Protein 4NUR (pdb70)

Structure (mmCIF, N/CA/C/O backbone):
data_4NUR
#
_entry.id   4NUR
#
_cell.length_a   89.780
_cell.length_b   76.656
_cell.length_c   103.178
_cell.angle_alpha   90.000
_cell.angle_beta   95.030
_cell.angle_gamma   90.000
#
_symmetry.space_group_name_H-M   'P 1 21 1'
#
loop_
_entity.id
_entity.type
_entity.pdbx_description
1 polymer PSdsA
2 non-polymer 'ZINC ION'
3 non-polymer 'MAGNESIUM ION'
4 water water
#
loop_
_atom_site.group_PDB
_atom_site.id
_atom_site.type_symbol
_atom_site.label_atom_id
_atom_site.label_alt_id
_atom_site.label_comp_id
_atom_site.label_asym_id
_atom_site.label_entity_id
_atom_site.label_seq_id
_atom_site.pdbx_PDB_ins_code
_atom_site.Cartn_x
_atom_site.Cartn_y
_atom_site.Cartn_z
_atom_site.occupancy
_atom_site.B_iso_or_equiv
_atom_site.auth_seq_id
_atom_site.auth_comp_id
_atom_site.auth_asym_id
_atom_site.auth_atom_id
_atom_site.pdbx_PDB_model_num
ATOM 1 N N . ALA A 1 1 ? 74.158 -2.249 78.574 1.00 25.53 42 ALA A N 1
ATOM 2 C CA . ALA A 1 1 ? 73.919 -0.867 78.141 1.00 19.97 42 ALA A CA 1
ATOM 3 C C . ALA A 1 1 ? 74.712 -0.570 76.873 1.00 22.53 42 ALA A C 1
ATOM 4 O O . ALA A 1 1 ? 75.891 -0.925 76.768 1.00 22.91 42 ALA A O 1
ATOM 6 N N . GLU A 1 2 ? 74.082 0.081 75.903 1.00 22.04 43 GLU A N 1
ATOM 7 C CA . GLU A 1 2 ? 74.829 0.498 74.717 1.00 20.44 43 GLU A CA 1
ATOM 8 C C . GLU A 1 2 ? 75.839 1.593 75.050 1.00 22.77 43 GLU A C 1
ATOM 9 O O . GLU A 1 2 ? 75.726 2.282 76.075 1.00 19.82 43 GLU A O 1
ATOM 15 N N . THR A 1 3 ? 76.838 1.746 74.186 1.00 18.41 44 THR A N 1
ATOM 16 C CA . THR A 1 3 ? 77.899 2.725 74.412 1.00 18.30 44 THR A CA 1
ATOM 17 C C . THR A 1 3 ? 78.103 3.600 73.184 1.00 22.23 44 THR A C 1
ATOM 18 O O . THR A 1 3 ? 77.431 3.416 72.160 1.00 22.33 44 THR A O 1
ATOM 22 N N . ALA A 1 4 ? 79.050 4.530 73.276 1.00 18.23 45 ALA A N 1
ATOM 23 C CA . ALA A 1 4 ? 79.247 5.526 72.219 1.00 15.50 45 ALA A CA 1
ATOM 24 C C . ALA A 1 4 ? 79.611 4.897 70.869 1.00 17.64 45 ALA A C 1
ATOM 25 O O . ALA A 1 4 ? 80.315 3.881 70.804 1.00 21.38 45 ALA A O 1
ATOM 27 N N . LYS A 1 5 ? 79.111 5.497 69.795 1.00 18.29 46 LYS A N 1
ATOM 28 C CA . LYS A 1 5 ? 79.318 4.976 68.446 1.00 17.44 46 LYS A CA 1
ATOM 29 C C . LYS A 1 5 ? 80.389 5.782 67.711 1.00 15.74 46 LYS A C 1
ATOM 30 O O . LYS A 1 5 ? 80.724 6.893 68.110 1.00 16.88 46 LYS A O 1
ATOM 36 N N . PRO A 1 6 ? 80.935 5.221 66.626 1.00 17.36 47 PRO A N 1
ATOM 37 C CA . PRO A 1 6 ? 81.824 6.013 65.773 1.00 16.09 47 PRO A CA 1
ATOM 38 C C . PRO A 1 6 ? 81.060 7.173 65.127 1.00 18.99 47 PRO A C 1
ATOM 39 O O . PRO A 1 6 ? 79.830 7.166 65.079 1.00 16.98 47 PRO A O 1
ATOM 43 N N . ALA A 1 7 ? 81.786 8.155 64.620 1.00 14.66 48 ALA A N 1
ATOM 44 C CA . ALA A 1 7 ? 81.166 9.227 63.852 1.00 16.99 48 ALA A CA 1
ATOM 45 C C . ALA A 1 7 ? 80.632 8.660 62.538 1.00 20.25 48 ALA A C 1
ATOM 46 O O . ALA A 1 7 ? 81.321 7.884 61.860 1.00 19.02 48 ALA A O 1
ATOM 48 N N . THR A 1 8 ? 79.408 9.035 62.169 1.00 16.49 49 THR A N 1
ATOM 49 C CA . THR A 1 8 ? 78.852 8.610 60.879 1.00 17.29 49 THR A CA 1
ATOM 50 C C . THR A 1 8 ? 79.498 9.406 59.754 1.00 19.48 49 THR A C 1
ATOM 51 O O . THR A 1 8 ? 80.149 10.425 60.005 1.00 16.93 49 THR A O 1
ATOM 55 N N . ASP A 1 9 ? 79.284 8.969 58.515 1.00 17.22 50 ASP A N 1
ATOM 56 C CA . ASP A 1 9 ? 79.765 9.726 57.362 1.00 20.82 50 ASP A CA 1
ATOM 57 C C . ASP A 1 9 ? 79.161 11.132 57.332 1.00 19.66 50 ASP A C 1
ATOM 58 O O . ASP A 1 9 ? 79.848 12.092 57.002 1.00 16.14 50 ASP A O 1
ATOM 63 N N . ALA A 1 10 ? 77.887 11.260 57.687 1.00 16.93 51 ALA A N 1
ATOM 64 C CA . ALA A 1 10 ? 77.254 12.585 57.703 1.00 17.45 51 ALA A CA 1
ATOM 65 C C . ALA A 1 10 ? 77.916 13.518 58.707 1.00 18.23 51 ALA A C 1
ATOM 66 O O . ALA A 1 10 ? 78.118 14.703 58.440 1.00 16.69 51 ALA A O 1
ATOM 68 N N . THR A 1 11 ? 78.246 12.986 59.875 1.00 13.86 52 THR A N 1
ATOM 69 C CA . THR A 1 11 ? 78.930 13.779 60.899 1.00 13.17 52 THR A CA 1
ATOM 70 C C . THR A 1 11 ? 80.324 14.217 60.440 1.00 19.17 52 THR A C 1
ATOM 71 O O . THR A 1 11 ? 80.714 15.384 60.625 1.00 16.99 52 THR A O 1
ATOM 75 N N . LYS A 1 12 ? 81.076 13.304 59.831 1.00 18.18 53 LYS A N 1
ATOM 76 C CA . LYS A 1 12 ? 82.400 13.663 59.329 1.00 16.29 53 LYS A CA 1
ATOM 77 C C . LYS A 1 12 ? 82.294 14.721 58.242 1.00 19.57 53 LYS A C 1
ATOM 78 O O . LYS A 1 12 ? 83.103 15.637 58.186 1.00 19.91 53 LYS A O 1
ATOM 84 N N . ALA A 1 13 ? 81.278 14.616 57.396 1.00 21.32 54 ALA A N 1
ATOM 85 C CA . ALA A 1 13 ? 81.118 15.597 56.328 1.00 20.52 54 ALA A CA 1
ATOM 86 C C . ALA A 1 13 ? 80.777 16.977 56.885 1.00 19.41 54 ALA A C 1
ATOM 87 O O . ALA A 1 13 ? 81.331 17.985 56.446 1.00 20.71 54 ALA A O 1
ATOM 89 N N . ALA A 1 14 ? 79.862 17.020 57.849 1.00 17.13 55 ALA A N 1
ATOM 90 C CA . ALA A 1 14 ? 79.487 18.288 58.474 1.00 15.35 55 ALA A CA 1
ATOM 91 C C . ALA A 1 14 ? 80.690 18.956 59.138 1.00 23.05 55 ALA A C 1
ATOM 92 O O . ALA A 1 14 ? 80.921 20.155 58.969 1.00 22.85 55 ALA A O 1
ATOM 94 N N . ASN A 1 15 ? 81.451 18.183 59.904 1.00 14.57 56 ASN A N 1
ATOM 95 C CA . ASN A 1 15 ? 82.626 18.737 60.577 1.00 18.73 56 ASN A CA 1
ATOM 96 C C . ASN A 1 15 ? 83.723 19.135 59.594 1.00 26.83 56 ASN A C 1
ATOM 97 O O . ASN A 1 15 ? 84.378 20.164 59.770 1.00 20.67 56 ASN A O 1
ATOM 102 N N . ASP A 1 16 ? 83.919 18.324 58.560 1.00 20.25 57 ASP A N 1
ATOM 103 C CA . ASP A 1 16 ? 84.958 18.614 57.568 1.00 20.30 57 ASP A CA 1
ATOM 104 C C . ASP A 1 16 ? 84.640 19.881 56.778 1.00 27.88 57 ASP A C 1
ATOM 105 O O . ASP A 1 16 ? 85.541 20.597 56.350 1.00 20.70 57 ASP A O 1
ATOM 110 N N . ALA A 1 17 ? 83.357 20.164 56.602 1.00 23.29 58 ALA A N 1
ATOM 111 C CA . ALA A 1 17 ? 82.949 21.349 55.857 1.00 23.98 58 ALA A CA 1
ATOM 112 C C . ALA A 1 17 ? 83.370 22.620 56.586 1.00 22.63 58 ALA A C 1
ATOM 113 O O . ALA A 1 17 ? 83.607 23.661 55.967 1.00 25.44 58 ALA A O 1
ATOM 115 N N . LEU A 1 18 ? 83.478 22.537 57.907 1.00 15.96 59 LEU A N 1
ATOM 116 C CA . LEU A 1 18 ? 83.907 23.679 58.699 1.00 21.46 59 LEU A CA 1
ATOM 117 C C . LEU A 1 18 ? 85.361 24.067 58.424 1.00 17.77 59 LEU A C 1
ATOM 118 O O . LEU A 1 18 ? 85.732 25.234 58.562 1.00 19.78 59 LEU A O 1
ATOM 123 N N . LEU A 1 19 ? 86.183 23.100 58.019 1.00 15.38 60 LEU A N 1
ATOM 124 C CA . LEU A 1 19 ? 87.593 23.379 57.731 1.00 16.45 60 LEU A CA 1
ATOM 125 C C . LEU A 1 19 ? 87.750 24.299 56.525 1.00 17.07 60 LEU A C 1
ATOM 126 O O . LEU A 1 19 ? 88.778 24.963 56.370 1.00 19.19 60 LEU A O 1
ATOM 131 N N . LYS A 1 20 ? 86.740 24.326 55.661 1.00 16.50 61 LYS A N 1
ATOM 132 C CA . LYS A 1 20 ? 86.791 25.161 54.460 1.00 15.34 61 LYS A CA 1
ATOM 133 C C . LYS A 1 20 ? 86.346 26.579 54.762 1.00 20.98 61 LYS A C 1
ATOM 134 O O . LYS A 1 20 ? 86.601 27.495 53.980 1.00 23.77 61 LYS A O 1
ATOM 140 N N . GLU A 1 21 ? 85.686 26.758 55.903 1.00 16.22 62 GLU A N 1
ATOM 141 C CA . GLU A 1 21 ? 85.095 28.051 56.255 1.00 17.09 62 GLU A CA 1
ATOM 142 C C . GLU A 1 21 ? 85.905 28.885 57.249 1.00 20.35 62 GLU A C 1
ATOM 143 O O . GLU A 1 21 ? 85.810 30.109 57.250 1.00 25.62 62 GLU A O 1
ATOM 149 N N . LEU A 1 22 ? 86.678 28.223 58.106 1.00 17.67 63 LEU A N 1
ATOM 150 C CA . LEU A 1 22 ? 87.464 28.908 59.136 1.00 16.71 63 LEU A CA 1
ATOM 151 C C . LEU A 1 22 ? 88.958 28.778 58.830 1.00 19.02 63 LEU A C 1
ATOM 152 O O . LEU A 1 22 ? 89.396 27.748 58.327 1.00 19.09 63 LEU A O 1
ATOM 157 N N . PRO A 1 23 ? 89.745 29.822 59.135 1.00 18.08 64 PRO A N 1
ATOM 158 C CA . PRO A 1 23 ? 91.182 29.834 58.824 1.00 19.90 64 PRO A CA 1
ATOM 159 C C . PRO A 1 23 ? 92.007 29.057 59.849 1.00 18.64 64 PRO A C 1
ATOM 160 O O . PRO A 1 23 ? 92.617 29.653 60.741 1.00 19.07 64 PRO A O 1
ATOM 164 N N . PHE A 1 24 ? 92.046 27.736 59.724 1.00 19.15 65 PHE A N 1
ATOM 165 C CA . PHE A 1 24 ? 92.762 26.938 60.716 1.00 18.02 65 PHE A CA 1
ATOM 166 C C . PHE A 1 24 ? 94.281 27.154 60.668 1.00 22.40 65 PHE A C 1
ATOM 167 O O . PHE A 1 24 ? 94.989 26.763 61.601 1.00 23.51 65 PHE A O 1
ATOM 175 N N . ASP A 1 25 ? 94.770 27.801 59.606 1.00 18.85 66 ASP A N 1
ATOM 176 C CA . ASP A 1 25 ? 96.184 28.178 59.536 1.00 21.01 66 ASP A CA 1
ATOM 177 C C . ASP A 1 25 ? 96.546 29.356 60.447 1.00 20.79 66 ASP A C 1
ATOM 178 O O . ASP A 1 25 ? 97.729 29.587 60.727 1.00 24.39 66 ASP A O 1
ATOM 183 N N . ASP A 1 26 ? 95.537 30.097 60.904 1.00 20.21 67 ASP A N 1
ATOM 184 C CA . ASP A 1 26 ? 95.766 31.238 61.797 1.00 24.20 67 ASP A CA 1
ATOM 185 C C . ASP A 1 26 ? 95.988 30.732 63.215 1.00 23.05 67 ASP A C 1
ATOM 186 O O . ASP A 1 26 ? 95.109 30.091 63.787 1.00 25.64 67 ASP A O 1
ATOM 191 N N . LYS A 1 27 ? 97.164 31.009 63.774 1.00 17.57 68 LYS A N 1
ATOM 192 C CA . LYS A 1 27 ? 97.500 30.539 65.122 1.00 19.72 68 LYS A CA 1
ATOM 193 C C . LYS A 1 27 ? 97.554 31.669 66.152 1.00 19.75 68 LYS A C 1
ATOM 194 O O . LYS A 1 27 ? 98.091 31.487 67.252 1.00 19.55 68 LYS A O 1
ATOM 200 N N . THR A 1 28 ? 96.991 32.821 65.802 1.00 17.68 69 THR A N 1
ATOM 201 C CA . THR A 1 28 ? 96.973 33.985 66.701 1.00 19.20 69 THR A CA 1
ATOM 202 C C . THR A 1 28 ? 96.484 33.653 68.112 1.00 15.91 69 THR A C 1
ATOM 203 O O . THR A 1 28 ? 97.103 34.056 69.092 1.00 18.23 69 THR A O 1
ATOM 207 N N . SER A 1 29 ? 95.383 32.913 68.204 1.00 14.81 70 SER A N 1
ATOM 208 C CA . SER A 1 29 ? 94.825 32.504 69.488 1.00 12.27 70 SER A CA 1
ATOM 209 C C . SER A 1 29 ? 95.878 31.892 70.396 1.00 15.76 70 SER A C 1
ATOM 210 O O . SER A 1 29 ? 95.934 32.181 71.599 1.00 14.84 70 SER A O 1
ATOM 213 N N . PHE A 1 30 ? 96.707 31.025 69.828 1.00 13.18 71 PHE A N 1
ATOM 214 C CA . PHE A 1 30 ? 97.705 30.315 70.626 1.00 16.85 71 PHE A CA 1
ATOM 215 C C . PHE A 1 30 ? 98.813 31.239 71.104 1.00 20.79 71 PHE A C 1
ATOM 216 O O . PHE A 1 30 ? 99.245 31.151 72.255 1.00 20.36 71 PHE A O 1
ATOM 224 N N . ASP A 1 31 ? 99.248 32.137 70.229 1.00 17.51 72 ASP A N 1
ATOM 225 C CA . ASP A 1 31 ? 100.259 33.123 70.594 1.00 19.28 72 ASP A CA 1
ATOM 226 C C . ASP A 1 31 ? 99.773 33.969 71.759 1.00 19.29 72 ASP A C 1
ATOM 227 O O . ASP A 1 31 ? 100.524 34.248 72.698 1.00 19.93 72 ASP A O 1
ATOM 232 N N . LEU A 1 32 ? 98.508 34.373 71.696 1.00 15.65 73 LEU A N 1
ATOM 233 C CA . LEU A 1 32 ? 97.928 35.220 72.728 1.00 12.42 73 LEU A CA 1
ATOM 234 C C . LEU A 1 32 ? 97.742 34.452 74.024 1.00 14.04 73 LEU A C 1
ATOM 235 O O . LEU A 1 32 ? 97.942 35.000 75.103 1.00 17.18 73 LEU A O 1
ATOM 240 N N . ALA A 1 33 ? 97.364 33.180 73.923 1.00 14.23 74 ALA A N 1
ATOM 241 C CA . ALA A 1 33 ? 97.099 32.398 75.126 1.00 13.87 74 ALA A CA 1
ATOM 242 C C . ALA A 1 33 ? 98.384 32.037 75.871 1.00 15.39 74 ALA A C 1
ATOM 243 O O . ALA A 1 33 ? 98.370 31.841 77.081 1.00 14.41 74 ALA A O 1
ATOM 245 N N . HIS A 1 34 ? 99.495 31.947 75.150 1.00 16.97 75 HIS A N 1
ATOM 246 C CA . HIS A 1 34 ? 100.781 31.622 75.776 1.00 17.64 75 HIS A CA 1
ATOM 247 C C . HIS A 1 34 ? 101.539 32.859 76.254 1.00 19.64 75 HIS A C 1
ATOM 248 O O . HIS A 1 34 ? 102.502 32.749 77.018 1.00 21.00 75 HIS A O 1
ATOM 255 N N . LYS A 1 35 ? 101.122 34.036 75.805 1.00 14.67 76 LYS A N 1
ATOM 256 C CA . LYS A 1 35 ? 101.879 35.258 76.096 1.00 14.90 76 LYS A CA 1
ATOM 257 C C . LYS A 1 35 ? 101.899 35.603 77.588 1.00 18.06 76 LYS A C 1
ATOM 258 O O . LYS A 1 35 ? 100.874 35.539 78.262 1.00 17.48 76 LYS A O 1
ATOM 264 N N . GLY A 1 36 ? 103.077 35.958 78.097 1.00 16.57 77 GLY A N 1
ATOM 265 C CA . GLY A 1 36 ? 103.196 36.430 79.465 1.00 20.10 77 GLY A CA 1
ATOM 266 C C . GLY A 1 36 ? 103.197 35.332 80.508 1.00 19.71 77 GLY A C 1
ATOM 267 O O . GLY A 1 36 ? 103.070 35.609 81.697 1.00 20.44 77 GLY A O 1
ATOM 268 N N . PHE A 1 37 ? 103.363 34.088 80.073 1.00 17.96 78 PHE A N 1
ATOM 269 C CA . PHE A 1 37 ? 103.410 32.962 80.999 1.00 21.07 78 PHE A CA 1
ATOM 270 C C . PHE A 1 37 ? 104.533 33.093 82.035 1.00 20.41 78 PHE A C 1
ATOM 271 O O . PHE A 1 37 ? 105.692 33.367 81.701 1.00 20.04 78 PHE A O 1
ATOM 279 N N . ILE A 1 38 ? 104.182 32.872 83.296 1.00 19.21 79 ILE A N 1
ATOM 280 C CA . ILE A 1 38 ? 105.134 32.981 84.395 1.00 22.79 79 ILE A CA 1
ATOM 281 C C . ILE A 1 38 ? 105.402 31.610 84.996 1.00 25.39 79 ILE A C 1
ATOM 282 O O . ILE A 1 38 ? 106.559 31.215 85.160 1.00 25.81 79 ILE A O 1
ATOM 287 N N . ALA A 1 39 ? 104.333 30.882 85.310 1.00 20.18 80 ALA A N 1
ATOM 288 C CA . ALA A 1 39 ? 104.455 29.622 86.042 1.00 21.65 80 ALA A CA 1
ATOM 289 C C . ALA A 1 39 ? 103.243 28.725 85.852 1.00 23.94 80 ALA A C 1
ATOM 290 O O . ALA A 1 39 ? 102.123 29.213 85.691 1.00 20.07 80 ALA A O 1
ATOM 292 N N . PRO A 1 40 ? 103.460 27.399 85.874 1.00 21.75 81 PRO A N 1
ATOM 293 C CA . PRO A 1 40 ? 102.341 26.461 85.724 1.00 21.22 81 PRO A CA 1
ATOM 294 C C . PRO A 1 40 ? 101.559 26.284 87.018 1.00 23.28 81 PRO A C 1
ATOM 295 O O . PRO A 1 40 ? 102.059 26.632 88.093 1.00 25.75 81 PRO A O 1
ATOM 299 N N . LEU A 1 41 ? 100.349 25.739 86.912 1.00 19.91 82 LEU A N 1
ATOM 300 C CA . LEU A 1 41 ? 99.574 25.369 88.089 1.00 21.57 82 LEU A CA 1
ATOM 301 C C . LEU A 1 41 ? 100.212 24.154 88.753 1.00 23.28 82 LEU A C 1
ATOM 302 O O . LEU A 1 41 ? 100.849 23.336 88.076 1.00 22.47 82 LEU A O 1
ATOM 307 N N . PRO A 1 42 ? 100.049 24.024 90.081 1.00 20.92 83 PRO A N 1
ATOM 308 C CA . PRO A 1 42 ? 100.522 22.789 90.723 1.00 24.23 83 PRO A CA 1
ATOM 309 C C . PRO A 1 42 ? 99.859 21.562 90.090 1.00 29.22 83 PRO A C 1
ATOM 310 O O . PRO A 1 42 ? 98.678 21.608 89.745 1.00 27.92 83 PRO A O 1
ATOM 314 N N . ALA A 1 43 ? 100.608 20.476 89.933 1.00 26.71 84 ALA A N 1
ATOM 315 C CA . ALA A 1 43 ? 100.083 19.310 89.230 1.00 30.10 84 ALA A CA 1
ATOM 316 C C . ALA A 1 43 ? 99.151 18.479 90.109 1.00 27.11 84 ALA A C 1
ATOM 317 O O . ALA A 1 43 ? 98.286 17.753 89.609 1.00 30.02 84 ALA A O 1
ATOM 319 N N . GLU A 1 44 ? 99.330 18.580 91.422 1.00 22.32 85 GLU A N 1
ATOM 320 C CA . GLU A 1 44 ? 98.563 17.745 92.344 1.00 26.65 85 GLU A CA 1
ATOM 321 C C . GLU A 1 44 ? 97.125 18.232 92.421 1.00 27.02 85 GLU A C 1
ATOM 322 O O . GLU A 1 44 ? 96.884 19.419 92.650 1.00 23.55 85 GLU A O 1
ATOM 328 N N . PRO A 1 45 ? 96.159 17.321 92.221 1.00 27.75 86 PRO A N 1
ATOM 329 C CA . PRO A 1 45 ? 94.748 17.727 92.261 1.00 23.62 86 PRO A CA 1
ATOM 330 C C . PRO A 1 45 ? 94.346 18.248 93.635 1.00 29.30 86 PRO A C 1
ATOM 331 O O . PRO A 1 45 ? 94.899 17.818 94.653 1.00 29.35 86 PRO A O 1
ATOM 335 N N . ILE A 1 46 ? 93.408 19.187 93.659 1.00 27.09 87 ILE A N 1
ATOM 336 C CA . ILE A 1 46 ? 92.905 19.710 94.917 1.00 19.42 87 ILE A CA 1
ATOM 337 C C . ILE A 1 46 ? 91.776 18.821 95.389 1.00 24.46 87 ILE A C 1
ATOM 338 O O . ILE A 1 46 ? 90.789 18.624 94.678 1.00 21.91 87 ILE A O 1
ATOM 343 N N . LYS A 1 47 ? 91.927 18.271 96.590 1.00 26.60 88 LYS A N 1
ATOM 344 C CA . LYS A 1 47 ? 90.907 17.401 97.157 1.00 26.80 88 LYS A CA 1
ATOM 345 C C . LYS A 1 47 ? 90.340 17.962 98.459 1.00 28.71 88 LYS A C 1
ATOM 346 O O . LYS A 1 47 ? 91.042 18.647 99.205 1.00 30.50 88 LYS A O 1
ATOM 352 N N . GLY A 1 48 ? 89.063 17.687 98.718 1.00 27.53 89 GLY A N 1
ATOM 353 C CA . GLY A 1 48 ? 88.431 18.139 99.944 1.00 26.43 89 GLY A CA 1
ATOM 354 C C . GLY A 1 48 ? 88.799 17.210 101.084 1.00 33.35 89 GLY A C 1
ATOM 355 O O . GLY A 1 48 ? 89.512 16.224 100.876 1.00 32.29 89 GLY A O 1
ATOM 356 N N . GLU A 1 49 ? 88.312 17.512 102.284 1.00 38.12 90 GLU A N 1
ATOM 357 C CA . GLU A 1 49 ? 88.660 16.713 103.461 1.00 50.10 90 GLU A CA 1
ATOM 358 C C . GLU A 1 49 ? 88.317 15.227 103.303 1.00 51.17 90 GLU A C 1
ATOM 359 O O . GLU A 1 49 ? 89.094 14.363 103.712 1.00 51.11 90 GLU A O 1
ATOM 365 N N . LYS A 1 50 ? 87.174 14.931 102.688 1.00 49.92 91 LYS A N 1
ATOM 366 C CA . LYS A 1 50 ? 86.760 13.545 102.483 1.00 49.99 91 LYS A CA 1
ATOM 367 C C . LYS A 1 50 ? 87.375 12.977 101.211 1.00 48.40 91 LYS A C 1
ATOM 368 O O . LYS A 1 50 ? 86.904 11.969 100.681 1.00 54.52 91 LYS A O 1
ATOM 374 N N . GLY A 1 51 ? 88.415 13.636 100.710 1.00 42.64 92 GLY A N 1
ATOM 375 C CA . GLY A 1 51 ? 89.068 13.205 99.489 1.00 43.83 92 GLY A CA 1
ATOM 376 C C . GLY A 1 51 ? 88.185 13.322 98.261 1.00 40.85 92 GLY A C 1
ATOM 377 O O . GLY A 1 51 ? 88.413 12.641 97.259 1.00 38.03 92 GLY A O 1
ATOM 378 N N . ASN A 1 52 ? 87.166 14.174 98.343 1.00 37.97 93 ASN A N 1
ATOM 379 C CA . ASN A 1 52 ? 86.366 14.512 97.170 1.00 35.98 93 ASN A CA 1
ATOM 380 C C . ASN A 1 52 ? 87.187 15.371 96.219 1.00 35.79 93 ASN A C 1
ATOM 381 O O . ASN A 1 52 ? 87.991 16.202 96.658 1.00 29.57 93 ASN A O 1
ATOM 386 N N . MET A 1 53 ? 86.993 15.177 94.920 1.00 31.56 94 MET A N 1
ATOM 387 C CA . MET A 1 53 ? 87.739 15.960 93.945 1.00 27.10 94 MET A CA 1
ATOM 388 C C . MET A 1 53 ? 87.184 17.372 93.863 1.00 20.81 94 MET A C 1
ATOM 389 O O . MET A 1 53 ? 86.003 17.574 93.572 1.00 22.29 94 MET A O 1
ATOM 394 N N . ILE A 1 54 ? 88.039 18.351 94.127 1.00 17.82 95 ILE A N 1
ATOM 395 C CA . ILE A 1 54 ? 87.660 19.749 93.949 1.00 16.91 95 ILE A CA 1
ATOM 396 C C . ILE A 1 54 ? 88.153 20.269 92.591 1.00 15.23 95 ILE A C 1
ATOM 397 O O . ILE A 1 54 ? 87.417 20.928 91.864 1.00 16.43 95 ILE A O 1
ATOM 402 N N . TRP A 1 55 ? 89.402 19.978 92.256 1.00 17.13 96 TRP A N 1
ATOM 403 C CA . TRP A 1 55 ? 89.950 20.388 90.967 1.00 19.40 96 TRP A CA 1
ATOM 404 C C . TRP A 1 55 ? 91.055 19.463 90.498 1.00 20.04 96 TRP A C 1
ATOM 405 O O . TRP A 1 55 ? 92.085 19.340 91.156 1.00 24.93 96 TRP A O 1
ATOM 416 N N . ASP A 1 56 ? 90.847 18.822 89.349 1.00 17.69 97 ASP A N 1
ATOM 417 C CA . ASP A 1 56 ? 91.877 17.964 88.766 1.00 18.16 97 ASP A CA 1
ATOM 418 C C . ASP A 1 56 ? 92.466 18.665 87.553 1.00 22.58 97 ASP A C 1
ATOM 419 O O . ASP A 1 56 ? 91.818 18.745 86.504 1.00 23.03 97 ASP A O 1
ATOM 424 N N . PRO A 1 57 ? 93.698 19.182 87.692 1.00 17.28 98 PRO A N 1
ATOM 425 C CA . PRO A 1 57 ? 94.348 19.912 86.595 1.00 21.95 98 PRO A CA 1
ATOM 426 C C . PRO A 1 57 ? 94.716 19.028 85.402 1.00 27.65 98 PRO A C 1
ATOM 427 O O . PRO A 1 57 ? 95.133 19.556 84.373 1.00 29.26 98 PRO A O 1
ATOM 431 N N . SER A 1 58 ? 94.567 17.713 85.537 1.00 24.64 99 SER A N 1
ATOM 432 C CA . SER A 1 58 ? 94.879 16.792 84.451 1.00 24.53 99 SER A CA 1
ATOM 433 C C . SER A 1 58 ? 93.618 16.217 83.804 1.00 23.26 99 SER A C 1
ATOM 434 O O . SER A 1 58 ? 93.714 15.305 82.978 1.00 24.32 99 SER A O 1
ATOM 437 N N . LYS A 1 59 ? 92.455 16.746 84.185 1.00 20.77 100 LYS A N 1
ATOM 438 C CA . LYS A 1 59 ? 91.151 16.200 83.767 1.00 23.72 100 LYS A CA 1
ATOM 439 C C . LYS A 1 59 ? 91.029 16.038 82.256 1.00 25.44 100 LYS A C 1
ATOM 440 O O . LYS A 1 59 ? 90.584 14.998 81.769 1.00 19.22 100 LYS A O 1
ATOM 446 N N . TYR A 1 60 ? 91.446 17.063 81.519 1.00 18.19 101 TYR A N 1
ATOM 447 C CA . TYR A 1 60 ? 91.361 17.036 80.056 1.00 19.26 101 TYR A CA 1
ATOM 448 C C . TYR A 1 60 ? 92.743 16.883 79.414 1.00 18.72 101 TYR A C 1
ATOM 449 O O . TYR A 1 60 ? 93.005 17.404 78.328 1.00 18.69 101 TYR A O 1
ATOM 458 N N . GLY A 1 61 ? 93.621 16.136 80.079 1.00 23.01 102 GLY A N 1
ATOM 459 C CA . GLY A 1 61 ? 94.977 15.951 79.597 1.00 21.35 102 GLY A CA 1
ATOM 460 C C . GLY A 1 61 ? 95.050 15.322 78.217 1.00 23.63 102 GLY A C 1
ATOM 461 O O . GLY A 1 61 ? 96.055 15.467 77.521 1.00 23.94 102 GLY A O 1
ATOM 462 N N . PHE A 1 62 ? 93.980 14.640 77.812 1.00 19.69 103 PHE A N 1
ATOM 463 C CA . PHE A 1 62 ? 93.946 13.975 76.508 1.00 21.40 103 PHE A CA 1
ATOM 464 C C . PHE A 1 62 ? 93.887 14.973 75.356 1.00 22.86 103 PHE A C 1
ATOM 465 O O . PHE A 1 62 ? 94.154 14.616 74.208 1.00 23.25 103 PHE A O 1
ATOM 473 N N . ILE A 1 63 ? 93.547 16.222 75.666 1.00 15.79 104 ILE A N 1
ATOM 474 C CA . ILE A 1 63 ? 93.464 17.253 74.644 1.00 19.57 104 ILE A CA 1
ATOM 475 C C . ILE A 1 63 ? 94.796 17.985 74.588 1.00 29.07 104 ILE A C 1
ATOM 476 O O . ILE A 1 63 ? 95.073 18.856 75.411 1.00 31.80 104 ILE A O 1
ATOM 481 N N . LYS A 1 64 ? 95.621 17.626 73.613 1.00 26.03 105 LYS A N 1
ATOM 482 C CA . LYS A 1 64 ? 96.961 18.187 73.528 1.00 24.79 105 LYS A CA 1
ATOM 483 C C . LYS A 1 64 ? 97.117 19.155 72.366 1.00 23.77 105 LYS A C 1
ATOM 484 O O . LYS A 1 64 ? 96.574 18.941 71.284 1.00 22.41 105 LYS A O 1
ATOM 490 N N . GLU A 1 65 ? 97.858 20.229 72.605 1.00 23.98 106 GLU A N 1
ATOM 491 C CA . GLU A 1 65 ? 98.165 21.201 71.568 1.00 25.52 106 GLU A CA 1
ATOM 492 C C . GLU A 1 65 ? 98.907 20.516 70.421 1.00 27.21 106 GLU A C 1
ATOM 493 O O . GLU A 1 65 ? 99.783 19.684 70.655 1.00 29.03 106 GLU A O 1
ATOM 499 N N . GLY A 1 66 ? 98.547 20.848 69.184 1.00 32.55 107 GLY A N 1
ATOM 500 C CA . GLY A 1 66 ? 99.221 20.279 68.030 1.00 36.75 107 GLY A CA 1
ATOM 501 C C . GLY A 1 66 ? 98.664 18.934 67.588 1.00 38.38 107 GLY A C 1
ATOM 502 O O . GLY A 1 66 ? 99.021 18.431 66.520 1.00 43.15 107 GLY A O 1
ATOM 503 N N . GLU A 1 67 ? 97.795 18.354 68.412 1.00 27.14 108 GLU A N 1
ATOM 504 C CA . GLU A 1 67 ? 97.175 17.059 68.124 1.00 27.61 108 GLU A CA 1
ATOM 505 C C . GLU A 1 67 ? 95.918 17.231 67.273 1.00 25.82 108 GLU A C 1
ATOM 506 O O . GLU A 1 67 ? 95.096 18.105 67.540 1.00 23.25 108 GLU A O 1
ATOM 512 N N . ALA A 1 68 ? 95.769 16.394 66.252 1.00 24.16 109 ALA A N 1
ATOM 513 C CA . ALA A 1 68 ? 94.623 16.484 65.349 1.00 25.99 109 ALA A CA 1
ATOM 514 C C . ALA A 1 68 ? 93.295 16.229 66.062 1.00 20.93 109 ALA A C 1
ATOM 515 O O . ALA A 1 68 ? 93.219 15.421 66.988 1.00 18.36 109 ALA A O 1
ATOM 517 N N . ALA A 1 69 ? 92.247 16.922 65.626 1.00 18.96 110 ALA A N 1
ATOM 518 C CA . ALA A 1 69 ? 90.916 16.693 66.177 1.00 16.15 110 ALA A CA 1
ATOM 519 C C . ALA A 1 69 ? 90.442 15.288 65.854 1.00 15.53 110 ALA A C 1
ATOM 520 O O . ALA A 1 69 ? 90.511 14.852 64.697 1.00 17.42 110 ALA A O 1
ATOM 522 N N . PRO A 1 70 ? 89.968 14.558 66.878 1.00 18.07 111 PRO A N 1
ATOM 523 C CA . PRO A 1 70 ? 89.362 13.245 66.634 1.00 17.13 111 PRO A CA 1
ATOM 524 C C . PRO A 1 70 ? 88.113 13.414 65.775 1.00 18.32 111 PRO A C 1
ATOM 525 O O . PRO A 1 70 ? 87.488 14.475 65.832 1.00 18.08 111 PRO A O 1
ATOM 529 N N . ASP A 1 71 ? 87.735 12.398 65.001 1.00 15.34 112 ASP A N 1
ATOM 530 C CA . ASP A 1 71 ? 86.590 12.574 64.092 1.00 18.02 112 ASP A CA 1
ATOM 531 C C . ASP A 1 71 ? 85.228 12.591 64.795 1.00 20.70 112 ASP A C 1
ATOM 532 O O . ASP A 1 71 ? 84.183 12.773 64.159 1.00 18.26 112 ASP A O 1
ATOM 537 N N . THR A 1 72 ? 85.249 12.443 66.116 1.00 16.79 113 THR A N 1
ATOM 538 C CA . THR A 1 72 ? 84.038 12.546 66.920 1.00 12.08 113 THR A CA 1
ATOM 539 C C . THR A 1 72 ? 83.964 13.908 67.606 1.00 12.11 113 THR A C 1
ATOM 540 O O . THR A 1 72 ? 83.187 14.092 68.547 1.00 12.35 113 THR A O 1
ATOM 544 N N . THR A 1 73 ? 84.797 14.847 67.157 1.00 14.17 114 THR A N 1
ATOM 545 C CA . THR A 1 73 ? 84.771 16.212 67.697 1.00 12.24 114 THR A CA 1
ATOM 546 C C . THR A 1 73 ? 84.693 17.231 66.569 1.00 16.42 114 THR A C 1
ATOM 547 O O . THR A 1 73 ? 85.292 17.045 65.509 1.00 16.49 114 THR A O 1
ATOM 551 N N . ASN A 1 74 ? 83.943 18.302 66.799 1.00 12.73 115 ASN A N 1
ATOM 552 C CA . ASN A 1 74 ? 83.930 19.444 65.894 1.00 12.16 115 ASN A CA 1
ATOM 553 C C . ASN A 1 74 ? 85.327 20.079 65.948 1.00 11.31 115 ASN A C 1
ATOM 554 O O . ASN A 1 74 ? 85.839 20.356 67.031 1.00 14.11 115 ASN A O 1
ATOM 559 N N . PRO A 1 75 ? 85.955 20.291 64.778 1.00 12.37 116 PRO A N 1
ATOM 560 C CA . PRO A 1 75 ? 87.359 20.707 64.747 1.00 12.36 116 PRO A CA 1
ATOM 561 C C . PRO A 1 75 ? 87.566 22.094 65.331 1.00 12.66 116 PRO A C 1
ATOM 562 O O . PRO A 1 75 ? 88.642 22.396 65.871 1.00 12.44 116 PRO A O 1
ATOM 566 N N . SER A 1 76 ? 86.543 22.934 65.228 1.00 13.54 117 SER A N 1
ATOM 567 C CA . SER A 1 76 ? 86.608 24.260 65.827 1.00 12.05 117 SER A CA 1
ATOM 568 C C . SER A 1 76 ? 86.542 24.181 67.354 1.00 9.79 117 SER A C 1
ATOM 569 O O . SER A 1 76 ? 87.326 24.816 68.048 1.00 11.89 117 SER A O 1
ATOM 572 N N . LEU A 1 77 ? 85.642 23.362 67.881 1.00 11.84 118 LEU A N 1
ATOM 573 C CA . LEU A 1 77 ? 85.571 23.160 69.333 1.00 11.76 118 LEU A CA 1
ATOM 574 C C . LEU A 1 77 ? 86.832 22.471 69.854 1.00 10.95 118 LEU A C 1
ATOM 575 O O . LEU A 1 77 ? 87.272 22.741 70.967 1.00 12.00 118 LEU A O 1
ATOM 580 N N . TRP A 1 78 ? 87.413 21.586 69.052 1.00 9.41 119 TRP A N 1
ATOM 581 C CA . TRP A 1 78 ? 88.652 20.926 69.463 1.00 11.82 119 TRP A CA 1
ATOM 582 C C . TRP A 1 78 ? 89.741 21.973 69.636 1.00 14.51 119 TRP A C 1
ATOM 583 O O . TRP A 1 78 ? 90.474 21.961 70.622 1.00 14.15 119 TRP A O 1
ATOM 594 N N . ARG A 1 79 ? 89.842 22.879 68.668 1.00 13.69 120 ARG A N 1
ATOM 595 C CA . ARG A 1 79 ? 90.818 23.972 68.737 1.00 13.40 120 ARG A CA 1
ATOM 596 C C . ARG A 1 79 ? 90.627 24.799 70.008 1.00 14.65 120 ARG A C 1
ATOM 597 O O . ARG A 1 79 ? 91.577 25.078 70.752 1.00 12.66 120 ARG A O 1
ATOM 605 N N . GLN A 1 80 ? 89.388 25.193 70.256 1.00 9.91 121 GLN A N 1
ATOM 606 C CA . GLN A 1 80 ? 89.074 25.980 71.452 1.00 11.53 121 GLN A CA 1
ATOM 607 C C . GLN A 1 80 ? 89.400 25.227 72.733 1.00 10.45 121 GLN A C 1
ATOM 608 O O . GLN A 1 80 ? 89.837 25.819 73.730 1.00 11.23 121 GLN A O 1
ATOM 614 N N . SER A 1 81 ? 89.173 23.919 72.710 1.00 10.91 122 SER A N 1
ATOM 615 C CA . SER A 1 81 ? 89.445 23.095 73.875 1.00 12.21 122 SER A CA 1
ATOM 616 C C . SER A 1 81 ? 90.944 23.012 74.161 1.00 13.02 122 SER A C 1
ATOM 617 O O . SER A 1 81 ? 91.347 22.920 75.328 1.00 14.56 122 SER A O 1
ATOM 620 N N . GLN A 1 82 ? 91.771 23.032 73.114 1.00 10.70 123 GLN A N 1
ATOM 621 C CA . GLN A 1 82 ? 93.216 23.101 73.319 1.00 13.63 123 GLN A CA 1
ATOM 622 C C . GLN A 1 82 ? 93.560 24.423 74.007 1.00 16.65 123 GLN A C 1
ATOM 623 O O . GLN A 1 82 ? 94.337 24.460 74.955 1.00 15.24 123 GLN A O 1
ATOM 629 N N . LEU A 1 83 ? 92.949 25.501 73.530 1.00 12.95 124 LEU A N 1
ATOM 630 C CA . LEU A 1 83 ? 93.234 26.848 74.032 1.00 12.16 124 LEU A CA 1
ATOM 631 C C . LEU A 1 83 ? 92.861 27.056 75.501 1.00 14.32 124 LEU A C 1
ATOM 632 O O . LEU A 1 83 ? 93.638 27.624 76.272 1.00 12.59 124 LEU A O 1
ATOM 637 N N . ILE A 1 84 ? 91.686 26.591 75.899 1.00 10.27 125 ILE A N 1
ATOM 638 C CA . ILE A 1 84 ? 91.228 26.826 77.266 1.00 12.62 125 ILE A CA 1
ATOM 639 C C . ILE A 1 84 ? 91.972 25.976 78.288 1.00 14.87 125 ILE A C 1
ATOM 640 O O . ILE A 1 84 ? 91.882 26.220 79.491 1.00 12.00 125 ILE A O 1
ATOM 645 N N . ASN A 1 85 ? 92.697 24.972 77.813 1.00 12.91 126 ASN A N 1
ATOM 646 C CA . ASN A 1 85 ? 93.509 24.162 78.712 1.00 14.92 126 ASN A CA 1
ATOM 647 C C . ASN A 1 85 ? 94.912 24.726 78.926 1.00 18.17 126 ASN A C 1
ATOM 648 O O . ASN A 1 85 ? 95.697 24.175 79.696 1.00 20.79 126 ASN A O 1
ATOM 653 N N . ILE A 1 86 ? 95.217 25.833 78.249 1.00 14.63 127 ILE A N 1
ATOM 654 C CA . ILE A 1 86 ? 96.468 26.547 78.494 1.00 17.21 127 ILE A CA 1
ATOM 655 C C . ILE A 1 86 ? 96.342 27.229 79.856 1.00 15.84 127 ILE A C 1
ATOM 656 O O . ILE A 1 86 ? 95.509 28.122 80.041 1.00 16.10 127 ILE A O 1
ATOM 661 N N . SER A 1 87 ? 97.155 26.780 80.812 1.00 15.94 128 SER A N 1
ATOM 662 C CA . SER A 1 87 ? 96.925 27.082 82.225 1.00 16.25 128 SER A CA 1
ATOM 663 C C . SER A 1 87 ? 98.117 27.726 82.909 1.00 14.55 128 SER A C 1
ATOM 664 O O . SER A 1 87 ? 99.246 27.597 82.447 1.00 18.68 128 SER A O 1
ATOM 667 N N . GLY A 1 88 ? 97.863 28.399 84.028 1.00 15.95 129 GLY A N 1
ATOM 668 C CA . GLY A 1 88 ? 98.945 28.916 84.850 1.00 16.33 129 GLY A CA 1
ATOM 669 C C . GLY A 1 88 ? 98.814 30.360 85.285 1.00 17.57 129 GLY A C 1
ATOM 670 O O . GLY A 1 88 ? 97.746 30.955 85.205 1.00 14.91 129 GLY A O 1
ATOM 671 N N . LEU A 1 89 ? 99.926 30.915 85.762 1.00 15.39 130 LEU A N 1
ATOM 672 C CA . LEU A 1 89 ? 100.003 32.315 86.142 1.00 16.34 130 LEU A CA 1
ATOM 673 C C . LEU A 1 89 ? 100.599 33.073 84.967 1.00 16.67 130 LEU A C 1
ATOM 674 O O . LEU A 1 89 ? 101.621 32.663 84.423 1.00 17.09 130 LEU A O 1
ATOM 679 N N . PHE A 1 90 ? 99.949 34.169 84.577 1.00 12.12 131 PHE A N 1
ATOM 680 C CA . PHE A 1 90 ? 100.350 34.959 83.414 1.00 15.69 131 PHE A CA 1
ATOM 681 C C . PHE A 1 90 ? 100.427 36.431 83.763 1.00 17.74 131 PHE A C 1
ATOM 682 O O . PHE A 1 90 ? 99.621 36.922 84.548 1.00 17.31 131 PHE A O 1
ATOM 690 N N . GLU A 1 91 ? 101.368 37.149 83.151 1.00 14.59 132 GLU A N 1
ATOM 691 C CA . GLU A 1 91 ? 101.339 38.609 83.197 1.00 14.97 132 GLU A CA 1
ATOM 692 C C . GLU A 1 91 ? 100.496 39.128 82.028 1.00 14.12 132 GLU A C 1
ATOM 693 O O . GLU A 1 91 ? 100.674 38.699 80.883 1.00 18.53 132 GLU A O 1
ATOM 699 N N . VAL A 1 92 ? 99.574 40.039 82.324 1.00 14.48 133 VAL A N 1
ATOM 700 C CA . VAL A 1 92 ? 98.793 40.735 81.298 1.00 15.00 133 VAL A CA 1
ATOM 701 C C . VAL A 1 92 ? 99.545 41.985 80.845 1.00 18.37 133 VAL A C 1
ATOM 702 O O . VAL A 1 92 ? 99.753 42.207 79.652 1.00 20.44 133 VAL A O 1
ATOM 706 N N . THR A 1 93 ? 99.936 42.802 81.816 1.00 14.22 134 THR A N 1
ATOM 707 C CA . THR A 1 93 ? 100.728 44.010 81.569 1.00 14.77 134 THR A CA 1
ATOM 708 C C . THR A 1 93 ? 101.385 44.374 82.894 1.00 20.53 134 THR A C 1
ATOM 709 O O . THR A 1 93 ? 101.157 43.689 83.892 1.00 18.58 134 THR A O 1
ATOM 713 N N . ASP A 1 94 ? 102.205 45.421 82.920 1.00 20.09 135 ASP A N 1
ATOM 714 C CA . ASP A 1 94 ? 102.850 45.817 84.174 1.00 23.33 135 ASP A CA 1
ATOM 715 C C . ASP A 1 94 ? 101.853 45.893 85.329 1.00 18.98 135 ASP A C 1
ATOM 716 O O . ASP A 1 94 ? 100.890 46.666 85.292 1.00 21.77 135 ASP A O 1
ATOM 721 N N . GLY A 1 95 ? 102.066 45.057 86.341 1.00 19.66 136 GLY A N 1
ATOM 722 C CA . GLY A 1 95 ? 101.249 45.098 87.542 1.00 20.48 136 GLY A CA 1
ATOM 723 C C . GLY A 1 95 ? 99.894 44.416 87.449 1.00 18.15 136 GLY A C 1
ATOM 724 O O . GLY A 1 95 ? 99.096 44.510 88.386 1.00 19.04 136 GLY A O 1
ATOM 725 N N . ILE A 1 96 ? 99.619 43.738 86.334 1.00 13.77 137 ILE A N 1
ATOM 726 C CA . ILE A 1 96 ? 98.369 42.975 86.211 1.00 10.28 137 ILE A CA 1
ATOM 727 C C . ILE A 1 96 ? 98.657 41.527 85.823 1.00 13.40 137 ILE A C 1
ATOM 728 O O . ILE A 1 96 ? 99.286 41.256 84.788 1.00 16.50 137 ILE A O 1
ATOM 733 N N . TYR A 1 97 ? 98.185 40.607 86.660 1.00 13.08 138 TYR A N 1
ATOM 734 C CA . TYR A 1 97 ? 98.424 39.182 86.483 1.00 11.18 138 TYR A CA 1
ATOM 735 C C . TYR A 1 97 ? 97.117 38.411 86.518 1.00 13.06 138 TYR A C 1
ATOM 736 O O . TYR A 1 97 ? 96.156 38.825 87.166 1.00 13.01 138 TYR A O 1
ATOM 745 N N . GLN A 1 98 ? 97.086 37.277 85.824 1.00 10.49 139 GLN A N 1
ATOM 746 C CA . GLN A 1 98 ? 95.933 36.389 85.913 1.00 9.78 139 GLN A CA 1
ATOM 747 C C . GLN A 1 98 ? 96.370 34.958 86.151 1.00 13.50 139 GLN A C 1
ATOM 748 O O . GLN A 1 98 ? 97.437 34.540 85.698 1.00 13.88 139 GLN A O 1
ATOM 754 N N . VAL A 1 99 ? 95.549 34.219 86.884 1.00 13.37 140 VAL A N 1
ATOM 755 C CA . VAL A 1 99 ? 95.717 32.779 86.987 1.00 12.54 140 VAL A CA 1
ATOM 756 C C . VAL A 1 99 ? 94.584 32.192 86.156 1.00 13.72 140 VAL A C 1
ATOM 757 O O . VAL A 1 99 ? 93.408 32.503 86.382 1.00 12.74 140 VAL A O 1
ATOM 761 N N . ARG A 1 100 ? 94.941 31.390 85.161 1.00 13.18 141 ARG A N 1
ATOM 762 C CA . ARG A 1 100 ? 93.968 30.903 84.199 1.00 12.06 141 ARG A CA 1
ATOM 763 C C . ARG A 1 100 ? 93.815 29.397 84.307 1.00 12.99 141 ARG A C 1
ATOM 764 O O . ARG A 1 100 ? 94.796 28.674 84.508 1.00 15.20 141 ARG A O 1
ATOM 772 N N . ASN A 1 101 ? 92.571 28.943 84.172 1.00 10.76 142 ASN A N 1
ATOM 773 C CA . ASN A 1 101 ? 92.227 27.523 84.240 1.00 12.05 142 ASN A CA 1
ATOM 774 C C . ASN A 1 101 ? 92.557 26.824 85.567 1.00 13.43 142 ASN A C 1
ATOM 775 O O . ASN A 1 101 ? 92.899 25.634 85.590 1.00 13.03 142 ASN A O 1
ATOM 780 N N . TYR A 1 102 ? 92.442 27.554 86.676 1.00 13.64 143 TYR A N 1
ATOM 781 C CA . TYR A 1 102 ? 92.349 26.902 87.981 1.00 14.85 143 TYR A CA 1
ATOM 782 C C . T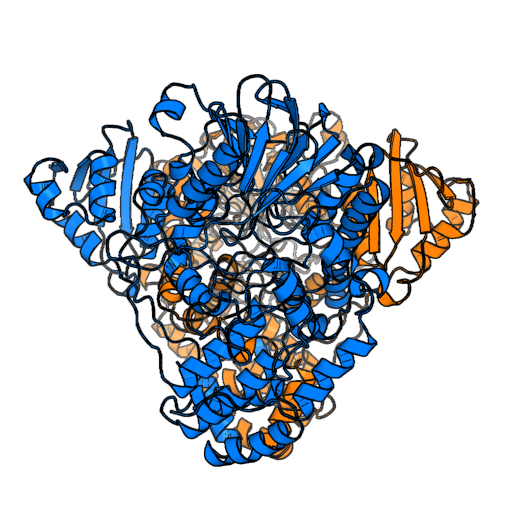YR A 1 102 ? 90.869 26.804 88.344 1.00 11.09 143 TYR A C 1
ATOM 783 O O . TYR A 1 102 ? 90.503 26.323 89.416 1.00 15.55 143 TYR A O 1
ATOM 792 N N . ASP A 1 103 ? 90.025 27.293 87.441 1.00 13.03 144 ASP A N 1
ATOM 793 C CA . ASP A 1 103 ? 88.570 27.192 87.575 1.00 9.96 144 ASP A CA 1
ATOM 794 C C . ASP A 1 103 ? 87.960 27.563 86.241 1.00 13.98 144 ASP A C 1
ATOM 795 O O . ASP A 1 103 ? 88.691 27.826 85.282 1.00 11.73 144 ASP A O 1
ATOM 800 N N . LEU A 1 104 ? 86.632 27.586 86.174 1.00 10.12 145 LEU A N 1
ATOM 801 C CA . LEU A 1 104 ? 85.960 27.983 84.941 1.00 9.72 145 LEU A CA 1
ATOM 802 C C . LEU A 1 104 ? 86.371 29.388 84.531 1.00 12.62 145 LEU A C 1
ATOM 803 O O . LEU A 1 104 ? 86.564 29.673 83.346 1.00 12.92 145 LEU A O 1
ATOM 808 N N . SER A 1 105 ? 86.513 30.249 85.531 1.00 11.69 146 SER A N 1
ATOM 809 C CA . SER A 1 105 ? 86.891 31.644 85.345 1.00 9.88 146 SER A CA 1
ATOM 810 C C . SER A 1 105 ? 88.376 31.861 85.650 1.00 10.07 146 SER A C 1
ATOM 811 O O . SER A 1 105 ? 89.059 30.976 86.183 1.00 9.98 146 SER A O 1
ATOM 814 N N . ASN A 1 106 ? 88.867 33.049 85.298 1.00 9.31 147 ASN A N 1
ATOM 815 C CA . ASN A 1 106 ? 90.200 33.504 85.672 1.00 10.80 147 ASN A CA 1
ATOM 816 C C . ASN A 1 106 ? 90.135 34.206 87.014 1.00 13.77 147 ASN A C 1
ATOM 817 O O . ASN A 1 106 ? 89.093 34.734 87.376 1.00 13.11 147 ASN A O 1
ATOM 822 N N . MET A 1 107 ? 91.243 34.246 87.746 1.00 11.06 148 MET A N 1
ATOM 823 C CA . MET A 1 107 ? 91.339 35.205 88.841 1.00 10.51 148 MET A CA 1
ATOM 824 C C . MET A 1 107 ? 92.350 36.249 88.420 1.00 14.30 148 MET A C 1
ATOM 825 O O . MET A 1 107 ? 93.377 35.911 87.826 1.00 12.59 148 MET A O 1
ATOM 830 N N . THR A 1 108 ? 92.085 37.513 88.733 1.00 11.29 149 THR A N 1
ATOM 831 C CA . THR A 1 108 ? 92.986 38.584 88.293 1.00 10.57 149 THR A CA 1
ATOM 832 C C . THR A 1 108 ? 93.539 39.297 89.516 1.00 12.26 149 THR A C 1
ATOM 833 O O . THR A 1 108 ? 92.827 39.485 90.506 1.00 12.46 149 THR A O 1
ATOM 837 N N . ILE A 1 109 ? 94.814 39.671 89.457 1.00 10.80 150 ILE A N 1
ATOM 838 C CA . ILE A 1 109 ? 95.463 40.354 90.569 1.00 9.86 150 ILE A CA 1
ATOM 839 C C . ILE A 1 109 ? 96.135 41.622 90.050 1.00 13.44 150 ILE A C 1
ATOM 840 O O . ILE A 1 109 ? 96.928 41.570 89.105 1.00 13.98 150 ILE A O 1
ATOM 845 N N . VAL A 1 110 ? 95.820 42.756 90.673 1.00 13.47 151 VAL A N 1
ATOM 846 C CA . VAL A 1 110 ? 96.375 44.036 90.253 1.00 10.43 151 VAL A CA 1
ATOM 847 C C . VAL A 1 110 ? 97.193 44.652 91.370 1.00 12.11 151 VAL A C 1
ATOM 848 O O . VAL A 1 110 ? 96.694 44.838 92.492 1.00 15.00 151 VAL A O 1
ATOM 852 N N . GLU A 1 111 ? 98.446 44.977 91.061 1.00 12.87 152 GLU A N 1
ATOM 853 C CA . GLU A 1 111 ? 99.363 45.544 92.034 1.00 16.47 152 GLU A CA 1
ATOM 854 C C . GLU A 1 111 ? 99.252 47.058 92.071 1.00 17.61 152 GLU A C 1
ATOM 855 O O . GLU A 1 111 ? 99.411 47.723 91.049 1.00 17.88 152 GLU A O 1
ATOM 861 N N . GLY A 1 112 ? 99.004 47.599 93.257 1.00 16.22 153 GLY A N 1
ATOM 862 C CA . GLY A 1 112 ? 98.820 49.031 93.405 1.00 22.20 153 GLY A CA 1
ATOM 863 C C . GLY A 1 112 ? 99.874 49.608 94.316 1.00 20.55 153 GLY A C 1
ATOM 864 O O . GLY A 1 112 ? 100.960 49.038 94.456 1.00 21.41 153 GLY A O 1
ATOM 865 N N . LYS A 1 113 ? 99.563 50.742 94.933 1.00 16.06 154 LYS A N 1
ATOM 866 C CA . LYS A 1 113 ? 100.537 51.443 95.771 1.00 18.01 154 LYS A CA 1
ATOM 867 C C . LYS A 1 113 ? 101.034 50.631 96.977 1.00 25.74 154 LYS A C 1
ATOM 868 O O . LYS A 1 113 ? 102.242 50.558 97.231 1.00 24.86 154 LYS A O 1
ATOM 874 N N . ASP A 1 114 ? 100.109 50.006 97.699 1.00 23.08 155 ASP A N 1
ATOM 875 C CA . ASP A 1 114 ? 100.436 49.382 98.983 1.00 20.30 155 ASP A CA 1
ATOM 876 C C . ASP A 1 114 ? 100.105 47.895 99.028 1.00 24.79 155 ASP A C 1
ATOM 877 O O . ASP A 1 114 ? 100.572 47.162 99.905 1.00 28.60 155 ASP A O 1
ATOM 882 N N . GLY A 1 115 ? 99.295 47.443 98.086 1.00 21.17 156 GLY A N 1
ATOM 883 C CA . GLY A 1 115 ? 98.872 46.058 98.118 1.00 22.03 156 GLY A CA 1
ATOM 884 C C . GLY A 1 115 ? 98.400 45.533 96.784 1.00 23.23 156 GLY A C 1
ATOM 885 O O . GLY A 1 115 ? 98.802 46.009 95.716 1.00 20.61 156 GLY A O 1
ATOM 886 N N . ILE A 1 116 ? 97.551 44.518 96.846 1.00 14.83 157 ILE A N 1
ATOM 887 C CA . ILE A 1 116 ? 96.962 43.971 95.642 1.00 17.67 157 ILE A CA 1
ATOM 888 C C . ILE A 1 116 ? 95.452 43.985 95.742 1.00 18.32 157 ILE A C 1
ATOM 889 O O . ILE A 1 116 ? 94.879 43.951 96.838 1.00 15.99 157 ILE A O 1
ATOM 894 N N . THR A 1 117 ? 94.819 44.041 94.578 1.00 11.59 158 THR A N 1
ATOM 895 C CA . THR A 1 117 ? 93.368 43.989 94.462 1.00 12.30 158 THR A CA 1
ATOM 896 C C . THR A 1 117 ? 93.068 42.745 93.645 1.00 15.97 158 THR A C 1
ATOM 897 O O . THR A 1 117 ? 93.708 42.503 92.622 1.00 16.34 158 THR A O 1
ATOM 901 N N . ILE A 1 118 ? 92.116 41.944 94.111 1.00 9.70 159 ILE A N 1
ATOM 902 C CA . ILE A 1 118 ? 91.756 40.692 93.442 1.00 8.89 159 ILE A CA 1
ATOM 903 C C . ILE A 1 118 ? 90.436 40.891 92.731 1.00 12.74 159 ILE A C 1
ATOM 904 O O . ILE A 1 118 ? 89.511 41.426 93.329 1.00 13.93 159 ILE A O 1
ATOM 909 N N . PHE A 1 119 ? 90.340 40.482 91.463 1.00 12.04 160 PHE A N 1
ATOM 910 C CA . PHE A 1 119 ? 89.052 40.469 90.782 1.00 11.24 160 PHE A CA 1
ATOM 911 C C . PHE A 1 119 ? 88.584 39.030 90.639 1.00 11.93 160 PHE A C 1
ATOM 912 O O . PHE A 1 119 ? 89.368 38.150 90.250 1.00 12.87 160 PHE A O 1
ATOM 920 N N . ASP A 1 120 ? 87.300 38.809 90.920 1.00 11.16 161 ASP A N 1
ATOM 921 C CA . ASP A 1 120 ? 86.606 37.570 90.572 1.00 10.84 161 ASP A CA 1
ATOM 922 C C . ASP A 1 120 ? 87.280 36.289 91.052 1.00 11.27 161 ASP A C 1
ATOM 923 O O . ASP A 1 120 ? 87.819 35.525 90.242 1.00 13.07 161 ASP A O 1
ATOM 928 N N . PRO A 1 121 ? 87.245 36.050 92.367 1.00 10.97 162 PRO A N 1
ATOM 929 C CA . PRO A 1 121 ? 87.983 34.936 92.970 1.00 12.51 162 PRO A CA 1
ATOM 930 C C . PRO A 1 121 ? 87.350 33.554 92.791 1.00 12.37 162 PRO A C 1
ATOM 931 O O . PRO A 1 121 ? 87.208 32.839 93.781 1.00 12.10 162 PRO A O 1
ATOM 935 N N . LEU A 1 122 ? 87.020 33.184 91.555 1.00 10.97 163 LEU A N 1
ATOM 936 C CA . LEU A 1 122 ? 86.678 31.793 91.184 1.00 9.34 163 LEU A CA 1
ATOM 937 C C . LEU A 1 122 ? 85.420 31.265 91.868 1.00 13.01 163 LEU A C 1
ATOM 938 O O . LEU A 1 122 ? 84.680 32.030 92.499 1.00 12.14 163 LEU A O 1
ATOM 943 N N . ILE A 1 123 ? 85.163 29.961 91.710 1.00 11.29 164 ILE A N 1
ATOM 944 C CA . ILE A 1 123 ? 83.975 29.319 92.288 1.00 12.42 164 ILE A CA 1
ATOM 945 C C . ILE A 1 123 ? 84.177 28.826 93.722 1.00 10.19 164 ILE A C 1
ATOM 946 O O . ILE A 1 123 ? 83.280 28.949 94.562 1.00 13.89 164 ILE A O 1
ATOM 951 N N . SER A 1 124 ? 85.334 28.241 93.995 1.00 12.43 165 SER A N 1
ATOM 952 C CA . SER A 1 124 ? 85.568 27.560 95.266 1.00 11.67 165 SER A CA 1
ATOM 953 C C . SER A 1 124 ? 86.658 28.254 96.050 1.00 13.35 165 SER A C 1
ATOM 954 O O . SER A 1 124 ? 87.639 28.723 95.472 1.00 12.28 165 SER A O 1
ATOM 957 N N . GLN A 1 125 ? 86.505 28.311 97.368 1.00 11.29 166 GLN A N 1
ATOM 958 C CA . GLN A 1 125 ? 87.548 28.922 98.191 1.00 14.59 166 GLN A CA 1
ATOM 959 C C . GLN A 1 125 ? 88.889 28.209 98.023 1.00 16.06 166 GLN A C 1
ATOM 960 O O . GLN A 1 125 ? 89.944 28.839 98.107 1.00 15.82 166 GLN A O 1
ATOM 966 N N . GLU A 1 126 ? 88.856 26.898 97.769 1.00 14.14 167 GLU A N 1
ATOM 967 C CA . GLU A 1 126 ? 90.092 26.130 97.619 1.00 17.78 167 GLU A CA 1
ATOM 968 C C . GLU A 1 126 ? 90.875 26.443 96.347 1.00 15.47 167 GLU A C 1
ATOM 969 O O . GLU A 1 126 ? 92.097 26.481 96.371 1.00 17.60 167 GLU A O 1
ATOM 975 N N . THR A 1 127 ? 90.180 26.654 95.235 1.00 13.61 168 THR A N 1
ATOM 976 C CA . THR A 1 127 ? 90.868 27.037 94.006 1.00 16.21 168 THR A CA 1
ATOM 977 C C . THR A 1 127 ? 91.381 28.472 94.087 1.00 14.10 168 THR A C 1
ATOM 978 O O . THR A 1 127 ? 92.481 28.764 93.624 1.00 16.08 168 THR A O 1
ATOM 982 N N . ALA A 1 128 ? 90.593 29.357 94.690 1.00 13.82 169 ALA A N 1
ATOM 983 C CA . ALA A 1 128 ? 91.000 30.750 94.827 1.00 11.88 169 ALA A CA 1
ATOM 984 C C . ALA A 1 128 ? 92.242 30.863 95.703 1.00 14.39 169 ALA A C 1
ATOM 985 O O . ALA A 1 128 ? 93.187 31.587 95.380 1.00 13.93 169 ALA A O 1
ATOM 987 N N . LYS A 1 129 ? 92.254 30.131 96.808 1.00 14.42 170 LYS A N 1
ATOM 988 C CA . LYS A 1 129 ? 93.424 30.107 97.678 1.00 15.60 170 LYS A CA 1
ATOM 989 C C . LYS A 1 129 ? 94.671 29.596 96.957 1.00 20.27 170 LYS A C 1
ATOM 990 O O . LYS A 1 129 ? 95.753 30.189 97.068 1.00 17.50 170 LYS A O 1
ATOM 996 N N . ALA A 1 130 ? 94.518 28.509 96.203 1.00 19.15 171 ALA A N 1
ATOM 997 C CA . ALA A 1 130 ? 95.634 27.959 95.447 1.00 20.89 171 ALA A CA 1
ATOM 998 C C . ALA A 1 130 ? 96.096 28.945 94.378 1.00 14.52 171 ALA A C 1
ATOM 999 O O . ALA A 1 130 ? 97.301 29.068 94.112 1.00 19.04 171 ALA A O 1
ATOM 1001 N N . ALA A 1 131 ? 95.147 29.649 93.765 1.00 11.57 172 ALA A N 1
ATOM 1002 C CA . ALA A 1 131 ? 95.492 30.650 92.765 1.00 14.49 172 ALA A CA 1
ATOM 1003 C C . ALA A 1 131 ? 96.294 31.799 93.386 1.00 15.26 172 ALA A C 1
ATOM 1004 O O . ALA A 1 131 ? 97.292 32.237 92.825 1.00 15.67 172 ALA A O 1
ATOM 1006 N N . LEU A 1 132 ? 95.863 32.288 94.542 1.00 14.81 173 LEU A N 1
ATOM 1007 C CA . LEU A 1 132 ? 96.598 33.371 95.199 1.00 16.38 173 LEU A CA 1
ATOM 1008 C C . LEU A 1 132 ? 97.967 32.891 95.682 1.00 18.20 173 LEU A C 1
ATOM 1009 O O . LEU A 1 132 ? 98.956 33.622 95.574 1.00 17.63 173 LEU A O 1
ATOM 1014 N N . ASP A 1 133 ? 98.036 31.666 96.205 1.00 17.04 174 ASP A N 1
ATOM 1015 C CA . ASP A 1 133 ? 99.316 31.111 96.639 1.00 20.90 174 ASP A CA 1
ATOM 1016 C C . ASP A 1 133 ? 100.316 31.059 95.480 1.00 19.92 174 ASP A C 1
ATOM 1017 O O . ASP A 1 133 ? 101.503 31.326 95.664 1.00 20.60 174 ASP A O 1
ATOM 1022 N N . LEU A 1 134 ? 99.833 30.706 94.293 1.00 16.19 175 LEU A N 1
ATOM 1023 C CA . LEU A 1 134 ? 100.693 30.643 93.110 1.00 18.23 175 LEU A CA 1
ATOM 1024 C C . LEU A 1 134 ? 101.217 32.031 92.760 1.00 19.46 175 LEU A C 1
ATOM 1025 O O . LEU A 1 134 ? 102.402 32.211 92.492 1.00 21.04 175 LEU A O 1
ATOM 1030 N N . TYR A 1 135 ? 100.330 33.017 92.760 1.00 17.63 176 TYR A N 1
ATOM 1031 C CA . TYR A 1 135 ? 100.759 34.392 92.557 1.00 15.32 176 TYR A CA 1
ATOM 1032 C C . TYR A 1 135 ? 101.849 34.779 93.577 1.00 22.53 176 TYR A C 1
ATOM 1033 O O . TYR A 1 135 ? 102.910 35.279 93.205 1.00 21.21 176 TYR A O 1
ATOM 1042 N N . TYR A 1 136 ? 101.606 34.502 94.858 1.00 18.99 177 TYR A N 1
ATOM 1043 C CA . TYR A 1 136 ? 102.514 34.916 95.928 1.00 24.80 177 TYR A CA 1
ATOM 1044 C C . TYR A 1 136 ? 103.881 34.223 95.859 1.00 26.92 177 TYR A C 1
ATOM 1045 O O . TYR A 1 136 ? 104.857 34.670 96.473 1.00 23.60 177 TYR A O 1
ATOM 1054 N N . LYS A 1 137 ? 103.946 33.131 95.107 1.00 24.94 178 LYS A N 1
ATOM 1055 C CA . LYS A 1 137 ? 105.193 32.397 94.918 1.00 27.98 178 LYS A CA 1
ATOM 1056 C C . LYS A 1 137 ? 106.091 33.129 93.922 1.00 27.43 178 LYS A C 1
ATOM 1057 O O . LYS A 1 137 ? 107.303 32.924 93.896 1.00 26.60 178 LYS A O 1
ATOM 1063 N N . HIS A 1 138 ? 105.497 34.010 93.122 1.00 24.98 179 HIS A N 1
ATOM 1064 C CA . HIS A 1 138 ? 106.234 34.663 92.042 1.00 25.00 179 HIS A CA 1
ATOM 1065 C C . HIS A 1 138 ? 106.245 36.188 92.114 1.00 26.73 179 HIS A C 1
ATOM 1066 O O . HIS A 1 138 ? 107.044 36.838 91.443 1.00 30.26 179 HIS A O 1
ATOM 1073 N N . ARG A 1 139 ? 105.377 36.751 92.947 1.00 22.18 180 ARG A N 1
ATOM 1074 C CA . ARG A 1 139 ? 105.307 38.198 93.117 1.00 21.89 180 ARG A CA 1
ATOM 1075 C C . ARG A 1 139 ? 105.370 38.560 94.600 1.00 22.47 180 ARG A C 1
ATOM 1076 O O . ARG A 1 139 ? 105.165 37.693 95.451 1.00 24.25 180 ARG A O 1
ATOM 1084 N N . PRO A 1 140 ? 105.683 39.830 94.914 1.00 25.83 181 PRO A N 1
ATOM 1085 C CA . PRO A 1 140 ? 105.859 40.236 96.315 1.00 31.62 181 PRO A CA 1
ATOM 1086 C C . PRO A 1 140 ? 104.654 39.922 97.202 1.00 28.63 181 PRO A C 1
ATOM 1087 O O . PRO A 1 140 ? 103.511 40.095 96.777 1.00 25.66 181 PRO A O 1
ATOM 1091 N N . LYS A 1 141 ? 104.910 39.455 98.420 1.00 27.64 182 LYS A N 1
ATOM 1092 C CA . LYS A 1 141 ? 103.827 39.179 99.358 1.00 29.90 182 LYS A CA 1
ATOM 1093 C C . LYS A 1 141 ? 103.287 40.466 99.969 1.00 31.40 182 LYS A C 1
ATOM 1094 O O . LYS A 1 141 ? 103.733 40.908 101.031 1.00 39.43 182 LYS A O 1
ATOM 1100 N N . LYS A 1 142 ? 102.328 41.069 99.281 1.00 19.64 183 LYS A N 1
ATOM 1101 C CA . LYS A 1 142 ? 101.687 42.282 99.763 1.00 25.81 183 LYS A CA 1
ATOM 1102 C C . LYS A 1 142 ? 100.223 41.993 100.067 1.00 20.20 183 LYS A C 1
ATOM 1103 O O . LYS A 1 142 ? 99.614 41.137 99.427 1.00 24.30 183 LYS A O 1
ATOM 1109 N N . PRO A 1 143 ? 99.661 42.690 101.066 1.00 25.45 184 PRO A N 1
ATOM 1110 C CA . PRO A 1 143 ? 98.293 42.414 101.523 1.00 15.99 184 PRO A CA 1
ATOM 1111 C C . PRO A 1 143 ? 97.236 42.669 100.466 1.00 19.88 184 PRO A C 1
ATOM 1112 O O . PRO A 1 143 ? 97.382 43.566 99.637 1.00 17.42 184 PRO A O 1
ATOM 1116 N N . VAL A 1 144 ? 96.173 41.872 100.493 1.00 17.29 185 VAL A N 1
ATOM 1117 C CA . VAL A 1 144 ? 95.005 42.173 99.686 1.00 14.24 185 VAL A CA 1
ATOM 1118 C C . VAL A 1 144 ? 94.310 43.373 100.317 1.00 17.72 185 VAL A C 1
ATOM 1119 O O . VAL A 1 144 ? 93.996 43.348 101.514 1.00 19.29 185 VAL A O 1
ATOM 1123 N N . VAL A 1 145 ? 94.084 44.431 99.538 1.00 14.49 186 VAL A N 1
ATOM 1124 C CA . VAL A 1 145 ? 93.422 45.617 100.086 1.00 15.44 186 VAL A CA 1
ATOM 1125 C C . VAL A 1 145 ? 92.027 45.821 99.505 1.00 14.98 186 VAL A C 1
ATOM 1126 O O . VAL A 1 145 ? 91.241 46.608 100.028 1.00 16.87 186 VAL A O 1
ATOM 1130 N N . ALA A 1 146 ? 91.706 45.088 98.443 1.00 14.76 187 ALA A N 1
ATOM 1131 C CA . ALA A 1 146 ? 90.383 45.207 97.833 1.00 14.86 187 ALA A CA 1
ATOM 1132 C C . ALA A 1 146 ? 90.054 43.970 97.027 1.00 14.73 187 ALA A C 1
ATOM 1133 O O . ALA A 1 146 ? 90.952 43.287 96.558 1.00 12.30 187 ALA A O 1
ATOM 1135 N N . VAL A 1 147 ? 88.764 43.676 96.895 1.00 12.85 188 VAL A N 1
ATOM 1136 C CA . VAL A 1 147 ? 88.289 42.624 96.001 1.00 11.73 188 VAL A CA 1
ATOM 1137 C C . VAL A 1 147 ? 87.201 43.241 95.145 1.00 13.39 188 VAL A C 1
ATOM 1138 O O . VAL A 1 147 ? 86.451 44.089 95.620 1.00 14.43 188 VAL A O 1
ATOM 1142 N N . ILE A 1 148 ? 87.142 42.864 93.871 1.00 10.59 189 ILE A N 1
ATOM 1143 C CA . ILE A 1 148 ? 86.069 43.340 93.008 1.00 8.18 189 ILE A CA 1
ATOM 1144 C C . ILE A 1 148 ? 85.350 42.123 92.448 1.00 12.06 189 ILE A C 1
ATOM 1145 O O . ILE A 1 148 ? 86.003 41.184 92.010 1.00 11.89 189 ILE A O 1
ATOM 1150 N N . TYR A 1 149 ? 84.016 42.125 92.506 1.00 10.23 190 TYR A N 1
ATOM 1151 C CA . TYR A 1 149 ? 83.207 41.127 91.818 1.00 9.66 190 TYR A CA 1
ATOM 1152 C C . TYR A 1 149 ? 82.675 41.799 90.555 1.00 8.28 190 TYR A C 1
ATOM 1153 O O . TYR A 1 149 ? 81.896 42.753 90.651 1.00 12.37 190 TYR A O 1
ATOM 1162 N N . THR A 1 150 ? 83.057 41.338 89.365 1.00 9.45 191 THR A N 1
ATOM 1163 C CA . THR A 1 150 ? 82.615 42.060 88.162 1.00 10.36 191 THR A CA 1
ATOM 1164 C C . THR A 1 150 ? 81.153 41.810 87.840 1.00 12.83 191 THR A C 1
ATOM 1165 O O . THR A 1 150 ? 80.524 42.617 87.167 1.00 11.85 191 THR A O 1
ATOM 1169 N N . HIS A 1 151 ? 80.619 40.673 88.269 1.00 9.61 192 HIS A N 1
ATOM 1170 C CA . HIS A 1 151 ? 79.210 40.382 87.997 1.00 9.48 192 HIS A CA 1
ATOM 1171 C C . HIS A 1 151 ? 78.632 39.310 88.898 1.00 10.98 192 HIS A C 1
ATOM 1172 O O . HIS A 1 151 ? 79.369 38.679 89.644 1.00 12.07 192 HIS A O 1
ATOM 1179 N N . SER A 1 152 ? 77.312 39.114 88.828 1.00 10.45 193 SER A N 1
ATOM 1180 C CA . SER A 1 152 ? 76.595 38.356 89.847 1.00 9.81 193 SER A CA 1
ATOM 1181 C C . SER A 1 152 ? 76.503 36.839 89.615 1.00 15.27 193 SER A C 1
ATOM 1182 O O . SER A 1 152 ? 75.570 36.200 90.088 1.00 18.97 193 SER A O 1
ATOM 1185 N N . HIS A 1 153 ? 77.468 36.259 88.906 1.00 12.44 194 HIS A N 1
ATOM 1186 C CA . HIS A 1 153 ? 77.511 34.798 88.744 1.00 13.13 194 HIS A CA 1
ATOM 1187 C C . HIS A 1 153 ? 78.586 34.182 89.645 1.00 11.44 194 HIS A C 1
ATOM 1188 O O . HIS A 1 153 ? 79.624 34.802 89.903 1.00 12.08 194 HIS A O 1
ATOM 1195 N N . VAL A 1 154 ? 78.334 32.953 90.102 1.00 10.00 195 VAL A N 1
ATOM 1196 C CA . VAL A 1 154 ? 79.116 32.340 91.189 1.00 8.91 195 VAL A CA 1
ATOM 1197 C C . VAL A 1 154 ? 80.603 32.165 90.891 1.00 11.74 195 VAL A C 1
ATOM 1198 O O . VAL A 1 154 ? 81.426 32.164 91.814 1.00 12.25 195 VAL A O 1
ATOM 1202 N N . ASP A 1 155 ? 80.966 32.036 89.617 1.00 11.43 196 ASP A N 1
ATOM 1203 C CA . ASP A 1 155 ? 82.387 31.908 89.278 1.00 10.17 196 ASP A CA 1
ATOM 1204 C C . ASP A 1 155 ? 83.160 33.223 89.364 1.00 9.31 196 ASP A C 1
ATOM 1205 O O . ASP A 1 155 ? 84.348 33.279 89.028 1.00 12.38 196 ASP A O 1
ATOM 1210 N N . HIS A 1 156 ? 82.503 34.271 89.847 1.00 11.05 197 HIS A N 1
ATOM 1211 C CA . HIS A 1 156 ? 83.154 35.568 90.008 1.00 10.02 197 HIS A CA 1
ATOM 1212 C C . HIS A 1 156 ? 83.098 36.088 91.430 1.00 10.55 197 HIS A C 1
ATOM 1213 O O . HIS A 1 156 ? 83.417 37.249 91.685 1.00 9.92 197 HIS A O 1
ATOM 1220 N N . TYR A 1 157 ? 82.704 35.222 92.361 1.00 9.75 198 TYR A N 1
ATOM 1221 C CA . TYR A 1 157 ? 82.749 35.582 93.785 1.00 8.48 198 TYR A CA 1
ATOM 1222 C C . TYR A 1 157 ? 82.908 34.407 94.744 1.00 10.97 198 TYR A C 1
ATOM 1223 O O . TYR A 1 157 ? 83.277 34.601 95.899 1.00 13.20 198 TYR A O 1
ATOM 1232 N N . GLY A 1 158 ? 82.591 33.197 94.286 1.00 8.77 199 GLY A N 1
ATOM 1233 C CA . GLY A 1 158 ? 82.444 32.054 95.182 1.00 9.51 199 GLY A CA 1
ATOM 1234 C C . GLY A 1 158 ? 83.662 31.657 95.991 1.00 11.78 199 GLY A C 1
ATOM 1235 O O . GLY A 1 158 ? 83.531 31.098 97.083 1.00 14.44 199 GLY A O 1
ATOM 1236 N N . GLY A 1 159 ? 84.856 31.947 95.482 1.00 10.82 200 GLY A N 1
ATOM 1237 C CA . GLY A 1 159 ? 86.051 31.625 96.250 1.00 10.20 200 GLY A CA 1
ATOM 1238 C C . GLY A 1 159 ? 86.573 32.769 97.099 1.00 10.01 200 GLY A C 1
ATOM 1239 O O . GLY A 1 159 ? 87.710 32.715 97.578 1.00 12.97 200 GLY A O 1
ATOM 1240 N N . VAL A 1 160 ? 85.760 33.798 97.314 1.00 12.19 201 VAL A N 1
ATOM 1241 C CA . VAL A 1 160 ? 86.262 34.996 98.010 1.00 12.07 201 VAL A CA 1
ATOM 1242 C C . VAL A 1 160 ? 86.890 34.724 99.388 1.00 15.11 201 VAL A C 1
ATOM 1243 O O . VAL A 1 160 ? 87.901 35.336 99.745 1.00 13.43 201 VAL A O 1
ATOM 1247 N N . ARG A 1 161 ? 86.348 33.778 100.149 1.00 11.71 202 ARG A N 1
ATOM 1248 C CA . ARG A 1 161 ? 86.926 33.493 101.462 1.00 14.40 202 ARG A CA 1
ATOM 1249 C C . ARG A 1 161 ? 88.317 32.857 101.391 1.00 14.96 202 ARG A C 1
ATOM 1250 O O . ARG A 1 161 ? 89.028 32.786 102.392 1.00 16.81 202 ARG A O 1
ATOM 1258 N N . GLY A 1 162 ? 88.701 32.407 100.203 1.00 13.07 203 GLY A N 1
ATOM 1259 C CA . GLY A 1 162 ? 90.042 31.895 99.985 1.00 14.64 203 GLY A CA 1
ATOM 1260 C C . GLY A 1 162 ? 91.082 32.992 99.795 1.00 16.93 203 GLY A C 1
ATOM 1261 O O . GLY A 1 162 ? 92.285 32.732 99.916 1.00 18.89 203 GLY A O 1
ATOM 1262 N N . VAL A 1 163 ? 90.635 34.213 99.503 1.00 13.94 204 VAL A N 1
ATOM 1263 C CA . VAL A 1 163 ? 91.583 35.319 99.291 1.00 16.11 204 VAL A CA 1
ATOM 1264 C C . VAL A 1 163 ? 91.512 36.430 100.337 1.00 19.20 204 VAL A C 1
ATOM 1265 O O . VAL A 1 163 ? 92.455 37.196 100.474 1.00 16.13 204 VAL A O 1
ATOM 1269 N N . VAL A 1 164 ? 90.403 36.523 101.071 1.00 13.42 205 VAL A N 1
ATOM 1270 C CA . VAL A 1 164 ? 90.307 37.497 102.161 1.00 13.36 205 VAL A CA 1
ATOM 1271 C C . VAL A 1 164 ? 89.576 36.943 103.374 1.00 19.04 205 VAL A C 1
ATOM 1272 O O . VAL A 1 164 ? 88.684 36.108 103.237 1.00 16.24 205 VAL A O 1
ATOM 1276 N N . ASP A 1 165 ? 89.978 37.413 104.550 1.00 18.93 206 ASP A N 1
ATOM 1277 C CA . ASP A 1 165 ? 89.308 37.094 105.814 1.00 18.66 206 ASP A CA 1
ATOM 1278 C C . ASP A 1 165 ? 88.191 38.116 106.021 1.00 18.19 206 ASP A C 1
ATOM 1279 O O . ASP A 1 165 ? 88.436 39.325 105.957 1.00 19.66 206 ASP A O 1
ATOM 1284 N N . GLU A 1 166 ? 86.959 37.652 106.243 1.00 16.23 207 GLU A N 1
ATOM 1285 C CA . GLU A 1 166 ? 85.846 38.587 106.448 1.00 17.85 207 GLU A CA 1
ATOM 1286 C C . GLU A 1 166 ? 86.091 39.553 107.618 1.00 18.96 207 GLU A C 1
ATOM 1287 O O . GLU A 1 166 ? 85.578 40.680 107.630 1.00 19.20 207 GLU A O 1
ATOM 1293 N N . ALA A 1 167 ? 86.884 39.128 108.596 1.00 20.99 208 ALA A N 1
ATOM 1294 C CA . ALA A 1 167 ? 87.229 40.021 109.706 1.00 22.03 208 ALA A CA 1
ATOM 1295 C C . ALA A 1 167 ? 87.895 41.315 109.227 1.00 19.76 208 ALA A C 1
ATOM 1296 O O . ALA A 1 167 ? 87.687 42.385 109.815 1.00 20.66 208 ALA A O 1
ATOM 1298 N N . ASP A 1 168 ? 88.690 41.218 108.162 1.00 20.41 209 ASP A N 1
ATOM 1299 C CA . ASP A 1 168 ? 89.383 42.378 107.608 1.00 19.40 209 ASP A CA 1
ATOM 1300 C C . ASP A 1 168 ? 88.444 43.280 106.805 1.00 21.01 209 ASP A C 1
ATOM 1301 O O . ASP A 1 168 ? 88.671 44.482 106.689 1.00 20.30 209 ASP A O 1
ATOM 1306 N N . VAL A 1 169 ? 87.392 42.693 106.249 1.00 16.46 210 VAL A N 1
ATOM 1307 C CA . VAL A 1 169 ? 86.370 43.480 105.583 1.00 16.39 210 VAL A CA 1
ATOM 1308 C C . VAL A 1 169 ? 85.591 44.247 106.650 1.00 16.63 210 VAL A C 1
ATOM 1309 O O . VAL A 1 169 ? 85.354 45.447 106.518 1.00 20.27 210 VAL A O 1
ATOM 1313 N N . LYS A 1 170 ? 85.214 43.563 107.728 1.00 19.72 211 LYS A N 1
ATOM 1314 C CA . LYS A 1 170 ? 84.511 44.232 108.825 1.00 21.41 211 LYS A CA 1
ATOM 1315 C C . LYS A 1 170 ? 85.350 45.299 109.493 1.00 20.97 211 LYS A C 1
ATOM 1316 O O . LYS A 1 170 ? 84.819 46.296 109.987 1.00 25.29 211 LYS A O 1
ATOM 1322 N N . ALA A 1 171 ? 86.665 45.090 109.506 1.00 18.52 212 ALA A N 1
ATOM 1323 C CA . ALA A 1 171 ? 87.588 46.047 110.111 1.00 23.04 212 ALA A CA 1
ATOM 1324 C C . ALA A 1 171 ? 87.797 47.276 109.233 1.00 23.86 212 ALA A C 1
ATOM 1325 O O . ALA A 1 171 ? 88.369 48.276 109.677 1.00 25.73 212 ALA A O 1
ATOM 1327 N N . GLY A 1 172 ? 87.359 47.197 107.978 1.00 21.70 213 GLY A N 1
ATOM 1328 C CA . GLY A 1 172 ? 87.525 48.299 107.045 1.00 17.98 213 GLY A CA 1
ATOM 1329 C C . GLY A 1 172 ? 88.844 48.275 106.291 1.00 25.56 213 GLY A C 1
ATOM 1330 O O . GLY A 1 172 ? 89.151 49.205 105.534 1.00 27.02 213 GLY A O 1
ATOM 1331 N N . LYS A 1 173 ? 89.622 47.211 106.497 1.00 21.41 214 LYS A N 1
ATOM 1332 C CA . LYS A 1 173 ? 90.933 47.060 105.856 1.00 18.12 214 LYS A CA 1
ATOM 1333 C C . LYS A 1 173 ? 90.832 46.628 104.396 1.00 20.79 214 LYS A C 1
ATOM 1334 O O . LYS A 1 173 ? 91.724 46.905 103.589 1.00 21.15 214 LYS A O 1
ATOM 1340 N N . VAL A 1 174 ? 89.760 45.915 104.075 1.00 17.62 215 VAL A N 1
ATOM 1341 C CA . VAL A 1 174 ? 89.526 45.439 102.723 1.00 16.45 215 VAL A CA 1
ATOM 1342 C C . VAL A 1 174 ? 88.149 45.903 102.270 1.00 15.48 215 VAL A C 1
ATOM 1343 O O . VAL A 1 174 ? 87.161 45.631 102.945 1.00 19.22 215 VAL A O 1
ATOM 1347 N N . LYS A 1 175 ? 88.081 46.602 101.139 1.00 14.96 216 LYS A N 1
ATOM 1348 C CA . LYS A 1 175 ? 86.793 46.940 100.539 1.00 15.38 216 LYS A CA 1
ATOM 1349 C C . LYS A 1 175 ? 86.444 45.955 99.443 1.00 12.97 216 LYS A C 1
ATOM 1350 O O . LYS A 1 175 ? 87.325 45.419 98.786 1.00 12.88 216 LYS A O 1
ATOM 1356 N N . ILE A 1 176 ? 85.155 45.701 99.268 1.00 11.75 217 ILE A N 1
ATOM 1357 C CA . ILE A 1 176 ? 84.701 44.803 98.218 1.00 10.99 217 ILE A CA 1
ATOM 1358 C C . ILE A 1 176 ? 83.753 45.582 97.319 1.00 13.78 217 ILE A C 1
ATOM 1359 O O . ILE A 1 176 ? 82.709 46.055 97.782 1.00 14.77 217 ILE A O 1
ATOM 1364 N N . TYR A 1 177 ? 84.132 45.727 96.047 1.00 12.73 218 TYR A N 1
ATOM 1365 C CA . TYR A 1 177 ? 83.354 46.497 95.062 1.00 12.01 218 TYR A CA 1
ATOM 1366 C C . TYR A 1 177 ? 82.523 45.571 94.180 1.00 14.41 218 TYR A C 1
ATOM 1367 O O . TYR A 1 177 ? 82.994 44.520 93.776 1.00 13.15 218 TYR A O 1
ATOM 1376 N N . ALA A 1 178 ? 81.296 45.974 93.862 1.00 10.50 219 ALA A N 1
ATOM 1377 C CA . ALA A 1 178 ? 80.417 45.160 93.016 1.00 11.21 219 ALA A CA 1
ATOM 1378 C C . ALA A 1 178 ? 79.439 46.072 92.291 1.00 11.46 219 ALA A C 1
ATOM 1379 O O . ALA A 1 178 ? 79.193 47.193 92.745 1.00 11.67 219 ALA A O 1
ATOM 1381 N N . PRO A 1 179 ? 78.860 45.594 91.176 1.00 10.61 220 PRO A N 1
ATOM 1382 C CA . PRO A 1 179 ? 77.895 46.445 90.476 1.00 9.36 220 PRO A CA 1
ATOM 1383 C C . PRO A 1 179 ? 76.547 46.467 91.189 1.00 13.67 220 PRO A C 1
ATOM 1384 O O . PRO A 1 179 ? 76.177 45.496 91.859 1.00 12.78 220 PRO A O 1
ATOM 1388 N N . LEU A 1 180 ? 75.819 47.571 91.042 1.00 11.49 221 LEU A N 1
ATOM 1389 C CA . LEU A 1 180 ? 74.468 47.691 91.584 1.00 11.81 221 LEU A CA 1
ATOM 1390 C C . LEU A 1 180 ? 73.604 46.496 91.194 1.00 13.41 221 LEU A C 1
ATOM 1391 O O . LEU A 1 180 ? 73.525 46.119 90.016 1.00 15.70 221 LEU A O 1
ATOM 1396 N N . GLY A 1 181 ? 72.976 45.887 92.195 1.00 14.61 222 GLY A N 1
ATOM 1397 C CA . GLY A 1 181 ? 72.127 44.734 91.965 1.00 16.24 222 GLY A CA 1
ATOM 1398 C C . GLY A 1 181 ? 72.845 43.422 92.203 1.00 14.20 222 GLY A C 1
ATOM 1399 O O . GLY A 1 181 ? 72.236 42.354 92.093 1.00 13.68 222 GLY A O 1
ATOM 1400 N N . PHE A 1 182 ? 74.135 43.493 92.521 1.00 13.02 223 PHE A N 1
ATOM 1401 C CA . PHE A 1 182 ? 74.937 42.275 92.662 1.00 12.78 223 PHE A CA 1
ATOM 1402 C C . PHE A 1 182 ? 74.347 41.284 93.654 1.00 11.43 223 PHE A C 1
ATOM 1403 O O . PHE A 1 182 ? 74.145 40.113 93.330 1.00 13.71 223 PHE A O 1
ATOM 1411 N N . LEU A 1 183 ? 74.122 41.738 94.878 1.00 12.63 224 LEU A N 1
ATOM 1412 C CA . LEU A 1 183 ? 73.783 40.796 95.940 1.00 17.15 224 LEU A CA 1
ATOM 1413 C C . LEU A 1 183 ? 72.402 40.207 95.723 1.00 17.29 224 LEU A C 1
ATOM 1414 O O . LEU A 1 183 ? 72.187 39.006 95.901 1.00 16.14 224 LEU A O 1
ATOM 1419 N N . GLU A 1 184 ? 71.469 41.058 95.311 1.00 15.29 225 GLU A N 1
ATOM 1420 C CA . GLU A 1 184 ? 70.106 40.627 95.039 1.00 17.41 225 GLU A CA 1
ATOM 1421 C C . GLU A 1 184 ? 70.081 39.522 93.994 1.00 20.27 225 GLU A C 1
ATOM 1422 O O . GLU A 1 184 ? 69.422 38.479 94.163 1.00 16.55 225 GLU A O 1
ATOM 1428 N N . HIS A 1 185 ? 70.819 39.733 92.911 1.00 13.74 226 HIS A N 1
ATOM 1429 C CA . HIS A 1 185 ? 70.808 38.773 91.816 1.00 11.82 226 HIS A CA 1
ATOM 1430 C C . HIS A 1 185 ? 71.637 37.527 92.075 1.00 15.59 226 HIS A C 1
ATOM 1431 O O . HIS A 1 185 ? 71.235 36.417 91.710 1.00 16.86 226 HIS A O 1
ATOM 1438 N N . ALA A 1 186 ? 72.796 37.701 92.701 1.00 13.78 227 ALA A N 1
ATOM 1439 C CA . ALA A 1 186 ? 73.634 36.548 93.025 1.00 16.84 227 ALA A CA 1
ATOM 1440 C C . ALA A 1 186 ? 72.881 35.533 93.895 1.00 17.88 227 ALA A C 1
ATOM 1441 O O . ALA A 1 186 ? 72.902 34.331 93.622 1.00 16.94 227 ALA A O 1
ATOM 1443 N N . VAL A 1 187 ? 72.210 36.017 94.936 1.00 16.97 228 VAL A N 1
ATOM 1444 C CA . VAL A 1 187 ? 71.520 35.116 95.858 1.00 15.13 228 VAL A CA 1
ATOM 1445 C C . VAL A 1 187 ? 70.274 34.522 95.224 1.00 18.56 228 VAL A C 1
ATOM 1446 O O . VAL A 1 187 ? 70.010 33.322 95.349 1.00 17.14 228 VAL A O 1
ATOM 1450 N N . ALA A 1 188 ? 69.514 35.354 94.521 1.00 13.82 229 ALA A N 1
ATOM 1451 C CA . ALA A 1 188 ? 68.305 34.871 93.847 1.00 16.27 229 ALA A CA 1
ATOM 1452 C C . ALA A 1 188 ? 68.639 33.777 92.820 1.00 18.42 229 ALA A C 1
ATOM 1453 O O . ALA A 1 188 ? 67.899 32.801 92.674 1.00 22.59 229 ALA A O 1
ATOM 1455 N N . GLU A 1 189 ? 69.759 33.931 92.121 1.00 16.91 230 GLU A N 1
ATOM 1456 C CA . GLU A 1 189 ? 70.159 32.944 91.116 1.00 16.28 230 GLU A CA 1
ATOM 1457 C C . GLU A 1 189 ? 70.414 31.578 91.749 1.00 23.94 230 GLU A C 1
ATOM 1458 O O . GLU A 1 189 ? 70.059 30.540 91.189 1.00 22.66 230 GLU A O 1
ATOM 1464 N N . ASN A 1 190 ? 71.026 31.580 92.927 1.00 21.38 231 ASN A N 1
ATOM 1465 C CA . ASN A 1 190 ? 71.355 30.331 93.602 1.00 25.68 231 ASN A CA 1
ATOM 1466 C C . ASN A 1 190 ? 70.117 29.617 94.140 1.00 30.43 231 ASN A C 1
ATOM 1467 O O . ASN A 1 190 ? 70.118 28.400 94.317 1.00 30.56 231 ASN A O 1
ATOM 1472 N N . VAL A 1 191 ? 69.055 30.381 94.372 1.00 24.06 232 VAL A N 1
ATOM 1473 C CA . VAL A 1 191 ? 67.957 29.933 95.222 1.00 23.18 232 VAL A CA 1
ATOM 1474 C C . VAL A 1 191 ? 66.609 29.610 94.536 1.00 22.33 232 VAL A C 1
ATOM 1475 O O . VAL A 1 191 ? 66.102 28.485 94.640 1.00 20.82 232 VAL A O 1
ATOM 1479 N N . MET A 1 192 ? 66.025 30.572 93.832 1.00 18.03 233 MET A N 1
ATOM 1480 C CA . MET A 1 192 ? 64.609 30.465 93.473 1.00 12.53 233 MET A CA 1
ATOM 1481 C C . MET A 1 192 ? 64.222 29.336 92.508 1.00 17.31 233 MET A C 1
ATOM 1482 O O . MET A 1 192 ? 63.267 28.611 92.750 1.00 15.84 233 MET A O 1
ATOM 1487 N N . ALA A 1 193 ? 64.943 29.218 91.400 1.00 14.28 234 ALA A N 1
ATOM 1488 C CA . ALA A 1 193 ? 64.745 28.091 90.486 1.00 17.79 234 ALA A CA 1
ATOM 1489 C C . ALA A 1 193 ? 65.949 27.164 90.597 1.00 20.08 234 ALA A C 1
ATOM 1490 O O . ALA A 1 193 ? 66.375 26.565 89.605 1.00 15.07 234 ALA A O 1
ATOM 1492 N N . GLY A 1 194 ? 66.494 27.047 91.804 1.00 18.05 235 GLY A N 1
ATOM 1493 C CA . GLY A 1 194 ? 67.804 26.437 91.987 1.00 16.93 235 GLY A CA 1
ATOM 1494 C C . GLY A 1 194 ? 67.879 24.967 91.608 1.00 13.81 235 GLY A C 1
ATOM 1495 O O . GLY A 1 194 ? 68.905 24.524 91.106 1.00 15.29 235 GLY A O 1
ATOM 1496 N N . THR A 1 195 ? 66.822 24.208 91.859 1.00 12.37 236 THR A N 1
ATOM 1497 C CA . THR A 1 195 ? 66.876 22.779 91.547 1.00 12.86 236 THR A CA 1
ATOM 1498 C C . THR A 1 195 ? 66.828 22.594 90.039 1.00 18.05 236 THR A C 1
ATOM 1499 O O . THR A 1 195 ? 67.618 21.843 89.456 1.00 13.18 236 THR A O 1
ATOM 1503 N N . ALA A 1 196 ? 65.896 23.290 89.401 1.00 12.72 237 ALA A N 1
ATOM 1504 C CA . ALA A 1 196 ? 65.808 23.253 87.939 1.00 15.45 237 ALA A CA 1
ATOM 1505 C C . ALA A 1 196 ? 67.132 23.664 87.279 1.00 12.01 237 ALA A C 1
ATOM 1506 O O . ALA A 1 196 ? 67.637 22.968 86.386 1.00 12.70 237 ALA A O 1
ATOM 1508 N N . MET A 1 197 ? 67.684 24.803 87.689 1.00 9.64 238 MET A N 1
ATOM 1509 C CA . MET A 1 197 ? 68.936 25.285 87.129 1.00 10.60 238 MET A CA 1
ATOM 1510 C C . MET A 1 197 ? 70.114 24.339 87.388 1.00 12.70 238 MET A C 1
ATOM 1511 O O . MET A 1 197 ? 70.929 24.100 86.492 1.00 11.43 238 MET A O 1
ATOM 1516 N N . SER A 1 198 ? 70.206 23.805 88.602 1.00 11.48 239 SER A N 1
ATOM 1517 C CA . SER A 1 198 ? 71.346 22.954 88.955 1.00 12.18 239 SER A CA 1
ATOM 1518 C C . SER A 1 198 ? 71.309 21.629 88.213 1.00 8.25 239 SER A C 1
ATOM 1519 O O . SER A 1 198 ? 72.345 21.127 87.760 1.00 11.89 239 SER A O 1
ATOM 1522 N N . ARG A 1 199 ? 70.124 21.049 88.090 1.00 10.55 240 ARG A N 1
ATOM 1523 C CA . ARG A 1 199 ? 69.989 19.790 87.361 1.00 10.72 240 ARG A CA 1
ATOM 1524 C C . ARG A 1 199 ? 70.271 20.017 85.872 1.00 12.31 240 ARG A C 1
ATOM 1525 O O . ARG A 1 199 ? 70.958 19.214 85.228 1.00 10.35 240 ARG A O 1
ATOM 1533 N N . ARG A 1 200 ? 69.774 21.121 85.315 1.00 10.98 241 ARG A N 1
ATOM 1534 C CA . ARG A 1 200 ? 70.088 21.420 83.912 1.00 12.98 241 ARG A CA 1
ATOM 1535 C C . ARG A 1 200 ? 71.578 21.713 83.725 1.00 13.66 241 ARG A C 1
ATOM 1536 O O . ARG A 1 200 ? 72.159 21.381 82.693 1.00 14.83 241 ARG A O 1
ATOM 1544 N N . ALA A 1 201 ? 72.203 22.310 84.734 1.00 10.03 242 ALA A N 1
ATOM 1545 C CA . ALA A 1 201 ? 73.642 22.569 84.682 1.00 11.26 242 ALA A CA 1
ATOM 1546 C C . ALA A 1 201 ? 74.455 21.275 84.672 1.00 12.87 242 ALA A C 1
ATOM 1547 O O . ALA A 1 201 ? 75.563 21.253 84.138 1.00 13.16 242 ALA A O 1
ATOM 1549 N N . SER A 1 202 ? 73.919 20.202 85.250 1.00 12.70 243 SER A N 1
ATOM 1550 C CA . SER A 1 202 ? 74.634 18.917 85.241 1.00 14.53 243 SER A CA 1
ATOM 1551 C C . SER A 1 202 ? 74.806 18.412 83.810 1.00 14.21 243 SER A C 1
ATOM 1552 O O . SER A 1 202 ? 75.776 17.710 83.490 1.00 17.37 243 SER A O 1
ATOM 1555 N N . TYR A 1 203 ? 73.856 18.763 82.948 1.00 11.74 244 TYR A N 1
ATOM 1556 C CA . TYR A 1 203 ? 73.975 18.493 81.516 1.00 11.16 244 TYR A CA 1
ATOM 1557 C C . TYR A 1 203 ? 74.949 19.485 80.908 1.00 11.32 244 TYR A C 1
ATOM 1558 O O . TYR A 1 203 ? 75.881 19.102 80.206 1.00 13.59 244 TYR A O 1
ATOM 1567 N N . MET A 1 204 ? 74.736 20.769 81.195 1.00 11.53 245 MET A N 1
ATOM 1568 C CA . MET A 1 204 ? 75.464 21.824 80.503 1.00 11.07 245 MET A CA 1
ATOM 1569 C C . MET A 1 204 ? 76.979 21.741 80.622 1.00 11.37 245 MET A C 1
ATOM 1570 O O . MET A 1 204 ? 77.693 21.960 79.639 1.00 11.49 245 MET A O 1
ATOM 1575 N N . TYR A 1 205 ? 77.473 21.410 81.808 1.00 11.06 246 TYR A N 1
ATOM 1576 C CA . TYR A 1 205 ? 78.911 21.459 82.049 1.00 10.91 246 TYR A CA 1
ATOM 1577 C C . TYR A 1 205 ? 79.577 20.106 81.901 1.00 12.93 246 TYR A C 1
ATOM 1578 O O . TYR A 1 205 ? 80.781 19.972 82.139 1.00 15.77 246 TYR A O 1
ATOM 1587 N N . GLY A 1 206 ? 78.791 19.110 81.508 1.00 13.18 247 GLY A N 1
ATOM 1588 C CA . GLY A 1 206 ? 79.348 17.833 81.100 1.00 14.92 247 GLY A CA 1
ATOM 1589 C C . GLY A 1 206 ? 79.867 17.028 82.267 1.00 20.06 247 GLY A C 1
ATOM 1590 O O . GLY A 1 206 ? 80.637 16.090 82.062 1.00 16.56 247 GLY A O 1
ATOM 1591 N N . ASN A 1 207 ? 79.420 17.387 83.473 1.00 18.43 248 ASN A N 1
ATOM 1592 C CA . ASN A 1 207 ? 79.884 16.802 84.732 1.00 24.05 248 ASN A CA 1
ATOM 1593 C C . ASN A 1 207 ? 79.653 15.306 84.848 1.00 23.02 248 ASN A C 1
ATOM 1594 O O . ASN A 1 207 ? 80.320 14.629 85.628 1.00 21.82 248 ASN A O 1
ATOM 1599 N N . LEU A 1 208 ? 78.679 14.804 84.103 1.00 16.96 249 LEU A N 1
ATOM 1600 C CA . LEU A 1 208 ? 78.295 13.401 84.199 1.00 14.38 249 LEU A CA 1
ATOM 1601 C C . LEU A 1 208 ? 79.015 12.532 83.161 1.00 14.74 249 LEU A C 1
ATOM 1602 O O . LEU A 1 208 ? 78.908 11.303 83.195 1.00 16.33 249 LEU A O 1
ATOM 1607 N N . LEU A 1 209 ? 79.768 13.168 82.265 1.00 14.25 250 LEU A N 1
ATOM 1608 C CA . LEU A 1 209 ? 80.381 12.478 81.125 1.00 14.02 250 LEU A CA 1
ATOM 1609 C C . LEU A 1 209 ? 81.835 12.130 81.386 1.00 16.30 250 LEU A C 1
ATOM 1610 O O . LEU A 1 209 ? 82.519 12.826 82.128 1.00 17.81 250 LEU A O 1
ATOM 1615 N N . PRO A 1 210 ? 82.332 11.068 80.736 1.00 15.27 251 PRO A N 1
ATOM 1616 C CA . PRO A 1 210 ? 83.777 10.845 80.780 1.00 18.35 251 PRO A CA 1
ATOM 1617 C C . PRO A 1 210 ? 84.512 11.887 79.934 1.00 17.56 251 PRO A C 1
ATOM 1618 O O . PRO A 1 210 ? 84.000 12.312 78.883 1.00 15.10 251 PRO A O 1
ATOM 1622 N N . PRO A 1 211 ? 85.689 12.339 80.399 1.00 20.95 252 PRO A N 1
ATOM 1623 C CA . PRO A 1 211 ? 86.490 13.218 79.539 1.00 20.45 252 PRO A CA 1
ATOM 1624 C C . PRO A 1 211 ? 87.291 12.397 78.529 1.00 22.38 252 PRO A C 1
ATOM 1625 O O . PRO A 1 211 ? 88.351 11.845 78.846 1.00 22.67 252 PRO A O 1
ATOM 1629 N N . ASP A 1 212 ? 86.757 12.296 77.316 1.00 19.07 253 ASP A N 1
ATOM 1630 C CA . ASP A 1 212 ? 87.445 11.623 76.211 1.00 18.23 253 ASP A CA 1
ATOM 1631 C C . ASP A 1 212 ? 86.871 12.096 74.873 1.00 16.54 253 ASP A C 1
ATOM 1632 O O . ASP A 1 212 ? 85.976 12.945 74.850 1.00 19.89 253 ASP A O 1
ATOM 1637 N N . ALA A 1 213 ? 87.391 11.566 73.767 1.00 17.59 254 ALA A N 1
ATOM 1638 C CA . ALA A 1 213 ? 87.003 12.043 72.435 1.00 21.51 254 ALA A CA 1
ATOM 1639 C C . ALA A 1 213 ? 85.531 11.807 72.113 1.00 16.85 254 ALA A C 1
ATOM 1640 O O . ALA A 1 213 ? 84.976 12.463 71.230 1.00 18.36 254 ALA A O 1
ATOM 1642 N N . LYS A 1 214 ? 84.914 10.846 72.794 1.00 15.58 255 LYS A N 1
ATOM 1643 C CA . LYS A 1 214 ? 83.481 10.592 72.640 1.00 14.56 255 LYS A CA 1
ATOM 1644 C C . LYS A 1 214 ? 82.675 11.062 73.854 1.00 19.54 255 LYS A C 1
ATOM 1645 O O . LYS A 1 214 ? 81.537 10.633 74.066 1.00 18.20 255 LYS A O 1
ATOM 1651 N N . GLY A 1 215 ? 83.273 11.947 74.641 1.00 14.94 256 GLY A N 1
ATOM 1652 C CA . GLY A 1 215 ? 82.652 12.444 75.856 1.00 13.96 256 GLY A CA 1
ATOM 1653 C C . GLY A 1 215 ? 82.832 13.946 75.982 1.00 12.64 256 GLY A C 1
ATOM 1654 O O . GLY A 1 215 ? 82.792 14.665 74.981 1.00 13.61 256 GLY A O 1
ATOM 1655 N N . GLN A 1 216 ? 83.030 14.439 77.201 1.00 11.20 257 GLN A N 1
ATOM 1656 C CA . GLN A 1 216 ? 83.122 15.893 77.388 1.00 10.91 257 GLN A CA 1
ATOM 1657 C C . GLN A 1 216 ? 84.506 16.429 77.009 1.00 14.72 257 GLN A C 1
ATOM 1658 O O . GLN A 1 216 ? 85.518 15.757 77.231 1.00 16.51 257 GLN A O 1
ATOM 1664 N N . LEU A 1 217 ? 84.539 17.629 76.426 1.00 13.02 258 LEU A N 1
ATOM 1665 C CA . LEU A 1 217 ? 85.786 18.258 75.982 1.00 11.25 258 LEU A CA 1
ATOM 1666 C C . LEU A 1 217 ? 86.079 19.549 76.746 1.00 14.93 258 LEU A C 1
ATOM 1667 O O . LEU A 1 217 ? 87.149 20.123 76.604 1.00 15.36 258 LEU A O 1
ATOM 1672 N N . GLY A 1 218 ? 85.121 20.013 77.534 1.00 15.02 259 GLY A N 1
ATOM 1673 C CA . GLY A 1 218 ? 85.223 21.319 78.175 1.00 12.51 259 GLY A CA 1
ATOM 1674 C C . GLY A 1 218 ? 84.035 22.191 77.797 1.00 14.21 259 GLY A C 1
ATOM 1675 O O . GLY A 1 218 ? 83.221 21.813 76.954 1.00 15.71 259 GLY A O 1
ATOM 1676 N N . ALA A 1 219 ? 83.936 23.372 78.402 1.00 11.63 260 ALA A N 1
ATOM 1677 C CA . ALA A 1 219 ? 82.741 24.189 78.227 1.00 10.74 260 ALA A CA 1
ATOM 1678 C C . ALA A 1 219 ? 82.924 25.332 77.237 1.00 13.95 260 ALA A C 1
ATOM 1679 O O . ALA A 1 219 ? 82.026 26.158 77.080 1.00 14.96 260 ALA A O 1
ATOM 1681 N N . GLY A 1 220 ? 84.082 25.398 76.588 1.00 14.51 261 GLY A N 1
ATOM 1682 C CA . GLY A 1 220 ? 84.346 26.420 75.580 1.00 13.30 261 GLY A CA 1
ATOM 1683 C C . GLY A 1 220 ? 84.780 27.746 76.173 1.00 15.72 261 GLY A C 1
ATOM 1684 O O . GLY A 1 220 ? 85.716 28.378 75.689 1.00 15.15 261 GLY A O 1
ATOM 1685 N N . LEU A 1 221 ? 84.085 28.165 77.220 1.00 12.65 262 LEU A N 1
ATOM 1686 C CA . LEU A 1 221 ? 84.394 29.402 77.926 1.00 13.66 262 LEU A CA 1
ATOM 1687 C C . LEU A 1 221 ? 85.488 29.129 78.957 1.00 17.55 262 LEU A C 1
ATOM 1688 O O . LEU A 1 221 ? 86.262 30.006 79.339 1.00 18.40 262 LEU A O 1
ATOM 1693 N N . GLY A 1 222 ? 85.543 27.885 79.402 1.00 15.84 263 GLY A N 1
ATOM 1694 C CA . GLY A 1 222 ? 86.556 27.433 80.336 1.00 12.27 263 GLY A CA 1
ATOM 1695 C C . GLY A 1 222 ? 86.386 25.937 80.387 1.00 13.95 263 GLY A C 1
ATOM 1696 O O . GLY A 1 222 ? 85.469 25.414 79.757 1.00 14.58 263 GLY A O 1
ATOM 1697 N N . THR A 1 223 ? 87.253 25.243 81.111 1.00 14.18 264 THR A N 1
ATOM 1698 C CA . THR A 1 223 ? 87.205 23.783 81.075 1.00 10.67 264 THR A CA 1
ATOM 1699 C C . THR A 1 223 ? 85.976 23.259 81.804 1.00 14.48 264 THR A C 1
ATOM 1700 O O . THR A 1 223 ? 85.070 22.694 81.193 1.00 15.29 264 THR A O 1
ATOM 1704 N N . THR A 1 224 ? 85.928 23.474 83.110 1.00 12.45 265 THR A N 1
ATOM 1705 C CA . THR A 1 224 ? 84.755 23.081 83.877 1.00 9.11 265 THR A CA 1
ATOM 1706 C C . THR A 1 224 ? 84.697 23.835 85.201 1.00 15.26 265 THR A C 1
ATOM 1707 O O . THR A 1 224 ? 85.556 24.666 85.500 1.00 14.59 265 THR A O 1
ATOM 1711 N N . THR A 1 225 ? 83.667 23.552 85.984 1.00 15.38 266 THR A N 1
ATOM 1712 C CA . THR A 1 225 ? 83.479 24.199 87.277 1.00 13.72 266 THR A CA 1
ATOM 1713 C C . THR A 1 225 ? 84.154 23.389 88.382 1.00 19.16 266 THR A C 1
ATOM 1714 O O . THR A 1 225 ? 84.089 22.158 88.389 1.00 19.55 266 THR A O 1
ATOM 1718 N N . SER A 1 226 ? 84.793 24.076 89.331 1.00 12.77 267 SER A N 1
ATOM 1719 C CA . SER A 1 226 ? 85.363 23.401 90.491 1.00 12.82 267 SER A CA 1
ATOM 1720 C C . SER A 1 226 ? 84.237 22.925 91.397 1.00 16.77 267 SER A C 1
ATOM 1721 O O . SER A 1 226 ? 83.091 23.375 91.271 1.00 18.69 267 SER A O 1
ATOM 1724 N N . ALA A 1 227 ? 84.563 22.020 92.313 1.00 16.76 268 ALA A N 1
ATOM 1725 C CA . ALA A 1 227 ? 83.550 21.401 93.161 1.00 19.82 268 ALA A CA 1
ATOM 1726 C C . ALA A 1 227 ? 83.912 21.535 94.637 1.00 21.02 268 ALA A C 1
ATOM 1727 O O . ALA A 1 227 ? 83.788 20.581 95.417 1.00 22.56 268 ALA A O 1
ATOM 1729 N N . GLY A 1 228 ? 84.358 22.730 95.023 1.00 16.09 269 GLY A N 1
ATOM 1730 C CA . GLY A 1 228 ? 84.766 22.978 96.393 1.00 19.16 269 GLY A CA 1
ATOM 1731 C C . GLY A 1 228 ? 83.739 23.788 97.158 1.00 20.09 269 GLY A C 1
ATOM 1732 O O . GLY A 1 228 ? 82.534 23.716 96.890 1.00 21.58 269 GLY A O 1
ATOM 1733 N N . THR A 1 229 ? 84.222 24.577 98.113 1.00 17.87 270 THR A N 1
ATOM 1734 C CA . THR A 1 229 ? 83.350 25.276 99.038 1.00 18.91 270 THR A CA 1
ATOM 1735 C C . THR A 1 229 ? 82.988 26.645 98.476 1.00 20.86 270 THR A C 1
ATOM 1736 O O . THR A 1 229 ? 83.856 27.499 98.306 1.00 16.62 270 THR A O 1
ATOM 1740 N N . VAL A 1 230 ? 81.709 26.854 98.184 1.00 17.41 271 VAL A N 1
ATOM 1741 C CA . VAL A 1 230 ? 81.251 28.131 97.633 1.00 17.49 271 VAL A CA 1
ATOM 1742 C C . VAL A 1 230 ? 80.934 29.112 98.761 1.00 17.35 271 VAL A C 1
ATOM 1743 O O . VAL A 1 230 ? 80.192 28.780 99.692 1.00 17.10 271 VAL A O 1
ATOM 1747 N N . THR A 1 231 ? 81.516 30.308 98.686 1.00 14.20 272 THR A N 1
ATOM 1748 C CA . THR A 1 231 ? 81.442 31.296 99.766 1.00 12.79 272 THR A CA 1
ATOM 1749 C C . THR A 1 231 ? 80.973 32.653 99.224 1.00 17.07 272 THR A C 1
ATOM 1750 O O . THR A 1 231 ? 80.908 32.857 98.010 1.00 16.90 272 THR A O 1
ATOM 1754 N N . LEU A 1 232 ? 80.648 33.582 100.117 1.00 14.75 273 LEU A N 1
ATOM 1755 C CA . LEU A 1 232 ? 80.205 34.908 99.698 1.00 13.72 273 LEU A CA 1
ATOM 1756 C C . LEU A 1 232 ? 80.329 35.889 100.846 1.00 15.34 273 LEU A C 1
ATOM 1757 O O . LEU A 1 232 ? 79.795 35.652 101.928 1.00 18.05 273 LEU A O 1
ATOM 1762 N N . ILE A 1 233 ? 81.052 36.982 100.610 1.00 11.98 274 ILE A N 1
ATOM 1763 C CA . ILE A 1 233 ? 81.068 38.109 101.527 1.00 12.79 274 ILE A CA 1
ATOM 1764 C C . ILE A 1 233 ? 80.374 39.263 100.810 1.00 15.97 274 ILE A C 1
ATOM 1765 O O . ILE A 1 233 ? 80.790 39.643 99.721 1.00 16.17 274 ILE A O 1
ATOM 1770 N N . PRO A 1 234 ? 79.312 39.821 101.413 1.00 16.22 275 PRO A N 1
ATOM 1771 C CA . PRO A 1 234 ? 78.580 40.910 100.751 1.00 14.00 275 PRO A CA 1
ATOM 1772 C C . PRO A 1 234 ? 79.489 42.109 100.457 1.00 15.48 275 PRO A C 1
ATOM 1773 O O . PRO A 1 234 ? 80.398 42.415 101.239 1.00 16.25 275 PRO A O 1
ATOM 1777 N N . PRO A 1 235 ? 79.263 42.782 99.320 1.00 12.05 276 PRO A N 1
ATOM 1778 C CA . PRO A 1 235 ? 80.120 43.923 98.980 1.00 10.80 276 PRO A CA 1
ATOM 1779 C C . PRO A 1 235 ? 79.936 45.102 99.926 1.00 16.34 276 PRO A C 1
ATOM 1780 O O . PRO A 1 235 ? 78.882 45.252 100.570 1.00 17.88 276 PRO A O 1
ATOM 1784 N N . THR A 1 236 ? 80.961 45.947 99.995 1.00 15.18 277 THR A N 1
ATOM 1785 C CA . THR A 1 236 ? 80.925 47.131 100.844 1.00 15.76 277 THR A CA 1
ATOM 1786 C C . THR A 1 236 ? 80.690 48.385 100.018 1.00 19.61 277 THR A C 1
ATOM 1787 O O . THR A 1 236 ? 80.254 49.397 100.542 1.00 20.93 277 THR A O 1
ATOM 1791 N N . ASP A 1 237 ? 80.989 48.313 98.727 1.00 16.23 278 ASP A N 1
ATOM 1792 C CA . ASP A 1 237 ? 80.963 49.493 97.871 1.00 16.44 278 ASP A CA 1
ATOM 1793 C C . ASP A 1 237 ? 80.300 49.159 96.548 1.00 19.09 278 ASP A C 1
ATOM 1794 O O . ASP A 1 237 ? 80.724 48.242 95.847 1.00 18.78 278 ASP A O 1
ATOM 1799 N N . ILE A 1 238 ? 79.261 49.908 96.206 1.00 16.52 279 ILE A N 1
ATOM 1800 C CA . ILE A 1 238 ? 78.459 49.585 95.029 1.00 14.57 279 ILE A CA 1
ATOM 1801 C C . ILE A 1 238 ? 78.658 50.600 93.895 1.00 15.52 279 ILE A C 1
ATOM 1802 O O . ILE A 1 238 ? 78.568 51.814 94.112 1.00 16.29 279 ILE A O 1
ATOM 1807 N N . ILE A 1 239 ? 78.942 50.092 92.698 1.00 16.83 280 ILE A N 1
ATOM 1808 C CA . ILE A 1 239 ? 79.115 50.927 91.511 1.00 15.53 280 ILE A CA 1
ATOM 1809 C C . ILE A 1 239 ? 77.763 51.053 90.825 1.00 15.85 280 ILE A C 1
ATOM 1810 O O . ILE A 1 239 ? 77.145 50.038 90.482 1.00 14.58 280 ILE A O 1
ATOM 1815 N N . LYS A 1 240 ? 77.294 52.286 90.627 1.00 14.97 281 LYS A N 1
ATOM 1816 C CA . LYS A 1 240 ? 75.923 52.486 90.175 1.00 15.80 281 LYS A CA 1
ATOM 1817 C C . LYS A 1 240 ? 75.771 53.072 88.779 1.00 17.40 281 LYS A C 1
ATOM 1818 O O . LYS A 1 240 ? 74.695 52.966 88.195 1.00 19.56 281 LYS A O 1
ATOM 1824 N N . GLU A 1 241 ? 76.817 53.718 88.263 1.00 16.36 282 GLU A N 1
ATOM 1825 C CA . GLU A 1 241 ? 76.696 54.499 87.021 1.00 25.02 282 GLU A CA 1
ATOM 1826 C C . GLU A 1 241 ? 77.942 54.426 86.155 1.00 21.07 282 GLU A C 1
ATOM 1827 O O . GLU A 1 241 ? 79.055 54.338 86.670 1.00 21.78 282 GLU A O 1
ATOM 1833 N N . THR A 1 242 ? 77.758 54.512 84.839 1.00 15.66 283 THR A N 1
ATOM 1834 C CA . THR A 1 242 ? 78.902 54.546 83.915 1.00 11.15 283 THR A CA 1
ATOM 1835 C C . THR A 1 242 ? 79.916 55.725 84.093 1.00 19.95 283 THR A C 1
ATOM 1836 O O . THR A 1 242 ? 81.104 55.571 83.845 1.00 27.84 283 THR A O 1
ATOM 1840 N N . GLY A 1 243 ? 79.505 56.895 84.541 1.00 37.48 284 GLY A N 1
ATOM 1841 C CA . GLY A 1 243 ? 80.548 57.899 84.781 1.00 47.96 284 GLY A CA 1
ATOM 1842 C C . GLY A 1 243 ? 81.590 57.572 85.868 1.00 34.83 284 GLY A C 1
ATOM 1843 O O . GLY A 1 243 ? 82.680 58.168 85.948 1.00 27.30 284 GLY A O 1
ATOM 1844 N N . GLU A 1 244 ? 81.262 56.594 86.699 1.00 20.35 285 GLU A N 1
ATOM 1845 C CA . GLU A 1 244 ? 81.811 56.507 88.053 1.00 22.56 285 GLU A CA 1
ATOM 1846 C C . GLU A 1 244 ? 83.297 56.164 88.110 1.00 17.43 285 GLU A C 1
ATOM 1847 O O . GLU A 1 244 ? 83.766 55.248 87.433 1.00 17.14 285 GLU A O 1
ATOM 1853 N N . THR A 1 245 ? 84.024 56.884 88.954 1.00 18.58 286 THR A N 1
ATOM 1854 C CA . THR A 1 245 ? 85.462 56.685 89.073 1.00 17.08 286 THR A CA 1
ATOM 1855 C C . THR A 1 245 ? 85.842 56.515 90.535 1.00 22.01 286 THR A C 1
ATOM 1856 O O . THR A 1 245 ? 85.349 57.243 91.394 1.00 23.71 286 THR A O 1
ATOM 1860 N N . HIS A 1 246 ? 86.711 55.551 90.819 1.00 15.80 287 HIS A N 1
ATOM 1861 C CA . HIS A 1 246 ? 87.265 55.395 92.160 1.00 17.30 287 HIS A CA 1
ATOM 1862 C C . HIS A 1 246 ? 88.759 55.152 92.079 1.00 20.06 287 HIS A C 1
ATOM 1863 O O . HIS A 1 246 ? 89.225 54.433 91.197 1.00 18.03 287 HIS A O 1
ATOM 1870 N N . VAL A 1 247 ? 89.508 55.756 92.997 1.00 14.40 288 VAL A N 1
ATOM 1871 C CA . VAL A 1 247 ? 90.917 55.436 93.154 1.00 12.80 288 VAL A CA 1
ATOM 1872 C C . VAL A 1 247 ? 91.034 54.282 94.139 1.00 16.64 288 VAL A C 1
ATOM 1873 O O . VAL A 1 247 ? 90.632 54.397 95.301 1.00 20.04 288 VAL A O 1
ATOM 1877 N N . ILE A 1 248 ? 91.537 53.152 93.653 1.00 16.07 289 ILE A N 1
ATOM 1878 C CA . ILE A 1 248 ? 91.690 51.959 94.475 1.00 18.78 289 ILE A CA 1
ATOM 1879 C C . ILE A 1 248 ? 93.169 51.619 94.550 1.00 17.23 289 ILE A C 1
ATOM 1880 O O . ILE A 1 248 ? 93.783 51.294 93.535 1.00 15.20 289 ILE A O 1
ATOM 1885 N N . ASP A 1 249 ? 93.732 51.730 95.749 1.00 15.07 290 ASP A N 1
ATOM 1886 C CA . ASP A 1 249 ? 95.142 51.429 96.002 1.00 17.27 290 ASP A CA 1
ATOM 1887 C C . ASP A 1 249 ? 96.052 52.189 95.044 1.00 21.93 290 ASP A C 1
ATOM 1888 O O . ASP A 1 249 ? 96.992 51.623 94.482 1.00 17.85 290 ASP A O 1
ATOM 1893 N N . GLY A 1 250 ? 95.760 53.474 94.852 1.00 17.82 291 GLY A N 1
ATOM 1894 C CA . GLY A 1 250 ? 96.623 54.343 94.065 1.00 16.15 291 GLY A CA 1
ATOM 1895 C C . GLY A 1 250 ? 96.487 54.220 92.558 1.00 18.14 291 GLY A C 1
ATOM 1896 O O . GLY A 1 250 ? 97.316 54.752 91.820 1.00 19.44 291 GLY A O 1
ATOM 1897 N N . LEU A 1 251 ? 95.458 53.516 92.094 1.00 15.44 292 LEU A N 1
ATOM 1898 C CA . LEU A 1 251 ? 95.190 53.421 90.666 1.00 17.92 292 LEU A CA 1
ATOM 1899 C C . LEU A 1 251 ? 93.777 53.911 90.396 1.00 16.73 292 LEU A C 1
ATOM 1900 O O . LEU A 1 251 ? 92.893 53.742 91.229 1.00 15.22 292 LEU A O 1
ATOM 1905 N N . THR A 1 252 ? 93.559 54.506 89.225 1.00 14.40 293 THR A N 1
ATOM 1906 C CA . THR A 1 252 ? 92.261 55.093 88.911 1.00 14.91 293 THR A CA 1
ATOM 1907 C C . THR A 1 252 ? 91.422 54.170 88.053 1.00 17.82 293 THR A C 1
ATOM 1908 O O . THR A 1 252 ? 91.792 53.871 86.916 1.00 15.93 293 THR A O 1
ATOM 1912 N N . TYR A 1 253 ? 90.284 53.748 88.602 1.00 13.76 294 TYR A N 1
ATOM 1913 C CA . TYR A 1 253 ? 89.349 52.863 87.924 1.00 10.85 294 TYR A CA 1
ATOM 1914 C C . TYR A 1 253 ? 88.157 53.672 87.429 1.00 12.55 294 TYR A C 1
ATOM 1915 O O . TYR A 1 253 ? 87.490 54.343 88.216 1.00 15.13 294 TYR A O 1
ATOM 1924 N N . GLU A 1 254 ? 87.901 53.606 86.125 1.00 12.63 295 GLU A N 1
ATOM 1925 C CA . GLU A 1 254 ? 86.708 54.199 85.523 1.00 12.03 295 GLU A CA 1
ATOM 1926 C C . GLU A 1 254 ? 85.765 53.079 85.145 1.00 13.55 295 GLU A C 1
ATOM 1927 O O . GLU A 1 254 ? 86.151 52.177 84.405 1.00 12.84 295 GLU A O 1
ATOM 1933 N N . PHE A 1 255 ? 84.524 53.134 85.632 1.00 12.00 296 PHE A N 1
ATOM 1934 C CA . PHE A 1 255 ? 83.603 52.002 85.483 1.00 11.49 296 PHE A CA 1
ATOM 1935 C C . PHE A 1 255 ? 82.558 52.218 84.410 1.00 15.08 296 PHE A C 1
ATOM 1936 O O . PHE A 1 255 ? 82.176 53.348 84.124 1.00 15.01 296 PHE A O 1
ATOM 1944 N N . MET A 1 256 ? 82.110 51.125 83.802 1.00 12.29 297 MET A N 1
ATOM 1945 C CA . MET A 1 256 ? 80.912 51.161 82.978 1.00 13.95 297 MET A CA 1
ATOM 1946 C C . MET A 1 256 ? 79.915 50.212 83.625 1.00 13.15 297 MET A C 1
ATOM 1947 O O . MET A 1 256 ? 80.217 49.046 83.855 1.00 13.21 297 MET A O 1
ATOM 1952 N N . TYR A 1 257 ? 78.728 50.709 83.942 1.00 12.26 298 TYR A N 1
ATOM 1953 C CA . TYR A 1 257 ? 77.694 49.861 84.507 1.00 13.18 298 TYR A CA 1
ATOM 1954 C C . TYR A 1 257 ? 76.928 49.185 83.361 1.00 14.85 298 TYR A C 1
ATOM 1955 O O . TYR A 1 257 ? 76.357 49.863 82.504 1.00 13.77 298 TYR A O 1
ATOM 1964 N N . ALA A 1 258 ? 76.909 47.852 83.336 1.00 11.91 299 ALA A N 1
ATOM 1965 C CA . ALA A 1 258 ? 76.383 47.115 82.184 1.00 10.04 299 ALA A CA 1
ATOM 1966 C C . ALA A 1 258 ? 75.284 46.110 82.541 1.00 13.54 299 ALA A C 1
ATOM 1967 O O . ALA A 1 258 ? 75.410 44.921 82.251 1.00 13.66 299 ALA A O 1
ATOM 1969 N N . PRO A 1 259 ? 74.199 46.582 83.181 1.00 17.16 300 PRO A N 1
ATOM 1970 C CA . PRO A 1 259 ? 73.150 45.630 83.578 1.00 14.56 300 PRO A CA 1
ATOM 1971 C C . PRO A 1 259 ? 72.436 44.981 82.394 1.00 15.98 300 PRO A C 1
ATOM 1972 O O . PRO A 1 259 ? 72.230 45.617 81.358 1.00 17.14 300 PRO A O 1
ATOM 1976 N N . GLY A 1 260 ? 72.083 43.707 82.545 1.00 14.80 301 GLY A N 1
ATOM 1977 C CA . GLY A 1 260 ? 71.296 43.023 81.537 1.00 17.11 301 GLY A CA 1
ATOM 1978 C C . GLY A 1 260 ? 72.086 42.568 80.333 1.00 21.67 301 GLY A C 1
ATOM 1979 O O . GLY A 1 260 ? 71.504 42.192 79.319 1.00 23.38 301 GLY A O 1
ATOM 1980 N N . SER A 1 261 ? 73.412 42.602 80.436 1.00 17.10 302 SER A N 1
ATOM 1981 C CA . SER A 1 261 ? 74.251 42.029 79.400 1.00 15.65 302 SER A CA 1
ATOM 1982 C C . SER A 1 261 ? 74.497 40.572 79.757 1.00 16.97 302 SER A C 1
ATOM 1983 O O . SER A 1 261 ? 73.549 39.814 79.895 1.00 18.41 302 SER A O 1
ATOM 1986 N N . GLU A 1 262 ? 75.746 40.169 79.945 1.00 11.86 303 GLU A N 1
ATOM 1987 C CA . GLU A 1 262 ? 76.027 38.764 80.247 1.00 12.07 303 GLU A CA 1
ATOM 1988 C C . GLU A 1 262 ? 75.394 38.329 81.581 1.00 13.77 303 GLU A C 1
ATOM 1989 O O . GLU A 1 262 ? 75.040 37.149 81.770 1.00 15.68 303 GLU A O 1
ATOM 1995 N N . ALA A 1 263 ? 75.220 39.292 82.486 1.00 12.59 304 ALA A N 1
ATOM 1996 C CA . ALA A 1 263 ? 74.585 39.042 83.782 1.00 12.46 304 ALA A CA 1
ATOM 1997 C C . ALA A 1 263 ? 73.642 40.194 84.101 1.00 13.93 304 ALA A C 1
ATOM 1998 O O . ALA A 1 263 ? 73.770 41.274 83.523 1.00 13.19 304 ALA A O 1
ATOM 2000 N N . PRO A 1 264 ? 72.674 39.977 85.006 1.00 14.05 305 PRO A N 1
ATOM 2001 C CA . PRO A 1 264 ? 71.783 41.100 85.328 1.00 14.56 305 PRO A CA 1
ATOM 2002 C C . PRO A 1 264 ? 72.515 42.248 86.024 1.00 17.40 305 PRO A C 1
ATOM 2003 O O . PRO A 1 264 ? 72.109 43.412 85.913 1.00 19.18 305 PRO A O 1
ATOM 2007 N N . ALA A 1 265 ? 73.577 41.922 86.752 1.00 11.26 306 ALA A N 1
ATOM 2008 C CA . ALA A 1 265 ? 74.425 42.950 87.368 1.00 13.47 306 ALA A CA 1
ATOM 2009 C C . ALA A 1 265 ? 75.850 42.726 86.905 1.00 15.93 306 ALA A C 1
ATOM 2010 O O . ALA A 1 265 ? 76.443 41.721 87.245 1.00 11.34 306 ALA A O 1
ATOM 2012 N N . GLU A 1 266 ? 76.405 43.657 86.138 1.00 10.72 307 GLU A N 1
ATOM 2013 C CA . GLU A 1 266 ? 77.743 43.480 85.570 1.00 7.52 307 GLU A CA 1
ATOM 2014 C C . GLU A 1 266 ? 78.348 44.846 85.354 1.00 10.65 307 GLU A C 1
ATOM 2015 O O . GLU A 1 266 ? 77.631 45.813 85.113 1.00 10.29 307 GLU A O 1
ATOM 2021 N N . MET A 1 267 ? 79.668 44.925 85.470 1.00 9.50 308 MET A N 1
ATOM 2022 C CA . MET A 1 267 ? 80.384 46.157 85.194 1.00 9.38 308 MET A CA 1
ATOM 2023 C C . MET A 1 267 ? 81.720 45.859 84.541 1.00 10.13 308 MET A C 1
ATOM 2024 O O . MET A 1 267 ? 82.323 44.808 84.776 1.00 11.78 308 MET A O 1
ATOM 2029 N N . LEU A 1 268 ? 82.138 46.772 83.678 1.00 10.68 309 LEU A N 1
ATOM 2030 C CA . LEU A 1 268 ? 83.449 46.733 83.053 1.00 8.10 309 LEU A CA 1
ATOM 2031 C C . LEU A 1 268 ? 84.209 47.910 83.646 1.00 10.15 309 LEU A C 1
ATOM 2032 O O . LEU A 1 268 ? 83.618 48.832 84.208 1.00 11.91 309 LEU A O 1
ATOM 2037 N N . TYR A 1 269 ? 85.530 47.896 83.536 1.00 10.54 310 TYR A N 1
ATOM 2038 C CA . TYR A 1 269 ? 86.278 49.058 83.996 1.00 10.60 310 TYR A CA 1
ATOM 2039 C C . TYR A 1 269 ? 87.658 49.173 83.397 1.00 14.56 310 TYR A C 1
ATOM 2040 O O . TYR A 1 269 ? 88.274 48.186 83.017 1.00 11.93 310 TYR A O 1
ATOM 2049 N N . TYR A 1 270 ? 88.131 50.409 83.347 1.00 11.29 311 TYR A N 1
ATOM 2050 C CA . TYR A 1 270 ? 89.387 50.757 82.720 1.00 15.02 311 TYR A CA 1
ATOM 2051 C C . TYR A 1 270 ? 90.300 51.292 83.811 1.00 16.17 311 TYR A C 1
ATOM 2052 O O . TYR A 1 270 ? 89.878 52.106 84.623 1.00 14.37 311 TYR A O 1
ATOM 2061 N N . ILE A 1 271 ? 91.544 50.832 83.850 1.00 13.10 312 ILE A N 1
ATOM 2062 C CA . ILE A 1 271 ? 92.510 51.391 84.787 1.00 11.51 312 ILE A CA 1
ATOM 2063 C C . ILE A 1 271 ? 93.369 52.380 84.032 1.00 12.28 312 ILE A C 1
ATOM 2064 O O . ILE A 1 271 ? 94.139 52.000 83.136 1.00 13.92 312 ILE A O 1
ATOM 2069 N N . LYS A 1 272 ? 93.203 53.661 84.365 1.00 14.06 313 LYS A N 1
ATOM 2070 C CA . LYS A 1 272 ? 93.728 54.724 83.527 1.00 13.83 313 LYS A CA 1
ATOM 2071 C C . LYS A 1 272 ? 95.237 54.646 83.394 1.00 16.93 313 LYS A C 1
ATOM 2072 O O . LYS A 1 272 ? 95.767 54.746 82.288 1.00 17.77 313 LYS A O 1
ATOM 2078 N N . GLU A 1 273 ? 95.927 54.454 84.516 1.00 16.25 314 GLU A N 1
ATOM 2079 C CA . GLU A 1 273 ? 97.387 54.504 84.506 1.00 18.21 314 GLU A CA 1
ATOM 2080 C C . GLU A 1 273 ? 98.036 53.362 83.729 1.00 21.31 314 GLU A C 1
ATOM 2081 O O . GLU A 1 273 ? 99.186 53.468 83.295 1.00 20.93 314 GLU A O 1
ATOM 2087 N N . LYS A 1 274 ? 97.295 52.277 83.547 1.00 16.26 315 LYS A N 1
ATOM 2088 C CA . LYS A 1 274 ? 97.807 51.101 82.854 1.00 17.09 315 LYS A CA 1
ATOM 2089 C C . LYS A 1 274 ? 97.219 50.929 81.450 1.00 19.67 315 LYS A C 1
ATOM 2090 O O . LYS A 1 274 ? 97.599 50.001 80.724 1.00 15.79 315 LYS A O 1
ATOM 2096 N N . LYS A 1 275 ? 96.306 51.830 81.080 1.00 14.32 316 LYS A N 1
ATOM 2097 C CA . LYS A 1 275 ? 95.608 51.780 79.792 1.00 14.26 316 LYS A CA 1
ATOM 2098 C C . LYS A 1 275 ? 95.033 50.386 79.537 1.00 15.99 316 LYS A C 1
ATOM 2099 O O . LYS A 1 275 ? 95.133 49.849 78.432 1.00 13.70 316 LYS A O 1
ATOM 2105 N N . ALA A 1 276 ? 94.432 49.808 80.577 1.00 11.88 317 ALA A N 1
ATOM 2106 C CA . ALA A 1 276 ? 94.009 48.414 80.542 1.00 12.08 317 ALA A CA 1
ATOM 2107 C C . ALA A 1 276 ? 92.521 48.312 80.819 1.00 12.40 317 ALA A C 1
ATOM 2108 O O . ALA A 1 276 ? 92.014 48.843 81.811 1.00 12.89 317 ALA A O 1
ATOM 2110 N N . LEU A 1 277 ? 91.829 47.608 79.934 1.00 11.56 318 LEU A N 1
ATOM 2111 C CA . LEU A 1 277 ? 90.386 47.456 80.001 1.00 8.25 318 LEU A CA 1
ATOM 2112 C C . LEU A 1 277 ? 90.033 46.043 80.446 1.00 11.82 318 LEU A C 1
ATOM 2113 O O . LEU A 1 277 ? 90.502 45.079 79.855 1.00 11.70 318 LEU A O 1
ATOM 2118 N N . ASN A 1 278 ? 89.234 45.938 81.511 1.00 11.03 319 ASN A N 1
ATOM 2119 C CA . ASN A 1 278 ? 88.624 44.674 81.932 1.00 8.11 319 ASN A CA 1
ATOM 2120 C C . ASN A 1 278 ? 87.251 44.594 81.266 1.00 9.97 319 ASN A C 1
ATOM 2121 O O . ASN A 1 278 ? 86.366 45.405 81.545 1.00 11.69 319 ASN A O 1
ATOM 2126 N N . ALA A 1 279 ? 87.072 43.623 80.377 1.00 10.98 320 ALA A N 1
ATOM 2127 C CA . ALA A 1 279 ? 85.814 43.482 79.643 1.00 10.94 320 ALA A CA 1
ATOM 2128 C C . ALA A 1 279 ? 84.835 42.578 80.373 1.00 11.03 320 ALA A C 1
ATOM 2129 O O . ALA A 1 279 ? 83.795 42.223 79.822 1.00 10.74 320 ALA A O 1
ATOM 2131 N N . ALA A 1 280 ? 85.157 42.242 81.627 1.00 11.12 321 ALA A N 1
ATOM 2132 C CA . ALA A 1 280 ? 84.278 41.439 82.488 1.00 10.18 321 ALA A CA 1
ATOM 2133 C C . ALA A 1 280 ? 83.982 40.118 81.793 1.00 11.82 321 ALA A C 1
ATOM 2134 O O . ALA A 1 280 ? 84.903 39.375 81.470 1.00 11.84 321 ALA A O 1
ATOM 2136 N N . GLU A 1 281 ? 82.714 39.823 81.527 1.00 9.21 322 GLU A N 1
ATOM 2137 C CA . GLU A 1 281 ? 82.406 38.661 80.677 1.00 9.02 322 GLU A CA 1
ATOM 2138 C C . GLU A 1 281 ? 81.646 39.085 79.427 1.00 8.77 322 GLU A C 1
ATOM 2139 O O . GLU A 1 281 ? 81.012 38.268 78.755 1.00 10.98 322 GLU A O 1
ATOM 2145 N N . ASP A 1 282 ? 81.712 40.371 79.100 1.00 9.65 323 ASP A N 1
ATOM 2146 C CA . ASP A 1 282 ? 80.953 40.880 77.962 1.00 7.27 323 ASP A CA 1
ATOM 2147 C C . ASP A 1 282 ? 81.744 40.846 76.658 1.00 13.01 323 ASP A C 1
ATOM 2148 O O . ASP A 1 282 ? 81.177 40.938 75.582 1.00 10.16 323 ASP A O 1
ATOM 2153 N N . SER A 1 283 ? 83.061 40.722 76.739 1.00 9.98 324 SER A N 1
ATOM 2154 C CA . SER A 1 283 ? 83.834 40.434 75.533 1.00 9.70 324 SER A CA 1
ATOM 2155 C C . SER A 1 283 ? 84.889 39.411 75.920 1.00 9.64 324 SER A C 1
ATOM 2156 O O . SER A 1 283 ? 85.745 39.685 76.767 1.00 14.97 324 SER A O 1
ATOM 2159 N N . THR A 1 284 ? 84.776 38.219 75.342 1.00 11.59 325 THR A N 1
ATOM 2160 C CA . THR A 1 284 ? 85.716 37.123 75.568 1.00 8.69 325 THR A CA 1
ATOM 2161 C C . THR A 1 284 ? 85.975 36.500 74.207 1.00 13.23 325 THR A C 1
ATOM 2162 O O . THR A 1 284 ? 85.535 37.023 73.188 1.00 15.37 325 THR A O 1
ATOM 2166 N N . HIS A 1 285 ? 86.658 35.371 74.170 1.00 8.29 326 HIS A N 1
ATOM 2167 C CA . HIS A 1 285 ? 86.967 34.785 72.866 1.00 6.87 326 HIS A CA 1
ATOM 2168 C C . HIS A 1 285 ? 85.971 33.706 72.480 1.00 13.48 326 HIS A C 1
ATOM 2169 O O . HIS A 1 285 ? 86.332 32.631 71.980 1.00 10.94 326 HIS A O 1
ATOM 2176 N N . THR A 1 286 ? 84.704 34.013 72.708 1.00 10.81 327 THR A N 1
ATOM 2177 C CA . THR A 1 286 ? 83.609 33.177 72.220 1.00 7.57 327 THR A CA 1
ATOM 2178 C C . THR A 1 286 ? 82.404 34.060 72.015 1.00 10.39 327 THR A C 1
ATOM 2179 O O . THR A 1 286 ? 82.289 35.115 72.646 1.00 10.79 327 THR A O 1
ATOM 2183 N N . LEU A 1 287 ? 81.522 33.651 71.105 1.00 8.84 328 LEU A N 1
ATOM 2184 C CA . LEU A 1 287 ? 80.147 34.143 71.143 1.00 9.13 328 LEU A CA 1
ATOM 2185 C C . LEU A 1 287 ? 79.553 33.607 72.442 1.00 11.34 328 LEU A C 1
ATOM 2186 O O . LEU A 1 287 ? 79.625 32.409 72.735 1.00 10.96 328 LEU A O 1
ATOM 2191 N N . HIS A 1 288 ? 78.953 34.485 73.231 1.00 7.99 329 HIS A N 1
ATOM 2192 C CA . HIS A 1 288 ? 78.489 34.110 74.562 1.00 5.90 329 HIS A CA 1
ATOM 2193 C C . HIS A 1 288 ? 76.982 33.868 74.513 1.00 8.41 329 HIS A C 1
ATOM 2194 O O . HIS A 1 288 ? 76.392 33.885 73.438 1.00 11.80 329 HIS A O 1
ATOM 2201 N N . ASN A 1 289 ? 76.387 33.633 75.679 1.00 11.54 330 ASN A N 1
ATOM 2202 C CA . ASN A 1 289 ? 74.967 33.345 75.841 1.00 13.53 330 ASN A CA 1
ATOM 2203 C C . ASN A 1 289 ? 74.165 34.620 76.026 1.00 12.18 330 ASN A C 1
ATOM 2204 O O . ASN A 1 289 ? 74.251 35.248 77.078 1.00 12.58 330 ASN A O 1
ATOM 2209 N N . THR A 1 290 ? 73.341 34.990 75.050 1.00 11.45 331 THR A N 1
ATOM 2210 C CA . THR A 1 290 ? 72.277 35.939 75.352 1.00 14.51 331 THR A CA 1
ATOM 2211 C C . THR A 1 290 ? 71.147 35.181 76.055 1.00 17.76 331 THR A C 1
ATOM 2212 O O . THR A 1 290 ? 70.218 35.777 76.586 1.00 15.25 331 THR A O 1
ATOM 2216 N N . TYR A 1 291 ? 71.241 33.852 76.046 1.00 11.55 332 TYR A N 1
ATOM 2217 C CA . TYR A 1 291 ? 70.347 32.998 76.808 1.00 11.53 332 TYR A CA 1
ATOM 2218 C C . TYR A 1 291 ? 71.131 31.753 77.151 1.00 9.49 332 TYR A C 1
ATOM 2219 O O . TYR A 1 291 ? 71.735 31.146 76.269 1.00 11.90 332 TYR A O 1
ATOM 2228 N N . SER A 1 292 ? 71.132 31.376 78.422 1.00 10.73 333 SER A N 1
ATOM 2229 C CA . SER A 1 292 ? 71.864 30.186 78.862 1.00 15.93 333 SER A CA 1
ATOM 2230 C C . SER A 1 292 ? 70.979 28.949 78.909 1.00 13.08 333 SER A C 1
ATOM 2231 O O . SER A 1 292 ? 69.918 28.975 79.514 1.00 11.47 333 SER A O 1
ATOM 2234 N N . LEU A 1 293 ? 71.436 27.855 78.298 1.00 8.94 334 LEU A N 1
ATOM 2235 C CA . LEU A 1 293 ? 70.636 26.625 78.249 1.00 10.13 334 LEU A CA 1
ATOM 2236 C C . LEU A 1 293 ? 70.438 26.026 79.626 1.00 11.41 334 LEU A C 1
ATOM 2237 O O . LEU A 1 293 ? 69.556 25.191 79.838 1.00 11.69 334 LEU A O 1
ATOM 2242 N N . ARG A 1 294 ? 71.273 26.447 80.568 1.00 11.71 335 ARG A N 1
ATOM 2243 C CA . ARG A 1 294 ? 71.126 26.064 81.966 1.00 13.87 335 ARG A CA 1
ATOM 2244 C C . ARG A 1 294 ? 69.756 26.458 82.498 1.00 16.25 335 ARG A C 1
ATOM 2245 O O . ARG A 1 294 ? 69.208 25.826 83.412 1.00 17.47 335 ARG A O 1
ATOM 2253 N N . GLY A 1 295 ? 69.197 27.514 81.917 1.00 12.39 336 GLY A N 1
ATOM 2254 C CA . GLY A 1 295 ? 67.931 28.045 82.385 1.00 12.85 336 GLY A CA 1
ATOM 2255 C C . GLY A 1 295 ? 68.183 29.360 83.104 1.00 15.81 336 GLY A C 1
ATOM 2256 O O . GLY A 1 295 ? 68.841 29.397 84.144 1.00 15.88 336 GLY A O 1
ATOM 2257 N N . ALA A 1 296 ? 67.681 30.444 82.527 1.00 11.29 337 ALA A N 1
ATOM 2258 C CA . ALA A 1 296 ? 67.894 31.780 83.072 1.00 11.28 337 ALA A CA 1
ATOM 2259 C C . ALA A 1 296 ? 66.988 32.731 82.334 1.00 14.32 337 ALA A C 1
ATOM 2260 O O . ALA A 1 296 ? 66.461 32.391 81.284 1.00 12.81 337 ALA A O 1
ATOM 2262 N N . LYS A 1 297 ? 66.831 33.934 82.876 1.00 10.77 338 LYS A N 1
ATOM 2263 C CA . LYS A 1 297 ? 66.106 34.992 82.177 1.00 10.67 338 LYS A CA 1
ATOM 2264 C C . LYS A 1 297 ? 66.871 35.376 80.914 1.00 13.53 338 LYS A C 1
ATOM 2265 O O . LYS A 1 297 ? 68.110 35.440 80.901 1.00 13.30 338 LYS A O 1
ATOM 2271 N N . ILE A 1 298 ? 66.137 35.602 79.832 1.00 9.68 339 ILE A N 1
ATOM 2272 C CA . ILE A 1 298 ? 66.785 35.942 78.559 1.00 9.29 339 ILE A CA 1
ATOM 2273 C C . ILE A 1 298 ? 67.383 37.347 78.595 1.00 16.19 339 ILE A C 1
ATOM 2274 O O . ILE A 1 298 ? 66.745 38.288 79.096 1.00 13.34 339 ILE A O 1
ATOM 2279 N N . ARG A 1 299 ? 68.607 37.477 78.066 1.00 11.00 340 ARG A N 1
ATOM 2280 C CA . ARG A 1 299 ? 69.323 38.757 78.042 1.00 12.86 340 ARG A CA 1
ATOM 2281 C C . ARG A 1 299 ? 69.100 39.540 76.746 1.00 13.13 340 ARG A C 1
ATOM 2282 O O . ARG A 1 299 ? 68.639 39.008 75.740 1.00 13.46 340 ARG A O 1
ATOM 2290 N N . ASP A 1 300 ? 69.497 40.805 76.777 1.00 15.14 341 ASP A N 1
ATOM 2291 C CA . ASP A 1 300 ? 69.224 41.766 75.710 1.00 13.45 341 ASP A CA 1
ATOM 2292 C C . ASP A 1 300 ? 70.475 41.977 74.863 1.00 9.73 341 ASP A C 1
ATOM 2293 O O . ASP A 1 300 ? 71.408 42.636 75.315 1.00 10.53 341 ASP A O 1
ATOM 2298 N N . PRO A 1 301 ? 70.509 41.424 73.638 1.00 8.98 342 PRO A N 1
ATOM 2299 C CA . PRO A 1 301 ? 71.740 41.581 72.853 1.00 9.20 342 PRO A CA 1
ATOM 2300 C C . PRO A 1 301 ? 71.949 43.010 72.386 1.00 9.62 342 PRO A C 1
ATOM 2301 O O . PRO A 1 301 ? 73.093 43.378 72.123 1.00 8.91 342 PRO A O 1
ATOM 2305 N N . LEU A 1 302 ? 70.889 43.810 72.286 1.00 8.66 343 LEU A N 1
ATOM 2306 C CA . LEU A 1 302 ? 71.069 45.209 71.862 1.00 12.64 343 LEU A CA 1
ATOM 2307 C C . LEU A 1 302 ? 71.792 46.001 72.950 1.00 9.60 343 LEU A C 1
ATOM 2308 O O . LEU A 1 302 ? 72.719 46.773 72.675 1.00 10.41 343 LEU A O 1
ATOM 2313 N N . ALA A 1 303 ? 71.366 45.810 74.193 1.00 11.10 344 ALA A N 1
ATOM 2314 C CA . ALA A 1 303 ? 72.042 46.455 75.326 1.00 11.44 344 ALA A CA 1
ATOM 2315 C C . ALA A 1 303 ? 73.508 46.046 75.364 1.00 9.35 344 ALA A C 1
ATOM 2316 O O . ALA A 1 303 ? 74.398 46.871 75.539 1.00 9.81 344 ALA A O 1
ATOM 2318 N N . TRP A 1 304 ? 73.751 44.754 75.187 1.00 8.85 345 TRP A N 1
ATOM 2319 C CA . TRP A 1 304 ? 75.100 44.202 75.200 1.00 8.80 345 TRP A CA 1
ATOM 2320 C C . TRP A 1 304 ? 75.952 44.872 74.112 1.00 11.38 345 TRP A C 1
ATOM 2321 O O . TRP A 1 304 ? 77.082 45.322 74.368 1.00 10.43 345 TRP A O 1
ATOM 2332 N N . SER A 1 305 ? 75.405 44.964 72.903 1.00 6.40 346 SER A N 1
ATOM 2333 C CA . SER A 1 305 ? 76.117 45.606 71.802 1.00 6.51 346 SER A CA 1
ATOM 2334 C C . SER A 1 305 ? 76.444 47.048 72.169 1.00 7.90 346 SER A C 1
ATOM 2335 O O . SER A 1 305 ? 77.559 47.531 71.942 1.00 10.10 346 SER A O 1
ATOM 2338 N N . LYS A 1 306 ? 75.462 47.743 72.740 1.00 8.08 347 LYS A N 1
ATOM 2339 C CA . LYS A 1 306 ? 75.659 49.153 73.061 1.00 9.04 347 LYS A CA 1
ATOM 2340 C C . LYS A 1 306 ? 76.675 49.373 74.168 1.00 10.33 347 LYS A C 1
ATOM 2341 O O . LYS A 1 306 ? 77.368 50.393 74.176 1.00 11.38 347 LYS A O 1
ATOM 2347 N N . TYR A 1 307 ? 76.780 48.429 75.099 1.00 11.07 348 TYR A N 1
ATOM 2348 C CA . TYR A 1 307 ? 77.824 48.551 76.118 1.00 9.20 348 TYR A CA 1
ATOM 2349 C C . TYR A 1 307 ? 79.202 48.448 75.473 1.00 10.89 348 TYR A C 1
ATOM 2350 O O . TYR A 1 307 ? 80.107 49.210 75.804 1.00 11.79 348 TYR A O 1
ATOM 2359 N N . LEU A 1 308 ? 79.362 47.515 74.536 1.00 12.54 349 LEU A N 1
ATOM 2360 C CA . LEU A 1 308 ? 80.645 47.362 73.849 1.00 10.67 349 LEU A CA 1
ATOM 2361 C C . LEU A 1 308 ? 80.958 48.599 73.001 1.00 12.88 349 LEU A C 1
ATOM 2362 O O . LEU A 1 308 ? 82.104 49.053 72.934 1.00 10.71 349 LEU A O 1
ATOM 2367 N N . ASN A 1 309 ? 79.935 49.166 72.372 1.00 9.90 350 ASN A N 1
ATOM 2368 C CA . ASN A 1 309 ? 80.112 50.412 71.632 1.00 9.51 350 ASN A CA 1
ATOM 2369 C C . ASN A 1 309 ? 80.510 51.566 72.538 1.00 9.19 350 ASN A C 1
ATOM 2370 O O . ASN A 1 309 ? 81.311 52.416 72.162 1.00 11.11 350 ASN A O 1
ATOM 2375 N N . GLU A 1 310 ? 79.954 51.600 73.740 1.00 10.62 351 GLU A N 1
ATOM 2376 C CA . GLU A 1 310 ? 80.259 52.690 74.677 1.00 9.82 351 GLU A CA 1
ATOM 2377 C C . GLU A 1 310 ? 81.688 52.532 75.184 1.00 11.89 351 GLU A C 1
ATOM 2378 O O . GLU A 1 310 ? 82.384 53.521 75.426 1.00 12.60 351 GLU A O 1
ATOM 2384 N N . ALA A 1 311 ? 82.133 51.287 75.341 1.00 13.95 352 ALA A N 1
ATOM 2385 C CA . ALA A 1 311 ? 83.517 51.045 75.756 1.00 13.42 352 ALA A CA 1
ATOM 2386 C C . ALA A 1 311 ? 84.483 51.561 74.691 1.00 14.40 352 ALA A C 1
ATOM 2387 O O . ALA A 1 311 ? 85.538 52.128 74.998 1.00 12.76 352 ALA A O 1
ATOM 2389 N N . LEU A 1 312 ? 84.124 51.375 73.426 1.00 10.78 353 LEU A N 1
ATOM 2390 C CA . LEU A 1 312 ? 84.882 51.981 72.337 1.00 10.39 353 LEU A CA 1
ATOM 2391 C C . LEU A 1 312 ? 84.899 53.505 72.410 1.00 12.92 353 LEU A C 1
ATOM 2392 O O . LEU A 1 312 ? 85.949 54.136 72.241 1.00 14.82 353 LEU A O 1
ATOM 2397 N N . LYS A 1 313 ? 83.743 54.105 72.663 1.00 11.52 354 LYS A N 1
ATOM 2398 C CA . LYS A 1 313 ? 83.679 55.563 72.782 1.00 10.32 354 LYS A CA 1
ATOM 2399 C C . LYS A 1 313 ? 84.548 56.070 73.937 1.00 15.76 354 LYS A C 1
ATOM 2400 O O . LYS A 1 313 ? 85.304 57.038 73.787 1.00 14.76 354 LYS A O 1
ATOM 2406 N N . LEU A 1 314 ? 84.446 55.418 75.091 1.00 13.72 355 LEU A N 1
ATOM 2407 C CA . LEU A 1 314 ? 85.110 55.929 76.299 1.00 12.66 355 LEU A CA 1
ATOM 2408 C C . LEU A 1 314 ? 86.622 55.702 76.293 1.00 15.14 355 LEU A C 1
ATOM 2409 O O . LEU A 1 314 ? 87.396 56.588 76.696 1.00 15.79 355 LEU A O 1
ATOM 2414 N N . TRP A 1 315 ? 87.037 54.529 75.821 1.00 13.29 356 TRP A N 1
ATOM 2415 C CA . TRP A 1 315 ? 88.423 54.085 75.991 1.00 15.77 356 TRP A CA 1
ATOM 2416 C C . TRP A 1 315 ? 89.121 53.646 74.697 1.00 17.38 356 TRP A C 1
ATOM 2417 O O . TRP A 1 315 ? 90.312 53.313 74.705 1.00 16.64 356 TRP A O 1
ATOM 2428 N N . GLY A 1 316 ? 88.392 53.670 73.587 1.00 15.55 357 GLY A N 1
ATOM 2429 C CA . GLY A 1 316 ? 88.904 53.155 72.325 1.00 16.27 357 GLY A CA 1
ATOM 2430 C C . GLY A 1 316 ? 90.175 53.788 71.791 1.00 23.71 357 GLY A C 1
ATOM 2431 O O . GLY A 1 316 ? 91.008 53.108 71.181 1.00 21.14 357 GLY A O 1
ATOM 2432 N N . ASP A 1 317 ? 90.349 55.087 72.009 1.00 19.89 358 ASP A N 1
ATOM 2433 C CA . ASP A 1 317 ? 91.528 55.747 71.469 1.00 21.76 358 ASP A CA 1
ATOM 2434 C C . ASP A 1 317 ? 92.770 55.549 72.324 1.00 22.36 358 ASP A C 1
ATOM 2435 O O . ASP A 1 317 ? 93.879 55.758 71.851 1.00 23.29 358 ASP A O 1
ATOM 2440 N N . ASP A 1 318 ? 92.576 55.128 73.573 1.00 15.22 359 ASP A N 1
ATOM 2441 C CA . ASP A 1 318 ? 93.650 55.090 74.568 1.00 18.93 359 ASP A CA 1
ATOM 2442 C C . ASP A 1 318 ? 94.110 53.661 74.903 1.00 16.97 359 ASP A C 1
ATOM 2443 O O . ASP A 1 318 ? 95.297 53.419 75.177 1.00 17.78 359 ASP A O 1
ATOM 2448 N N . VAL A 1 319 ? 93.178 52.715 74.859 1.00 15.89 360 VAL A N 1
ATOM 2449 C CA . VAL A 1 319 ? 93.424 51.372 75.394 1.00 12.81 360 VAL A CA 1
ATOM 2450 C C . VAL A 1 319 ? 94.594 50.633 74.718 1.00 12.87 360 VAL A C 1
ATOM 2451 O O . VAL A 1 319 ? 94.728 50.651 73.494 1.00 15.66 360 VAL A O 1
ATOM 2455 N N . GLN A 1 320 ? 95.438 49.989 75.523 1.00 13.36 361 GLN A N 1
ATOM 2456 C CA . GLN A 1 320 ? 96.592 49.253 75.000 1.00 12.75 361 GLN A CA 1
ATOM 2457 C C . GLN A 1 320 ? 96.495 47.742 75.220 1.00 14.14 361 GLN A C 1
ATOM 2458 O O . GLN A 1 320 ? 97.201 46.964 74.568 1.00 14.83 361 GLN A O 1
ATOM 2464 N N . VAL A 1 321 ? 95.644 47.337 76.151 1.00 11.77 362 VAL A N 1
ATOM 2465 C CA . VAL A 1 321 ? 95.438 45.918 76.438 1.00 12.42 362 VAL A CA 1
ATOM 2466 C C . VAL A 1 321 ? 94.044 45.710 77.016 1.00 11.47 362 VAL A C 1
ATOM 2467 O O . VAL A 1 321 ? 93.530 46.536 77.788 1.00 11.14 362 VAL A O 1
ATOM 2471 N N . MET A 1 322 ? 93.411 44.615 76.613 1.00 11.34 363 MET A N 1
ATOM 2472 C CA . MET A 1 322 ? 92.112 44.258 77.152 1.00 9.87 363 MET A CA 1
ATOM 2473 C C . MET A 1 322 ? 92.204 42.846 77.696 1.00 15.51 363 MET A C 1
ATOM 2474 O O . MET A 1 322 ? 92.722 41.955 77.038 1.00 14.88 363 MET A O 1
ATOM 2479 N N . TYR A 1 323 ? 91.714 42.639 78.904 1.00 12.72 364 TYR A N 1
ATOM 2480 C CA . TYR A 1 323 ? 91.710 41.299 79.473 1.00 10.55 364 TYR A CA 1
ATOM 2481 C C . TYR A 1 323 ? 90.286 41.042 79.940 1.00 11.43 364 TYR A C 1
ATOM 2482 O O . TYR A 1 323 ? 89.467 41.954 79.960 1.00 11.30 364 TYR A O 1
ATOM 2491 N N . ALA A 1 324 ? 89.971 39.807 80.297 1.00 11.08 365 ALA A N 1
ATOM 2492 C CA . ALA A 1 324 ? 88.607 39.496 80.712 1.00 11.28 365 ALA A CA 1
ATOM 2493 C C . ALA A 1 324 ? 88.621 38.406 81.758 1.00 13.29 365 ALA A C 1
ATOM 2494 O O . ALA A 1 324 ? 89.675 37.863 82.101 1.00 11.89 365 ALA A O 1
ATOM 2496 N N . MET A 1 325 ? 87.445 38.079 82.265 1.00 8.78 366 MET A N 1
ATOM 2497 C CA . MET A 1 325 ? 87.364 37.192 83.417 1.00 7.08 366 MET A CA 1
ATOM 2498 C C . MET A 1 325 ? 87.267 35.728 83.003 1.00 8.79 366 MET A C 1
ATOM 2499 O O . MET A 1 325 ? 87.199 34.832 83.857 1.00 10.43 366 MET A O 1
ATOM 2504 N N . HIS A 1 326 ? 87.260 35.510 81.688 1.00 8.94 367 HIS A N 1
ATOM 2505 C CA . HIS A 1 326 ? 87.521 34.203 81.074 1.00 9.97 367 HIS A CA 1
ATOM 2506 C C . HIS A 1 326 ? 88.433 34.433 79.889 1.00 13.20 367 HIS A C 1
ATOM 2507 O O . HIS A 1 326 ? 88.471 35.535 79.339 1.00 11.83 367 HIS A O 1
ATOM 2514 N N . HIS A 1 327 ? 89.158 33.389 79.500 1.00 10.26 368 HIS A N 1
ATOM 2515 C CA . HIS A 1 327 ? 90.054 33.426 78.336 1.00 13.45 368 HIS A CA 1
ATOM 2516 C C . HIS A 1 327 ? 91.217 34.420 78.517 1.00 10.00 368 HIS A C 1
ATOM 2517 O O . HIS A 1 327 ? 91.448 34.948 79.617 1.00 11.97 368 HIS A O 1
ATOM 2524 N N . TRP A 1 328 ? 91.929 34.672 77.423 1.00 10.09 369 TRP A N 1
ATOM 2525 C CA . TRP A 1 328 ? 93.238 35.347 77.435 1.00 10.77 369 TRP A CA 1
ATOM 2526 C C . TRP A 1 328 ? 93.099 36.788 76.928 1.00 12.06 369 TRP A C 1
ATOM 2527 O O . TRP A 1 328 ? 92.059 37.156 76.366 1.00 10.93 369 TRP A O 1
ATOM 2538 N N . PRO A 1 329 ? 94.132 37.624 77.150 1.00 12.41 370 PRO A N 1
ATOM 2539 C CA . PRO A 1 329 ? 94.002 39.031 76.751 1.00 14.50 370 PRO A CA 1
ATOM 2540 C C . PRO A 1 329 ? 94.211 39.271 75.260 1.00 14.80 370 PRO A C 1
ATOM 2541 O O . PRO A 1 329 ? 94.531 38.341 74.514 1.00 14.03 370 PRO A O 1
ATOM 2545 N N . VAL A 1 330 ? 93.995 40.517 74.841 1.00 10.18 371 VAL A N 1
ATOM 2546 C CA . VAL A 1 330 ? 94.329 40.982 73.492 1.00 10.03 371 VAL A CA 1
ATOM 2547 C C . VAL A 1 330 ? 95.182 42.230 73.690 1.00 11.24 371 VAL A C 1
ATOM 2548 O O . VAL A 1 330 ? 94.820 43.093 74.483 1.00 14.48 371 VAL A O 1
ATOM 2552 N N . TRP A 1 331 ? 96.319 42.310 72.997 1.00 12.60 372 TRP A N 1
ATOM 2553 C CA . TRP A 1 331 ? 97.227 43.445 73.143 1.00 13.58 372 TRP A CA 1
ATOM 2554 C C . TRP A 1 331 ? 97.288 44.286 71.883 1.00 17.83 372 TRP A C 1
ATOM 2555 O O . TRP A 1 331 ? 97.232 43.750 70.770 1.00 19.19 372 TRP A O 1
ATOM 2566 N N . GLY A 1 332 ? 97.435 45.598 72.057 1.00 15.00 373 GLY A N 1
ATOM 2567 C CA . GLY A 1 332 ? 97.588 46.514 70.933 1.00 18.23 373 GLY A CA 1
ATOM 2568 C C . GLY A 1 332 ? 96.304 47.290 70.702 1.00 16.95 373 GLY A C 1
ATOM 2569 O O . GLY A 1 332 ? 95.227 46.704 70.687 1.00 14.83 373 GLY A O 1
ATOM 2570 N N . ASN A 1 333 ? 96.401 48.604 70.535 1.00 15.94 374 ASN A N 1
ATOM 2571 C CA . ASN A 1 333 ? 95.188 49.416 70.410 1.00 15.00 374 ASN A CA 1
ATOM 2572 C C . ASN A 1 333 ? 94.329 48.974 69.230 1.00 12.52 374 ASN A C 1
ATOM 2573 O O . ASN A 1 333 ? 93.104 48.814 69.354 1.00 13.26 374 ASN A O 1
ATOM 2578 N N . LYS A 1 334 ? 94.976 48.743 68.089 1.00 14.46 375 LYS A N 1
ATOM 2579 C CA . LYS A 1 334 ? 94.259 48.287 66.896 1.00 16.37 375 LYS A CA 1
ATOM 2580 C C . LYS A 1 334 ? 93.539 46.965 67.146 1.00 15.63 375 LYS A C 1
ATOM 2581 O O . LYS A 1 334 ? 92.371 46.790 66.773 1.00 14.37 375 LYS A O 1
ATOM 2587 N N . GLU A 1 335 ? 94.248 46.026 67.771 1.00 12.79 376 GLU A N 1
ATOM 2588 C CA . GLU A 1 335 ? 93.703 44.700 68.031 1.00 12.24 376 GLU A CA 1
ATOM 2589 C C . GLU A 1 335 ? 92.546 44.713 69.028 1.00 14.71 376 GLU A C 1
ATOM 2590 O O . GLU A 1 335 ? 91.564 43.988 68.857 1.00 13.91 376 GLU A O 1
ATOM 2596 N N . VAL A 1 336 ? 92.667 45.520 70.076 1.00 12.46 377 VAL A N 1
ATOM 2597 C CA . VAL A 1 336 ? 91.590 45.641 71.057 1.00 12.98 377 VAL A CA 1
ATOM 2598 C C . VAL A 1 336 ? 90.361 46.262 70.407 1.00 13.46 377 VAL A C 1
ATOM 2599 O O . VAL A 1 336 ? 89.245 45.778 70.586 1.00 12.24 377 VAL A O 1
ATOM 2603 N N . ARG A 1 337 ? 90.564 47.315 69.622 1.00 12.34 378 ARG A N 1
ATOM 2604 C CA . ARG A 1 337 ? 89.438 47.942 68.935 1.00 14.96 378 ARG A CA 1
ATOM 2605 C C . ARG A 1 337 ? 88.730 46.966 68.010 1.00 15.41 378 ARG A C 1
ATOM 2606 O O . ARG A 1 337 ? 87.505 46.961 67.931 1.00 14.31 378 ARG A O 1
ATOM 2614 N N . GLU A 1 338 ? 89.494 46.123 67.325 1.00 14.01 379 GLU A N 1
ATOM 2615 C CA . GLU A 1 338 ? 88.888 45.166 66.405 1.00 14.93 379 GLU A CA 1
ATOM 2616 C C . GLU A 1 338 ? 88.019 44.151 67.128 1.00 14.53 379 GLU A C 1
ATOM 2617 O O . GLU A 1 338 ? 86.888 43.874 66.708 1.00 16.62 379 GLU A O 1
ATOM 2623 N N . GLN A 1 339 ? 88.523 43.592 68.225 1.00 12.72 380 GLN A N 1
ATOM 2624 C CA . GLN A 1 339 ? 87.708 42.627 68.967 1.00 14.86 380 GLN A CA 1
ATOM 2625 C C . GLN A 1 339 ? 86.434 43.252 69.512 1.00 15.20 380 GLN A C 1
ATOM 2626 O O . GLN A 1 339 ? 85.358 42.682 69.378 1.00 14.37 380 GLN A O 1
ATOM 2632 N N . LEU A 1 340 ? 86.548 44.443 70.103 1.00 11.68 381 LEU A N 1
ATOM 2633 C CA . LEU A 1 340 ? 85.379 45.137 70.628 1.00 13.12 381 LEU A CA 1
ATOM 2634 C C . LEU A 1 340 ? 84.406 45.446 69.499 1.00 12.22 381 LEU A C 1
ATOM 2635 O O . LEU A 1 340 ? 83.201 45.315 69.665 1.00 13.12 381 LEU A O 1
ATOM 2640 N N . SER A 1 341 ? 84.937 45.857 68.353 1.00 9.55 382 SER A N 1
ATOM 2641 C CA . SER A 1 341 ? 84.079 46.289 67.250 1.00 10.11 382 SER A CA 1
ATOM 2642 C C . SER A 1 341 ? 83.350 45.097 66.641 1.00 11.79 382 SER A C 1
ATOM 2643 O O . SER A 1 341 ? 82.160 45.171 66.362 1.00 9.50 382 SER A O 1
ATOM 2646 N N . LEU A 1 342 ? 84.065 44.002 66.412 1.00 9.96 383 LEU A N 1
ATOM 2647 C CA . LEU A 1 342 ? 83.425 42.835 65.819 1.00 9.69 383 LEU A CA 1
ATOM 2648 C C . LEU A 1 342 ? 82.382 42.219 66.739 1.00 12.33 383 LEU A C 1
ATOM 2649 O O . LEU A 1 342 ? 81.329 41.773 66.280 1.00 10.28 383 LEU A O 1
ATOM 2654 N N . GLN A 1 343 ? 82.652 42.199 68.038 1.00 10.38 384 GLN A N 1
ATOM 2655 C CA . GLN A 1 343 ? 81.677 41.649 68.970 1.00 10.40 384 GLN A CA 1
ATOM 2656 C C . GLN A 1 343 ? 80.481 42.574 69.166 1.00 8.27 384 GLN A C 1
ATOM 2657 O O . GLN A 1 343 ? 79.347 42.106 69.275 1.00 8.74 384 GLN A O 1
ATOM 2663 N N . ARG A 1 344 ? 80.725 43.883 69.188 1.00 7.19 385 ARG A N 1
ATOM 2664 C CA . ARG A 1 344 ? 79.640 44.861 69.135 1.00 8.27 385 ARG A CA 1
ATOM 2665 C C . ARG A 1 344 ? 78.726 44.571 67.948 1.00 9.70 385 ARG A C 1
ATOM 2666 O O . ARG A 1 344 ? 77.499 44.500 68.093 1.00 10.42 385 ARG A O 1
ATOM 2674 N N . ASP A 1 345 ? 79.327 44.399 66.778 1.00 10.44 386 ASP A N 1
ATOM 2675 C CA . ASP A 1 345 ? 78.556 44.171 65.564 1.00 7.31 386 ASP A CA 1
ATOM 2676 C C . ASP A 1 345 ? 77.782 42.861 65.663 1.00 10.87 386 ASP A C 1
ATOM 2677 O O . ASP A 1 345 ? 76.626 42.790 65.253 1.00 10.63 386 ASP A O 1
ATOM 2682 N N . MET A 1 346 ? 78.429 41.830 66.208 1.00 8.10 387 MET A N 1
ATOM 2683 C CA . MET A 1 346 ? 77.811 40.507 66.316 1.00 7.23 387 MET A CA 1
ATOM 2684 C C . MET A 1 346 ? 76.543 40.546 67.156 1.00 10.57 387 MET A C 1
ATOM 2685 O O . MET A 1 346 ? 75.507 40.023 66.738 1.00 10.19 387 MET A O 1
ATOM 2690 N N . TYR A 1 347 ? 76.610 41.163 68.336 1.00 9.73 388 TYR A N 1
ATOM 2691 C CA . TYR A 1 347 ? 75.423 41.217 69.199 1.00 7.26 388 TYR A CA 1
ATOM 2692 C C . TYR A 1 347 ? 74.337 42.113 68.594 1.00 8.60 388 TYR A C 1
ATOM 2693 O O . TYR A 1 347 ? 73.154 41.823 68.738 1.00 7.93 388 TYR A O 1
ATOM 2702 N N . ARG A 1 348 ? 74.726 43.179 67.899 1.00 7.24 389 ARG A N 1
ATOM 2703 C CA . ARG A 1 348 ? 73.710 44.001 67.219 1.00 6.84 389 ARG A CA 1
ATOM 2704 C C . ARG A 1 348 ? 73.051 43.234 66.086 1.00 9.81 389 ARG A C 1
ATOM 2705 O O . ARG A 1 348 ? 71.841 43.341 65.890 1.00 9.64 389 ARG A O 1
ATOM 2713 N N . TYR A 1 349 ? 73.849 42.463 65.343 1.00 8.09 390 TYR A N 1
ATOM 2714 C CA . TYR A 1 349 ? 73.318 41.651 64.242 1.00 8.25 390 TYR A CA 1
ATOM 2715 C C . TYR A 1 349 ? 72.274 40.678 64.754 1.00 8.75 390 TYR A C 1
ATOM 2716 O O . TYR A 1 349 ? 71.207 40.532 64.155 1.00 7.99 390 TYR A O 1
ATOM 2725 N N . ILE A 1 350 ? 72.572 40.005 65.865 1.00 8.98 391 ILE A N 1
ATOM 2726 C CA . ILE A 1 350 ? 71.594 39.099 66.473 1.00 11.33 391 ILE A CA 1
ATOM 2727 C C . ILE A 1 350 ? 70.296 39.823 66.818 1.00 11.98 391 ILE A C 1
ATOM 2728 O O . ILE A 1 350 ? 69.199 39.348 66.518 1.00 10.22 391 ILE A O 1
ATOM 2733 N N . ASN A 1 351 ? 70.409 40.993 67.427 1.00 8.89 392 ASN A N 1
ATOM 2734 C CA . ASN A 1 351 ? 69.217 41.754 67.773 1.00 8.19 392 ASN A CA 1
ATOM 2735 C C . ASN A 1 351 ? 68.429 42.217 66.558 1.00 11.91 392 ASN A C 1
ATOM 2736 O O . ASN A 1 351 ? 67.206 41.986 66.452 1.00 10.70 392 ASN A O 1
ATOM 2741 N N . ASP A 1 352 ? 69.124 42.908 65.660 1.00 9.52 393 ASP A N 1
ATOM 2742 C CA . ASP A 1 352 ? 68.463 43.596 64.559 1.00 10.38 393 ASP A CA 1
ATOM 2743 C C . ASP A 1 352 ? 67.918 42.649 63.490 1.00 11.93 393 ASP A C 1
ATOM 2744 O O . ASP A 1 352 ? 66.822 42.860 62.960 1.00 10.71 393 ASP A O 1
ATOM 2749 N N . GLU A 1 353 ? 68.654 41.587 63.201 1.00 10.08 394 GLU A N 1
ATOM 2750 C CA . GLU A 1 353 ? 68.187 40.650 62.180 1.00 10.14 394 GLU A CA 1
ATOM 2751 C C . GLU A 1 353 ? 67.023 39.837 62.697 1.00 11.03 394 GLU A C 1
ATOM 2752 O O . GLU A 1 353 ? 66.106 39.519 61.945 1.00 11.25 394 GLU A O 1
ATOM 2758 N N . THR A 1 354 ? 67.047 39.509 63.984 1.00 8.54 395 THR A N 1
ATOM 2759 C CA . THR A 1 354 ? 65.921 38.788 64.580 1.00 11.31 395 THR A CA 1
ATOM 2760 C C . THR A 1 354 ? 64.648 39.639 64.493 1.00 10.37 395 THR A C 1
ATOM 2761 O O . THR A 1 354 ? 63.586 39.148 64.086 1.00 11.11 395 THR A O 1
ATOM 2765 N N . LEU A 1 355 ? 64.745 40.913 64.873 1.00 8.85 396 LEU A N 1
ATOM 2766 C CA . LEU A 1 355 ? 63.598 41.827 64.809 1.00 10.46 396 LEU A CA 1
ATOM 2767 C C . LEU A 1 355 ? 63.095 42.017 63.381 1.00 9.33 396 LEU A C 1
ATOM 2768 O O . LEU A 1 355 ? 61.889 42.014 63.127 1.00 11.30 396 LEU A O 1
ATOM 2773 N N . ARG A 1 356 ? 64.013 42.227 62.448 1.00 9.77 397 ARG A N 1
ATOM 2774 C CA . ARG A 1 356 ? 63.622 42.476 61.068 1.00 9.14 397 ARG A CA 1
ATOM 2775 C C . ARG A 1 356 ? 62.881 41.268 60.493 1.00 10.77 397 ARG A C 1
ATOM 2776 O O . ARG A 1 356 ? 61.855 41.410 59.836 1.00 11.22 397 ARG A O 1
ATOM 2784 N N . LEU A 1 357 ? 63.394 40.073 60.757 1.00 8.88 398 LEU A N 1
ATOM 2785 C CA . LEU A 1 357 ? 62.723 38.874 60.265 1.00 9.16 398 LEU A CA 1
ATOM 2786 C C . LEU A 1 357 ? 61.389 38.624 60.969 1.00 11.27 398 LEU A C 1
ATOM 2787 O O . LEU A 1 357 ? 60.443 38.162 60.338 1.00 11.82 398 LEU A O 1
ATOM 2792 N N . ALA A 1 358 ? 61.301 38.937 62.260 1.00 10.03 399 ALA A N 1
ATOM 2793 C CA . ALA A 1 358 ? 60.023 38.831 62.975 1.00 7.38 399 ALA A CA 1
ATOM 2794 C C . ALA A 1 358 ? 58.999 39.793 62.395 1.00 10.82 399 ALA A C 1
ATOM 2795 O O . ALA A 1 358 ? 57.812 39.460 62.274 1.00 11.82 399 ALA A O 1
ATOM 2797 N N . ASN A 1 359 ? 59.453 40.992 62.042 1.00 11.55 400 ASN A N 1
ATOM 2798 C CA . ASN A 1 359 ? 58.572 41.972 61.406 1.00 11.56 400 ASN A CA 1
ATOM 2799 C C . ASN A 1 359 ? 58.125 41.546 60.015 1.00 10.60 400 ASN A C 1
ATOM 2800 O O . ASN A 1 359 ? 57.099 42.020 59.524 1.00 15.00 400 ASN A O 1
ATOM 2805 N N . LYS A 1 360 ? 58.870 40.635 59.397 1.00 11.16 401 LYS A N 1
ATOM 2806 C CA . LYS A 1 360 ? 58.468 40.063 58.112 1.00 13.88 401 LYS A CA 1
ATOM 2807 C C . LYS A 1 360 ? 57.539 38.859 58.284 1.00 12.85 401 LYS A C 1
ATOM 2808 O O . LYS A 1 360 ? 57.040 38.302 57.301 1.00 15.68 401 LYS A O 1
ATOM 2814 N N . GLY A 1 361 ? 57.317 38.459 59.528 1.00 13.09 402 GLY A N 1
ATOM 2815 C CA . GLY A 1 361 ? 56.397 37.373 59.807 1.00 14.06 402 GLY A CA 1
ATOM 2816 C C . GLY A 1 361 ? 57.051 36.036 60.084 1.00 13.12 402 GLY A C 1
ATOM 2817 O O . GLY A 1 361 ? 56.361 35.035 60.297 1.00 14.13 402 GLY A O 1
ATOM 2818 N N . TYR A 1 362 ? 58.377 35.992 60.093 1.00 10.36 403 TYR A N 1
ATOM 2819 C CA . TYR A 1 362 ? 59.035 34.733 60.445 1.00 9.84 403 TYR A CA 1
ATOM 2820 C C . TYR A 1 362 ? 58.909 34.477 61.953 1.00 10.78 403 TYR A C 1
ATOM 2821 O O . TYR A 1 362 ? 58.886 35.416 62.768 1.00 13.50 403 TYR A O 1
ATOM 2830 N N . THR A 1 363 ? 58.825 33.203 62.328 1.00 10.68 404 THR A N 1
ATOM 2831 C CA . THR A 1 363 ? 58.684 32.837 63.742 1.00 11.19 404 THR A CA 1
ATOM 2832 C C . THR A 1 363 ? 59.985 32.247 64.303 1.00 13.70 404 THR A C 1
ATOM 2833 O O . THR A 1 363 ? 60.912 31.990 63.558 1.00 13.60 404 THR A O 1
ATOM 2837 N N . MET A 1 364 ? 60.026 32.039 65.619 1.00 13.58 405 MET A N 1
ATOM 2838 C CA . MET A 1 364 ? 61.254 31.718 66.374 1.00 9.88 405 MET A CA 1
ATOM 2839 C C . MET A 1 364 ? 62.277 30.795 65.673 1.00 13.64 405 MET A C 1
ATOM 2840 O O . MET A 1 364 ? 63.424 31.180 65.433 1.00 11.14 405 MET A O 1
ATOM 2845 N N . THR A 1 365 ? 61.861 29.579 65.343 1.00 13.30 406 THR A N 1
ATOM 2846 C CA . THR A 1 365 ? 62.794 28.586 64.808 1.00 11.73 406 THR A CA 1
ATOM 2847 C C . THR A 1 365 ? 63.137 28.870 63.351 1.00 9.62 406 THR A C 1
ATOM 2848 O O . THR A 1 365 ? 64.238 28.556 62.879 1.00 11.66 406 THR A O 1
ATOM 2852 N N . GLU A 1 366 ? 62.202 29.491 62.640 1.00 9.31 407 GLU A N 1
ATOM 2853 C CA . GLU A 1 366 ? 62.448 29.894 61.263 1.00 9.60 407 GLU A CA 1
ATOM 2854 C C . GLU A 1 366 ? 63.523 30.963 61.199 1.00 10.96 407 GLU A C 1
ATOM 2855 O O . GLU A 1 366 ? 64.369 30.960 60.304 1.00 12.62 407 GLU A O 1
ATOM 2861 N N . ILE A 1 367 ? 63.452 31.909 62.130 1.00 10.63 408 ILE A N 1
ATOM 2862 C CA . ILE A 1 367 ? 64.424 33.001 62.167 1.00 9.23 408 ILE A CA 1
ATOM 2863 C C . ILE A 1 367 ? 65.799 32.432 62.490 1.00 11.92 408 ILE A C 1
ATOM 2864 O O . ILE A 1 367 ? 66.792 32.787 61.854 1.00 11.64 408 ILE A O 1
ATOM 2869 N N . ALA A 1 368 ? 65.851 31.534 63.471 1.00 9.37 409 ALA A N 1
ATOM 2870 C CA . ALA A 1 368 ? 67.126 30.928 63.876 1.00 9.62 409 ALA A CA 1
ATOM 2871 C C . ALA A 1 368 ? 67.748 30.103 62.760 1.00 11.68 409 ALA A C 1
ATOM 2872 O O . ALA A 1 368 ? 68.979 29.953 62.680 1.00 12.58 409 ALA A O 1
ATOM 2874 N N . GLU A 1 369 ? 66.913 29.586 61.867 1.00 10.10 410 GLU A N 1
ATOM 2875 C CA . GLU A 1 369 ? 67.447 28.836 60.733 1.00 11.91 410 GLU A CA 1
ATOM 2876 C C . GLU A 1 369 ? 68.093 29.752 59.691 1.00 19.70 410 GLU A C 1
ATOM 2877 O O . GLU A 1 369 ? 69.013 29.341 58.974 1.00 15.17 410 GLU A O 1
ATOM 2883 N N . GLN A 1 370 ? 67.621 30.994 59.610 1.00 12.42 411 GLN A N 1
ATOM 2884 C CA . GLN A 1 370 ? 68.054 31.914 58.555 1.00 13.52 411 GLN A CA 1
ATOM 2885 C C . GLN A 1 370 ? 69.224 32.819 58.937 1.00 15.31 411 GLN A C 1
ATOM 2886 O O . GLN A 1 370 ? 70.038 33.180 58.083 1.00 16.54 411 GLN A O 1
ATOM 2892 N N . VAL A 1 371 ? 69.280 33.238 60.195 1.00 11.32 412 VAL A N 1
ATOM 2893 C CA . VAL A 1 371 ? 70.258 34.248 60.599 1.00 9.55 412 VAL A CA 1
ATOM 2894 C C . VAL A 1 371 ? 71.668 33.658 60.566 1.00 15.78 412 VAL A C 1
ATOM 2895 O O . VAL A 1 371 ? 71.931 32.617 61.168 1.00 15.69 412 VAL A O 1
ATOM 2899 N N . LYS A 1 372 ? 72.564 34.309 59.834 1.00 11.86 413 LYS A N 1
ATOM 2900 C CA . LYS A 1 372 ? 73.945 33.830 59.700 1.00 13.85 413 LYS A CA 1
ATOM 2901 C C . LYS A 1 372 ? 74.866 35.026 59.825 1.00 11.32 413 LYS A C 1
ATOM 2902 O O . LYS A 1 372 ? 74.675 36.026 59.131 1.00 15.07 413 LYS A O 1
ATOM 2908 N N . LEU A 1 373 ? 75.855 34.934 60.708 1.00 12.83 414 LEU A N 1
ATOM 2909 C CA . LEU A 1 373 ? 76.756 36.076 60.913 1.00 11.84 414 LEU A CA 1
ATOM 2910 C C . LEU A 1 373 ? 77.592 36.347 59.668 1.00 14.73 414 LEU A C 1
ATOM 2911 O O . LEU A 1 373 ? 78.013 35.419 58.961 1.00 14.48 414 LEU A O 1
ATOM 2916 N N . PRO A 1 374 ? 77.816 37.631 59.372 1.00 11.40 415 PRO A N 1
ATOM 2917 C CA . PRO A 1 374 ? 78.601 38.038 58.202 1.00 14.54 415 PRO A CA 1
ATOM 2918 C C . PRO A 1 374 ? 80.030 37.513 58.298 1.00 13.04 415 PRO A C 1
ATOM 2919 O O . PRO A 1 374 ? 80.547 37.339 59.410 1.00 12.84 415 PRO A O 1
ATOM 2923 N N . LYS A 1 375 ? 80.648 37.270 57.145 1.00 16.37 416 LYS A N 1
ATOM 2924 C CA . LYS A 1 375 ? 81.983 36.664 57.045 1.00 18.79 416 LYS A CA 1
ATOM 2925 C C . LYS A 1 375 ? 83.079 37.302 57.919 1.00 16.74 416 LYS A C 1
ATOM 2926 O O . LYS A 1 375 ? 83.868 36.591 58.552 1.00 17.66 416 LYS A O 1
ATOM 2932 N N . LYS A 1 376 ? 83.139 38.631 57.968 1.00 13.74 417 LYS A N 1
ATOM 2933 C CA . LYS A 1 376 ? 84.195 39.295 58.742 1.00 15.74 417 LYS A CA 1
ATOM 2934 C C . LYS A 1 376 ? 84.074 39.023 60.237 1.00 15.92 417 LYS A C 1
ATOM 2935 O O . LYS A 1 376 ? 85.066 39.085 60.961 1.00 16.63 417 LYS A O 1
ATOM 2941 N N . ILE A 1 377 ? 82.860 38.730 60.703 1.00 10.91 418 ILE A N 1
ATOM 2942 C CA . ILE A 1 377 ? 82.652 38.355 62.106 1.00 10.93 418 ILE A CA 1
ATOM 2943 C C . ILE A 1 377 ? 82.859 36.849 62.264 1.00 13.24 418 ILE A C 1
ATOM 2944 O O . ILE A 1 377 ? 83.597 36.387 63.140 1.00 11.52 418 ILE A O 1
ATOM 2949 N N . ALA A 1 378 ? 82.212 36.091 61.387 1.00 12.14 419 ALA A N 1
ATOM 2950 C CA . ALA A 1 378 ? 82.119 34.640 61.531 1.00 12.18 419 ALA A CA 1
ATOM 2951 C C . ALA A 1 378 ? 83.435 33.901 61.333 1.00 14.10 419 ALA A C 1
ATOM 2952 O O . ALA A 1 378 ? 83.600 32.794 61.831 1.00 14.26 419 ALA A O 1
ATOM 2954 N N . THR A 1 379 ? 84.370 34.498 60.598 1.00 13.65 420 THR A N 1
ATOM 2955 C CA . THR A 1 379 ? 85.645 33.830 60.334 1.00 14.82 420 THR A CA 1
ATOM 2956 C C . THR A 1 379 ? 86.730 34.106 61.365 1.00 19.40 420 THR A C 1
ATOM 2957 O O . THR A 1 379 ? 87.875 33.703 61.172 1.00 15.15 420 THR A O 1
ATOM 2961 N N . LYS A 1 380 ? 86.381 34.791 62.451 1.00 15.20 421 LYS A N 1
ATOM 2962 C CA . LYS A 1 380 ? 87.319 34.980 63.550 1.00 14.22 421 LYS A CA 1
ATOM 2963 C C . LYS A 1 380 ? 86.972 33.977 64.630 1.00 11.78 421 LYS A C 1
ATOM 2964 O O . LYS A 1 380 ? 85.807 33.851 65.022 1.00 13.54 421 LYS A O 1
ATOM 2970 N N . PHE A 1 381 ? 87.970 33.237 65.100 1.00 13.82 422 PHE A N 1
ATOM 2971 C CA . PHE A 1 381 ? 87.715 32.219 66.107 1.00 8.92 422 PHE A CA 1
ATOM 2972 C C . PHE A 1 381 ? 87.138 32.809 67.393 1.00 9.30 422 PHE A C 1
ATOM 2973 O O . PHE A 1 381 ? 86.360 32.152 68.079 1.00 11.06 422 PHE A O 1
ATOM 2981 N N . SER A 1 382 ? 87.507 34.050 67.713 1.00 11.54 423 SER A N 1
ATOM 2982 C CA . SER A 1 382 ? 86.999 34.703 68.926 1.00 11.18 423 SER A CA 1
ATOM 2983 C C . SER A 1 382 ? 85.487 34.915 68.897 1.00 13.78 423 SER A C 1
ATOM 2984 O O . SER A 1 382 ? 84.881 35.185 69.926 1.00 11.01 423 SER A O 1
ATOM 2987 N N . ASN A 1 383 ? 84.882 34.807 67.718 1.00 11.14 424 ASN A N 1
ATOM 2988 C CA . ASN A 1 383 ? 83.445 35.046 67.590 1.00 10.60 424 ASN A CA 1
ATOM 2989 C C . ASN A 1 383 ? 82.628 33.783 67.338 1.00 11.17 424 ASN A C 1
ATOM 2990 O O . ASN A 1 383 ? 81.424 33.866 67.086 1.00 11.78 424 ASN A O 1
ATOM 2995 N N . ARG A 1 384 ? 83.270 32.615 67.380 1.00 7.14 425 ARG A N 1
ATOM 2996 C CA . ARG A 1 384 ? 82.532 31.370 67.171 1.00 8.30 425 ARG A CA 1
ATOM 2997 C C . ARG A 1 384 ? 81.711 31.000 68.400 1.00 8.80 425 ARG A C 1
ATOM 2998 O O . ARG A 1 384 ? 82.031 31.388 69.521 1.00 10.60 425 ARG A O 1
ATOM 3006 N N . GLY A 1 385 ? 80.648 30.236 68.185 1.00 9.16 426 GLY A N 1
ATOM 3007 C CA . GLY A 1 385 ? 79.789 29.823 69.279 1.00 9.28 426 GLY A CA 1
ATOM 3008 C C . GLY A 1 385 ? 80.338 28.630 70.048 1.00 10.65 426 GLY A C 1
ATOM 3009 O O . GLY A 1 385 ? 79.877 27.506 69.864 1.00 10.00 426 GLY A O 1
ATOM 3010 N N . TYR A 1 386 ? 81.305 28.875 70.926 1.00 8.80 427 TYR A N 1
ATOM 3011 C CA . TYR A 1 386 ? 81.898 27.805 71.744 1.00 8.01 427 TYR A CA 1
ATOM 3012 C C . TYR A 1 386 ? 81.173 27.650 73.067 1.00 13.82 427 TYR A C 1
ATOM 3013 O O . TYR A 1 386 ? 81.281 26.633 73.736 1.00 12.52 427 TYR A O 1
ATOM 3022 N N . TYR A 1 387 ? 80.461 28.690 73.466 1.00 13.64 428 TYR A N 1
ATOM 3023 C CA . TYR A 1 387 ? 79.708 28.655 74.714 1.00 12.12 428 TYR A CA 1
ATOM 3024 C C . TYR A 1 387 ? 78.262 28.961 74.349 1.00 16.18 428 TYR A C 1
ATOM 3025 O O . TYR A 1 387 ? 77.397 28.095 74.406 1.00 15.89 428 TYR A O 1
ATOM 3034 N N . GLY A 1 388 ? 78.004 30.182 73.909 1.00 10.00 429 GLY A N 1
ATOM 3035 C CA . GLY A 1 388 ? 76.723 30.464 73.287 1.00 10.12 429 GLY A CA 1
ATOM 3036 C C . GLY A 1 388 ? 76.680 29.817 71.916 1.00 14.72 429 GLY A C 1
ATOM 3037 O O . GLY A 1 388 ? 77.701 29.333 71.413 1.00 13.74 429 GLY A O 1
ATOM 3038 N N . SER A 1 389 ? 75.499 29.778 71.310 1.00 10.44 430 SER A N 1
ATOM 3039 C CA . SER A 1 389 ? 75.392 29.391 69.908 1.00 9.87 430 SER A CA 1
ATOM 3040 C C . SER A 1 389 ? 74.516 30.430 69.256 1.00 13.20 430 SER A C 1
ATOM 3041 O O . SER A 1 389 ? 73.655 31.017 69.905 1.00 13.99 430 SER A O 1
ATOM 3044 N N . LEU A 1 390 ? 74.739 30.682 67.979 1.00 10.49 431 LEU A N 1
ATOM 3045 C CA . LEU A 1 390 ? 73.928 31.677 67.298 1.00 8.36 431 LEU A CA 1
ATOM 3046 C C . LEU A 1 390 ? 72.467 31.234 67.290 1.00 10.78 431 LEU A C 1
ATOM 3047 O O . LEU A 1 390 ? 71.552 32.031 67.507 1.00 9.46 431 LEU A O 1
ATOM 3052 N N . ASN A 1 391 ? 72.241 29.951 67.059 1.00 9.64 432 ASN A N 1
ATOM 3053 C CA . ASN A 1 391 ? 70.881 29.455 66.950 1.00 10.38 432 ASN A CA 1
ATOM 3054 C C . ASN A 1 391 ? 70.047 29.676 68.214 1.00 11.52 432 ASN A C 1
ATOM 3055 O O . ASN A 1 391 ? 68.923 30.196 68.131 1.00 9.72 432 ASN A O 1
ATOM 3060 N N . HIS A 1 392 ? 70.570 29.299 69.386 1.00 8.21 433 HIS A N 1
ATOM 3061 C CA . HIS A 1 392 ? 69.761 29.452 70.602 1.00 7.94 433 HIS A CA 1
ATOM 3062 C C . HIS A 1 392 ? 69.653 30.901 71.067 1.00 7.66 433 HIS A C 1
ATOM 3063 O O . HIS A 1 392 ? 68.648 31.294 71.663 1.00 9.62 433 HIS A O 1
ATOM 3070 N N . ASN A 1 393 ? 70.658 31.705 70.735 1.00 8.52 434 ASN A N 1
ATOM 3071 C CA . ASN A 1 393 ? 70.602 33.145 71.005 1.00 8.83 434 ASN A CA 1
ATOM 3072 C C . ASN A 1 393 ? 69.544 33.865 70.173 1.00 5.79 434 ASN A C 1
ATOM 3073 O O . ASN A 1 393 ? 68.849 34.763 70.658 1.00 8.68 434 ASN A O 1
ATOM 3078 N N . VAL A 1 394 ? 69.455 33.497 68.902 1.00 6.60 435 VAL A N 1
ATOM 3079 C CA . VAL A 1 394 ? 68.454 34.068 68.011 1.00 11.06 435 VAL A CA 1
ATOM 3080 C C . VAL A 1 394 ? 67.040 33.656 68.440 1.00 10.96 435 VAL A C 1
ATOM 3081 O O . VAL A 1 394 ? 66.145 34.493 68.509 1.00 9.07 435 VAL A O 1
ATOM 3085 N N . LYS A 1 395 ? 66.831 32.377 68.758 1.00 8.51 436 LYS A N 1
ATOM 3086 C CA . LYS A 1 395 ? 65.526 31.964 69.297 1.00 9.49 436 LYS A CA 1
ATOM 3087 C C . LYS A 1 395 ? 65.169 32.756 70.542 1.00 9.27 436 LYS A C 1
ATOM 3088 O O . LYS A 1 395 ? 64.043 33.239 70.671 1.00 9.83 436 LYS A O 1
ATOM 3094 N N . ALA A 1 396 ? 66.125 32.914 71.454 1.00 8.79 437 ALA A N 1
ATOM 3095 C CA . ALA A 1 396 ? 65.851 33.647 72.691 1.00 9.74 437 ALA A CA 1
ATOM 3096 C C . ALA A 1 396 ? 65.492 35.092 72.408 1.00 9.05 437 ALA A C 1
ATOM 3097 O O . ALA A 1 396 ? 64.689 35.695 73.115 1.00 9.35 437 ALA A O 1
ATOM 3099 N N . THR A 1 397 ? 66.122 35.661 71.392 1.00 7.96 438 THR A N 1
ATOM 3100 C CA . THR A 1 397 ? 65.888 37.070 71.078 1.00 7.67 438 THR A CA 1
ATOM 3101 C C . THR A 1 397 ? 64.474 37.258 70.558 1.00 9.20 438 THR A C 1
ATOM 3102 O O . THR A 1 397 ? 63.835 38.248 70.862 1.00 9.47 438 THR A O 1
ATOM 3106 N N . TYR A 1 398 ? 63.956 36.287 69.808 1.00 8.22 439 TYR A N 1
ATOM 3107 C CA . TYR A 1 398 ? 62.550 36.355 69.397 1.00 8.66 439 TYR A CA 1
ATOM 3108 C C . TYR A 1 398 ? 61.658 36.363 70.631 1.00 10.83 439 TYR A C 1
ATOM 3109 O O . TYR A 1 398 ? 60.721 37.156 70.736 1.00 11.33 439 TYR A O 1
ATOM 3118 N N . VAL A 1 399 ? 61.946 35.470 71.564 1.00 9.89 440 VAL A N 1
ATOM 3119 C CA . VAL A 1 399 ? 61.154 35.364 72.785 1.00 7.28 440 VAL A CA 1
ATOM 3120 C C . VAL A 1 399 ? 61.262 36.606 73.659 1.00 10.81 440 VAL A C 1
ATOM 3121 O O . VAL A 1 399 ? 60.288 37.024 74.281 1.00 12.12 440 VAL A O 1
ATOM 3125 N N . LEU A 1 400 ? 62.434 37.224 73.666 1.00 9.83 441 LEU A N 1
ATOM 3126 C CA . LEU A 1 400 ? 62.643 38.467 74.409 1.00 7.28 441 LEU A CA 1
ATOM 3127 C C . LEU A 1 400 ? 61.636 39.536 74.020 1.00 12.54 441 LEU A C 1
ATOM 3128 O O . LEU A 1 400 ? 61.109 40.239 74.882 1.00 13.25 441 LEU A O 1
ATOM 3133 N N . TYR A 1 401 ? 61.364 39.654 72.724 1.00 10.81 442 TYR A N 1
ATOM 3134 C CA . TYR A 1 401 ? 60.477 40.704 72.226 1.00 13.11 442 TYR A CA 1
ATOM 3135 C C . TYR A 1 401 ? 59.026 40.281 72.095 1.00 16.40 442 TYR A C 1
ATOM 3136 O O . TYR A 1 401 ? 58.120 41.101 72.247 1.00 17.36 442 TYR A O 1
ATOM 3145 N N . LEU A 1 402 ? 58.809 39.002 71.816 1.00 11.33 443 LEU A N 1
ATOM 3146 C CA . LEU A 1 402 ? 57.477 38.529 71.430 1.00 9.05 443 LEU A CA 1
ATOM 3147 C C . LEU A 1 402 ? 56.925 37.408 72.308 1.00 13.13 443 LEU A C 1
ATOM 3148 O O . LEU A 1 402 ? 55.750 37.047 72.189 1.00 12.72 443 LEU A O 1
ATOM 3153 N N . GLY A 1 403 ? 57.764 36.871 73.188 1.00 12.90 444 GLY A N 1
ATOM 3154 C CA . GLY A 1 403 ? 57.341 35.824 74.102 1.00 14.77 444 GLY A CA 1
ATOM 3155 C C . GLY A 1 403 ? 57.350 34.443 73.477 1.00 11.78 444 GLY A C 1
ATOM 3156 O O . GLY A 1 403 ? 57.850 34.251 72.363 1.00 12.87 444 GLY A O 1
ATOM 3157 N N . TRP A 1 404 ? 56.786 33.473 74.191 1.00 12.40 445 TRP A N 1
ATOM 3158 C CA . TRP A 1 404 ? 56.863 32.064 73.769 1.00 11.20 445 TRP A CA 1
ATOM 3159 C C . TRP A 1 404 ? 55.961 31.697 72.588 1.00 10.15 445 TRP A C 1
ATOM 3160 O O . TRP A 1 404 ? 56.251 30.755 71.850 1.00 14.17 445 TRP A O 1
ATOM 3171 N N . PHE A 1 405 ? 54.855 32.420 72.427 1.00 9.80 446 PHE A N 1
ATOM 3172 C CA . PHE A 1 405 ? 53.819 32.062 71.458 1.00 10.23 446 PHE A CA 1
ATOM 3173 C C . PHE A 1 405 ? 54.151 32.614 70.070 1.00 12.23 446 PHE A C 1
ATOM 3174 O O . PHE A 1 405 ? 54.425 33.808 69.926 1.00 12.27 446 PHE A O 1
ATOM 3182 N N . ILE A 1 406 ? 54.128 31.754 69.049 1.00 12.49 447 ILE A N 1
ATOM 3183 C CA . ILE A 1 406 ? 54.566 32.183 67.715 1.00 11.37 447 ILE A CA 1
ATOM 3184 C C . ILE A 1 406 ? 53.422 32.712 66.854 1.00 16.51 447 ILE A C 1
ATOM 3185 O O . ILE A 1 406 ? 53.602 32.953 65.665 1.00 15.59 447 ILE A O 1
ATOM 3190 N N . GLY A 1 407 ? 52.249 32.892 67.451 1.00 12.72 448 GLY A N 1
ATOM 3191 C CA . GLY A 1 407 ? 51.150 33.550 66.751 1.00 11.65 448 GLY A CA 1
ATOM 3192 C C . GLY A 1 407 ? 50.160 32.616 66.076 1.00 13.90 448 GLY A C 1
ATOM 3193 O O . GLY A 1 407 ? 48.981 32.938 65.954 1.00 15.44 448 GLY A O 1
ATOM 3194 N N . ASN A 1 408 ? 50.638 31.464 65.621 1.00 12.93 449 ASN A N 1
ATOM 3195 C CA . ASN A 1 408 ? 49.770 30.475 64.983 1.00 11.71 449 ASN A CA 1
ATOM 3196 C C . ASN A 1 408 ? 48.947 29.757 66.047 1.00 12.35 449 ASN A C 1
ATOM 3197 O O . ASN A 1 408 ? 49.510 29.052 66.889 1.00 14.32 449 ASN A O 1
ATOM 3202 N N . PRO A 1 409 ? 47.613 29.932 66.025 1.00 12.80 450 PRO A N 1
ATOM 3203 C CA . PRO A 1 409 ? 46.803 29.379 67.123 1.00 15.14 450 PRO A CA 1
ATOM 3204 C C . PRO A 1 409 ? 46.823 27.856 67.211 1.00 15.57 450 PRO A C 1
ATOM 3205 O O . PRO A 1 409 ? 46.386 27.322 68.218 1.00 15.74 450 PRO A O 1
ATOM 3209 N N . ALA A 1 410 ? 47.305 27.170 66.175 1.00 15.86 451 ALA A N 1
ATOM 3210 C CA . ALA A 1 410 ? 47.520 25.719 66.257 1.00 17.38 451 ALA A CA 1
ATOM 3211 C C . ALA A 1 410 ? 48.468 25.345 67.407 1.00 15.93 451 ALA A C 1
ATOM 3212 O O . ALA A 1 410 ? 48.461 24.207 67.879 1.00 18.17 451 ALA A O 1
ATOM 3214 N N . THR A 1 411 ? 49.290 26.300 67.838 1.00 13.59 452 THR A N 1
ATOM 3215 C CA . THR A 1 411 ? 50.309 26.063 68.860 1.00 13.29 452 THR A CA 1
ATOM 3216 C C . THR A 1 411 ? 49.968 26.707 70.196 1.00 15.21 452 THR A C 1
ATOM 3217 O O . THR A 1 411 ? 50.791 26.691 71.119 1.00 15.73 452 THR A O 1
ATOM 3221 N N . LEU A 1 412 ? 48.779 27.298 70.293 1.00 14.09 453 LEU A N 1
ATOM 3222 C CA . LEU A 1 412 ? 48.389 28.025 71.513 1.00 12.01 453 LEU A CA 1
ATOM 3223 C C . LEU A 1 412 ? 48.087 27.115 72.701 1.00 15.05 453 LEU A C 1
ATOM 3224 O O . LEU A 1 412 ? 48.400 27.456 73.846 1.00 13.34 453 LEU A O 1
ATOM 3229 N N . TRP A 1 413 ? 47.457 25.972 72.435 1.00 13.72 454 TRP A N 1
ATOM 3230 C CA . TRP A 1 413 ? 47.032 25.081 73.511 1.00 15.57 454 TRP A CA 1
ATOM 3231 C C . TRP A 1 413 ? 47.406 23.623 73.205 1.00 13.80 454 TRP A C 1
ATOM 3232 O O . TRP A 1 413 ? 46.566 22.726 73.273 1.00 15.00 454 TRP A O 1
ATOM 3243 N N . GLU A 1 414 ? 48.675 23.392 72.870 1.00 17.70 455 GLU A N 1
ATOM 3244 C CA . GLU A 1 414 ? 49.121 22.035 72.546 1.00 16.20 455 GLU A CA 1
ATOM 3245 C C . GLU A 1 414 ? 49.009 21.090 73.735 1.00 18.96 455 GLU A C 1
ATOM 3246 O O . GLU A 1 414 ? 49.077 21.515 74.892 1.00 16.44 455 GLU A O 1
ATOM 3252 N N . LEU A 1 415 ? 48.832 19.803 73.451 1.00 17.22 456 LEU A N 1
ATOM 3253 C CA . LEU A 1 415 ? 48.943 18.798 74.503 1.00 18.72 456 LEU A CA 1
ATOM 3254 C C . LEU A 1 415 ? 50.385 18.724 74.999 1.00 14.62 456 LEU A C 1
ATOM 3255 O O . LEU A 1 415 ? 51.328 18.978 74.240 1.00 15.77 456 LEU A O 1
ATOM 3260 N N . PRO A 1 416 ? 50.571 18.388 76.285 1.00 16.29 457 PRO A N 1
ATOM 3261 C CA . PRO A 1 416 ? 51.912 18.217 76.857 1.00 15.81 457 PRO A CA 1
ATOM 3262 C C . PRO A 1 416 ? 52.668 17.068 76.184 1.00 16.88 457 PRO A C 1
ATOM 3263 O O . PRO A 1 416 ? 52.017 16.187 75.603 1.00 18.74 457 PRO A O 1
ATOM 3267 N N . PRO A 1 417 ? 54.015 17.074 76.266 1.00 21.22 458 PRO A N 1
ATOM 3268 C CA . PRO A 1 417 ? 54.906 16.105 75.605 1.00 23.01 458 PRO A CA 1
ATOM 3269 C C . PRO A 1 417 ? 54.467 14.635 75.642 1.00 21.17 458 PRO A C 1
ATOM 3270 O O . PRO A 1 417 ? 54.406 14.012 74.586 1.00 18.67 458 PRO A O 1
ATOM 3274 N N . ALA A 1 418 ? 54.171 14.079 76.816 1.00 18.82 459 ALA A N 1
ATOM 3275 C CA . ALA A 1 418 ? 53.777 12.669 76.885 1.00 21.81 459 ALA A CA 1
ATOM 3276 C C . ALA A 1 418 ? 52.442 12.385 76.183 1.00 26.59 459 ALA A C 1
ATOM 3277 O O . ALA A 1 418 ? 52.236 11.315 75.590 1.00 22.43 459 ALA A O 1
ATOM 3279 N N . ASP A 1 419 ? 51.525 13.342 76.247 1.00 20.31 460 ASP A N 1
ATOM 3280 C CA . ASP A 1 419 ? 50.207 13.143 75.643 1.00 25.09 460 ASP A CA 1
ATOM 3281 C C . ASP A 1 419 ? 50.230 13.252 74.120 1.00 19.43 460 ASP A C 1
ATOM 3282 O O . ASP A 1 419 ? 49.592 12.461 73.433 1.00 22.20 460 ASP A O 1
ATOM 3287 N N . LYS A 1 420 ? 50.960 14.232 73.592 1.00 19.64 461 LYS A N 1
ATOM 3288 C CA . LYS A 1 420 ? 51.106 14.355 72.143 1.00 20.45 461 LYS A CA 1
ATOM 3289 C C . LYS A 1 420 ? 51.925 13.180 71.613 1.00 19.51 461 LYS A C 1
ATOM 3290 O O . LYS A 1 420 ? 51.652 12.673 70.539 1.00 19.58 461 LYS A O 1
ATOM 3296 N N . ALA A 1 421 ? 52.910 12.734 72.391 1.00 18.76 462 ALA A N 1
ATOM 3297 C CA . ALA A 1 421 ? 53.767 11.618 71.983 1.00 18.34 462 ALA A CA 1
ATOM 3298 C C . ALA A 1 421 ? 52.946 10.393 71.606 1.00 19.45 462 ALA A C 1
ATOM 3299 O O . ALA A 1 421 ? 53.157 9.782 70.550 1.00 18.36 462 ALA A O 1
ATOM 3301 N N . LYS A 1 422 ? 52.015 10.027 72.476 1.00 19.07 463 LYS A N 1
ATOM 3302 C CA . LYS A 1 422 ? 51.180 8.850 72.250 1.00 19.35 463 LYS A CA 1
ATOM 3303 C C . LYS A 1 422 ? 50.420 8.938 70.920 1.00 22.00 463 LYS A C 1
ATOM 3304 O O . LYS A 1 422 ? 50.306 7.960 70.174 1.00 20.28 463 LYS A O 1
ATOM 3310 N N . ARG A 1 423 ? 49.924 10.130 70.621 1.00 20.52 464 ARG A N 1
ATOM 3311 C CA . ARG A 1 423 ? 49.146 10.362 69.411 1.00 20.38 464 ARG A CA 1
ATOM 3312 C C . ARG A 1 423 ? 50.002 10.357 68.143 1.00 18.29 464 ARG A C 1
ATOM 3313 O O . ARG A 1 423 ? 49.611 9.771 67.128 1.00 16.99 464 ARG A O 1
ATOM 3321 N N . TYR A 1 424 ? 51.173 10.990 68.197 1.00 18.62 465 TYR A N 1
ATOM 3322 C CA . TYR A 1 424 ? 52.104 10.932 67.069 1.00 18.17 465 TYR A CA 1
ATOM 3323 C C . TYR A 1 424 ? 52.465 9.492 66.745 1.00 19.79 465 TYR A C 1
ATOM 3324 O O . TYR A 1 424 ? 52.447 9.080 65.590 1.00 18.44 465 TYR A O 1
ATOM 3333 N N . VAL A 1 425 ? 52.794 8.720 67.774 1.00 16.97 466 VAL A N 1
ATOM 3334 C CA . VAL A 1 425 ? 53.226 7.343 67.556 1.00 18.21 466 VAL A CA 1
ATOM 3335 C C . VAL A 1 425 ? 52.106 6.502 66.946 1.00 19.27 466 VAL A C 1
ATOM 3336 O O . VAL A 1 425 ? 52.335 5.720 66.018 1.00 22.16 466 VAL A O 1
ATOM 3340 N N . GLU A 1 426 ? 50.887 6.699 67.442 1.00 19.53 467 GLU A N 1
ATOM 3341 C CA . GLU A 1 426 ? 49.717 5.995 66.924 1.00 22.50 467 GLU A CA 1
ATOM 3342 C C . GLU A 1 426 ? 49.523 6.294 65.436 1.00 22.17 467 GLU A C 1
ATOM 3343 O O . GLU A 1 426 ? 49.304 5.383 64.628 1.00 22.58 467 GLU A O 1
ATOM 3349 N N . MET A 1 427 ? 49.629 7.568 65.072 1.00 19.29 468 MET A N 1
ATOM 3350 C CA . MET A 1 427 ? 49.382 7.981 63.690 1.00 19.39 468 MET A CA 1
ATOM 3351 C C . MET A 1 427 ? 50.514 7.617 62.739 1.00 25.21 468 MET A C 1
ATOM 3352 O O . MET A 1 427 ? 50.332 7.614 61.519 1.00 24.86 468 MET A O 1
ATOM 3357 N N . MET A 1 428 ? 51.678 7.308 63.300 1.00 21.18 469 MET A N 1
ATOM 3358 C CA . MET A 1 428 ? 52.807 6.832 62.504 1.00 20.16 469 MET A CA 1
ATOM 3359 C C . MET A 1 428 ? 52.921 5.306 62.459 1.00 25.72 469 MET A C 1
ATOM 3360 O O . MET A 1 428 ? 53.907 4.771 61.948 1.00 26.89 469 MET A O 1
ATOM 3365 N N . GLY A 1 429 ? 51.921 4.611 62.992 1.00 25.12 470 GLY A N 1
ATOM 3366 C CA . GLY A 1 429 ? 51.848 3.166 62.841 1.00 26.22 470 GLY A CA 1
ATOM 3367 C C . GLY A 1 429 ? 52.409 2.343 63.989 1.00 26.52 470 GLY A C 1
ATOM 3368 O O . GLY A 1 429 ? 52.556 1.119 63.874 1.00 24.46 470 GLY A O 1
ATOM 3369 N N . GLY A 1 430 ? 52.713 3.004 65.101 1.00 23.68 471 GLY A N 1
ATOM 3370 C CA . GLY A 1 430 ? 53.214 2.313 66.278 1.00 26.96 471 GLY A CA 1
ATOM 3371 C C . GLY A 1 430 ? 54.715 2.455 66.429 1.00 22.63 471 GLY A C 1
ATOM 3372 O O . GLY A 1 430 ? 55.403 2.874 65.496 1.00 21.20 471 GLY A O 1
ATOM 3373 N N . ALA A 1 431 ? 55.224 2.102 67.605 1.00 22.95 472 ALA A N 1
ATOM 3374 C CA . ALA A 1 431 ? 56.637 2.309 67.937 1.00 23.14 472 ALA A CA 1
ATOM 3375 C C . ALA A 1 431 ? 57.605 1.631 66.964 1.00 18.99 472 ALA A C 1
ATOM 3376 O O . ALA A 1 431 ? 58.561 2.259 66.499 1.00 22.24 472 ALA A O 1
ATOM 3378 N N . ASP A 1 432 ? 57.369 0.357 66.662 1.00 20.01 473 ASP A N 1
ATOM 3379 C CA . ASP A 1 432 ? 58.252 -0.376 65.750 1.00 24.02 473 ASP A CA 1
ATOM 3380 C C . ASP A 1 432 ? 58.322 0.280 64.374 1.00 26.49 473 ASP A C 1
ATOM 3381 O O . ASP A 1 432 ? 59.392 0.368 63.770 1.00 23.87 473 ASP A O 1
ATOM 3386 N N . ALA A 1 433 ? 57.176 0.746 63.887 1.00 23.64 474 ALA A N 1
ATOM 3387 C CA . ALA A 1 433 ? 57.116 1.399 62.585 1.00 21.59 474 ALA A CA 1
ATOM 3388 C C . ALA A 1 433 ? 57.919 2.691 62.595 1.00 21.65 474 ALA A C 1
ATOM 3389 O O . ALA A 1 433 ? 58.611 3.004 61.621 1.00 20.53 474 ALA A O 1
ATOM 3391 N N . VAL A 1 434 ? 57.822 3.443 63.690 1.00 18.72 475 VAL A N 1
ATOM 3392 C CA . VAL A 1 434 ? 58.531 4.718 63.790 1.00 17.29 475 VAL A CA 1
ATOM 3393 C C . VAL A 1 434 ? 60.034 4.490 63.797 1.00 17.08 475 VAL A C 1
ATOM 3394 O O . VAL A 1 434 ? 60.785 5.201 63.125 1.00 18.85 475 VAL A O 1
ATOM 3398 N N . LEU A 1 435 ? 60.472 3.492 64.555 1.00 18.43 476 LEU A N 1
ATOM 3399 C CA . LEU A 1 435 ? 61.901 3.204 64.634 1.00 20.65 476 LEU A CA 1
ATOM 3400 C C . LEU A 1 435 ? 62.459 2.747 63.288 1.00 21.28 476 LEU A C 1
ATOM 3401 O O . LEU A 1 435 ? 63.545 3.165 62.889 1.00 21.87 476 LEU A O 1
ATOM 3406 N N . LYS A 1 436 ? 61.714 1.904 62.579 1.00 20.51 477 LYS A N 1
ATOM 3407 C CA . LYS A 1 436 ? 62.139 1.477 61.250 1.00 19.26 477 LYS A CA 1
ATOM 3408 C C . LYS A 1 436 ? 62.212 2.658 60.275 1.00 20.89 477 LYS A C 1
ATOM 3409 O O . LYS A 1 436 ? 63.194 2.814 59.540 1.00 22.53 477 LYS A O 1
ATOM 3415 N N . LYS A 1 437 ? 61.191 3.510 60.283 1.00 18.31 478 LYS A N 1
ATOM 3416 C CA . LYS A 1 437 ? 61.214 4.706 59.431 1.00 22.89 478 LYS A CA 1
ATOM 3417 C C . LYS A 1 437 ? 62.307 5.699 59.829 1.00 22.15 478 LYS A C 1
ATOM 3418 O O . LYS A 1 437 ? 62.965 6.280 58.970 1.00 20.64 478 LYS A O 1
ATOM 3424 N N . ALA A 1 438 ? 62.497 5.893 61.129 1.00 17.84 479 ALA A N 1
ATOM 3425 C CA . ALA A 1 438 ? 63.506 6.833 61.606 1.00 17.29 479 ALA A CA 1
ATOM 3426 C C . ALA A 1 438 ? 64.911 6.398 61.208 1.00 18.04 479 ALA A C 1
ATOM 3427 O O . ALA A 1 438 ? 65.788 7.230 60.988 1.00 17.81 479 ALA A O 1
ATOM 3429 N N . LYS A 1 439 ? 65.135 5.093 61.113 1.00 18.55 480 LYS A N 1
ATOM 3430 C CA . LYS A 1 439 ? 66.455 4.609 60.725 1.00 21.77 480 LYS A CA 1
ATOM 3431 C C . LYS A 1 439 ? 66.815 5.075 59.316 1.00 22.60 480 LYS A C 1
ATOM 3432 O O . LYS A 1 439 ? 67.979 5.380 59.037 1.00 20.97 480 LYS A O 1
ATOM 3438 N N . GLU A 1 440 ? 65.818 5.155 58.434 1.00 20.25 481 GLU A N 1
ATOM 3439 C CA . GLU A 1 440 ? 66.058 5.636 57.073 1.00 22.68 481 GLU A CA 1
ATOM 3440 C C . GLU A 1 440 ? 66.573 7.061 57.105 1.00 22.48 481 GLU A C 1
ATOM 3441 O O . GLU A 1 440 ? 67.492 7.417 56.370 1.00 21.64 481 GLU A O 1
ATOM 3447 N N . TYR A 1 441 ? 65.968 7.883 57.956 1.00 19.96 482 TYR A N 1
ATOM 3448 C CA . TYR A 1 441 ? 66.394 9.270 58.083 1.00 17.30 482 TYR A CA 1
ATOM 3449 C C . TYR A 1 441 ? 67.772 9.351 58.713 1.00 21.07 482 TYR A C 1
ATOM 3450 O O . TYR A 1 441 ? 68.598 10.165 58.311 1.00 18.32 482 TYR A O 1
ATOM 3459 N N . TYR A 1 442 ? 68.006 8.514 59.716 1.00 16.76 483 TYR A N 1
ATOM 3460 C CA . TYR A 1 442 ? 69.296 8.482 60.398 1.00 19.39 483 TYR A CA 1
ATOM 3461 C C . TYR A 1 442 ? 70.410 8.187 59.397 1.00 17.51 483 TYR A C 1
ATOM 3462 O O . TYR A 1 442 ? 71.465 8.825 59.406 1.00 17.47 483 TYR A O 1
ATOM 3471 N N . ASP A 1 443 ? 70.173 7.208 58.534 1.00 18.61 484 ASP A N 1
ATOM 3472 C CA . ASP A 1 443 ? 71.183 6.797 57.567 1.00 20.02 484 ASP A CA 1
ATOM 3473 C C . ASP A 1 443 ? 71.446 7.858 56.498 1.00 21.89 484 ASP A C 1
ATOM 3474 O O . ASP A 1 443 ? 72.497 7.847 55.852 1.00 23.95 484 ASP A O 1
ATOM 3479 N N . LYS A 1 444 ? 70.502 8.781 56.323 1.00 17.35 485 LYS A N 1
ATOM 3480 C CA . LYS A 1 444 ? 70.697 9.934 55.442 1.00 21.43 485 LYS A CA 1
ATOM 3481 C C . LYS A 1 444 ? 71.300 11.134 56.174 1.00 21.77 485 LYS A C 1
ATOM 3482 O O . LYS A 1 444 ? 71.549 12.180 55.569 1.00 24.83 485 LYS A O 1
ATOM 3488 N N . GLY A 1 445 ? 71.534 10.977 57.474 1.00 14.55 486 GLY A N 1
ATOM 3489 C CA . GLY A 1 445 ? 72.196 11.999 58.268 1.00 16.90 486 GLY A CA 1
ATOM 3490 C C . GLY A 1 445 ? 71.281 13.068 58.837 1.00 16.07 486 GLY A C 1
ATOM 3491 O O . GLY A 1 445 ? 71.738 14.114 59.302 1.00 15.98 486 GLY A O 1
ATOM 3492 N N . ASP A 1 446 ? 69.979 12.810 58.812 1.00 16.74 487 ASP A N 1
ATOM 3493 C CA . ASP A 1 446 ? 69.027 13.815 59.253 1.00 15.30 487 ASP A CA 1
ATOM 3494 C C . ASP A 1 446 ? 68.796 13.656 60.748 1.00 16.02 487 ASP A C 1
ATOM 3495 O O . ASP A 1 446 ? 67.707 13.273 61.176 1.00 15.11 487 ASP A O 1
ATOM 3500 N N . PHE A 1 447 ? 69.823 13.924 61.547 1.00 11.12 488 PHE A N 1
ATOM 3501 C CA . PHE A 1 447 ? 69.731 13.630 62.979 1.00 12.48 488 PHE A CA 1
ATOM 3502 C C . PHE A 1 447 ? 68.813 14.581 63.746 1.00 13.01 488 PHE A C 1
ATOM 3503 O O . PHE A 1 447 ? 68.241 14.203 64.778 1.00 14.02 488 PHE A O 1
ATOM 3511 N N . ARG A 1 448 ? 68.667 15.808 63.258 1.00 12.44 489 ARG A N 1
ATOM 3512 C CA . ARG A 1 448 ? 67.768 16.765 63.899 1.00 12.80 489 ARG A CA 1
ATOM 3513 C C . ARG A 1 448 ? 66.340 16.251 63.860 1.00 15.06 489 ARG A C 1
ATOM 3514 O O . ARG A 1 448 ? 65.562 16.461 64.790 1.00 14.31 489 ARG A O 1
ATOM 3522 N N . TRP A 1 449 ? 65.998 15.582 62.767 1.00 12.28 490 TRP A N 1
ATOM 3523 C CA . TRP A 1 449 ? 64.683 14.990 62.643 1.00 13.15 490 TRP A CA 1
ATOM 3524 C C . TRP A 1 449 ? 64.568 13.724 63.487 1.00 14.50 490 TRP A C 1
ATOM 3525 O O . TRP A 1 449 ? 63.585 13.537 64.212 1.00 15.04 490 TRP A O 1
ATOM 3536 N N . VAL A 1 450 ? 65.553 12.838 63.395 1.00 14.18 491 VAL A N 1
ATOM 3537 C CA . VAL A 1 450 ? 65.472 11.596 64.163 1.00 13.56 491 VAL A CA 1
ATOM 3538 C C . VAL A 1 450 ? 65.302 11.900 65.654 1.00 12.40 491 VAL A C 1
ATOM 3539 O O . VAL A 1 450 ? 64.487 11.266 66.326 1.00 13.92 491 VAL A O 1
ATOM 3543 N N . ALA A 1 451 ? 66.044 12.890 66.152 1.00 13.99 492 ALA A N 1
ATOM 3544 C CA . ALA A 1 451 ? 65.982 13.246 67.570 1.00 15.85 492 ALA A CA 1
ATOM 3545 C C . ALA A 1 451 ? 64.602 13.779 67.961 1.00 15.89 492 ALA A C 1
ATOM 3546 O O . ALA A 1 451 ? 64.131 13.546 69.072 1.00 20.63 492 ALA A O 1
ATOM 3548 N N . GLU A 1 452 ? 63.940 14.494 67.055 1.00 13.03 493 GLU A N 1
ATOM 3549 C CA . GLU A 1 452 ? 62.579 14.942 67.354 1.00 12.57 493 GLU A CA 1
ATOM 3550 C C . GLU A 1 452 ? 61.560 13.808 67.341 1.00 16.24 493 GLU A C 1
ATOM 3551 O O . GLU A 1 452 ? 60.742 13.684 68.261 1.00 16.04 493 GLU A O 1
ATOM 3557 N N . VAL A 1 453 ? 61.592 12.976 66.305 1.00 12.22 494 VAL A N 1
ATOM 3558 C CA . VAL A 1 453 ? 60.523 11.990 66.137 1.00 12.86 494 VAL A CA 1
ATOM 3559 C C . VAL A 1 453 ? 60.663 10.786 67.077 1.00 15.03 494 VAL A C 1
ATOM 3560 O O . VAL A 1 453 ? 59.677 10.286 67.623 1.00 17.01 494 VAL A O 1
ATOM 3564 N N . VAL A 1 454 ? 61.885 10.334 67.309 1.00 13.95 495 VAL A N 1
ATOM 3565 C CA . VAL A 1 454 ? 62.054 9.173 68.171 1.00 13.09 495 VAL A CA 1
ATOM 3566 C C . VAL A 1 454 ? 61.830 9.599 69.623 1.00 14.94 495 VAL A C 1
ATOM 3567 O O . VAL A 1 454 ? 61.459 8.793 70.465 1.00 15.32 495 VAL A O 1
ATOM 3571 N N . ASN A 1 455 ? 62.016 10.884 69.910 1.00 13.09 496 ASN A N 1
ATOM 3572 C CA . ASN A 1 455 ? 61.681 11.391 71.232 1.00 12.82 496 ASN A CA 1
ATOM 3573 C C . ASN A 1 455 ? 60.217 11.128 71.563 1.00 15.36 496 ASN A C 1
ATOM 3574 O O . ASN A 1 455 ? 59.879 10.860 72.714 1.00 14.96 496 ASN A O 1
ATOM 3579 N N . HIS A 1 456 ? 59.342 11.189 70.560 1.00 12.29 497 HIS A N 1
ATOM 3580 C CA . HIS A 1 456 ? 57.932 10.843 70.785 1.00 16.06 497 HIS A CA 1
ATOM 3581 C C . HIS A 1 456 ? 57.778 9.389 71.238 1.00 15.55 497 HIS A C 1
ATOM 3582 O O . HIS A 1 456 ? 56.951 9.075 72.103 1.00 18.30 497 HIS A O 1
ATOM 3589 N N . VAL A 1 457 ? 58.558 8.488 70.653 1.00 17.33 498 VAL A N 1
ATOM 3590 C CA . VAL A 1 457 ? 58.446 7.083 71.028 1.00 16.24 498 VAL A CA 1
ATOM 3591 C C . VAL A 1 457 ? 58.906 6.906 72.469 1.00 16.16 498 VAL A C 1
ATOM 3592 O O . VAL A 1 457 ? 58.318 6.136 73.229 1.00 17.35 498 VAL A O 1
ATOM 3596 N N . VAL A 1 458 ? 59.955 7.626 72.849 1.00 16.70 499 VAL A N 1
ATOM 3597 C CA . VAL A 1 458 ? 60.455 7.534 74.223 1.00 14.88 499 VAL A CA 1
ATOM 3598 C C . VAL A 1 458 ? 59.436 8.082 75.226 1.00 17.80 499 VAL A C 1
ATOM 3599 O O . VAL A 1 458 ? 59.197 7.489 76.290 1.00 19.49 499 VAL A O 1
ATOM 3603 N N . PHE A 1 459 ? 58.817 9.206 74.892 1.00 18.26 500 PHE A N 1
ATOM 3604 C CA . PHE A 1 459 ? 57.855 9.798 75.818 1.00 13.62 500 PHE A CA 1
ATOM 3605 C C . PHE A 1 459 ? 56.545 9.019 75.868 1.00 20.54 500 PHE A C 1
ATOM 3606 O O . PHE A 1 459 ? 55.868 9.005 76.896 1.00 19.76 500 PHE A O 1
ATOM 3614 N N . ALA A 1 460 ? 56.209 8.346 74.770 1.00 15.79 501 ALA A N 1
ATOM 3615 C CA . ALA A 1 460 ? 55.025 7.487 74.743 1.00 18.07 501 ALA A CA 1
ATOM 3616 C C . ALA A 1 460 ? 55.280 6.161 75.453 1.00 21.49 501 ALA A C 1
ATOM 3617 O O . ALA A 1 460 ? 54.376 5.592 76.068 1.00 22.12 501 ALA A O 1
ATOM 3619 N N . GLU A 1 461 ? 56.504 5.654 75.338 1.00 19.19 502 GLU A N 1
ATOM 3620 C CA . GLU A 1 461 ? 56.862 4.347 75.887 1.00 18.37 502 GLU A CA 1
ATOM 3621 C C . GLU A 1 461 ? 58.237 4.403 76.538 1.00 22.41 502 GLU A C 1
ATOM 3622 O O . GLU A 1 461 ? 59.212 3.918 75.958 1.00 19.59 502 GLU A O 1
ATOM 3628 N N . PRO A 1 462 ? 58.316 4.981 77.750 1.00 20.63 503 PRO A N 1
ATOM 3629 C CA . PRO A 1 462 ? 59.591 5.243 78.435 1.00 20.25 503 PRO A CA 1
ATOM 3630 C C . PRO A 1 462 ? 60.413 3.987 78.721 1.00 21.30 503 PRO A C 1
ATOM 3631 O O . PRO A 1 462 ? 61.611 4.109 78.985 1.00 23.82 503 PRO A O 1
ATOM 3635 N N . ASN A 1 463 ? 59.787 2.817 78.681 1.00 20.62 504 ASN A N 1
ATOM 3636 C CA . ASN A 1 463 ? 60.489 1.562 78.945 1.00 22.18 504 ASN A CA 1
ATOM 3637 C C . ASN A 1 463 ? 60.948 0.853 77.672 1.00 27.94 504 ASN A C 1
ATOM 3638 O O . ASN A 1 463 ? 61.423 -0.286 77.717 1.00 25.09 504 ASN A O 1
ATOM 3643 N N . ASN A 1 464 ? 60.796 1.530 76.537 1.00 22.26 505 ASN A N 1
ATOM 3644 C CA . ASN A 1 464 ? 61.201 0.971 75.251 1.00 20.59 505 ASN A CA 1
ATOM 3645 C C . ASN A 1 464 ? 62.693 1.248 75.035 1.00 17.59 505 ASN A C 1
ATOM 3646 O O . ASN A 1 464 ? 63.069 2.301 74.520 1.00 16.54 505 ASN A O 1
ATOM 3651 N N . GLN A 1 465 ? 63.544 0.308 75.441 1.00 20.09 506 GLN A N 1
ATOM 3652 C CA . GLN A 1 465 ? 64.988 0.538 75.378 1.00 20.54 506 GLN A CA 1
ATOM 3653 C C . GLN A 1 465 ? 65.502 0.656 73.938 1.00 18.48 506 GLN A C 1
ATOM 3654 O O . GLN A 1 465 ? 66.459 1.374 73.683 1.00 17.49 506 GLN A O 1
ATOM 3660 N N . ALA A 1 466 ? 64.873 -0.040 72.999 1.00 20.16 507 ALA A N 1
ATOM 3661 C CA . ALA A 1 466 ? 65.250 0.115 71.590 1.00 19.85 507 ALA A CA 1
ATOM 3662 C C . ALA A 1 466 ? 65.081 1.566 71.143 1.00 18.37 507 ALA A C 1
ATOM 3663 O O . ALA A 1 466 ? 65.954 2.132 70.479 1.00 17.09 507 ALA A O 1
ATOM 3665 N N . ALA A 1 467 ? 63.966 2.178 71.530 1.00 17.70 508 ALA A N 1
ATOM 3666 C CA . ALA A 1 467 ? 63.720 3.563 71.174 1.00 16.78 508 ALA A CA 1
ATOM 3667 C C . ALA A 1 467 ? 64.736 4.477 71.844 1.00 14.97 508 ALA A C 1
ATOM 3668 O O . ALA A 1 467 ? 65.223 5.431 71.238 1.00 14.77 508 ALA A O 1
ATOM 3670 N N . LYS A 1 468 ? 65.048 4.207 73.104 1.00 14.98 509 LYS A N 1
ATOM 3671 C CA . LYS A 1 468 ? 65.971 5.074 73.821 1.00 14.74 509 LYS A CA 1
ATOM 3672 C C . LYS A 1 468 ? 67.373 4.950 73.219 1.00 15.62 509 LYS A C 1
ATOM 3673 O O . LYS A 1 468 ? 68.129 5.924 73.177 1.00 15.34 509 LYS A O 1
ATOM 3679 N N . ASN A 1 469 ? 67.706 3.751 72.746 1.00 15.00 510 ASN A N 1
ATOM 3680 C CA . ASN A 1 469 ? 69.000 3.526 72.111 1.00 16.63 510 ASN A CA 1
ATOM 3681 C C . ASN A 1 469 ? 69.134 4.277 70.794 1.00 15.22 510 ASN A C 1
ATOM 3682 O O . ASN A 1 469 ? 70.189 4.835 70.496 1.00 14.36 510 ASN A O 1
ATOM 3687 N N . MET A 1 470 ? 68.066 4.299 70.004 1.00 15.19 511 MET A N 1
ATOM 3688 C CA . MET A 1 470 ? 68.113 5.021 68.731 1.00 14.61 511 MET A CA 1
ATOM 3689 C C . MET A 1 470 ? 68.151 6.528 68.968 1.00 15.59 511 MET A C 1
ATOM 3690 O O . MET A 1 470 ? 68.889 7.256 68.297 1.00 16.32 511 MET A O 1
ATOM 3695 N N . GLN A 1 471 ? 67.352 6.986 69.929 1.00 13.69 512 GLN A N 1
ATOM 3696 C CA . GLN A 1 471 ? 67.370 8.391 70.325 1.00 17.48 512 GLN A CA 1
ATOM 3697 C C . GLN A 1 471 ? 68.761 8.801 70.793 1.00 15.88 512 GLN A C 1
ATOM 3698 O O . GLN A 1 471 ? 69.252 9.876 70.439 1.00 13.61 512 GLN A O 1
ATOM 3704 N N . ALA A 1 472 ? 69.400 7.939 71.582 1.00 12.43 513 ALA A N 1
ATOM 3705 C CA . ALA A 1 472 ? 70.756 8.203 72.064 1.00 12.74 513 ALA A CA 1
ATOM 3706 C C . ALA A 1 472 ? 71.749 8.320 70.903 1.00 15.55 513 ALA A C 1
ATOM 3707 O O . ALA A 1 472 ? 72.572 9.230 70.878 1.00 12.11 513 ALA A O 1
ATOM 3709 N N . ASP A 1 473 ? 71.659 7.417 69.929 1.00 13.49 514 ASP A N 1
ATOM 3710 C CA . ASP A 1 473 ? 72.563 7.482 68.778 1.00 12.92 514 ASP A CA 1
ATOM 3711 C C . ASP A 1 473 ? 72.434 8.791 68.004 1.00 16.02 514 ASP A C 1
ATOM 3712 O O . ASP A 1 473 ? 73.436 9.339 67.551 1.00 12.57 514 ASP A O 1
ATOM 3717 N N . ALA A 1 474 ? 71.203 9.272 67.826 1.00 12.08 515 ALA A N 1
ATOM 3718 C CA . ALA A 1 474 ? 70.979 10.501 67.077 1.00 12.63 515 ALA A CA 1
ATOM 3719 C C . ALA A 1 474 ? 71.501 11.692 67.860 1.00 14.77 515 ALA A C 1
ATOM 3720 O O . ALA A 1 474 ? 72.155 12.576 67.296 1.00 11.61 515 ALA A O 1
ATOM 3722 N N . LEU A 1 475 ? 71.212 11.729 69.160 1.00 10.71 516 LEU A N 1
ATOM 3723 C CA . LEU A 1 475 ? 71.679 12.847 69.982 1.00 13.30 516 LEU A CA 1
ATOM 3724 C C . LEU A 1 475 ? 73.191 12.878 69.948 1.00 12.29 516 LEU A C 1
ATOM 3725 O O . LEU A 1 475 ? 73.814 13.937 69.883 1.00 12.56 516 LEU A O 1
ATOM 3730 N N . GLU A 1 476 ? 73.783 11.696 69.989 1.00 11.29 517 GLU A N 1
ATOM 3731 C CA . GLU A 1 476 ? 75.236 11.591 70.035 1.00 10.67 517 GLU A CA 1
ATOM 3732 C C . GLU A 1 476 ? 75.896 12.128 68.767 1.00 13.01 517 GLU A C 1
ATOM 3733 O O . GLU A 1 476 ? 76.906 12.831 68.832 1.00 11.56 517 GLU A O 1
ATOM 3739 N N . GLN A 1 477 ? 75.321 11.829 67.607 1.00 12.18 518 GLN A N 1
ATOM 3740 C CA . GLN A 1 477 ? 75.863 12.378 66.365 1.00 10.78 518 GLN A CA 1
ATOM 3741 C C . GLN A 1 477 ? 75.776 13.902 66.359 1.00 12.32 518 GLN A C 1
ATOM 3742 O O . GLN A 1 477 ? 76.709 14.574 65.922 1.00 11.41 518 GLN A O 1
ATOM 3748 N N . LEU A 1 478 ? 74.669 14.438 66.869 1.00 10.59 519 LEU A N 1
ATOM 3749 C CA . LEU A 1 478 ? 74.548 15.890 67.004 1.00 10.61 519 LEU A CA 1
ATOM 3750 C C . LEU A 1 478 ? 75.578 16.455 67.984 1.00 12.27 519 LEU A C 1
ATOM 3751 O O . LEU A 1 478 ? 76.096 17.543 67.770 1.00 12.86 519 LEU A O 1
ATOM 3756 N N . GLY A 1 479 ? 75.867 15.717 69.051 1.00 9.10 520 GLY A N 1
ATOM 3757 C CA . GLY A 1 479 ? 76.926 16.091 69.978 1.00 11.54 520 GLY A CA 1
ATOM 3758 C C . GLY A 1 479 ? 78.286 16.136 69.303 1.00 13.39 520 GLY A C 1
ATOM 3759 O O . GLY A 1 479 ? 79.057 17.070 69.508 1.00 11.14 520 GLY A O 1
ATOM 3760 N N . TYR A 1 480 ? 78.583 15.127 68.485 1.00 11.48 521 TYR A N 1
ATOM 3761 C CA . TYR A 1 480 ? 79.865 15.070 67.777 1.00 11.55 521 TYR A CA 1
ATOM 3762 C C . TYR A 1 480 ? 80.021 16.243 66.804 1.00 15.49 521 TYR A C 1
ATOM 3763 O O . TYR A 1 480 ? 81.139 16.655 66.476 1.00 13.72 521 TYR A O 1
ATOM 3772 N N . GLN A 1 481 ? 78.897 16.769 66.332 1.00 11.23 522 GLN A N 1
ATOM 3773 C CA . GLN A 1 481 ? 78.903 17.884 65.385 1.00 10.98 522 GLN A CA 1
ATOM 3774 C C . GLN A 1 481 ? 78.936 19.251 66.045 1.00 11.21 522 GLN A C 1
ATOM 3775 O O . GLN A 1 481 ? 79.215 20.245 65.391 1.00 10.81 522 GLN A O 1
ATOM 3781 N N . ALA A 1 482 ? 78.629 19.315 67.333 1.00 8.73 523 ALA A N 1
ATOM 3782 C CA . ALA A 1 482 ? 78.436 20.622 67.997 1.00 9.41 523 ALA A CA 1
ATOM 3783 C C . ALA A 1 482 ? 79.697 21.454 68.200 1.00 13.65 523 ALA A C 1
ATOM 3784 O O . ALA A 1 482 ? 80.688 20.976 68.752 1.00 11.57 523 ALA A O 1
ATOM 3786 N N . GLU A 1 483 ? 79.642 22.720 67.791 1.00 10.15 524 GLU A N 1
ATOM 3787 C CA . GLU A 1 483 ? 80.749 23.636 68.000 1.00 13.40 524 GLU A CA 1
ATOM 3788 C C . GLU A 1 483 ? 80.685 24.220 69.412 1.00 11.08 524 GLU A C 1
ATOM 3789 O O . GLU A 1 483 ? 81.708 24.632 69.961 1.00 10.70 524 GLU A O 1
ATOM 3795 N N . SER A 1 484 ? 79.480 24.273 69.982 1.00 8.85 525 SER A N 1
ATOM 3796 C CA . SER A 1 484 ? 79.290 24.770 71.352 1.00 10.35 525 SER A CA 1
ATOM 3797 C C . SER A 1 484 ? 79.529 23.674 72.395 1.00 10.51 525 SER A C 1
ATOM 3798 O O . SER A 1 484 ? 78.969 22.594 72.293 1.00 10.44 525 SER A O 1
ATOM 3801 N N . GLY A 1 485 ? 80.376 23.947 73.386 1.00 11.91 526 GLY A N 1
ATOM 3802 C CA . GLY A 1 485 ? 80.589 22.990 74.471 1.00 12.84 526 GLY A CA 1
ATOM 3803 C C . GLY A 1 485 ? 79.294 22.625 75.184 1.00 9.64 526 GLY A C 1
ATOM 3804 O O . GLY A 1 485 ? 79.000 21.447 75.390 1.00 10.17 526 GLY A O 1
ATOM 3805 N N . PRO A 1 486 ? 78.501 23.635 75.574 1.00 8.74 527 PRO A N 1
ATOM 3806 C CA . PRO A 1 486 ? 77.212 23.335 76.199 1.00 9.86 527 PRO A CA 1
ATOM 3807 C C . PRO A 1 486 ? 76.288 22.501 75.309 1.00 11.35 527 PRO A C 1
ATOM 3808 O O . PRO A 1 486 ? 75.621 21.597 75.830 1.00 9.26 527 PRO A O 1
ATOM 3812 N N . TRP A 1 487 ? 76.257 22.768 74.001 1.00 8.14 528 TRP A N 1
ATOM 3813 C CA . TRP A 1 487 ? 75.478 21.929 73.094 1.00 8.08 528 TRP A CA 1
ATOM 3814 C C . TRP A 1 487 ? 75.992 20.499 73.111 1.00 8.24 528 TRP A C 1
ATOM 3815 O O . TRP A 1 487 ? 75.214 19.560 73.258 1.00 9.38 528 TRP A O 1
ATOM 3826 N N . ARG A 1 488 ? 77.302 20.335 72.952 1.00 8.45 529 ARG A N 1
ATOM 3827 C CA . ARG A 1 488 ? 77.905 18.998 72.933 1.00 8.71 529 ARG A CA 1
ATOM 3828 C C . ARG A 1 488 ? 77.560 18.251 74.214 1.00 10.38 529 ARG A C 1
ATOM 3829 O O . ARG A 1 488 ? 77.139 17.095 74.183 1.00 8.99 529 ARG A O 1
ATOM 3837 N N . ASN A 1 489 ? 77.708 18.927 75.346 1.00 8.82 530 ASN A N 1
ATOM 3838 C CA . ASN A 1 489 ? 77.404 18.305 76.632 1.00 8.97 530 ASN A CA 1
ATOM 3839 C C . ASN A 1 489 ? 75.934 17.931 76.846 1.00 9.34 530 ASN A C 1
ATOM 3840 O O . ASN A 1 489 ? 75.632 16.858 77.404 1.00 10.01 530 ASN A O 1
ATOM 3845 N N . PHE A 1 490 ? 75.017 18.789 76.408 1.00 8.48 531 PHE A N 1
ATOM 3846 C CA . PHE A 1 490 ? 73.593 18.452 76.497 1.00 8.42 531 PHE A CA 1
ATOM 3847 C C . PHE A 1 490 ? 73.295 17.206 75.665 1.00 10.59 531 PHE A C 1
ATOM 3848 O O . PHE A 1 490 ? 72.593 16.302 76.112 1.00 11.09 531 PHE A O 1
ATOM 3856 N N . TYR A 1 491 ? 73.822 17.169 74.447 1.00 9.66 532 TYR A N 1
ATOM 3857 C CA . TYR A 1 491 ? 73.566 16.038 73.555 1.00 8.85 532 TYR A CA 1
ATOM 3858 C C . TYR A 1 491 ? 74.154 14.750 74.100 1.00 11.35 532 TYR A C 1
ATOM 3859 O O . TYR A 1 491 ? 73.471 13.717 74.146 1.00 10.41 532 TYR A O 1
ATOM 3868 N N . LEU A 1 492 ? 75.410 14.800 74.529 1.00 9.39 533 LEU A N 1
ATOM 3869 C CA . LEU A 1 492 ? 76.082 13.576 74.965 1.00 9.97 533 LEU A CA 1
ATOM 3870 C C . LEU A 1 492 ? 75.602 13.078 76.323 1.00 11.52 533 LEU A C 1
ATOM 3871 O O . LEU A 1 492 ? 75.583 11.874 76.570 1.00 11.00 533 LEU A O 1
ATOM 3876 N N . THR A 1 493 ? 75.200 13.994 77.197 1.00 11.53 534 THR A N 1
ATOM 3877 C CA . THR A 1 493 ? 74.631 13.580 78.493 1.00 10.16 534 THR A CA 1
ATOM 3878 C C . THR A 1 493 ? 73.246 12.959 78.309 1.00 10.67 534 THR A C 1
ATOM 3879 O O . THR A 1 493 ? 72.895 11.982 78.974 1.00 12.67 534 THR A O 1
ATOM 3883 N N . GLY A 1 494 ? 72.455 13.530 77.403 1.00 9.90 535 GLY A N 1
ATOM 3884 C CA . GLY A 1 494 ? 71.160 12.958 77.080 1.00 10.66 535 GLY A CA 1
ATOM 3885 C C . GLY A 1 494 ? 71.348 11.542 76.567 1.00 12.46 535 GLY A C 1
ATOM 3886 O O . GLY A 1 494 ? 70.619 10.635 76.965 1.00 12.67 535 GLY A O 1
ATOM 3887 N N . ALA A 1 495 ? 72.314 11.351 75.671 1.00 11.24 536 ALA A N 1
ATOM 3888 C CA . ALA A 1 495 ? 72.586 10.016 75.130 1.00 13.16 536 ALA A CA 1
ATOM 3889 C C . ALA A 1 495 ? 72.968 9.053 76.242 1.00 15.18 536 ALA A C 1
ATOM 3890 O O . ALA A 1 495 ? 72.540 7.896 76.265 1.00 13.64 536 ALA A O 1
ATOM 3892 N N . GLN A 1 496 ? 73.787 9.519 77.170 1.00 11.74 537 GLN A N 1
ATOM 3893 C CA . GLN A 1 496 ? 74.236 8.648 78.251 1.00 12.97 537 GLN A CA 1
ATOM 3894 C C . GLN A 1 496 ? 73.071 8.248 79.151 1.00 13.89 537 GLN A C 1
ATOM 3895 O O . GLN A 1 496 ? 72.946 7.086 79.536 1.00 15.96 537 GLN A O 1
ATOM 3901 N N . GLU A 1 497 ? 72.211 9.206 79.487 1.00 13.17 538 GLU A N 1
ATOM 3902 C CA . GLU A 1 497 ? 71.090 8.888 80.379 1.00 12.54 538 GLU A CA 1
ATOM 3903 C C . GLU A 1 497 ? 70.047 7.982 79.715 1.00 14.85 538 GLU A C 1
ATOM 3904 O O . GLU A 1 497 ? 69.428 7.142 80.378 1.00 15.98 538 GLU A O 1
ATOM 3910 N N . LEU A 1 498 ? 69.874 8.127 78.404 1.00 13.15 539 LEU A N 1
ATOM 3911 C CA . LEU A 1 498 ? 68.984 7.232 77.657 1.00 13.21 539 LEU A CA 1
ATOM 3912 C C . LEU A 1 498 ? 69.504 5.804 77.667 1.00 14.06 539 LEU A C 1
ATOM 3913 O O . LEU A 1 498 ? 68.733 4.853 77.796 1.00 14.80 539 LEU A O 1
ATOM 3918 N N . ARG A 1 499 ? 70.814 5.650 77.511 1.00 15.27 540 ARG A N 1
ATOM 3919 C CA . ARG A 1 499 ? 71.413 4.319 77.437 1.00 18.69 540 ARG A CA 1
ATOM 3920 C C . ARG A 1 499 ? 71.483 3.637 78.790 1.00 20.70 540 ARG A C 1
ATOM 3921 O O . ARG A 1 499 ? 71.350 2.409 78.886 1.00 19.80 540 ARG A O 1
ATOM 3929 N N . ASN A 1 500 ? 71.697 4.434 79.834 1.00 15.64 541 ASN A N 1
ATOM 3930 C CA . ASN A 1 500 ? 72.052 3.880 81.149 1.00 17.66 541 ASN A CA 1
ATOM 3931 C C . ASN A 1 500 ? 71.056 4.149 82.268 1.00 24.22 541 ASN A C 1
ATOM 3932 O O . ASN A 1 500 ? 71.129 3.531 83.329 1.00 22.78 541 ASN A O 1
ATOM 3937 N N . GLY A 1 501 ? 70.139 5.078 82.040 1.00 19.68 542 GLY A N 1
ATOM 3938 C CA . GLY A 1 501 ? 69.287 5.557 83.111 1.00 20.19 542 GLY A CA 1
ATOM 3939 C C . GLY A 1 501 ? 70.001 6.702 83.808 1.00 21.44 542 GLY A C 1
ATOM 3940 O O . GLY A 1 501 ? 71.186 6.961 83.566 1.00 18.87 542 GLY A O 1
ATOM 3941 N N . VAL A 1 502 ? 69.278 7.393 84.676 1.00 19.67 543 VAL A N 1
ATOM 3942 C CA . VAL A 1 502 ? 69.862 8.470 85.457 1.00 15.30 543 VAL A CA 1
ATOM 3943 C C . VAL A 1 502 ? 70.710 7.887 86.592 1.00 24.95 543 VAL A C 1
ATOM 3944 O O . VAL A 1 502 ? 70.235 7.037 87.354 1.00 25.05 543 VAL A O 1
ATOM 3948 N N . GLN A 1 503 ? 71.972 8.313 86.674 1.00 17.50 544 GLN A N 1
ATOM 3949 C CA . GLN A 1 503 ? 72.889 7.828 87.718 1.00 21.07 544 GLN A CA 1
ATOM 3950 C C . GLN A 1 503 ? 73.001 8.843 88.853 1.00 26.24 544 GLN A C 1
ATOM 3951 O O . GLN A 1 503 ? 73.594 9.908 88.684 1.00 37.15 544 GLN A O 1
ATOM 3957 N N . GLN A 1 504 ? 72.446 8.508 90.012 1.00 23.20 545 GLN A N 1
ATOM 3958 C CA . GLN A 1 504 ? 72.373 9.473 91.109 1.00 23.42 545 GLN A CA 1
ATOM 3959 C C . GLN A 1 504 ? 73.657 9.518 91.915 1.00 25.01 545 GLN A C 1
ATOM 3960 O O . GLN A 1 504 ? 74.260 8.474 92.204 1.00 26.83 545 GLN A O 1
ATOM 3966 N N . LEU A 1 505 ? 74.063 10.738 92.262 1.00 22.20 546 LEU A N 1
ATOM 3967 C CA . LEU A 1 505 ? 75.269 10.988 93.044 1.00 28.16 546 LEU A CA 1
ATOM 3968 C C . LEU A 1 505 ? 74.938 12.031 94.101 1.00 28.11 546 LEU A C 1
ATOM 3969 O O . LEU A 1 505 ? 73.949 12.747 93.965 1.00 25.89 546 LEU A O 1
ATOM 3974 N N . PRO A 1 506 ? 75.750 12.111 95.168 1.00 25.26 547 PRO A N 1
ATOM 3975 C CA . PRO A 1 506 ? 75.484 13.087 96.235 1.00 27.67 547 PRO A CA 1
ATOM 3976 C C . PRO A 1 506 ? 75.464 14.530 95.728 1.00 27.95 547 PRO A C 1
ATOM 3977 O O . PRO A 1 506 ? 76.331 14.901 94.930 1.00 33.79 547 PRO A O 1
ATOM 3981 N N . THR A 1 507 ? 74.462 15.301 96.160 1.00 25.06 548 THR A N 1
ATOM 3982 C CA . THR A 1 507 ? 74.355 16.738 95.902 1.00 31.52 548 THR A CA 1
ATOM 3983 C C . THR A 1 507 ? 73.982 17.444 97.218 1.00 39.92 548 THR A C 1
ATOM 3984 O O . THR A 1 507 ? 73.460 16.808 98.134 1.00 42.21 548 THR A O 1
ATOM 3988 N N . PRO A 1 508 ? 74.248 18.760 97.316 1.00 52.44 549 PRO A N 1
ATOM 3989 C CA . PRO A 1 508 ? 73.895 19.550 98.508 1.00 58.11 549 PRO A CA 1
ATOM 3990 C C . PRO A 1 508 ? 72.431 19.463 98.978 1.00 63.51 549 PRO A C 1
ATOM 3991 O O . PRO A 1 508 ? 71.495 19.425 98.173 1.00 53.43 549 PRO A O 1
ATOM 3995 N N . ASP A 1 509 ? 72.267 19.455 100.300 1.00 78.08 550 ASP A N 1
ATOM 3996 C CA . ASP A 1 509 ? 70.976 19.296 100.969 1.00 84.85 550 ASP A CA 1
ATOM 3997 C C . ASP A 1 509 ? 70.274 20.646 101.179 1.00 76.29 550 ASP A C 1
ATOM 3998 O O . ASP A 1 509 ? 69.042 20.718 101.217 1.00 78.96 550 ASP A O 1
ATOM 4003 N N . THR A 1 510 ? 71.067 21.709 101.321 1.00 61.84 551 THR A N 1
ATOM 4004 C CA . THR A 1 510 ? 70.545 23.078 101.390 1.00 58.43 551 THR A CA 1
ATOM 4005 C C . THR A 1 510 ? 71.432 24.043 100.598 1.00 53.21 551 THR A C 1
ATOM 4006 O O . THR A 1 510 ? 72.465 23.648 100.047 1.00 51.94 551 THR A O 1
ATOM 4010 N N . ALA A 1 511 ? 71.021 25.310 100.553 1.00 43.26 552 ALA A N 1
ATOM 4011 C CA . ALA A 1 511 ? 71.876 26.384 100.053 1.00 29.93 552 ALA A CA 1
ATOM 4012 C C . ALA A 1 511 ? 73.038 26.558 101.021 1.00 24.13 552 ALA A C 1
ATOM 4013 O O . ALA A 1 511 ? 72.942 26.154 102.183 1.00 31.79 552 ALA A O 1
ATOM 4015 N N . SER A 1 512 ? 74.133 27.158 100.555 1.00 28.35 553 SER A N 1
ATOM 4016 C CA . SER A 1 512 ? 75.311 27.350 101.403 1.00 29.40 553 SER A CA 1
ATOM 4017 C C . SER A 1 512 ? 74.994 28.317 102.544 1.00 25.50 553 SER A C 1
ATOM 4018 O O . SER A 1 512 ? 74.065 29.126 102.433 1.00 24.27 553 SER A O 1
ATOM 4021 N N . PRO A 1 513 ? 75.740 28.220 103.657 1.00 22.61 554 PRO A N 1
ATOM 4022 C CA . PRO A 1 513 ? 75.536 29.127 104.787 1.00 19.93 554 PRO A CA 1
ATOM 4023 C C . PRO A 1 513 ? 75.683 30.595 104.386 1.00 19.24 554 PRO A C 1
ATOM 4024 O O . PRO A 1 513 ? 74.926 31.429 104.886 1.00 19.61 554 PRO A O 1
ATOM 4028 N N . ASP A 1 514 ? 76.630 30.908 103.504 1.00 20.86 555 ASP A N 1
ATOM 4029 C CA . ASP A 1 514 ? 76.838 32.307 103.126 1.00 17.80 555 ASP A CA 1
ATOM 4030 C C . ASP A 1 514 ? 75.699 32.810 102.249 1.00 16.58 555 ASP A C 1
ATOM 4031 O O . ASP A 1 514 ? 75.304 33.977 102.342 1.00 16.90 555 ASP A O 1
ATOM 4036 N N . THR A 1 515 ? 75.182 31.933 101.390 1.00 17.33 556 THR A N 1
ATOM 4037 C CA . THR A 1 515 ? 74.020 32.258 100.566 1.00 19.67 556 THR A CA 1
ATOM 4038 C C . THR A 1 515 ? 72.803 32.561 101.431 1.00 17.57 556 THR A C 1
ATOM 4039 O O . THR A 1 515 ? 72.112 33.570 101.230 1.00 14.78 556 THR A O 1
ATOM 4043 N N . VAL A 1 516 ? 72.536 31.686 102.399 1.00 14.91 557 VAL A N 1
ATOM 4044 C CA . VAL A 1 516 ? 71.398 31.892 103.282 1.00 14.78 557 VAL A CA 1
ATOM 4045 C C . VAL A 1 516 ? 71.543 33.170 104.094 1.00 16.72 557 VAL A C 1
ATOM 4046 O O . VAL A 1 516 ? 70.588 33.926 104.244 1.00 17.22 557 VAL A O 1
ATOM 4050 N N . LYS A 1 517 ? 72.740 33.428 104.609 1.00 14.89 558 LYS A N 1
ATOM 4051 C CA . LYS A 1 517 ? 72.939 34.634 105.415 1.00 14.71 558 LYS A CA 1
ATOM 4052 C C . LYS A 1 517 ? 72.743 35.911 104.602 1.00 18.35 558 LYS A C 1
ATOM 4053 O O . LYS A 1 517 ? 72.232 36.910 105.122 1.00 19.72 558 LYS A O 1
ATOM 4059 N N . ALA A 1 518 ? 73.127 35.876 103.327 1.00 15.31 559 ALA A N 1
ATOM 4060 C CA . ALA A 1 518 ? 72.996 37.059 102.458 1.00 17.76 559 ALA A CA 1
ATOM 4061 C C . ALA A 1 518 ? 71.583 37.296 101.931 1.00 20.16 559 ALA A C 1
ATOM 4062 O O . ALA A 1 518 ? 71.281 38.380 101.430 1.00 20.04 559 ALA A O 1
ATOM 4064 N N . MET A 1 519 ? 70.728 36.281 102.019 1.00 14.58 560 MET A N 1
ATOM 4065 C CA . MET A 1 519 ? 69.341 36.378 101.563 1.00 15.32 560 MET A CA 1
ATOM 4066 C C . MET A 1 519 ? 68.606 37.395 102.435 1.00 16.86 560 MET A C 1
ATOM 4067 O O . MET A 1 519 ? 68.703 37.331 103.663 1.00 17.22 560 MET A O 1
ATOM 4072 N N . ASP A 1 520 ? 67.894 38.348 101.832 1.00 11.72 561 ASP A N 1
ATOM 4073 C CA . ASP A 1 520 ? 67.071 39.238 102.644 1.00 13.09 561 ASP A CA 1
ATOM 4074 C C . ASP A 1 520 ? 65.758 38.538 102.955 1.00 12.82 561 ASP A C 1
ATOM 4075 O O . ASP A 1 520 ? 65.480 37.475 102.396 1.00 13.75 561 ASP A O 1
ATOM 4080 N N . LEU A 1 521 ? 64.982 39.077 103.893 1.00 14.09 562 LEU A N 1
ATOM 4081 C CA . LEU A 1 521 ? 63.767 38.373 104.299 1.00 11.99 562 LEU A CA 1
ATOM 4082 C C . LEU A 1 521 ? 62.703 38.309 103.194 1.00 10.10 562 LEU A C 1
ATOM 4083 O O . LEU A 1 521 ? 61.917 37.368 103.147 1.00 12.99 562 LEU A O 1
ATOM 4088 N N . ASP A 1 522 ? 62.673 39.300 102.304 1.00 15.00 563 ASP A N 1
ATOM 4089 C CA . ASP A 1 522 ? 61.733 39.269 101.179 1.00 14.91 563 ASP A CA 1
ATOM 4090 C C . ASP A 1 522 ? 61.988 38.001 100.353 1.00 15.53 563 ASP A C 1
ATOM 4091 O O . ASP A 1 522 ? 61.067 37.240 100.066 1.00 16.10 563 ASP A O 1
ATOM 4096 N N . LEU A 1 523 ? 63.251 37.761 100.002 1.00 12.75 564 LEU A N 1
ATOM 4097 C CA . LEU A 1 523 ? 63.635 36.557 99.266 1.00 13.91 564 LEU A CA 1
ATOM 4098 C C . LEU A 1 523 ? 63.412 35.299 100.099 1.00 14.85 564 LEU A C 1
ATOM 4099 O O . LEU A 1 523 ? 62.919 34.309 99.582 1.00 12.64 564 LEU A O 1
ATOM 4104 N N . PHE A 1 524 ? 63.779 35.332 101.383 1.00 12.84 565 PHE A N 1
ATOM 4105 C CA . PHE A 1 524 ? 63.602 34.177 102.270 1.00 11.33 565 PHE A CA 1
ATOM 4106 C C . PHE A 1 524 ? 62.138 33.740 102.252 1.00 15.30 565 PHE A C 1
ATOM 4107 O O . PHE A 1 524 ? 61.825 32.563 102.076 1.00 13.79 565 PHE A O 1
ATOM 4115 N N . PHE A 1 525 ? 61.239 34.703 102.419 1.00 12.85 566 PHE A N 1
ATOM 4116 C CA . PHE A 1 525 ? 59.813 34.400 102.480 1.00 10.39 566 PHE A CA 1
ATOM 4117 C C . PHE A 1 525 ? 59.227 34.037 101.107 1.00 13.47 566 PHE A C 1
ATOM 4118 O O . PHE A 1 525 ? 58.289 33.255 101.031 1.00 12.75 566 PHE A O 1
ATOM 4126 N N . ASP A 1 526 ? 59.769 34.603 100.030 1.00 13.65 567 ASP A N 1
ATOM 4127 C CA . ASP A 1 526 ? 59.381 34.177 98.673 1.00 10.39 567 ASP A CA 1
ATOM 4128 C C . ASP A 1 526 ? 59.828 32.743 98.386 1.00 12.46 567 ASP A C 1
ATOM 4129 O O . ASP A 1 526 ? 59.123 31.979 97.721 1.00 11.69 567 ASP A O 1
ATOM 4134 N N . PHE A 1 527 ? 61.002 32.370 98.885 1.00 11.92 568 PHE A N 1
ATOM 4135 C CA . PHE A 1 527 ? 61.471 30.996 98.715 1.00 14.58 568 PHE A CA 1
ATOM 4136 C C . PHE A 1 527 ? 60.598 29.999 99.476 1.00 16.83 568 PHE A C 1
ATOM 4137 O O . PHE A 1 527 ? 60.240 28.940 98.953 1.00 12.41 568 PHE A O 1
ATOM 4145 N N . LEU A 1 528 ? 60.231 30.331 100.711 1.00 12.64 569 LEU A N 1
ATOM 4146 C CA . LEU A 1 528 ? 59.294 29.485 101.436 1.00 14.31 569 LEU A CA 1
ATOM 4147 C C . LEU A 1 528 ? 57.986 29.378 100.679 1.00 12.76 569 LEU A C 1
ATOM 4148 O O . LEU A 1 528 ? 57.400 28.303 100.599 1.00 16.73 569 LEU A O 1
ATOM 4153 N N . ALA A 1 529 ? 57.512 30.501 100.138 1.00 11.21 570 ALA A N 1
ATOM 4154 C CA . ALA A 1 529 ? 56.221 30.510 99.447 1.00 12.40 570 ALA A CA 1
ATOM 4155 C C . ALA A 1 529 ? 56.257 29.612 98.218 1.00 11.77 570 ALA A C 1
ATOM 4156 O O . ALA A 1 529 ? 55.282 28.933 97.888 1.00 12.21 570 ALA A O 1
ATOM 4158 N N . MET A 1 530 ? 57.385 29.622 97.524 1.00 12.02 571 MET A N 1
ATOM 4159 C CA . MET A 1 530 ? 57.536 28.761 96.357 1.00 12.38 571 MET A CA 1
ATOM 4160 C C . MET A 1 530 ? 57.421 27.298 96.753 1.00 15.01 571 MET A C 1
ATOM 4161 O O . MET A 1 530 ? 56.849 26.492 96.016 1.00 13.15 571 MET A O 1
ATOM 4166 N N . ARG A 1 531 ? 57.935 26.951 97.930 1.00 12.28 572 ARG A N 1
ATOM 4167 C CA . ARG A 1 531 ? 57.931 25.558 98.362 1.00 13.02 572 ARG A CA 1
ATOM 4168 C C . ARG A 1 531 ? 56.560 25.069 98.809 1.00 11.55 572 ARG A C 1
ATOM 4169 O O . ARG A 1 531 ? 56.328 23.859 98.938 1.00 13.13 572 ARG A O 1
ATOM 4177 N N . LEU A 1 532 ? 55.641 26.000 99.046 1.00 10.87 573 LEU A N 1
ATOM 4178 C CA . LEU A 1 532 ? 54.330 25.631 99.589 1.00 14.46 573 LEU A CA 1
ATOM 4179 C C . LEU A 1 532 ? 53.560 24.716 98.635 1.00 17.29 573 LEU A C 1
ATOM 4180 O O . LEU A 1 532 ? 53.393 25.030 97.453 1.00 15.52 573 LEU A O 1
ATOM 4185 N N . LYS A 1 533 ? 53.090 23.581 99.148 1.00 13.55 574 LYS A N 1
ATOM 4186 C CA . LYS A 1 533 ? 52.287 22.663 98.346 1.00 14.42 574 LYS A CA 1
ATOM 4187 C C . LYS A 1 533 ? 50.839 23.146 98.252 1.00 14.77 574 LYS A C 1
ATOM 4188 O O . LYS A 1 533 ? 49.933 22.598 98.889 1.00 16.71 574 LYS A O 1
ATOM 4194 N N . GLY A 1 534 ? 50.652 24.191 97.449 1.00 17.09 575 GLY A N 1
ATOM 4195 C CA . GLY A 1 534 ? 49.376 24.875 97.326 1.00 14.21 575 GLY A CA 1
ATOM 4196 C C . GLY A 1 534 ? 48.130 24.023 97.216 1.00 14.28 575 GLY A C 1
ATOM 4197 O O . GLY A 1 534 ? 47.194 24.221 97.990 1.00 22.36 575 GLY A O 1
ATOM 4198 N N . PRO A 1 535 ? 48.107 23.067 96.271 1.00 20.44 576 PRO A N 1
ATOM 4199 C CA . PRO A 1 535 ? 46.879 22.296 96.072 1.00 23.32 576 PRO A CA 1
ATOM 4200 C C . PRO A 1 535 ? 46.497 21.493 97.305 1.00 24.21 576 PRO A C 1
ATOM 4201 O O . PRO A 1 535 ? 45.330 21.150 97.462 1.00 30.54 576 PRO A O 1
ATOM 4205 N N . ASP A 1 536 ? 47.458 21.215 98.179 1.00 22.80 577 ASP A N 1
ATOM 4206 C CA . ASP A 1 536 ? 47.179 20.406 99.363 1.00 26.19 577 ASP A CA 1
ATOM 4207 C C . ASP A 1 536 ? 46.567 21.211 100.508 1.00 29.51 577 ASP A C 1
ATOM 4208 O O . ASP A 1 536 ? 45.992 20.639 101.432 1.00 27.18 577 ASP A O 1
ATOM 4213 N N . VAL A 1 537 ? 46.698 22.533 100.456 1.00 18.55 578 VAL A N 1
ATOM 4214 C CA . VAL A 1 537 ? 46.332 23.375 101.601 1.00 18.71 578 VAL A CA 1
ATOM 4215 C C . VAL A 1 537 ? 45.381 24.511 101.236 1.00 18.65 578 VAL A C 1
ATOM 4216 O O . VAL A 1 537 ? 45.251 25.474 101.984 1.00 22.21 578 VAL A O 1
ATOM 4220 N N . ALA A 1 538 ? 44.698 24.376 100.105 1.00 23.13 579 ALA A N 1
ATOM 4221 C CA . ALA A 1 538 ? 43.899 25.470 99.555 1.00 29.99 579 ALA A CA 1
ATOM 4222 C C . ALA A 1 538 ? 42.793 25.947 100.490 1.00 31.18 579 ALA A C 1
ATOM 4223 O O . ALA A 1 538 ? 42.427 27.122 100.479 1.00 28.90 579 ALA A O 1
ATOM 4225 N N . ASP A 1 539 ? 42.268 25.041 101.308 1.00 24.80 580 ASP A N 1
ATOM 4226 C CA . ASP A 1 539 ? 41.182 25.391 102.211 1.00 35.83 580 ASP A CA 1
ATOM 4227 C C . ASP A 1 539 ? 41.653 25.763 103.617 1.00 30.06 580 ASP A C 1
ATOM 4228 O O . ASP A 1 539 ? 40.835 26.065 104.480 1.00 34.31 580 ASP A O 1
ATOM 4233 N N . LYS A 1 540 ? 42.963 25.747 103.850 1.00 22.79 581 LYS A N 1
ATOM 4234 C CA . LYS A 1 540 ? 43.485 26.052 105.184 1.00 20.24 581 LYS A CA 1
ATOM 4235 C C . LYS A 1 540 ? 43.968 27.488 105.265 1.00 18.34 581 LYS A C 1
ATOM 4236 O O . LYS A 1 540 ? 44.244 28.121 104.245 1.00 19.55 581 LYS A O 1
ATOM 4242 N N . HIS A 1 541 ? 44.084 27.986 106.490 1.00 19.01 582 HIS A N 1
ATOM 4243 C CA . HIS A 1 541 ? 44.408 29.385 106.734 1.00 20.21 582 HIS A CA 1
ATOM 4244 C C . HIS A 1 541 ? 45.291 29.459 107.976 1.00 19.40 582 HIS A C 1
ATOM 4245 O O . HIS A 1 541 ? 44.885 29.044 109.061 1.00 20.70 582 HIS A O 1
ATOM 4252 N N . ILE A 1 542 ? 46.507 29.963 107.808 1.00 16.02 583 ILE A N 1
ATOM 4253 C CA . ILE A 1 542 ? 47.415 30.151 108.925 1.00 14.12 583 ILE A CA 1
ATOM 4254 C C . ILE A 1 542 ? 47.941 31.572 108.851 1.00 16.83 583 ILE A C 1
ATOM 4255 O O . ILE A 1 542 ? 48.419 32.001 107.810 1.00 14.67 583 ILE A O 1
ATOM 4260 N N . THR A 1 543 ? 47.839 32.308 109.950 1.00 14.80 584 THR A N 1
ATOM 4261 C CA . THR A 1 543 ? 48.431 33.641 110.002 1.00 11.32 584 THR A CA 1
ATOM 4262 C C . THR A 1 543 ? 49.426 33.700 111.144 1.00 12.20 584 THR A C 1
ATOM 4263 O O . THR A 1 543 ? 49.089 33.369 112.283 1.00 14.96 584 THR A O 1
ATOM 4267 N N . LEU A 1 544 ? 50.655 34.115 110.843 1.00 10.90 585 LEU A N 1
ATOM 4268 C CA . LEU A 1 544 ? 51.710 34.185 111.859 1.00 9.52 585 LEU A CA 1
ATOM 4269 C C . LEU A 1 544 ? 52.277 35.589 111.921 1.00 12.72 585 LEU A C 1
ATOM 4270 O O . LEU A 1 544 ? 52.650 36.154 110.891 1.00 13.74 585 LEU A O 1
ATOM 4275 N N . ASN A 1 545 ? 52.358 36.147 113.126 1.00 10.95 586 ASN A N 1
ATOM 4276 C CA . ASN A 1 545 ? 53.073 37.397 113.322 1.00 10.54 586 ASN A CA 1
ATOM 4277 C C . ASN A 1 545 ? 54.514 37.098 113.710 1.00 13.00 586 ASN A C 1
ATOM 4278 O O . ASN A 1 545 ? 54.756 36.345 114.647 1.00 15.09 586 ASN A O 1
ATOM 4283 N N . LEU A 1 546 ? 55.469 37.660 112.973 1.00 9.76 587 LEU A N 1
ATOM 4284 C CA . LEU A 1 546 ? 56.885 37.463 113.294 1.00 12.97 587 LEU A CA 1
ATOM 4285 C C . LEU A 1 546 ? 57.504 38.748 113.833 1.00 15.46 587 LEU A C 1
ATOM 4286 O O . LEU A 1 546 ? 57.236 39.838 113.342 1.00 15.92 587 LEU A O 1
ATOM 4291 N N . ASP A 1 547 ? 58.337 38.618 114.857 1.00 12.37 588 ASP A N 1
ATOM 4292 C CA . ASP A 1 547 ? 59.064 39.768 115.379 1.00 13.04 588 ASP A CA 1
ATOM 4293 C C . ASP A 1 547 ? 60.540 39.408 115.412 1.00 14.93 588 ASP A C 1
ATOM 4294 O O . ASP A 1 547 ? 60.947 38.520 116.163 1.00 15.50 588 ASP A O 1
ATOM 4299 N N . PHE A 1 548 ? 61.333 40.067 114.572 1.00 13.03 589 PHE A N 1
ATOM 4300 C CA . PHE A 1 548 ? 62.776 39.838 114.542 1.00 16.30 589 PHE A CA 1
ATOM 4301 C C . PHE A 1 548 ? 63.469 40.852 115.441 1.00 17.10 589 PHE A C 1
ATOM 4302 O O . PHE A 1 548 ? 63.517 42.033 115.127 1.00 19.64 589 PHE A O 1
ATOM 4310 N N . THR A 1 549 ? 63.994 40.375 116.563 1.00 15.59 590 THR A N 1
ATOM 4311 C CA . THR A 1 549 ? 64.521 41.249 117.605 1.00 20.19 590 THR A CA 1
ATOM 4312 C C . THR A 1 549 ? 65.850 41.878 117.228 1.00 22.93 590 THR A C 1
ATOM 4313 O O . THR A 1 549 ? 66.158 42.987 117.674 1.00 26.63 590 THR A O 1
ATOM 4317 N N . ASP A 1 550 ? 66.640 41.170 116.423 1.00 21.08 591 ASP A N 1
ATOM 4318 C CA . ASP A 1 550 ? 67.949 41.670 115.990 1.00 26.26 591 ASP A CA 1
ATOM 4319 C C . ASP A 1 550 ? 67.779 42.775 114.946 1.00 35.24 591 ASP A C 1
ATOM 4320 O O . ASP A 1 550 ? 68.351 43.860 115.068 1.00 36.39 591 ASP A O 1
ATOM 4325 N N . LEU A 1 551 ? 66.959 42.507 113.933 1.00 23.73 592 LEU A N 1
ATOM 4326 C CA . LEU A 1 551 ? 66.458 43.575 113.087 1.00 23.66 592 LEU A CA 1
ATOM 4327 C C . LEU A 1 551 ? 65.499 44.254 114.041 1.00 33.57 592 LEU A C 1
ATOM 4328 O O . LEU A 1 551 ? 65.260 43.764 115.133 1.00 50.93 592 LEU A O 1
ATOM 4333 N N . LYS A 1 552 ? 64.953 45.394 113.703 1.00 39.22 593 LYS A N 1
ATOM 4334 C CA . LYS A 1 552 ? 63.868 45.821 114.567 1.00 34.68 593 LYS A CA 1
ATOM 4335 C C . LYS A 1 552 ? 62.646 45.836 113.691 1.00 25.34 593 LYS A C 1
ATOM 4336 O O . LYS A 1 552 ? 62.080 46.884 113.420 1.00 25.67 593 LYS A O 1
ATOM 4342 N N . GLN A 1 553 ? 62.276 44.640 113.219 1.00 19.60 594 GLN A N 1
ATOM 4343 C CA . GLN A 1 553 ? 61.278 44.506 112.159 1.00 15.87 594 GLN A CA 1
ATOM 4344 C C . GLN A 1 553 ? 60.250 43.426 112.430 1.00 16.50 594 GLN A C 1
ATOM 4345 O O . GLN A 1 553 ? 60.578 42.352 112.945 1.00 16.02 594 GLN A O 1
ATOM 4351 N N . LYS A 1 554 ? 59.004 43.717 112.070 1.00 14.50 595 LYS A N 1
ATOM 4352 C CA . LYS A 1 554 ? 57.924 42.750 112.216 1.00 13.05 595 LYS A CA 1
ATOM 4353 C C . LYS A 1 554 ? 57.330 42.405 110.865 1.00 15.73 595 LYS A C 1
ATOM 4354 O O . LYS A 1 554 ? 57.301 43.232 109.949 1.00 16.51 595 LYS A O 1
ATOM 4360 N N . TYR A 1 555 ? 56.852 41.172 110.753 1.00 12.45 596 TYR A N 1
ATOM 4361 C CA . TYR A 1 555 ? 56.226 40.700 109.531 1.00 15.71 596 TYR A CA 1
ATOM 4362 C C . TYR A 1 555 ? 54.956 39.958 109.871 1.00 15.71 596 TYR A C 1
ATOM 4363 O O . TYR A 1 555 ? 54.808 39.434 110.975 1.00 16.06 596 TYR A O 1
ATOM 4372 N N . THR A 1 556 ? 54.034 39.914 108.919 1.00 11.33 597 THR A N 1
ATOM 4373 C CA . THR A 1 556 ? 52.930 38.972 109.001 1.00 11.71 597 THR A CA 1
ATOM 4374 C C . THR A 1 556 ? 53.077 37.984 107.856 1.00 16.66 597 THR A C 1
ATOM 4375 O O . THR A 1 556 ? 53.293 38.386 106.715 1.00 17.61 597 THR A O 1
ATOM 4379 N N . LEU A 1 557 ? 52.998 36.691 108.160 1.00 11.00 598 LEU A N 1
ATOM 4380 C CA . LEU A 1 557 ? 52.946 35.673 107.112 1.00 10.83 598 LEU A CA 1
ATOM 4381 C C . LEU A 1 557 ? 51.523 35.175 107.082 1.00 14.15 598 LEU A C 1
ATOM 4382 O O . LEU A 1 557 ? 50.929 34.926 108.138 1.00 14.39 598 LEU A O 1
ATOM 4387 N N . GLU A 1 558 ? 50.960 35.043 105.890 1.00 11.41 599 GLU A N 1
ATOM 4388 C CA . GLU A 1 558 ? 49.598 34.547 105.778 1.00 11.92 599 GLU A CA 1
ATOM 4389 C C . GLU A 1 558 ? 49.521 33.472 104.720 1.00 14.33 599 GLU A C 1
ATOM 4390 O O . GLU A 1 558 ? 49.734 33.736 103.532 1.00 14.74 599 GLU A O 1
ATOM 4396 N N . MET A 1 559 ? 49.220 32.252 105.152 1.00 13.15 600 MET A N 1
ATOM 4397 C CA . MET A 1 559 ? 48.957 31.164 104.219 1.00 13.19 600 MET A CA 1
ATOM 4398 C C . MET A 1 559 ? 47.467 31.126 103.975 1.00 16.21 600 MET A C 1
ATOM 4399 O O . MET A 1 559 ? 46.691 30.883 104.900 1.00 14.88 600 MET A O 1
ATOM 4404 N N . VAL A 1 560 ? 47.060 31.390 102.734 1.00 13.88 601 VAL A N 1
ATOM 4405 C CA . VAL A 1 560 ? 45.643 31.487 102.410 1.00 16.14 601 VAL A CA 1
ATOM 4406 C C . VAL A 1 560 ? 45.476 31.207 100.923 1.00 14.53 601 VAL A C 1
ATOM 4407 O O . VAL A 1 560 ? 46.334 31.586 100.124 1.00 17.00 601 VAL A O 1
ATOM 4411 N N . ASN A 1 561 ? 44.390 30.521 100.561 1.00 15.27 602 ASN A N 1
ATOM 4412 C CA . ASN A 1 561 ? 44.131 30.130 99.173 1.00 21.51 602 ASN A CA 1
ATOM 4413 C C . ASN A 1 561 ? 45.314 29.465 98.481 1.00 21.26 602 ASN A C 1
ATOM 4414 O O . ASN A 1 561 ? 45.538 29.658 97.285 1.00 20.29 602 ASN A O 1
ATOM 4419 N N . GLY A 1 562 ? 46.081 28.690 99.239 1.00 19.02 603 GLY A N 1
ATOM 4420 C CA . GLY A 1 562 ? 47.160 27.922 98.651 1.00 17.85 603 GLY A CA 1
ATOM 4421 C C . GLY A 1 562 ? 48.400 28.731 98.312 1.00 15.70 603 GLY A C 1
ATOM 4422 O O . GLY A 1 562 ? 49.253 28.271 97.556 1.00 15.55 603 GLY A O 1
ATOM 4423 N N . VAL A 1 563 ? 48.515 29.931 98.882 1.00 12.72 604 VAL A N 1
ATOM 4424 C CA . VAL A 1 563 ? 49.740 30.703 98.738 1.00 10.92 604 VAL A CA 1
ATOM 4425 C C . VAL A 1 563 ? 50.212 31.222 100.080 1.00 13.05 604 VAL A C 1
ATOM 4426 O O . VAL A 1 563 ? 49.456 31.234 101.044 1.00 12.12 604 VAL A O 1
ATOM 4430 N N . LEU A 1 564 ? 51.473 31.636 100.130 1.00 10.66 605 LEU A N 1
ATOM 4431 C CA . LEU A 1 564 ? 52.050 32.238 101.329 1.00 11.92 605 LEU A CA 1
ATOM 4432 C C . LEU A 1 564 ? 52.415 33.685 101.055 1.00 11.45 605 LEU A C 1
ATOM 4433 O O . LEU A 1 564 ? 53.404 33.970 100.364 1.00 11.72 605 LEU A O 1
ATOM 4438 N N . ASN A 1 565 ? 51.622 34.604 101.596 1.00 10.71 606 ASN A N 1
ATOM 4439 C CA . ASN A 1 565 ? 51.918 36.033 101.471 1.00 12.55 606 ASN A CA 1
ATOM 4440 C C . ASN A 1 565 ? 52.756 36.501 102.652 1.00 15.09 606 ASN A C 1
ATOM 4441 O O . ASN A 1 565 ? 52.678 35.929 103.740 1.00 12.30 606 ASN A O 1
ATOM 4446 N N . HIS A 1 566 ? 53.551 37.549 102.456 1.00 11.76 607 HIS A N 1
ATOM 4447 C CA . HIS A 1 566 ? 54.246 38.178 103.586 1.00 12.07 607 HIS A CA 1
ATOM 4448 C C . HIS A 1 566 ? 54.152 39.696 103.489 1.00 11.54 607 HIS A C 1
ATOM 4449 O O . HIS A 1 566 ? 54.125 40.258 102.392 1.00 14.03 607 HIS A O 1
ATOM 4456 N N . THR A 1 567 ? 54.092 40.351 104.643 1.00 12.09 608 THR A N 1
ATOM 4457 C CA . THR A 1 567 ? 53.985 41.808 104.685 1.00 11.49 608 THR A CA 1
ATOM 4458 C C . THR A 1 567 ? 54.889 42.333 105.792 1.00 13.65 608 THR A C 1
ATOM 4459 O O . THR A 1 567 ? 54.769 41.918 106.940 1.00 14.58 608 THR A O 1
ATOM 4463 N N . GLU A 1 568 ? 55.797 43.239 105.434 1.00 13.69 609 GLU A N 1
ATOM 4464 C CA . GLU A 1 568 ? 56.679 43.878 106.415 1.00 17.45 609 GLU A CA 1
ATOM 4465 C C . GLU A 1 568 ? 55.970 45.034 107.117 1.00 16.70 609 GLU A C 1
ATOM 4466 O O . GLU A 1 568 ? 55.171 45.754 106.501 1.00 17.25 609 GLU A O 1
ATOM 4472 N N . GLY A 1 569 ? 56.247 45.210 108.407 1.00 14.59 610 GLY A N 1
ATOM 4473 C CA . GLY A 1 569 ? 55.732 46.355 109.147 1.00 19.96 610 GLY A CA 1
ATOM 4474 C C . GLY A 1 569 ? 54.256 46.278 109.490 1.00 24.79 610 GLY A C 1
ATOM 4475 O O . GLY A 1 569 ? 53.577 47.305 109.585 1.00 27.45 610 GLY A O 1
ATOM 4476 N N . MET A 1 570 ? 53.765 45.057 109.686 1.00 20.07 611 MET A N 1
ATOM 4477 C CA . MET A 1 570 ? 52.364 44.807 109.999 1.00 17.90 611 MET A CA 1
ATOM 4478 C C . MET A 1 570 ? 52.312 43.679 111.011 1.00 19.38 611 MET A C 1
ATOM 4479 O O . MET A 1 570 ? 53.183 42.799 111.010 1.00 19.07 611 MET A O 1
ATOM 4484 N N . GLN A 1 571 ? 51.299 43.709 111.872 1.00 19.36 612 GLN A N 1
ATOM 4485 C CA . GLN A 1 571 ? 50.955 42.571 112.722 1.00 18.15 612 GLN A CA 1
ATOM 4486 C C . GLN A 1 571 ? 49.447 42.357 112.612 1.00 20.12 612 GLN A C 1
ATOM 4487 O O . GLN A 1 571 ? 48.673 43.312 112.725 1.00 23.92 612 GLN A O 1
ATOM 4493 N N . ALA A 1 572 ? 49.028 41.120 112.360 1.00 21.10 613 ALA A N 1
ATOM 4494 C CA . ALA A 1 572 ? 47.601 40.811 112.212 1.00 21.39 613 ALA A CA 1
ATOM 4495 C C . ALA A 1 572 ? 46.920 40.655 113.575 1.00 22.15 613 ALA A C 1
ATOM 4496 O O . ALA A 1 572 ? 47.554 40.250 114.545 1.00 23.94 613 ALA A O 1
ATOM 4498 N N . LYS A 1 573 ? 45.619 40.939 113.648 1.00 26.88 614 LYS A N 1
ATOM 4499 C CA . LYS A 1 573 ? 44.940 40.968 114.947 1.00 33.58 614 LYS A CA 1
ATOM 4500 C C . LYS A 1 573 ? 44.721 39.619 115.649 1.00 45.32 614 LYS A C 1
ATOM 4501 O O . LYS A 1 573 ? 45.124 39.449 116.803 1.00 61.08 614 LYS A O 1
ATOM 4507 N N . ASN A 1 574 ? 44.073 38.672 114.978 1.00 42.64 615 ASN A N 1
ATOM 4508 C CA . ASN A 1 574 ? 43.842 37.363 115.597 1.00 43.53 615 ASN A CA 1
ATOM 4509 C C . ASN A 1 574 ? 44.694 36.284 114.944 1.00 37.11 615 ASN A C 1
ATOM 4510 O O . ASN A 1 574 ? 44.180 35.288 114.428 1.00 34.43 615 ASN A O 1
ATOM 4515 N N . ALA A 1 575 ? 46.006 36.506 114.965 1.00 27.98 616 ALA A N 1
ATOM 4516 C CA . ALA A 1 575 ? 46.952 35.586 114.354 1.00 18.91 616 ALA A CA 1
ATOM 4517 C C . ALA A 1 575 ? 46.920 34.269 115.099 1.00 20.87 616 ALA A C 1
ATOM 4518 O O . ALA A 1 575 ? 46.577 34.216 116.280 1.00 21.42 616 ALA A O 1
ATOM 4520 N N . ASP A 1 576 ? 47.282 33.196 114.417 1.00 16.03 617 ASP A N 1
ATOM 4521 C CA . ASP A 1 576 ? 47.354 31.902 115.080 1.00 14.88 617 ASP A CA 1
ATOM 4522 C C . ASP A 1 576 ? 48.472 31.910 116.129 1.00 17.94 617 ASP A C 1
ATOM 4523 O O . ASP A 1 576 ? 48.355 31.297 117.189 1.00 18.69 617 ASP A O 1
ATOM 4528 N N . ALA A 1 577 ? 49.555 32.619 115.828 1.00 14.62 618 ALA A N 1
ATOM 4529 C CA . ALA A 1 577 ? 50.708 32.638 116.718 1.00 15.57 618 ALA A CA 1
ATOM 4530 C C . ALA A 1 577 ? 51.548 33.876 116.473 1.00 18.23 618 ALA A C 1
ATOM 4531 O O . ALA A 1 577 ? 51.538 34.432 115.369 1.00 14.97 618 ALA A O 1
ATOM 4533 N N . THR A 1 578 ? 52.265 34.302 117.512 1.00 12.96 619 THR A N 1
ATOM 4534 C CA . THR A 1 578 ? 53.265 35.355 117.401 1.00 14.83 619 THR A CA 1
ATOM 4535 C C . THR A 1 578 ? 54.626 34.738 117.726 1.00 14.18 619 THR A C 1
ATOM 4536 O O . THR A 1 578 ? 54.803 34.114 118.768 1.00 15.23 619 THR A O 1
ATOM 4540 N N . VAL A 1 579 ? 55.576 34.916 116.820 1.00 12.55 620 VAL A N 1
ATOM 4541 C CA . VAL A 1 579 ? 56.849 34.222 116.885 1.00 10.71 620 VAL A CA 1
ATOM 4542 C C . VAL A 1 579 ? 57.939 35.257 116.995 1.00 12.37 620 VAL A C 1
ATOM 4543 O O . VAL A 1 579 ? 58.045 36.143 116.153 1.00 14.23 620 VAL A O 1
ATOM 4547 N N . THR A 1 580 ? 58.756 35.142 118.032 1.00 12.66 621 THR A N 1
ATOM 4548 C CA . THR A 1 580 ? 59.820 36.106 118.254 1.00 15.82 621 THR A CA 1
ATOM 4549 C C . THR A 1 580 ? 61.165 35.400 118.142 1.00 13.33 621 THR A C 1
ATOM 4550 O O . THR A 1 580 ? 61.386 34.364 118.773 1.00 16.49 621 THR A O 1
ATOM 4554 N N . LEU A 1 581 ? 62.062 35.947 117.326 1.00 12.81 622 LEU A N 1
ATOM 4555 C CA . LEU A 1 581 ? 63.323 35.265 117.045 1.00 14.60 622 LEU A CA 1
ATOM 4556 C C . LEU A 1 581 ? 64.336 36.195 116.410 1.00 19.14 622 LEU A C 1
ATOM 4557 O O . LEU A 1 581 ? 64.025 37.338 116.092 1.00 15.19 622 LEU A O 1
ATOM 4562 N N . THR A 1 582 ? 65.552 35.700 116.214 1.00 18.37 623 THR A N 1
ATOM 4563 C CA . THR A 1 582 ? 66.548 36.447 115.462 1.00 19.87 623 THR A CA 1
ATOM 4564 C C . THR A 1 582 ? 66.735 35.840 114.093 1.00 17.35 623 THR A C 1
ATOM 4565 O O . THR A 1 582 ? 66.378 34.689 113.843 1.00 17.19 623 THR A O 1
ATOM 4569 N N . ARG A 1 583 ? 67.331 36.613 113.201 1.00 19.10 624 ARG A N 1
ATOM 4570 C CA . ARG A 1 583 ? 67.667 36.124 111.885 1.00 16.02 624 ARG A CA 1
ATOM 4571 C C . ARG A 1 583 ? 68.642 34.929 111.949 1.00 20.20 624 ARG A C 1
ATOM 4572 O O . ARG A 1 583 ? 68.518 33.968 111.175 1.00 19.43 624 ARG A O 1
ATOM 4580 N N . GLU A 1 584 ? 69.591 34.959 112.884 1.00 19.16 625 GLU A N 1
ATOM 4581 C CA . GLU A 1 584 ? 70.529 33.836 113.021 1.00 18.35 625 GLU A CA 1
ATOM 4582 C C . GLU A 1 584 ? 69.787 32.539 113.337 1.00 18.65 625 GLU A C 1
ATOM 4583 O O . GLU A 1 584 ? 70.095 31.473 112.795 1.00 18.52 625 GLU A O 1
ATOM 4589 N N . THR A 1 585 ? 68.804 32.637 114.222 1.00 15.29 626 THR A N 1
ATOM 4590 C CA . THR A 1 585 ? 68.035 31.457 114.617 1.00 18.73 626 THR A CA 1
ATOM 4591 C C . THR A 1 585 ? 67.257 30.907 113.421 1.00 17.13 626 THR A C 1
ATOM 4592 O O . THR A 1 585 ? 67.254 29.694 113.169 1.00 18.46 626 THR A O 1
ATOM 4596 N N . LEU A 1 586 ? 66.629 31.802 112.667 1.00 14.56 627 LEU A N 1
ATOM 4597 C CA . LEU A 1 586 ? 65.897 31.415 111.465 1.00 13.01 627 LEU A CA 1
ATOM 4598 C C . LEU A 1 586 ? 66.799 30.749 110.427 1.00 14.26 627 LEU A C 1
ATOM 4599 O O . LEU A 1 586 ? 66.434 29.728 109.837 1.00 18.41 627 LEU A O 1
ATOM 4604 N N . ASN A 1 587 ? 67.981 31.322 110.209 1.00 14.16 628 ASN A N 1
ATOM 4605 C CA . ASN A 1 587 ? 68.928 30.771 109.238 1.00 14.59 628 ASN A CA 1
ATOM 4606 C C . ASN A 1 587 ? 69.369 29.355 109.583 1.00 19.51 628 ASN A C 1
ATOM 4607 O O . ASN A 1 587 ? 69.444 28.497 108.707 1.00 18.56 628 ASN A O 1
ATOM 4612 N N . ASN A 1 588 ? 69.656 29.114 110.855 1.00 16.98 629 ASN A N 1
ATOM 4613 C CA . ASN A 1 588 ? 70.074 27.783 111.283 1.00 18.94 629 ASN A CA 1
ATOM 4614 C C . ASN A 1 588 ? 69.019 26.704 111.044 1.00 18.20 629 ASN A C 1
ATOM 4615 O O . ASN A 1 588 ? 69.356 25.564 110.743 1.00 19.40 629 ASN A O 1
ATOM 4620 N N . VAL A 1 589 ? 67.748 27.061 111.156 1.00 15.24 630 VAL A N 1
ATOM 4621 C CA . VAL A 1 589 ? 66.692 26.101 110.839 1.00 16.54 630 VAL A CA 1
ATOM 4622 C C . VAL A 1 589 ? 66.666 25.778 109.346 1.00 21.07 630 VAL A C 1
ATOM 4623 O O . VAL A 1 589 ? 66.611 24.608 108.963 1.00 18.45 630 VAL A O 1
ATOM 4627 N N . MET A 1 590 ? 66.731 26.805 108.500 1.00 17.94 631 MET A N 1
ATOM 4628 C CA . MET A 1 590 ? 66.783 26.579 107.051 1.00 17.20 631 MET A CA 1
ATOM 4629 C C . MET A 1 590 ? 68.008 25.762 106.627 1.00 18.69 631 MET A C 1
ATOM 4630 O O . MET A 1 590 ? 67.926 24.919 105.733 1.00 21.53 631 MET A O 1
ATOM 4635 N N . LEU A 1 591 ? 69.136 25.987 107.295 1.00 14.18 632 LEU A N 1
ATOM 4636 C CA . LEU A 1 591 ? 70.392 25.330 106.949 1.00 14.03 632 LEU A CA 1
ATOM 4637 C C . LEU A 1 591 ? 70.473 23.918 107.534 1.00 19.28 632 LEU A C 1
ATOM 4638 O O . LEU A 1 591 ? 71.449 23.205 107.316 1.00 18.99 632 LEU A O 1
ATOM 4643 N N . LYS A 1 592 ? 69.440 23.532 108.274 1.00 16.34 633 LYS A N 1
ATOM 4644 C CA . LYS A 1 592 ? 69.418 22.254 108.993 1.00 18.64 633 LYS A CA 1
ATOM 4645 C C . LYS A 1 592 ? 70.580 22.054 109.967 1.00 19.56 633 LYS A C 1
ATOM 4646 O O . LYS A 1 592 ? 71.074 20.935 110.148 1.00 20.36 633 LYS A O 1
ATOM 4652 N N . GLN A 1 593 ? 70.996 23.146 110.607 1.00 18.55 634 GLN A N 1
ATOM 4653 C CA . GLN A 1 593 ? 71.986 23.100 111.675 1.00 23.57 634 GLN A CA 1
ATOM 4654 C C . GLN A 1 593 ? 71.261 22.973 113.000 1.00 20.48 634 GLN A C 1
ATOM 4655 O O . GLN A 1 593 ? 71.820 22.523 113.993 1.00 19.03 634 GLN A O 1
ATOM 4661 N N . THR A 1 594 ? 70.003 23.394 113.000 1.00 16.02 635 THR A N 1
ATOM 4662 C CA . THR A 1 594 ? 69.124 23.201 114.139 1.00 19.73 635 THR A CA 1
ATOM 4663 C C . THR A 1 594 ? 67.784 22.708 113.623 1.00 17.34 635 THR A C 1
ATOM 4664 O O . THR A 1 594 ? 67.505 22.749 112.422 1.00 18.70 635 THR A O 1
ATOM 4668 N N . THR A 1 595 ? 66.957 22.258 114.555 1.00 18.16 636 THR A N 1
ATOM 4669 C CA . THR A 1 595 ? 65.627 21.773 114.254 1.00 16.44 636 THR A CA 1
ATOM 4670 C C . THR A 1 595 ? 64.629 22.829 114.749 1.00 16.91 636 THR A C 1
ATOM 4671 O O . THR A 1 595 ? 64.893 23.497 115.742 1.00 17.95 636 THR A O 1
ATOM 4675 N N . LEU A 1 596 ? 63.507 23.021 114.051 1.00 20.12 637 LEU A N 1
ATOM 4676 C CA . LEU A 1 596 ? 62.483 23.961 114.535 1.00 17.73 637 LEU A CA 1
ATOM 4677 C C . LEU A 1 596 ? 62.000 23.602 115.944 1.00 18.17 637 LEU A C 1
ATOM 4678 O O . LEU A 1 596 ? 61.956 24.450 116.843 1.00 19.36 637 LEU A O 1
ATOM 4683 N N . LYS A 1 597 ? 61.669 22.332 116.154 1.00 20.21 638 LYS A N 1
ATOM 4684 C CA . LYS A 1 597 ? 61.237 21.877 117.470 1.00 18.03 638 LYS A CA 1
ATOM 4685 C C . LYS A 1 597 ? 62.243 22.157 118.580 1.00 19.85 638 LYS A C 1
ATOM 4686 O O . LYS A 1 597 ? 61.866 22.539 119.685 1.00 17.98 638 LYS A O 1
ATOM 4692 N N . ASP A 1 598 ? 63.525 21.943 118.296 1.00 18.02 639 ASP A N 1
ATOM 4693 C CA . ASP A 1 598 ? 64.561 22.196 119.292 1.00 18.55 639 ASP A CA 1
ATOM 4694 C C . ASP A 1 598 ? 64.767 23.695 119.527 1.00 16.09 639 ASP A C 1
ATOM 4695 O O . ASP A 1 598 ? 64.992 24.119 120.663 1.00 18.89 639 ASP A O 1
ATOM 4700 N N . ALA A 1 599 ? 64.691 24.483 118.458 1.00 17.78 640 ALA A N 1
ATOM 4701 C CA . ALA A 1 599 ? 64.818 25.937 118.569 1.00 17.88 640 ALA A CA 1
ATOM 4702 C C . ALA A 1 599 ? 63.697 26.497 119.440 1.00 21.81 640 ALA A C 1
ATOM 4703 O O . ALA A 1 599 ? 63.901 27.439 120.209 1.00 19.75 640 ALA A O 1
ATOM 4705 N N . GLU A 1 600 ? 62.511 25.912 119.318 1.00 19.06 641 GLU A N 1
ATOM 4706 C CA . GLU A 1 600 ? 61.387 26.276 120.178 1.00 18.96 641 GLU A CA 1
ATOM 4707 C C . GLU A 1 600 ? 61.608 25.831 121.618 1.00 21.98 641 GLU A C 1
ATOM 4708 O O . GLU A 1 600 ? 61.377 26.596 122.554 1.00 24.73 641 GLU A O 1
ATOM 4714 N N . SER A 1 601 ? 62.065 24.593 121.803 1.00 21.33 642 SER A N 1
ATOM 4715 C CA . SER A 1 601 ? 62.280 24.065 123.147 1.00 22.38 642 SER A CA 1
ATOM 4716 C C . SER A 1 601 ? 63.369 24.821 123.907 1.00 26.10 642 SER A C 1
ATOM 4717 O O . SER A 1 601 ? 63.286 24.982 125.127 1.00 27.10 642 SER A O 1
ATOM 4720 N N . SER A 1 602 ? 64.382 25.286 123.183 1.00 26.43 643 SER A N 1
ATOM 4721 C CA . SER A 1 602 ? 65.535 25.952 123.798 1.00 26.76 643 SER A CA 1
ATOM 4722 C C . SER A 1 602 ? 65.227 27.406 124.144 1.00 31.45 643 SER A C 1
ATOM 4723 O O . SER A 1 602 ? 65.955 28.040 124.909 1.00 29.59 643 SER A O 1
ATOM 4726 N N . GLY A 1 603 ? 64.155 27.938 123.568 1.00 26.59 644 GLY A N 1
ATOM 4727 C CA . GLY A 1 603 ? 63.785 29.322 123.804 1.00 28.39 644 GLY A CA 1
ATOM 4728 C C . GLY A 1 603 ? 64.335 30.278 122.760 1.00 28.09 644 GLY A C 1
ATOM 4729 O O . GLY A 1 603 ? 64.130 31.492 122.856 1.00 27.34 644 GLY A O 1
ATOM 4730 N N . ASP A 1 604 ? 65.026 29.747 121.755 1.00 21.62 645 ASP A N 1
ATOM 4731 C CA . ASP A 1 604 ? 65.550 30.600 120.692 1.00 19.49 645 ASP A CA 1
ATOM 4732 C C . ASP A 1 604 ? 64.421 31.122 119.816 1.00 23.77 645 ASP A C 1
ATOM 4733 O O . ASP A 1 604 ? 64.502 32.220 119.257 1.00 21.28 645 ASP A O 1
ATOM 4738 N N . ILE A 1 605 ? 63.365 30.328 119.701 1.00 18.66 646 ILE A N 1
ATOM 4739 C CA . ILE A 1 605 ? 62.144 30.774 119.043 1.00 17.29 646 ILE A CA 1
ATOM 4740 C C . ILE A 1 605 ? 61.042 30.810 120.094 1.00 26.65 646 ILE A C 1
ATOM 4741 O O . ILE A 1 605 ? 60.614 29.761 120.587 1.00 23.88 646 ILE A O 1
ATOM 4746 N N . LYS A 1 606 ? 60.623 32.020 120.470 1.00 16.53 647 LYS A N 1
ATOM 4747 C CA . LYS A 1 606 ? 59.593 32.207 121.489 1.00 15.02 647 LYS A CA 1
ATOM 4748 C C . LYS A 1 606 ? 58.246 32.362 120.811 1.00 21.51 647 LYS A C 1
ATOM 4749 O O . LYS A 1 606 ? 58.092 33.208 119.934 1.00 15.79 647 LYS A O 1
ATOM 4755 N N . ILE A 1 607 ? 57.271 31.551 121.208 1.00 17.87 648 ILE A N 1
ATOM 4756 C CA . ILE A 1 607 ? 55.961 31.588 120.552 1.00 19.14 648 ILE A CA 1
ATOM 4757 C C . ILE A 1 607 ? 54.824 31.824 121.536 1.00 21.73 648 ILE A C 1
ATOM 4758 O O . ILE A 1 607 ? 54.753 31.185 122.582 1.00 26.50 648 ILE A O 1
ATOM 4763 N N . GLU A 1 608 ? 53.948 32.765 121.202 1.00 16.58 649 GLU A N 1
ATOM 4764 C CA . GLU A 1 608 ? 52.696 32.948 121.923 1.00 20.45 649 GLU A CA 1
ATOM 4765 C C . GLU A 1 608 ? 51.563 32.470 121.030 1.00 20.40 649 GLU A C 1
ATOM 4766 O O . GLU A 1 608 ? 51.602 32.677 119.820 1.00 18.49 649 GLU A O 1
ATOM 4772 N N . GLY A 1 609 ? 50.563 31.816 121.613 1.00 19.87 650 GLY A N 1
ATOM 4773 C CA . GLY A 1 609 ? 49.416 31.372 120.838 1.00 17.66 650 GLY A CA 1
ATOM 4774 C C . GLY A 1 609 ? 49.430 29.889 120.538 1.00 21.14 650 GLY A C 1
ATOM 4775 O O . GLY A 1 609 ? 49.609 29.066 121.439 1.00 22.47 650 GLY A O 1
ATOM 4776 N N . ASP A 1 610 ? 49.224 29.545 119.270 1.00 17.70 651 ASP A N 1
ATOM 4777 C CA . ASP A 1 610 ? 49.176 28.150 118.854 1.00 21.10 651 ASP A CA 1
ATOM 4778 C C . ASP A 1 610 ? 50.578 27.757 118.407 1.00 22.22 651 ASP A C 1
ATOM 4779 O O . ASP A 1 610 ? 50.961 27.944 117.246 1.00 21.83 651 ASP A O 1
ATOM 4784 N N . LYS A 1 611 ? 51.336 27.196 119.341 1.00 27.61 652 LYS A N 1
ATOM 4785 C CA . LYS A 1 611 ? 52.768 26.998 119.152 1.00 35.49 652 LYS A CA 1
ATOM 4786 C C . LYS A 1 611 ? 53.098 25.977 118.075 1.00 37.18 652 LYS A C 1
ATOM 4787 O O . LYS A 1 611 ? 54.251 25.866 117.669 1.00 49.23 652 LYS A O 1
ATOM 4793 N N . GLY A 1 612 ? 52.091 25.239 117.610 1.00 22.91 653 GLY A N 1
ATOM 4794 C CA . GLY A 1 612 ? 52.307 24.223 116.597 1.00 28.56 653 GLY A CA 1
ATOM 4795 C C . GLY A 1 612 ? 51.980 24.645 115.172 1.00 32.39 653 GLY A C 1
ATOM 4796 O O . GLY A 1 612 ? 52.248 23.895 114.233 1.00 28.87 653 GLY A O 1
ATOM 4797 N N . LYS A 1 613 ? 51.407 25.837 114.999 1.00 23.82 654 LYS A N 1
ATOM 4798 C CA . LYS A 1 613 ? 51.038 26.309 113.662 1.00 26.08 654 LYS A CA 1
ATOM 4799 C C . LYS A 1 613 ? 52.258 26.594 112.780 1.00 22.43 654 LYS A C 1
ATOM 4800 O O . LYS A 1 613 ? 52.186 26.453 111.555 1.00 18.91 654 LYS A O 1
ATOM 4806 N N . LEU A 1 614 ? 53.375 26.989 113.390 1.00 19.24 655 LEU A N 1
ATOM 4807 C CA . LEU A 1 614 ? 54.604 27.200 112.623 1.00 21.12 655 LEU A CA 1
ATOM 4808 C C . LEU A 1 614 ? 55.118 25.856 112.118 1.00 20.60 655 LEU A C 1
ATOM 4809 O O . LEU A 1 614 ? 55.498 25.720 110.953 1.00 18.32 655 LEU A O 1
ATOM 4814 N N . GLU A 1 615 ? 55.107 24.859 112.996 1.00 20.32 656 GLU A N 1
ATOM 4815 C CA . GLU A 1 615 ? 55.441 23.493 112.603 1.00 20.08 656 GLU A CA 1
ATOM 4816 C C . GLU A 1 615 ? 54.496 23.002 111.506 1.00 17.19 656 GLU A C 1
ATOM 4817 O O . GLU A 1 615 ? 54.914 22.317 110.561 1.00 19.87 656 GLU A O 1
ATOM 4823 N N . GLU A 1 616 ? 53.226 23.373 111.611 1.00 17.36 657 GLU A N 1
ATOM 4824 C CA . GLU A 1 616 ? 52.245 22.945 110.622 1.00 17.12 657 GLU A CA 1
ATOM 4825 C C . GLU A 1 616 ? 52.544 23.565 109.263 1.00 14.40 657 GLU A C 1
ATOM 4826 O O . GLU A 1 616 ? 52.503 22.879 108.238 1.00 15.28 657 GLU A O 1
ATOM 4832 N N . LEU A 1 617 ? 52.853 24.860 109.252 1.00 15.67 658 LEU A N 1
ATOM 4833 C CA . LEU A 1 617 ? 53.209 25.524 108.002 1.00 12.97 658 LEU A CA 1
ATOM 4834 C C . LEU A 1 617 ? 54.413 24.849 107.362 1.00 17.03 658 LEU A C 1
ATOM 4835 O O . LEU A 1 617 ? 54.411 24.565 106.160 1.00 14.85 658 LEU A O 1
ATOM 4840 N N . MET A 1 618 ? 55.435 24.561 108.161 1.00 17.81 659 MET A N 1
ATOM 4841 C CA . MET A 1 618 ? 56.624 23.905 107.611 1.00 18.64 659 MET A CA 1
ATOM 4842 C C . MET A 1 618 ? 56.341 22.512 107.049 1.00 18.54 659 MET A C 1
ATOM 4843 O O . MET A 1 618 ? 57.013 22.070 106.117 1.00 16.98 659 MET A O 1
ATOM 4848 N N . SER A 1 619 ? 55.341 21.824 107.596 1.00 12.52 660 SER A N 1
ATOM 4849 C CA . SER A 1 619 ? 55.008 20.472 107.130 1.00 15.78 660 SER A CA 1
ATOM 4850 C C . SER A 1 619 ? 54.448 20.484 105.707 1.00 21.29 660 SER A C 1
ATOM 4851 O O . SER A 1 619 ? 54.413 19.453 105.032 1.00 20.49 660 SER A O 1
ATOM 4854 N N . TYR A 1 620 ? 54.022 21.658 105.248 1.00 14.93 661 TYR A N 1
ATOM 4855 C CA . TYR A 1 620 ? 53.369 21.788 103.944 1.00 16.24 661 TYR A CA 1
ATOM 4856 C C . TYR A 1 620 ? 54.360 22.208 102.879 1.00 21.62 661 TYR A C 1
ATOM 4857 O O . TYR A 1 620 ? 53.979 22.468 101.745 1.00 21.26 661 TYR A O 1
ATOM 4866 N N . MET A 1 621 ? 55.633 22.291 103.248 1.00 15.24 662 MET A N 1
ATOM 4867 C CA . MET A 1 621 ? 56.667 22.728 102.318 1.00 13.45 662 MET A CA 1
ATOM 4868 C C . MET A 1 621 ? 57.215 21.536 101.550 1.00 19.79 662 MET A C 1
ATOM 4869 O O . MET A 1 621 ? 57.457 20.468 102.124 1.00 18.71 662 MET A O 1
ATOM 4874 N N . ASP A 1 622 ? 57.407 21.712 100.249 1.00 14.70 663 ASP A N 1
ATOM 4875 C CA . ASP A 1 622 ? 57.892 20.618 99.414 1.00 13.61 663 ASP A CA 1
ATOM 4876 C C . ASP A 1 622 ? 59.408 20.474 99.531 1.00 17.29 663 ASP A C 1
ATOM 4877 O O . ASP A 1 622 ? 60.100 21.394 99.975 1.00 15.13 663 ASP A O 1
ATOM 4882 N N . ASN A 1 623 ? 59.917 19.317 99.114 1.00 17.68 664 ASN A N 1
ATOM 4883 C CA . ASN A 1 623 ? 61.361 19.097 98.985 1.00 18.94 664 ASN A CA 1
ATOM 4884 C C . ASN A 1 623 ? 61.632 18.600 97.574 1.00 16.57 664 ASN A C 1
ATOM 4885 O O . ASN A 1 623 ? 60.789 17.927 96.985 1.00 23.08 664 ASN A O 1
ATOM 4890 N N . PHE A 1 624 ? 62.792 18.934 97.019 1.00 17.02 665 PHE A N 1
ATOM 4891 C CA . PHE A 1 624 ? 63.021 18.635 95.605 1.00 17.49 665 PHE A CA 1
ATOM 4892 C C . PHE A 1 624 ? 64.118 17.616 95.365 1.00 21.50 665 PHE A C 1
ATOM 4893 O O . PHE A 1 624 ? 65.235 17.756 95.859 1.00 25.61 665 PHE A O 1
ATOM 4901 N N . ASP A 1 625 ? 63.786 16.581 94.605 1.00 19.53 666 ASP A N 1
ATOM 4902 C CA . ASP A 1 625 ? 64.794 15.616 94.205 1.00 24.61 666 ASP A CA 1
ATOM 4903 C C . ASP A 1 625 ? 65.582 16.186 93.024 1.00 16.40 666 ASP A C 1
ATOM 4904 O O . ASP A 1 625 ? 65.010 16.554 91.993 1.00 23.54 666 ASP A O 1
ATOM 4909 N N . PHE A 1 626 ? 66.894 16.292 93.208 1.00 18.07 667 PHE A N 1
ATOM 4910 C CA . PHE A 1 626 ? 67.784 16.863 92.216 1.00 14.03 667 PHE A CA 1
ATOM 4911 C C . PHE A 1 626 ? 67.706 16.110 90.896 1.00 13.35 667 PHE A C 1
ATOM 4912 O O . PHE A 1 626 ? 67.716 16.713 89.825 1.00 16.05 667 PHE A O 1
ATOM 4920 N N . TRP A 1 627 ? 67.648 14.789 90.966 1.00 12.25 668 TRP A N 1
ATOM 4921 C CA . TRP A 1 627 ? 67.893 14.005 89.757 1.00 17.65 668 TRP A CA 1
ATOM 4922 C C . TRP A 1 627 ? 66.648 13.731 88.921 1.00 15.51 668 TRP A C 1
ATOM 4923 O O . TRP A 1 627 ? 66.385 12.584 88.547 1.00 16.24 668 TRP A O 1
ATOM 4934 N N . PHE A 1 628 ? 65.896 14.784 88.606 1.00 15.06 669 PHE A N 1
ATOM 4935 C CA . PHE A 1 628 ? 64.670 14.594 87.828 1.00 15.42 669 PHE A CA 1
ATOM 4936 C C . PHE A 1 628 ? 64.942 14.202 86.367 1.00 14.64 669 PHE A C 1
ATOM 4937 O O . PHE A 1 628 ? 65.982 14.545 85.792 1.00 14.25 669 PHE A O 1
ATOM 4945 N N . ASN A 1 629 ? 64.006 13.462 85.782 1.00 13.43 670 ASN A N 1
ATOM 4946 C CA . ASN A 1 629 ? 64.149 13.020 84.392 1.00 12.74 670 ASN A CA 1
ATOM 4947 C C . ASN A 1 629 ? 64.101 14.191 83.424 1.00 12.92 670 ASN A C 1
ATOM 4948 O O . ASN A 1 629 ? 63.303 15.117 83.591 1.00 14.66 670 ASN A O 1
ATOM 4953 N N . ILE A 1 630 ? 64.968 14.137 82.418 1.00 12.75 671 ILE A N 1
ATOM 4954 C CA . ILE A 1 630 ? 65.014 15.151 81.370 1.00 13.08 671 ILE A CA 1
ATOM 4955 C C . ILE A 1 630 ? 64.706 14.515 80.014 1.00 16.92 671 ILE A C 1
ATOM 4956 O O . ILE A 1 630 ? 63.869 15.014 79.269 1.00 15.01 671 ILE A O 1
ATOM 4961 N N . VAL A 1 631 ? 65.366 13.401 79.704 1.00 13.77 672 VAL A N 1
ATOM 4962 C CA . VAL A 1 631 ? 65.197 12.766 78.387 1.00 14.40 672 VAL A CA 1
ATOM 4963 C C . VAL A 1 631 ? 64.158 11.636 78.357 1.00 14.45 672 VAL A C 1
ATOM 4964 O O . VAL A 1 631 ? 63.936 11.014 77.312 1.00 14.68 672 VAL A O 1
ATOM 4968 N N . THR A 1 632 ? 63.528 11.373 79.502 1.00 13.84 673 THR A N 1
ATOM 4969 C CA . THR A 1 632 ? 62.347 10.514 79.579 1.00 12.85 673 THR A CA 1
ATOM 4970 C C . THR A 1 632 ? 61.321 11.254 80.435 1.00 13.97 673 THR A C 1
ATOM 4971 O O . THR A 1 632 ? 61.690 12.216 81.133 1.00 16.78 673 THR A O 1
ATOM 4975 N N . PRO A 1 633 ? 60.035 10.861 80.365 1.00 21.24 674 PRO A N 1
ATOM 4976 C CA . PRO A 1 633 ? 59.061 11.588 81.195 1.00 21.23 674 PRO A CA 1
ATOM 4977 C C . PRO A 1 633 ? 59.398 11.566 82.693 1.00 33.07 674 PRO A C 1
ATOM 4978 O O . PRO A 1 633 ? 59.600 10.476 83.251 1.00 23.23 674 PRO A O 1
ATOM 4982 N N . ALA B 1 1 ? 33.921 28.445 49.310 1.00 35.54 42 ALA B N 1
ATOM 4983 C CA . ALA B 1 1 ? 34.638 28.664 50.570 1.00 46.41 42 ALA B CA 1
ATOM 4984 C C . ALA B 1 1 ? 33.784 28.282 51.779 1.00 42.10 42 ALA B C 1
ATOM 4985 O O . ALA B 1 1 ? 32.641 28.725 51.902 1.00 33.51 42 ALA B O 1
ATOM 4987 N N . GLU B 1 2 ? 34.340 27.475 52.680 1.00 39.28 43 GLU B N 1
ATOM 4988 C CA . GLU B 1 2 ? 33.575 26.992 53.830 1.00 34.26 43 GLU B CA 1
ATOM 4989 C C . GLU B 1 2 ? 33.327 28.079 54.873 1.00 33.76 43 GLU B C 1
ATOM 4990 O O . GLU B 1 2 ? 34.046 29.075 54.928 1.00 32.10 43 GLU B O 1
ATOM 4996 N N . THR B 1 3 ? 32.298 27.876 55.691 1.00 31.50 44 THR B N 1
ATOM 4997 C CA . THR B 1 3 ? 31.872 28.876 56.662 1.00 34.38 44 THR B CA 1
ATOM 4998 C C . THR B 1 3 ? 31.799 28.256 58.044 1.00 32.42 44 THR B C 1
ATOM 4999 O O . THR B 1 3 ? 32.104 27.076 58.212 1.00 27.71 44 THR B O 1
ATOM 5003 N N . ALA B 1 4 ? 31.384 29.054 59.024 1.00 32.80 45 ALA B N 1
ATOM 5004 C CA . ALA B 1 4 ? 31.341 28.606 60.415 1.00 31.16 45 ALA B CA 1
ATOM 5005 C C . ALA B 1 4 ? 30.379 27.437 60.624 1.00 32.87 45 ALA B C 1
ATOM 5006 O O . ALA B 1 4 ? 29.271 27.422 60.081 1.00 32.23 45 ALA B O 1
ATOM 5008 N N . LYS B 1 5 ? 30.812 26.458 61.415 1.00 23.06 46 LYS B N 1
ATOM 5009 C CA . LYS B 1 5 ? 30.021 25.258 61.673 1.00 22.36 46 LYS B CA 1
ATOM 5010 C C . LYS B 1 5 ? 29.284 25.389 63.003 1.00 28.45 46 LYS B C 1
ATOM 5011 O O . LYS B 1 5 ? 29.642 26.241 63.823 1.00 25.56 46 LYS B O 1
ATOM 5017 N N . PRO B 1 6 ? 28.243 24.557 63.225 1.00 25.42 47 PRO B N 1
ATOM 5018 C CA . PRO B 1 6 ? 27.594 24.534 64.541 1.00 23.44 47 PRO B CA 1
ATOM 5019 C C . PRO B 1 6 ? 28.571 24.057 65.604 1.00 23.26 47 PRO B C 1
ATOM 5020 O O . PRO B 1 6 ? 29.606 23.483 65.263 1.00 23.70 47 PRO B O 1
ATOM 5024 N N . ALA B 1 7 ? 28.253 24.285 66.875 1.00 23.63 48 ALA B N 1
ATOM 5025 C CA . ALA B 1 7 ? 29.038 23.702 67.959 1.00 21.62 48 ALA B CA 1
ATOM 5026 C C . ALA B 1 7 ? 28.852 22.182 67.959 1.00 20.54 48 ALA B C 1
ATOM 5027 O O . ALA B 1 7 ? 27.736 21.687 67.791 1.00 25.10 48 ALA B O 1
ATOM 5029 N N . THR B 1 8 ? 29.945 21.447 68.131 1.00 26.09 49 THR B N 1
ATOM 5030 C CA . THR B 1 8 ? 29.887 19.993 68.236 1.00 26.52 49 THR B CA 1
ATOM 5031 C C . THR B 1 8 ? 29.363 19.605 69.611 1.00 27.92 49 THR B C 1
ATOM 5032 O O . THR B 1 8 ? 29.300 20.439 70.518 1.00 23.43 49 THR B O 1
ATOM 5036 N N . ASP B 1 9 ? 29.009 18.336 69.780 1.00 29.00 50 ASP B N 1
ATOM 5037 C CA . ASP B 1 9 ? 28.563 17.866 71.087 1.00 33.18 50 ASP B CA 1
ATOM 5038 C C . ASP B 1 9 ? 29.664 18.015 72.138 1.00 27.22 50 ASP B C 1
ATOM 5039 O O . ASP B 1 9 ? 29.384 18.314 73.299 1.00 28.38 50 ASP B O 1
ATOM 5044 N N . ALA B 1 10 ? 30.913 17.812 71.725 1.00 24.61 51 ALA B N 1
ATOM 5045 C CA . ALA B 1 10 ? 32.044 17.937 72.643 1.00 25.81 51 ALA B CA 1
ATOM 5046 C C . ALA B 1 10 ? 32.173 19.369 73.140 1.00 24.36 51 ALA B C 1
ATOM 5047 O O . ALA B 1 10 ? 32.441 19.614 74.321 1.00 23.27 51 ALA B O 1
ATOM 5049 N N . THR B 1 11 ? 31.973 20.315 72.230 1.00 20.27 52 THR B N 1
ATOM 5050 C CA . THR B 1 11 ? 32.016 21.729 72.584 1.00 21.04 52 THR B CA 1
ATOM 5051 C C . THR B 1 11 ? 30.894 22.096 73.547 1.00 21.49 52 THR B C 1
ATOM 5052 O O . THR B 1 11 ? 31.123 22.784 74.537 1.00 20.92 52 THR B O 1
ATOM 5056 N N . LYS B 1 12 ? 29.686 21.623 73.266 1.00 22.80 53 LYS B N 1
ATOM 5057 C CA . LYS B 1 12 ? 28.545 21.898 74.127 1.00 23.33 53 LYS B CA 1
ATOM 5058 C C . LYS B 1 12 ? 28.755 21.351 75.534 1.00 26.14 53 LYS B C 1
ATOM 5059 O O . LYS B 1 12 ? 28.455 22.023 76.523 1.00 24.84 53 LYS B O 1
ATOM 5065 N N . ALA B 1 13 ? 29.291 20.137 75.622 1.00 23.57 54 ALA B N 1
ATOM 5066 C CA . ALA B 1 13 ? 29.533 19.509 76.917 1.00 26.52 54 ALA B CA 1
ATOM 5067 C C . ALA B 1 13 ? 30.564 20.294 77.728 1.00 26.80 54 ALA B C 1
ATOM 5068 O O . ALA B 1 13 ? 30.387 20.503 78.929 1.00 25.57 54 ALA B O 1
ATOM 5070 N N . ALA B 1 14 ? 31.628 20.739 77.065 1.00 22.99 55 ALA B N 1
ATOM 5071 C CA . ALA B 1 14 ? 32.685 21.503 77.723 1.00 25.34 55 ALA B CA 1
ATOM 5072 C C . ALA B 1 14 ? 32.130 22.811 78.278 1.00 26.54 55 ALA B C 1
ATOM 5073 O O . ALA B 1 14 ? 32.406 23.179 79.422 1.00 31.29 55 ALA B O 1
ATOM 5075 N N . ASN B 1 15 ? 31.354 23.516 77.462 1.00 24.40 56 ASN B N 1
ATOM 5076 C CA . ASN B 1 15 ? 30.747 24.762 77.904 1.00 24.06 56 ASN B CA 1
ATOM 5077 C C . ASN B 1 15 ? 29.692 24.524 78.983 1.00 23.68 56 ASN B C 1
ATOM 5078 O O . ASN B 1 15 ? 29.620 25.279 79.949 1.00 28.24 56 ASN B O 1
ATOM 5083 N N . ASP B 1 16 ? 28.874 23.486 78.817 1.00 23.31 57 ASP B N 1
ATOM 5084 C CA . ASP B 1 16 ? 27.834 23.183 79.799 1.00 25.03 57 ASP B CA 1
ATOM 5085 C C . ASP B 1 16 ? 28.420 22.863 81.171 1.00 32.64 57 ASP B C 1
ATOM 5086 O O . ASP B 1 16 ? 27.830 23.198 82.198 1.00 32.21 57 ASP B O 1
ATOM 5091 N N . ALA B 1 17 ? 29.582 22.218 81.183 1.00 32.18 58 ALA B N 1
ATOM 5092 C CA . ALA B 1 17 ? 30.241 21.856 82.434 1.00 30.35 58 ALA B CA 1
ATOM 5093 C C . ALA B 1 17 ? 30.552 23.102 83.253 1.00 32.53 58 ALA B C 1
ATOM 5094 O O . ALA B 1 17 ? 30.540 23.076 84.485 1.00 32.92 58 ALA B O 1
ATOM 5096 N N . LEU B 1 18 ? 30.817 24.198 82.554 1.00 32.91 59 LEU B N 1
ATOM 5097 C CA . LEU B 1 18 ? 31.139 25.467 83.194 1.00 33.86 59 LEU B CA 1
ATOM 5098 C C . LEU B 1 18 ? 29.941 26.026 83.978 1.00 33.07 59 LEU B C 1
ATOM 5099 O O . LEU B 1 18 ? 30.110 26.779 84.939 1.00 34.17 59 LEU B O 1
ATOM 5104 N N . LEU B 1 19 ? 28.731 25.642 83.580 1.00 32.82 60 LEU B N 1
ATOM 5105 C CA . LEU B 1 19 ? 27.524 26.093 84.271 1.00 28.15 60 LEU B CA 1
ATOM 5106 C C . LEU B 1 19 ? 27.419 25.519 85.688 1.00 33.07 60 LEU B C 1
ATOM 5107 O O . LEU B 1 19 ? 26.815 26.132 86.571 1.00 33.99 60 LEU B O 1
ATOM 5112 N N . LYS B 1 20 ? 28.000 24.344 85.907 1.00 37.02 61 LYS B N 1
ATOM 5113 C CA . LYS B 1 20 ? 27.969 23.725 87.229 1.00 36.04 61 LYS B CA 1
ATOM 5114 C C . LYS B 1 20 ? 29.089 24.267 88.102 1.00 35.90 61 LYS B C 1
ATOM 5115 O O . LYS B 1 20 ? 28.944 24.385 89.315 1.00 43.14 61 LYS B O 1
ATOM 5121 N N . GLU B 1 21 ? 30.207 24.600 87.469 1.00 28.30 62 GLU B N 1
ATOM 5122 C CA . GLU B 1 21 ? 31.394 25.040 88.188 1.00 28.90 62 GLU B CA 1
ATOM 5123 C C . GLU B 1 21 ? 31.303 26.498 88.662 1.00 28.77 62 GLU B C 1
ATOM 5124 O O . GLU B 1 21 ? 31.831 26.850 89.718 1.00 27.08 62 GLU B O 1
ATOM 5130 N N . LEU B 1 22 ? 30.625 27.336 87.881 1.00 26.05 63 LEU B N 1
ATOM 5131 C CA . LEU B 1 22 ? 30.533 28.768 88.166 1.00 24.36 63 LEU B CA 1
ATOM 5132 C C . LEU B 1 22 ? 29.120 29.154 88.596 1.00 22.42 63 LEU B C 1
ATOM 5133 O O . LEU B 1 22 ? 28.141 28.563 88.131 1.00 23.73 63 LEU B O 1
ATOM 5138 N N . PRO B 1 23 ? 29.008 30.154 89.489 1.00 21.62 64 PRO B N 1
ATOM 5139 C CA . PRO B 1 23 ? 27.713 30.561 90.048 1.00 25.09 64 PRO B CA 1
ATOM 5140 C C . PRO B 1 23 ? 26.947 31.552 89.167 1.00 23.32 64 PRO B C 1
ATOM 5141 O O . PRO B 1 23 ? 26.820 32.728 89.532 1.00 22.97 64 PRO B O 1
ATOM 5145 N N . PHE B 1 24 ? 26.423 31.080 88.038 1.00 22.01 65 PHE B N 1
ATOM 5146 C CA . PHE B 1 24 ? 25.715 31.953 87.104 1.00 18.72 65 PHE B CA 1
ATOM 5147 C C . PHE B 1 24 ? 24.427 32.553 87.681 1.00 25.20 65 PHE B C 1
ATOM 5148 O O . PHE B 1 24 ? 23.914 33.547 87.162 1.00 26.93 65 PHE B O 1
ATOM 5156 N N . ASP B 1 25 ? 23.902 31.955 88.749 1.00 30.07 66 ASP B N 1
ATOM 5157 C CA . ASP B 1 25 ? 22.737 32.530 89.422 1.00 37.91 66 ASP B CA 1
ATOM 5158 C C . ASP B 1 25 ? 23.069 33.839 90.149 1.00 38.45 66 ASP B C 1
ATOM 5159 O O . ASP B 1 25 ? 22.181 34.654 90.410 1.00 43.29 66 ASP B O 1
ATOM 5164 N N . ASP B 1 26 ? 24.346 34.032 90.473 1.00 30.68 67 ASP B N 1
ATOM 5165 C CA . ASP B 1 26 ? 24.807 35.276 91.095 1.00 29.83 67 ASP B CA 1
ATOM 5166 C C . ASP B 1 26 ? 24.967 36.387 90.060 1.00 29.90 67 ASP B C 1
ATOM 5167 O O . ASP B 1 26 ? 25.795 36.290 89.153 1.00 28.61 67 ASP B O 1
ATOM 5172 N N . LYS B 1 27 ? 24.177 37.444 90.210 1.00 29.19 68 LYS B N 1
ATOM 5173 C CA . LYS B 1 27 ? 24.139 38.527 89.229 1.00 32.65 68 LYS B CA 1
ATOM 5174 C C . LYS B 1 27 ? 24.806 39.809 89.743 1.00 26.30 68 LYS B C 1
ATOM 5175 O O . LYS B 1 27 ? 24.574 40.896 89.199 1.00 29.06 68 LYS B O 1
ATOM 5181 N N . THR B 1 28 ? 25.635 39.671 90.778 1.00 23.64 69 THR B N 1
ATOM 5182 C CA . THR B 1 28 ? 26.320 40.810 91.417 1.00 27.11 69 THR B CA 1
ATOM 5183 C C . THR B 1 28 ? 27.106 41.709 90.443 1.00 28.44 69 THR B C 1
ATOM 5184 O O . THR B 1 28 ? 27.100 42.940 90.569 1.00 26.36 69 THR B O 1
ATOM 5188 N N . SER B 1 29 ? 27.787 41.092 89.482 1.00 22.19 70 SER B N 1
ATOM 5189 C CA . SER B 1 29 ? 28.528 41.849 88.480 1.00 21.26 70 SER B CA 1
ATOM 5190 C C . SER B 1 29 ? 27.628 42.859 87.775 1.00 21.53 70 SER B C 1
ATOM 5191 O O . SER B 1 29 ? 28.042 43.987 87.490 1.00 20.21 70 SER B O 1
ATOM 5194 N N . PHE B 1 30 ? 26.395 42.459 87.487 1.00 21.78 71 PHE B N 1
ATOM 5195 C CA . PHE B 1 30 ? 25.492 43.335 86.743 1.00 24.96 71 PHE B CA 1
ATOM 5196 C C . PHE B 1 30 ? 25.012 44.520 87.583 1.00 22.97 71 PHE B C 1
ATOM 5197 O O . PHE B 1 30 ? 24.926 45.640 87.081 1.00 23.28 71 PHE B O 1
ATOM 5205 N N . ASP B 1 31 ? 24.712 44.272 88.856 1.00 22.36 72 ASP B N 1
ATOM 5206 C CA . ASP B 1 31 ? 24.374 45.347 89.787 1.00 28.48 72 ASP B CA 1
ATOM 5207 C C . ASP B 1 31 ? 25.495 46.382 89.890 1.00 28.11 72 ASP B C 1
ATOM 5208 O O . ASP B 1 31 ? 25.245 47.591 89.874 1.00 23.31 72 ASP B O 1
ATOM 5213 N N . LEU B 1 32 ? 26.731 45.905 89.991 1.00 19.55 73 LEU B N 1
ATOM 5214 C CA . LEU B 1 32 ? 27.876 46.802 90.109 1.00 19.03 73 LEU B CA 1
ATOM 5215 C C . LEU B 1 32 ? 28.100 47.570 88.807 1.00 18.48 73 LEU B C 1
ATOM 5216 O O . LEU B 1 32 ? 28.394 48.767 88.824 1.00 19.62 73 LEU B O 1
ATOM 5221 N N . ALA B 1 33 ? 27.953 46.883 87.677 1.00 17.16 74 ALA B N 1
ATOM 5222 C CA . ALA B 1 33 ? 28.176 47.505 86.374 1.00 19.32 74 ALA B CA 1
ATOM 5223 C C . ALA B 1 33 ? 27.130 48.574 86.038 1.00 20.85 74 ALA B C 1
ATOM 5224 O O . ALA B 1 33 ? 27.405 49.493 85.262 1.00 19.47 74 ALA B O 1
ATOM 5226 N N . HIS B 1 34 ? 25.938 48.458 86.619 1.00 21.79 75 HIS B N 1
ATOM 5227 C CA . HIS B 1 34 ? 24.870 49.428 86.361 1.00 20.67 75 HIS B CA 1
ATOM 5228 C C . HIS B 1 34 ? 24.845 50.550 87.406 1.00 22.47 75 HIS B C 1
ATOM 5229 O O . HIS B 1 34 ? 24.205 51.583 87.193 1.00 22.86 75 HIS B O 1
ATOM 5236 N N . LYS B 1 35 ? 25.515 50.341 88.538 1.00 19.76 76 LYS B N 1
ATOM 5237 C CA . LYS B 1 35 ? 25.404 51.270 89.664 1.00 17.88 76 LYS B CA 1
ATOM 5238 C C . LYS B 1 35 ? 25.929 52.657 89.292 1.00 23.53 76 LYS B C 1
ATOM 5239 O O . LYS B 1 35 ? 26.966 52.780 88.634 1.00 18.80 76 LYS B O 1
ATOM 5245 N N . GLY B 1 36 ? 25.191 53.694 89.687 1.00 21.03 77 GLY B N 1
ATOM 5246 C CA . GLY B 1 36 ? 25.607 55.065 89.436 1.00 24.16 77 GLY B CA 1
ATOM 5247 C C . GLY B 1 36 ? 25.406 55.570 88.013 1.00 24.92 77 GLY B C 1
ATOM 5248 O O . GLY B 1 36 ? 25.888 56.644 87.664 1.00 19.84 77 GLY B O 1
ATOM 5249 N N . PHE B 1 37 ? 24.689 54.811 87.192 1.00 20.29 78 PHE B N 1
ATOM 5250 C CA . PHE B 1 37 ? 24.450 55.217 85.813 1.00 22.32 78 PHE B CA 1
ATOM 5251 C C . PHE B 1 37 ? 23.814 56.606 85.739 1.00 26.81 78 PHE B C 1
ATOM 5252 O O . PHE B 1 37 ? 22.822 56.891 86.431 1.00 26.18 78 PHE B O 1
ATOM 5260 N N . ILE B 1 38 ? 24.390 57.463 84.899 1.00 21.19 79 ILE B N 1
ATOM 5261 C CA . ILE B 1 38 ? 23.902 58.831 84.709 1.00 23.41 79 ILE B CA 1
ATOM 5262 C C . ILE B 1 38 ? 23.273 59.020 83.329 1.00 25.58 79 ILE B C 1
ATOM 5263 O O . ILE B 1 38 ? 22.162 59.551 83.205 1.00 25.78 79 ILE B O 1
ATOM 5268 N N . ALA B 1 39 ? 23.991 58.608 82.288 1.00 21.80 80 ALA B N 1
ATOM 5269 C CA . ALA B 1 39 ? 23.564 58.871 80.918 1.00 23.69 80 ALA B CA 1
ATOM 5270 C C . ALA B 1 39 ? 24.236 57.920 79.941 1.00 19.46 80 ALA B C 1
ATOM 5271 O O . ALA B 1 39 ? 25.354 57.481 80.183 1.00 19.74 80 ALA B O 1
ATOM 5273 N N . PRO B 1 40 ? 23.567 57.616 78.821 1.00 19.36 81 PRO B N 1
ATOM 5274 C CA . PRO B 1 40 ? 24.182 56.721 77.837 1.00 21.23 81 PRO B CA 1
ATOM 5275 C C . PRO B 1 40 ? 25.121 57.481 76.917 1.00 22.97 81 PRO B C 1
ATOM 5276 O O . PRO B 1 40 ? 25.090 58.717 76.881 1.00 21.84 81 PRO B O 1
ATOM 5280 N N . LEU B 1 41 ? 25.945 56.749 76.176 1.00 19.09 82 LEU B N 1
ATOM 5281 C CA . LEU B 1 41 ? 26.749 57.350 75.122 1.00 18.63 82 LEU B CA 1
ATOM 5282 C C . LEU B 1 41 ? 25.844 57.736 73.964 1.00 23.43 82 LEU B C 1
ATOM 5283 O O . LEU B 1 41 ? 24.787 57.124 73.767 1.00 28.98 82 LEU B O 1
ATOM 5288 N N . PRO B 1 42 ? 26.249 58.761 73.197 1.00 24.97 83 PRO B N 1
ATOM 5289 C CA . PRO B 1 42 ? 25.579 59.118 71.938 1.00 24.69 83 PRO B CA 1
ATOM 5290 C C . PRO B 1 42 ? 25.523 57.919 70.995 1.00 30.03 83 PRO B C 1
ATOM 5291 O O . PRO B 1 42 ? 26.515 57.198 70.866 1.00 26.25 83 PRO B O 1
ATOM 5295 N N . ALA B 1 43 ? 24.380 57.715 70.346 1.00 29.62 84 ALA B N 1
ATOM 5296 C CA . ALA B 1 43 ? 24.202 56.578 69.448 1.00 30.16 84 ALA B CA 1
ATOM 5297 C C . ALA B 1 43 ? 24.976 56.731 68.140 1.00 27.30 84 ALA B C 1
ATOM 5298 O O . ALA B 1 43 ? 25.357 55.732 67.522 1.00 28.12 84 ALA B O 1
ATOM 5300 N N . GLU B 1 44 ? 25.194 57.973 67.710 1.00 25.10 85 GLU B N 1
ATOM 5301 C CA . GLU B 1 44 ? 25.869 58.231 66.435 1.00 24.75 85 GLU B CA 1
ATOM 5302 C C . GLU B 1 44 ? 27.336 57.800 66.503 1.00 23.79 85 GLU B C 1
ATOM 5303 O O . GLU B 1 44 ? 28.058 58.176 67.431 1.00 24.72 85 GLU B O 1
ATOM 5309 N N . PRO B 1 45 ? 27.780 56.994 65.528 1.00 21.97 86 PRO B N 1
ATOM 5310 C CA . PRO B 1 45 ? 29.186 56.564 65.531 1.00 24.89 86 PRO B CA 1
ATOM 5311 C C . PRO B 1 45 ? 30.117 57.759 65.338 1.00 20.97 86 PRO B C 1
ATOM 5312 O O . PRO B 1 45 ? 29.731 58.729 64.667 1.00 24.94 86 PRO B O 1
ATOM 5316 N N . ILE B 1 46 ? 31.315 57.704 65.920 1.00 19.89 87 ILE B N 1
ATOM 5317 C CA . ILE B 1 46 ? 32.278 58.782 65.740 1.00 23.42 87 ILE B CA 1
ATOM 5318 C C . ILE B 1 46 ? 33.117 58.526 64.497 1.00 29.51 87 ILE B C 1
ATOM 5319 O O . ILE B 1 46 ? 33.700 57.450 64.352 1.00 19.01 87 ILE B O 1
ATOM 5324 N N . LYS B 1 47 ? 33.156 59.519 63.607 1.00 26.32 88 LYS B N 1
ATOM 5325 C CA . LYS B 1 47 ? 33.924 59.454 62.370 1.00 28.60 88 LYS B CA 1
ATOM 5326 C C . LYS B 1 47 ? 35.038 60.495 62.354 1.00 34.95 88 LYS B C 1
ATOM 5327 O O . LYS B 1 47 ? 34.890 61.590 62.910 1.00 34.04 88 LYS B O 1
ATOM 5333 N N . GLY B 1 48 ? 36.147 60.153 61.706 1.00 27.12 89 GLY B N 1
ATOM 5334 C CA . GLY B 1 48 ? 37.267 61.068 61.569 1.00 22.86 89 GLY B CA 1
ATOM 5335 C C . GLY B 1 48 ? 36.986 62.121 60.515 1.00 28.91 89 GLY B C 1
ATOM 5336 O O . GLY B 1 48 ? 35.976 62.057 59.810 1.00 28.43 89 GLY B O 1
ATOM 5337 N N . GLU B 1 49 ? 37.885 63.094 60.406 1.00 34.34 90 GLU B N 1
ATOM 5338 C CA . GLU B 1 49 ? 37.773 64.140 59.399 1.00 42.79 90 GLU B CA 1
ATOM 5339 C C . GLU B 1 49 ? 37.778 63.535 57.995 1.00 36.61 90 GLU B C 1
ATOM 5340 O O . GLU B 1 49 ? 37.151 64.067 57.073 1.00 35.84 90 GLU B O 1
ATOM 5346 N N . LYS B 1 50 ? 38.475 62.409 57.847 1.00 28.70 91 LYS B N 1
ATOM 5347 C CA . LYS B 1 50 ? 38.634 61.766 56.544 1.00 32.73 91 LYS B CA 1
ATOM 5348 C C . LYS B 1 50 ? 37.559 60.728 56.250 1.00 26.89 91 LYS B C 1
ATOM 5349 O O . LYS B 1 50 ? 37.607 60.046 55.221 1.00 30.51 91 LYS B O 1
ATOM 5355 N N . GLY B 1 51 ? 36.584 60.626 57.148 1.00 28.53 92 GLY B N 1
ATOM 5356 C CA . GLY B 1 51 ? 35.442 59.756 56.940 1.00 29.20 92 GLY B CA 1
ATOM 5357 C C . GLY B 1 51 ? 35.655 58.359 57.486 1.00 29.94 92 GLY B C 1
ATOM 5358 O O . GLY B 1 51 ? 34.827 57.473 57.274 1.00 27.45 92 GLY B O 1
ATOM 5359 N N . ASN B 1 52 ? 36.760 58.160 58.199 1.00 22.12 93 ASN B N 1
ATOM 5360 C CA . ASN B 1 52 ? 37.073 56.847 58.757 1.00 21.98 93 ASN B CA 1
ATOM 5361 C C . ASN B 1 52 ? 36.295 56.553 60.042 1.00 26.69 93 ASN B C 1
ATOM 5362 O O . ASN B 1 52 ? 36.000 57.464 60.828 1.00 24.22 93 ASN B O 1
ATOM 5367 N N . MET B 1 53 ? 35.968 55.282 60.262 1.00 23.47 94 MET B N 1
ATOM 5368 C CA . MET B 1 53 ? 35.240 54.893 61.469 1.00 27.71 94 MET B CA 1
ATOM 5369 C C . MET B 1 53 ? 36.170 54.900 62.668 1.00 28.52 94 MET B C 1
ATOM 5370 O O . MET B 1 53 ? 37.157 54.170 62.697 1.00 23.80 94 MET B O 1
ATOM 5375 N N . ILE B 1 54 ? 35.854 55.719 63.663 1.00 17.59 95 ILE B N 1
ATOM 5376 C CA . ILE B 1 54 ? 36.682 55.787 64.860 1.00 18.64 95 ILE B CA 1
ATOM 5377 C C . ILE B 1 54 ? 36.058 54.978 65.991 1.00 19.89 95 ILE B C 1
ATOM 5378 O O . ILE B 1 54 ? 36.746 54.230 66.681 1.00 19.93 95 ILE B O 1
ATOM 5383 N N . TRP B 1 55 ? 34.749 55.117 66.169 1.00 22.41 96 TRP B N 1
ATOM 5384 C CA . TRP B 1 55 ? 34.057 54.347 67.196 1.00 21.80 96 TRP B CA 1
ATOM 5385 C C . TRP B 1 55 ? 32.585 54.124 66.878 1.00 20.69 96 TRP B C 1
ATOM 5386 O O . TRP B 1 55 ? 31.823 55.076 66.699 1.00 22.75 96 TRP B O 1
ATOM 5397 N N . ASP B 1 56 ? 32.196 52.853 66.828 1.00 20.85 97 ASP B N 1
ATOM 5398 C CA . ASP B 1 56 ? 30.813 52.471 66.578 1.00 18.72 97 ASP B CA 1
ATOM 5399 C C . ASP B 1 56 ? 30.254 51.903 67.868 1.00 22.52 97 ASP B C 1
ATOM 5400 O O . ASP B 1 56 ? 30.598 50.787 68.268 1.00 21.58 97 ASP B O 1
ATOM 5405 N N . PRO B 1 57 ? 29.396 52.679 68.542 1.00 21.34 98 PRO B N 1
ATOM 5406 C CA . PRO B 1 57 ? 28.894 52.257 69.853 1.00 25.07 98 PRO B CA 1
ATOM 5407 C C . PRO B 1 57 ? 27.871 51.114 69.784 1.00 27.69 98 PRO B C 1
ATOM 5408 O O . PRO B 1 57 ? 27.473 50.598 70.826 1.00 24.71 98 PRO B O 1
ATOM 5412 N N . SER B 1 58 ? 27.463 50.715 68.583 1.00 22.85 99 SER B N 1
ATOM 5413 C CA . SER B 1 58 ? 26.517 49.610 68.445 1.00 23.24 99 SER B CA 1
ATOM 5414 C C . SER B 1 58 ? 27.168 48.371 67.836 1.00 26.71 99 SER B C 1
ATOM 5415 O O . SER B 1 58 ? 26.477 47.454 67.405 1.00 22.17 99 SER B O 1
ATOM 5418 N N . LYS B 1 59 ? 28.498 48.342 67.830 1.00 22.95 100 LYS B N 1
ATOM 5419 C CA . LYS B 1 59 ? 29.258 47.269 67.177 1.00 21.54 100 LYS B CA 1
ATOM 5420 C C . LYS B 1 59 ? 28.835 45.871 67.644 1.00 25.36 100 LYS B C 1
ATOM 5421 O O . LYS B 1 59 ? 28.664 44.952 66.829 1.00 23.15 100 LYS B O 1
ATOM 5427 N N . TYR B 1 60 ? 28.664 45.726 68.957 1.00 20.25 101 TYR B N 1
ATOM 5428 C CA . TYR B 1 60 ? 28.304 44.444 69.548 1.00 19.76 101 TYR B CA 1
ATOM 5429 C C . TYR B 1 60 ? 26.882 44.478 70.078 1.00 20.13 101 TYR B C 1
ATOM 5430 O O . TYR B 1 60 ? 26.578 43.872 71.108 1.00 21.20 101 TYR B O 1
ATOM 5439 N N . GLY B 1 61 ? 26.011 45.178 69.360 1.00 21.86 102 GLY B N 1
ATOM 5440 C CA . GLY B 1 61 ? 24.616 45.318 69.754 1.00 21.88 102 GLY B CA 1
ATOM 5441 C C . GLY B 1 61 ? 23.863 44.003 69.853 1.00 25.87 102 GLY B C 1
ATOM 5442 O O . GLY B 1 61 ? 22.864 43.903 70.571 1.00 27.26 102 GLY B O 1
ATOM 5443 N N . PHE B 1 62 ? 24.349 42.987 69.145 1.00 23.06 103 PHE B N 1
ATOM 5444 C CA . PHE B 1 62 ? 23.714 41.671 69.169 1.00 24.34 103 PHE B CA 1
ATOM 5445 C C . PHE B 1 62 ? 23.858 40.991 70.522 1.00 25.61 103 PHE B C 1
ATOM 5446 O O . PHE B 1 62 ? 23.147 40.028 70.811 1.00 28.31 103 PHE B O 1
ATOM 5454 N N . ILE B 1 63 ? 24.794 41.477 71.335 1.00 21.20 104 ILE B N 1
ATOM 5455 C CA . ILE B 1 63 ? 24.994 40.938 72.677 1.00 26.49 104 ILE B CA 1
ATOM 5456 C C . ILE B 1 63 ? 24.123 41.689 73.688 1.00 33.83 104 ILE B C 1
ATOM 5457 O O . ILE B 1 63 ? 24.430 42.821 74.071 1.00 37.51 104 ILE B O 1
ATOM 5462 N N . LYS B 1 64 ? 23.051 41.046 74.136 1.00 28.10 105 LYS B N 1
ATOM 5463 C CA . LYS B 1 64 ? 22.077 41.703 75.007 1.00 27.14 105 LYS B CA 1
ATOM 5464 C C . LYS B 1 64 ? 21.946 41.036 76.360 1.00 21.85 105 LYS B C 1
ATOM 5465 O O . LYS B 1 64 ? 21.902 39.806 76.460 1.00 25.53 105 LYS B O 1
ATOM 5471 N N . GLU B 1 65 ? 21.885 41.860 77.402 1.00 24.39 106 GLU B N 1
ATOM 5472 C CA . GLU B 1 65 ? 21.710 41.369 78.761 1.00 31.24 106 GLU B CA 1
ATOM 5473 C C . GLU B 1 65 ? 20.368 40.655 78.848 1.00 32.27 106 GLU B C 1
ATOM 5474 O O . GLU B 1 65 ? 19.367 41.135 78.305 1.00 28.86 106 GLU B O 1
ATOM 5480 N N . GLY B 1 66 ? 20.347 39.494 79.497 1.00 31.63 107 GLY B N 1
ATOM 5481 C CA . GLY B 1 66 ? 19.118 38.720 79.615 1.00 34.03 107 GLY B CA 1
ATOM 5482 C C . GLY B 1 66 ? 18.963 37.644 78.550 1.00 37.68 107 GLY B C 1
ATOM 5483 O O . GLY B 1 66 ? 18.206 36.683 78.734 1.00 35.64 107 GLY B O 1
ATOM 5484 N N . GLU B 1 67 ? 19.665 37.815 77.429 1.00 23.45 108 GLU B N 1
ATOM 5485 C CA . GLU B 1 67 ? 19.728 36.797 76.379 1.00 24.48 108 GLU B CA 1
ATOM 5486 C C . GLU B 1 67 ? 20.661 35.667 76.785 1.00 32.64 108 GLU B C 1
ATOM 5487 O O . GLU B 1 67 ? 21.769 35.919 77.268 1.00 28.14 108 GLU B O 1
ATOM 5493 N N . ALA B 1 68 ? 20.236 34.429 76.551 1.00 30.50 109 ALA B N 1
ATOM 5494 C CA . ALA B 1 68 ? 21.070 33.263 76.844 1.00 34.32 109 ALA B CA 1
ATOM 5495 C C . ALA B 1 68 ? 22.303 33.199 75.937 1.00 28.52 109 ALA B C 1
ATOM 5496 O O . ALA B 1 68 ? 22.307 33.740 74.827 1.00 24.15 109 ALA B O 1
ATOM 5498 N N . ALA B 1 69 ? 23.347 32.523 76.403 1.00 26.56 110 ALA B N 1
ATOM 5499 C CA . ALA B 1 69 ? 24.546 32.343 75.591 1.00 24.03 110 ALA B CA 1
ATOM 5500 C C . ALA B 1 69 ? 24.244 31.437 74.407 1.00 24.54 110 ALA B C 1
ATOM 5501 O O . ALA B 1 69 ? 23.688 30.351 74.581 1.00 24.27 110 ALA B O 1
ATOM 5503 N N . PRO B 1 70 ? 24.600 31.883 73.190 1.00 22.87 111 PRO B N 1
ATOM 5504 C CA . PRO B 1 70 ? 24.498 30.989 72.034 1.00 23.14 111 PRO B CA 1
ATOM 5505 C C . PRO B 1 70 ? 25.411 29.797 72.264 1.00 27.77 111 PRO B C 1
ATOM 5506 O O . PRO B 1 70 ? 26.428 29.947 72.954 1.00 28.20 111 PRO B O 1
ATOM 5510 N N . ASP B 1 71 ? 25.072 28.633 71.721 1.00 25.95 112 ASP B N 1
ATOM 5511 C CA . ASP B 1 71 ? 25.872 27.445 72.009 1.00 23.81 112 ASP B CA 1
ATOM 5512 C C . ASP B 1 71 ? 27.236 27.458 71.323 1.00 25.13 112 ASP B C 1
ATOM 5513 O O . ASP B 1 71 ? 28.047 26.560 71.537 1.00 26.71 112 ASP B O 1
ATOM 5518 N N . THR B 1 72 ? 27.490 28.490 70.518 1.00 21.58 113 THR B N 1
ATOM 5519 C CA . THR B 1 72 ? 28.800 28.700 69.917 1.00 18.00 113 THR B CA 1
ATOM 5520 C C . THR B 1 72 ? 29.649 29.685 70.722 1.00 21.45 113 THR B C 1
ATOM 5521 O O . THR B 1 72 ? 30.673 30.167 70.234 1.00 19.57 113 THR B O 1
ATOM 5525 N N . THR B 1 73 ? 29.215 29.987 71.945 1.00 19.79 114 THR B N 1
ATOM 5526 C CA . THR B 1 73 ? 29.984 30.855 72.838 1.00 20.23 114 THR B CA 1
ATOM 5527 C C . THR B 1 73 ? 30.178 30.207 74.206 1.00 19.84 114 THR B C 1
ATOM 5528 O O . THR B 1 73 ? 29.275 29.556 74.727 1.00 22.53 114 THR B O 1
ATOM 5532 N N . ASN B 1 74 ? 31.365 30.390 74.770 1.00 18.44 115 ASN B N 1
ATOM 5533 C CA . ASN B 1 74 ? 31.618 30.068 76.167 1.00 19.70 115 ASN B CA 1
ATOM 5534 C C . ASN B 1 74 ? 30.679 30.921 77.014 1.00 18.39 115 ASN B C 1
ATOM 5535 O O . ASN B 1 74 ? 30.661 32.151 76.884 1.00 18.23 115 ASN B O 1
ATOM 5540 N N . PRO B 1 75 ? 29.891 30.282 77.890 1.00 19.04 116 PRO B N 1
ATOM 5541 C CA . PRO B 1 75 ? 28.851 31.019 78.621 1.00 16.22 116 PRO B CA 1
ATOM 5542 C C . PRO B 1 75 ? 29.404 32.046 79.605 1.00 21.76 116 PRO B C 1
ATOM 5543 O O . PRO B 1 75 ? 28.737 33.043 79.901 1.00 19.95 116 PRO B O 1
ATOM 5547 N N . SER B 1 76 ? 30.609 31.803 80.108 1.00 17.27 117 SER B N 1
ATOM 5548 C CA . SER B 1 76 ? 31.264 32.746 80.999 1.00 16.83 117 SER B CA 1
ATOM 5549 C C . SER B 1 76 ? 31.733 33.972 80.218 1.00 13.79 117 SER B C 1
ATOM 5550 O O . SER B 1 76 ? 31.568 35.104 80.675 1.00 17.50 117 SER B O 1
ATOM 5553 N N . LEU B 1 77 ? 32.329 33.745 79.048 1.00 17.75 118 LEU B N 1
ATOM 5554 C CA . LEU B 1 77 ? 32.743 34.854 78.188 1.00 18.83 118 LEU B CA 1
ATOM 5555 C C . LEU B 1 77 ? 31.520 35.630 77.682 1.00 18.93 118 LEU B C 1
ATOM 5556 O O . LEU B 1 77 ? 31.557 36.852 77.584 1.00 15.02 118 LEU B O 1
ATOM 5561 N N . TRP B 1 78 ? 30.431 34.928 77.380 1.00 16.14 119 TRP B N 1
ATOM 5562 C CA . TRP B 1 78 ? 29.189 35.609 76.993 1.00 16.61 119 TRP B CA 1
ATOM 5563 C C . TRP B 1 78 ? 28.713 36.548 78.095 1.00 17.05 119 TRP B C 1
ATOM 5564 O O . TRP B 1 78 ? 28.369 37.704 77.839 1.00 19.39 119 TRP B O 1
ATOM 5575 N N . ARG B 1 79 ? 28.705 36.051 79.328 1.00 15.84 120 ARG B N 1
ATOM 5576 C CA . ARG B 1 79 ? 28.373 36.878 80.482 1.00 16.60 120 ARG B CA 1
ATOM 5577 C C . ARG B 1 79 ? 29.251 38.122 80.565 1.00 20.81 120 ARG B C 1
ATOM 5578 O O . ARG B 1 79 ? 28.761 39.236 80.753 1.00 16.80 120 ARG B O 1
ATOM 5586 N N . GLN B 1 80 ? 30.559 37.931 80.433 1.00 16.94 121 GLN B N 1
ATOM 5587 C CA . GLN B 1 80 ? 31.482 39.061 80.474 1.00 16.11 121 GLN B CA 1
ATOM 5588 C C . GLN B 1 80 ? 31.233 40.034 79.313 1.00 13.43 121 GLN B C 1
ATOM 5589 O O . GLN B 1 80 ? 31.340 41.251 79.477 1.00 17.03 121 GLN B O 1
ATOM 5595 N N . SER B 1 81 ? 30.920 39.499 78.136 1.00 13.73 122 SER B N 1
ATOM 5596 C CA . SER B 1 81 ? 30.686 40.356 76.980 1.00 20.57 122 SER B CA 1
ATOM 5597 C C . SER B 1 81 ? 29.440 41.206 77.187 1.00 19.47 122 SER B C 1
ATOM 5598 O O . SER B 1 81 ? 29.400 42.361 76.762 1.00 17.01 122 SER B O 1
ATOM 5601 N N . GLN B 1 82 ? 28.423 40.646 77.841 1.00 14.89 123 GLN B N 1
ATOM 5602 C CA . GLN B 1 82 ? 27.261 41.445 78.229 1.00 18.94 123 GLN B CA 1
ATOM 5603 C C . GLN B 1 82 ? 27.686 42.577 79.156 1.00 22.98 123 GLN B C 1
ATOM 5604 O O . GLN B 1 82 ? 27.265 43.722 78.994 1.00 18.34 123 GLN B O 1
ATOM 5610 N N . LEU B 1 83 ? 28.539 42.256 80.121 1.00 16.31 124 LEU B N 1
ATOM 5611 C CA . LEU B 1 83 ? 28.937 43.230 81.128 1.00 16.50 124 LEU B CA 1
ATOM 5612 C C . LEU B 1 83 ? 29.747 44.387 80.556 1.00 18.46 124 LEU B C 1
ATOM 5613 O O . LEU B 1 83 ? 29.491 45.547 80.880 1.00 18.37 124 LEU B O 1
ATOM 5618 N N . ILE B 1 84 ? 30.716 44.081 79.701 1.00 15.20 125 ILE B N 1
ATOM 5619 C CA . ILE B 1 84 ? 31.594 45.129 79.186 1.00 15.16 125 ILE B CA 1
ATOM 5620 C C . ILE B 1 84 ? 30.901 46.048 78.190 1.00 16.47 125 ILE B C 1
ATOM 5621 O O . ILE B 1 84 ? 31.433 47.099 77.835 1.00 17.66 125 ILE B O 1
ATOM 5626 N N . ASN B 1 85 ? 29.715 45.652 77.739 1.00 17.14 126 ASN B N 1
ATOM 5627 C CA . ASN B 1 85 ? 28.942 46.499 76.840 1.00 16.06 126 ASN B CA 1
ATOM 5628 C C . ASN B 1 85 ? 27.996 47.445 77.572 1.00 17.89 126 ASN B C 1
ATOM 5629 O O . ASN B 1 85 ? 27.305 48.258 76.943 1.00 21.85 126 ASN B O 1
ATOM 5634 N N . ILE B 1 86 ? 27.956 47.345 78.896 1.00 17.37 127 ILE B N 1
ATOM 5635 C CA . ILE B 1 86 ? 27.197 48.307 79.690 1.00 18.41 127 ILE B CA 1
ATOM 5636 C C . ILE B 1 86 ? 27.986 49.619 79.642 1.00 19.53 127 ILE B C 1
ATOM 5637 O O . ILE B 1 86 ? 29.133 49.694 80.105 1.00 19.93 127 ILE B O 1
ATOM 5642 N N . SER B 1 87 ? 27.388 50.642 79.041 1.00 18.97 128 SER B N 1
ATOM 5643 C CA . SER B 1 87 ? 28.149 51.813 78.624 1.00 15.61 128 SER B CA 1
ATOM 5644 C C . SER B 1 87 ? 27.561 53.113 79.147 1.00 19.75 128 SER B C 1
ATOM 5645 O O . SER B 1 87 ? 26.399 53.162 79.539 1.00 20.53 128 SER B O 1
ATOM 5648 N N . GLY B 1 88 ? 28.370 54.168 79.128 1.00 19.36 129 GLY B N 1
ATOM 5649 C CA . GLY B 1 88 ? 27.866 55.496 79.426 1.00 19.99 129 GLY B CA 1
ATOM 5650 C C . GLY B 1 88 ? 28.659 56.256 80.466 1.00 20.25 129 GLY B C 1
ATOM 5651 O O . GLY B 1 88 ? 29.801 55.923 80.767 1.00 18.23 129 GLY B O 1
ATOM 5652 N N . LEU B 1 89 ? 28.028 57.291 81.013 1.00 19.87 130 LEU B N 1
ATOM 5653 C CA . LEU B 1 89 ? 28.593 58.096 82.089 1.00 19.66 130 LEU B CA 1
ATOM 5654 C C . LEU B 1 89 ? 28.054 57.569 83.411 1.00 18.88 130 LEU B C 1
ATOM 5655 O O . LEU B 1 89 ? 26.841 57.413 83.563 1.00 19.08 130 LEU B O 1
ATOM 5660 N N . PHE B 1 90 ? 28.953 57.317 84.360 1.00 15.85 131 PHE B N 1
ATOM 5661 C CA . PHE B 1 90 ? 28.603 56.772 85.669 1.00 15.82 131 PHE B CA 1
ATOM 5662 C C . PHE B 1 90 ? 29.198 57.596 86.800 1.00 15.72 131 PHE B C 1
ATOM 5663 O O . PHE B 1 90 ? 30.294 58.137 86.664 1.00 16.81 131 PHE B O 1
ATOM 5671 N N . GLU B 1 91 ? 28.494 57.682 87.925 1.00 16.70 132 GLU B N 1
ATOM 5672 C CA . GLU B 1 91 ? 29.117 58.188 89.147 1.00 16.87 132 GLU B CA 1
ATOM 5673 C C . GLU B 1 91 ? 29.743 57.013 89.895 1.00 19.44 132 GLU B C 1
ATOM 5674 O O . GLU B 1 91 ? 29.089 55.990 90.100 1.00 22.57 132 GLU B O 1
ATOM 5680 N N . VAL B 1 92 ? 31.001 57.157 90.303 1.00 17.86 133 VAL B N 1
ATOM 5681 C CA . VAL B 1 92 ? 31.672 56.148 91.123 1.00 18.90 133 VAL B CA 1
ATOM 5682 C C . VAL B 1 92 ? 31.395 56.432 92.596 1.00 21.64 133 VAL B C 1
ATOM 5683 O O . VAL B 1 92 ? 30.977 55.552 93.353 1.00 22.87 133 VAL B O 1
ATOM 5687 N N . THR B 1 93 ? 31.644 57.676 92.987 1.00 17.68 134 THR B N 1
ATOM 5688 C CA . THR B 1 93 ? 31.356 58.150 94.334 1.00 17.84 134 THR B CA 1
ATOM 5689 C C . THR B 1 93 ? 31.282 59.658 94.226 1.00 21.95 134 THR B C 1
ATOM 5690 O O . THR B 1 93 ? 31.478 60.197 93.137 1.00 21.73 134 THR B O 1
ATOM 5694 N N . ASP B 1 94 ? 30.985 60.336 95.332 1.00 21.98 135 ASP B N 1
ATOM 5695 C CA . ASP B 1 94 ? 30.864 61.796 95.307 1.00 27.01 135 ASP B CA 1
ATOM 5696 C C . ASP B 1 94 ? 32.086 62.447 94.654 1.00 26.38 135 ASP B C 1
ATOM 5697 O O . ASP B 1 94 ? 33.218 62.290 95.123 1.00 25.03 135 ASP B O 1
ATOM 5702 N N . GLY B 1 95 ? 31.857 63.131 93.535 1.00 22.13 136 GLY B N 1
ATOM 5703 C CA . GLY B 1 95 ? 32.924 63.844 92.852 1.00 20.18 136 GLY B CA 1
ATOM 5704 C C . GLY B 1 95 ? 33.809 63.012 91.938 1.00 22.89 136 GLY B C 1
ATOM 5705 O O . GLY B 1 95 ? 34.765 63.539 91.368 1.00 21.18 136 GLY B O 1
ATOM 5706 N N . ILE B 1 96 ? 33.517 61.720 91.790 1.00 16.82 137 ILE B N 1
ATOM 5707 C CA . ILE B 1 96 ? 34.284 60.883 90.844 1.00 14.87 137 ILE B CA 1
ATOM 5708 C C . ILE B 1 96 ? 33.369 60.223 89.815 1.00 17.25 137 ILE B C 1
ATOM 5709 O O . ILE B 1 96 ? 32.424 59.505 90.174 1.00 17.75 137 ILE B O 1
ATOM 5714 N N . TYR B 1 97 ? 33.655 60.468 88.537 1.00 16.63 138 TYR B N 1
ATOM 5715 C CA . TYR B 1 97 ? 32.825 59.999 87.433 1.00 18.28 138 TYR B CA 1
ATOM 5716 C C . TYR B 1 97 ? 33.680 59.219 86.448 1.00 16.44 138 TYR B C 1
ATOM 5717 O O . TYR B 1 97 ? 34.875 59.450 86.360 1.00 16.16 138 TYR B O 1
ATOM 5726 N N . GLN B 1 98 ? 33.066 58.287 85.727 1.00 14.21 139 GLN B N 1
ATOM 5727 C CA . GLN B 1 98 ? 33.769 57.576 84.662 1.00 13.77 139 GLN B CA 1
ATOM 5728 C C . GLN B 1 98 ? 32.897 57.487 83.434 1.00 15.00 139 GLN B C 1
ATOM 5729 O O . GLN B 1 98 ? 31.678 57.346 83.536 1.00 17.12 139 GLN B O 1
ATOM 5735 N N . VAL B 1 99 ? 33.519 57.563 82.266 1.00 15.28 140 VAL B N 1
ATOM 5736 C CA . VAL B 1 99 ? 32.828 57.221 81.041 1.00 14.29 140 VAL B CA 1
ATOM 5737 C C . VAL B 1 99 ? 33.337 55.837 80.643 1.00 17.35 140 VAL B C 1
ATOM 5738 O O . VAL B 1 99 ? 34.533 55.654 80.430 1.00 17.86 140 VAL B O 1
ATOM 5742 N N . ARG B 1 100 ? 32.437 54.863 80.579 1.00 15.89 141 ARG B N 1
ATOM 5743 C CA . ARG B 1 100 ? 32.833 53.480 80.310 1.00 19.97 141 ARG B CA 1
ATOM 5744 C C . ARG B 1 100 ? 32.378 53.034 78.920 1.00 17.32 141 ARG B C 1
ATOM 5745 O O . ARG B 1 100 ? 31.290 53.397 78.454 1.00 18.08 141 ARG B O 1
ATOM 5753 N N . ASN B 1 101 ? 33.222 52.244 78.266 1.00 15.59 142 ASN B N 1
ATOM 5754 C CA . ASN B 1 101 ? 32.961 51.755 76.912 1.00 15.41 142 ASN B CA 1
ATOM 5755 C C . ASN B 1 101 ? 32.777 52.816 75.818 1.00 19.56 142 ASN B C 1
ATOM 5756 O O . ASN B 1 101 ? 32.019 52.594 74.876 1.00 16.82 142 ASN B O 1
ATOM 5761 N N . TYR B 1 102 ? 33.463 53.954 75.929 1.00 13.83 143 TYR B N 1
ATOM 5762 C CA . TYR B 1 102 ? 33.684 54.806 74.756 1.00 17.01 143 TYR B CA 1
ATOM 5763 C C . TYR B 1 102 ? 35.036 54.465 74.137 1.00 18.03 143 TYR B C 1
ATOM 5764 O O . TYR B 1 102 ? 35.432 55.051 73.142 1.00 18.07 143 TYR B O 1
ATOM 5773 N N . ASP B 1 103 ? 35.751 53.534 74.759 1.00 18.69 144 ASP B N 1
ATOM 5774 C CA . ASP B 1 103 ? 36.988 53.004 74.190 1.00 16.66 144 ASP B CA 1
ATOM 5775 C C . ASP B 1 103 ? 37.302 51.703 74.912 1.00 18.86 144 ASP B C 1
ATOM 5776 O O . ASP B 1 103 ? 36.486 51.226 75.703 1.00 16.51 144 ASP B O 1
ATOM 5781 N N . LEU B 1 104 ? 38.467 51.123 74.643 1.00 15.70 145 LEU B N 1
ATOM 5782 C CA . LEU B 1 104 ? 38.858 49.901 75.348 1.00 14.65 145 LEU B CA 1
ATOM 5783 C C . LEU B 1 104 ? 38.917 50.193 76.836 1.00 19.15 145 LEU B C 1
ATOM 5784 O O . LEU B 1 104 ? 38.541 49.359 77.661 1.00 17.24 145 LEU B O 1
ATOM 5789 N N . SER B 1 105 ? 39.364 51.403 77.159 1.00 15.97 146 SER B N 1
ATOM 5790 C CA . SER B 1 105 ? 39.587 51.822 78.536 1.00 17.65 146 SER B CA 1
ATOM 5791 C C . SER B 1 105 ? 38.484 52.775 78.969 1.00 11.77 146 SER B C 1
ATOM 5792 O O . SER B 1 105 ? 37.713 53.263 78.134 1.00 13.17 146 SER B O 1
ATOM 5795 N N . ASN B 1 106 ? 38.412 53.026 80.275 1.00 13.79 147 ASN B N 1
ATOM 5796 C CA . ASN B 1 106 ? 37.538 54.041 80.847 1.00 16.60 147 ASN B CA 1
ATOM 5797 C C . ASN B 1 106 ? 38.260 55.380 80.856 1.00 15.78 147 ASN B C 1
ATOM 5798 O O . ASN B 1 106 ? 39.480 55.416 80.919 1.00 16.75 147 ASN B O 1
ATOM 5803 N N . MET B 1 107 ? 37.516 56.481 80.812 1.00 14.17 148 MET B N 1
ATOM 5804 C CA . MET B 1 107 ? 38.091 57.775 81.185 1.00 14.46 148 MET B CA 1
ATOM 5805 C C . MET B 1 107 ? 37.521 58.169 82.542 1.00 16.97 148 MET B C 1
ATOM 5806 O O . MET B 1 107 ? 36.334 57.980 82.796 1.00 17.90 148 MET B O 1
ATOM 5811 N N . THR B 1 108 ? 38.357 58.715 83.415 1.00 15.87 149 THR B N 1
ATOM 5812 C CA . THR B 1 108 ? 37.889 59.090 84.757 1.00 13.17 149 THR B CA 1
ATOM 5813 C C . THR B 1 108 ? 37.979 60.599 84.967 1.00 17.98 149 THR B C 1
ATOM 5814 O O . THR B 1 108 ? 38.921 61.244 84.509 1.00 15.95 149 THR B O 1
ATOM 5818 N N . ILE B 1 109 ? 36.991 61.157 85.652 1.00 15.45 150 ILE B N 1
ATOM 5819 C CA . ILE B 1 109 ? 36.960 62.593 85.910 1.00 14.88 150 ILE B CA 1
ATOM 5820 C C . ILE B 1 109 ? 36.738 62.823 87.398 1.00 15.00 150 ILE B C 1
ATOM 5821 O O . ILE B 1 109 ? 35.761 62.343 87.969 1.00 19.35 150 ILE B O 1
ATOM 5826 N N . VAL B 1 110 ? 37.646 63.555 88.029 1.00 15.34 151 VAL B N 1
ATOM 5827 C CA . VAL B 1 110 ? 37.524 63.820 89.464 1.00 15.78 151 VAL B CA 1
ATOM 5828 C C . VAL B 1 110 ? 37.294 65.309 89.708 1.00 18.92 151 VAL B C 1
ATOM 5829 O O . VAL B 1 110 ? 38.071 66.146 89.254 1.00 19.69 151 VAL B O 1
ATOM 5833 N N . GLU B 1 111 ? 36.213 65.624 90.413 1.00 18.40 152 GLU B N 1
ATOM 5834 C CA . GLU B 1 111 ? 35.858 67.005 90.711 1.00 20.24 152 GLU B CA 1
ATOM 5835 C C . GLU B 1 111 ? 36.582 67.487 91.963 1.00 24.56 152 GLU B C 1
ATOM 5836 O O . GLU B 1 111 ? 36.453 66.888 93.031 1.00 23.06 152 GLU B O 1
ATOM 5842 N N . GLY B 1 112 ? 37.354 68.562 91.830 1.00 24.51 153 GLY B N 1
ATOM 5843 C CA . GLY B 1 112 ? 38.107 69.080 92.961 1.00 22.84 153 GLY B CA 1
ATOM 5844 C C . GLY B 1 112 ? 37.673 70.482 93.357 1.00 28.84 153 GLY B C 1
ATOM 5845 O O . GLY B 1 112 ? 36.510 70.854 93.194 1.00 29.41 153 GLY B O 1
ATOM 5846 N N . LYS B 1 113 ? 38.621 71.260 93.874 1.00 33.74 154 LYS B N 1
ATOM 5847 C CA . LYS B 1 113 ? 38.361 72.612 94.373 1.00 35.09 154 LYS B CA 1
ATOM 5848 C C . LYS B 1 113 ? 37.908 73.578 93.272 1.00 31.70 154 LYS B C 1
ATOM 5849 O O . LYS B 1 113 ? 36.856 74.220 93.381 1.00 32.50 154 LYS B O 1
ATOM 5855 N N . ASP B 1 114 ? 38.698 73.672 92.206 1.00 26.65 155 ASP B N 1
ATOM 5856 C CA . ASP B 1 114 ? 38.475 74.688 91.177 1.00 30.77 155 ASP B CA 1
ATOM 5857 C C . ASP B 1 114 ? 38.065 74.108 89.829 1.00 31.18 155 ASP B C 1
ATOM 5858 O O . ASP B 1 114 ? 37.541 74.820 88.971 1.00 30.75 155 ASP B O 1
ATOM 5863 N N . GLY B 1 115 ? 38.321 72.826 89.622 1.00 27.01 156 GLY B N 1
ATOM 5864 C CA . GLY B 1 115 ? 38.061 72.253 88.316 1.00 24.41 156 GLY B CA 1
ATOM 5865 C C . GLY B 1 115 ? 37.959 70.747 88.336 1.00 26.36 156 GLY B C 1
ATOM 5866 O O . GLY B 1 115 ? 37.497 70.150 89.311 1.00 25.89 156 GLY B O 1
ATOM 5867 N N . ILE B 1 116 ? 38.370 70.128 87.235 1.00 22.43 157 ILE B N 1
ATOM 5868 C CA . ILE B 1 116 ? 38.342 68.680 87.151 1.00 20.64 157 ILE B CA 1
ATOM 5869 C C . ILE B 1 116 ? 39.702 68.145 86.750 1.00 18.55 157 ILE B C 1
ATOM 5870 O O . ILE B 1 116 ? 40.475 68.812 86.052 1.00 20.15 157 ILE B O 1
ATOM 5875 N N . THR B 1 117 ? 39.993 66.939 87.218 1.00 16.38 158 THR B N 1
ATOM 5876 C CA . THR B 1 117 ? 41.217 66.245 86.853 1.00 15.79 158 THR B CA 1
ATOM 5877 C C . THR B 1 117 ? 40.806 65.017 86.046 1.00 22.06 158 THR B C 1
ATOM 5878 O O . THR B 1 117 ? 39.867 64.316 86.427 1.00 19.37 158 THR B O 1
ATOM 5882 N N . ILE B 1 118 ? 41.481 64.781 84.920 1.00 18.29 159 ILE B N 1
ATOM 5883 C CA . ILE B 1 118 ? 41.146 63.661 84.033 1.00 14.59 159 ILE B CA 1
ATOM 5884 C C . ILE B 1 118 ? 42.187 62.562 84.170 1.00 15.81 159 ILE B C 1
ATOM 5885 O O . ILE B 1 118 ? 43.384 62.844 84.121 1.00 18.50 159 ILE B O 1
ATOM 5890 N N . PHE B 1 119 ? 41.743 61.316 84.335 1.00 15.27 160 PHE B N 1
ATOM 5891 C CA . PHE B 1 119 ? 42.660 60.178 84.325 1.00 13.40 160 PHE B CA 1
ATOM 5892 C C . PHE B 1 119 ? 42.502 59.408 83.015 1.00 14.87 160 PHE B C 1
ATOM 5893 O O . PHE B 1 119 ? 41.376 59.125 82.595 1.00 17.45 160 PHE B O 1
ATOM 5901 N N . ASP B 1 120 ? 43.628 59.057 82.393 1.00 17.14 161 ASP B N 1
ATOM 5902 C CA . ASP B 1 120 ? 43.663 58.097 81.285 1.00 14.09 161 ASP B CA 1
ATOM 5903 C C . ASP B 1 120 ? 42.705 58.403 80.151 1.00 19.04 161 ASP B C 1
ATOM 5904 O O . ASP B 1 120 ? 41.684 57.733 79.994 1.00 18.55 161 ASP B O 1
ATOM 5909 N N . PRO B 1 121 ? 43.030 59.423 79.349 1.00 16.08 162 PRO B N 1
ATOM 5910 C CA . PRO B 1 121 ? 42.073 59.898 78.345 1.00 17.41 162 PRO B CA 1
ATOM 5911 C C . PRO B 1 121 ? 42.005 59.058 77.053 1.00 13.86 162 PRO B C 1
ATOM 5912 O O . PRO B 1 121 ? 42.089 59.612 75.967 1.00 17.01 162 PRO B O 1
ATOM 5916 N N . LEU B 1 122 ? 41.834 57.743 77.192 1.00 16.37 163 LEU B N 1
ATOM 5917 C CA . LEU B 1 122 ? 41.463 56.843 76.085 1.00 12.87 163 LEU B CA 1
ATOM 5918 C C . LEU B 1 122 ? 42.534 56.721 75.005 1.00 16.29 163 LEU B C 1
ATOM 5919 O O . LEU B 1 122 ? 43.662 57.177 75.186 1.00 19.35 163 LEU B O 1
ATOM 5924 N N . ILE B 1 123 ? 42.187 56.086 73.891 1.00 14.55 164 ILE B N 1
ATOM 5925 C CA . ILE B 1 123 ? 43.160 55.842 72.817 1.00 14.65 164 ILE B CA 1
ATOM 5926 C C . ILE B 1 123 ? 43.207 57.002 71.830 1.00 17.74 164 ILE B C 1
ATOM 5927 O O . ILE B 1 123 ? 44.283 57.406 71.379 1.00 19.35 164 ILE B O 1
ATOM 5932 N N . SER B 1 124 ? 42.031 57.524 71.490 1.00 21.09 165 SER B N 1
ATOM 5933 C CA . SER B 1 124 ? 41.908 58.506 70.424 1.00 18.60 165 SER B CA 1
ATOM 5934 C C . SER B 1 124 ? 41.477 59.862 70.945 1.00 17.84 165 SER B C 1
ATOM 5935 O O . SER B 1 124 ? 40.673 59.950 71.876 1.00 17.51 165 SER B O 1
ATOM 5938 N N . GLN B 1 125 ? 41.997 60.917 70.323 1.00 18.93 166 GLN B N 1
ATOM 5939 C CA . GLN B 1 125 ? 41.594 62.278 70.650 1.00 22.21 166 GLN B CA 1
ATOM 5940 C C . GLN B 1 125 ? 40.079 62.413 70.550 1.00 22.03 166 GLN B C 1
ATOM 5941 O O . GLN B 1 125 ? 39.433 63.046 71.398 1.00 21.15 166 GLN B O 1
ATOM 5947 N N . GLU B 1 126 ? 39.514 61.788 69.521 1.00 19.94 167 GLU B N 1
ATOM 5948 C CA . GLU B 1 126 ? 38.091 61.934 69.215 1.00 21.63 167 GLU B CA 1
ATOM 5949 C C . GLU B 1 126 ? 37.156 61.260 70.232 1.00 19.90 167 GLU B C 1
ATOM 5950 O O . GLU B 1 126 ? 36.055 61.760 70.511 1.00 18.41 167 GLU B O 1
ATOM 5956 N N . THR B 1 127 ? 37.567 60.119 70.777 1.00 18.37 168 THR B N 1
ATOM 5957 C CA . THR B 1 127 ? 36.734 59.479 71.790 1.00 19.50 168 THR B CA 1
ATOM 5958 C C . THR B 1 127 ? 36.871 60.211 73.114 1.00 15.79 168 THR B C 1
ATOM 5959 O O . THR B 1 127 ? 35.897 60.351 73.856 1.00 18.79 168 THR B O 1
ATOM 5963 N N . ALA B 1 128 ? 38.072 60.700 73.399 1.00 16.70 169 ALA B N 1
ATOM 5964 C CA . ALA B 1 128 ? 38.294 61.416 74.659 1.00 19.74 169 ALA B CA 1
ATOM 5965 C C . ALA B 1 128 ? 37.479 62.699 74.670 1.00 18.99 169 ALA B C 1
ATOM 5966 O O . ALA B 1 128 ? 36.918 63.086 75.694 1.00 18.92 169 ALA B O 1
ATOM 5968 N N . LYS B 1 129 ? 37.419 63.359 73.522 1.00 17.02 170 LYS B N 1
ATOM 5969 C CA . LYS B 1 129 ? 36.663 64.598 73.401 1.00 17.89 170 LYS B CA 1
ATOM 5970 C C . LYS B 1 129 ? 35.173 64.316 73.596 1.00 21.66 170 LYS B C 1
ATOM 5971 O O . LYS B 1 129 ? 34.479 65.047 74.297 1.00 21.42 170 LYS B O 1
ATOM 5977 N N . ALA B 1 130 ? 34.695 63.232 72.991 1.00 19.61 171 ALA B N 1
ATOM 5978 C CA . ALA B 1 130 ? 33.289 62.845 73.109 1.00 22.66 171 ALA B CA 1
ATOM 5979 C C . ALA B 1 130 ? 32.926 62.429 74.539 1.00 18.80 171 ALA B C 1
ATOM 5980 O O . ALA B 1 130 ? 31.826 62.743 75.027 1.00 19.51 171 ALA B O 1
ATOM 5982 N N . ALA B 1 131 ? 33.836 61.717 75.198 1.00 16.88 172 ALA B N 1
ATOM 5983 C CA . ALA B 1 131 ? 33.630 61.336 76.588 1.00 16.46 172 ALA B CA 1
ATOM 5984 C C . ALA B 1 131 ? 33.579 62.576 77.477 1.00 21.39 172 ALA B C 1
ATOM 5985 O O . ALA B 1 131 ? 32.747 62.664 78.376 1.00 18.16 172 ALA B O 1
ATOM 5987 N N . LEU B 1 132 ? 34.471 63.536 77.247 1.00 17.98 173 LEU B N 1
ATOM 5988 C CA . LEU B 1 132 ? 34.458 64.749 78.073 1.00 19.56 173 LEU B CA 1
ATOM 5989 C C . LEU B 1 132 ? 33.225 65.599 77.795 1.00 21.41 173 LEU B C 1
ATOM 5990 O O . LEU B 1 132 ? 32.638 66.179 78.716 1.00 20.29 173 LEU B O 1
ATOM 5995 N N . ASP B 1 133 ? 32.808 65.660 76.534 1.00 22.82 174 ASP B N 1
ATOM 5996 C CA . ASP B 1 133 ? 31.590 66.398 76.203 1.00 19.77 174 ASP B CA 1
ATOM 5997 C C . ASP B 1 133 ? 30.368 65.771 76.881 1.00 19.94 174 ASP B C 1
ATOM 5998 O O . ASP B 1 133 ? 29.443 66.480 77.287 1.00 20.39 174 ASP B O 1
ATOM 6003 N N . LEU B 1 134 ? 30.369 64.445 77.012 1.00 19.03 175 LEU B N 1
ATOM 6004 C CA . LEU B 1 134 ? 29.269 63.770 77.707 1.00 18.99 175 LEU B CA 1
ATOM 6005 C C . LEU B 1 134 ? 29.270 64.152 79.180 1.00 18.89 175 LEU B C 1
ATOM 6006 O O . LEU B 1 134 ? 28.227 64.445 79.752 1.00 20.13 175 LEU B O 1
ATOM 6011 N N . TYR B 1 135 ? 30.447 64.163 79.789 1.00 18.33 176 TYR B N 1
ATOM 6012 C CA . TYR B 1 135 ? 30.557 64.557 81.185 1.00 18.27 176 TYR B CA 1
ATOM 6013 C C . TYR B 1 135 ? 30.021 65.984 81.367 1.00 20.17 176 TYR B C 1
ATOM 6014 O O . TYR B 1 135 ? 29.204 66.251 82.253 1.00 19.66 176 TYR B O 1
ATOM 6023 N N . TYR B 1 136 ? 30.448 66.894 80.495 1.00 19.62 177 TYR B N 1
ATOM 6024 C CA . TYR B 1 136 ? 30.031 68.295 80.582 1.00 20.54 177 TYR B CA 1
ATOM 6025 C C . TYR B 1 136 ? 28.548 68.518 80.297 1.00 26.96 177 TYR B C 1
ATOM 6026 O O . TYR B 1 136 ? 27.994 69.563 80.646 1.00 23.74 177 TYR B O 1
ATOM 6035 N N . LYS B 1 137 ? 27.905 67.554 79.645 1.00 21.14 178 LYS B N 1
ATOM 6036 C CA . LYS B 1 137 ? 26.471 67.657 79.387 1.00 25.62 178 LYS B CA 1
ATOM 6037 C C . LYS B 1 137 ? 25.666 67.503 80.682 1.00 24.47 178 LYS B C 1
ATOM 6038 O O . LYS B 1 137 ? 24.537 68.001 80.797 1.00 24.49 178 LYS B O 1
ATOM 6044 N N . HIS B 1 138 ? 26.258 66.828 81.662 1.00 21.15 179 HIS B N 1
ATOM 6045 C CA . HIS B 1 138 ? 25.539 66.491 82.891 1.00 21.14 179 HIS B CA 1
ATOM 6046 C C . HIS B 1 138 ? 26.128 67.087 84.163 1.00 21.04 179 HIS B C 1
ATOM 6047 O O . HIS B 1 138 ? 25.431 67.211 85.170 1.00 22.84 179 HIS B O 1
ATOM 6054 N N . ARG B 1 139 ? 27.404 67.447 84.115 1.00 20.68 180 ARG B N 1
ATOM 6055 C CA . ARG B 1 139 ? 28.108 67.954 85.295 1.00 20.84 180 ARG B CA 1
ATOM 6056 C C . ARG B 1 139 ? 28.566 69.386 85.017 1.00 22.12 180 ARG B C 1
ATOM 6057 O O . ARG B 1 139 ? 28.559 69.816 83.863 1.00 22.66 180 ARG B O 1
ATOM 6065 N N . PRO B 1 140 ? 28.938 70.140 86.067 1.00 23.33 181 PRO B N 1
ATOM 6066 C CA . PRO B 1 140 ? 29.212 71.562 85.805 1.00 24.87 181 PRO B CA 1
ATOM 6067 C C . PRO B 1 140 ? 30.420 71.779 84.897 1.00 27.96 181 PRO B C 1
ATOM 6068 O O . PRO B 1 140 ? 31.382 71.011 84.938 1.00 24.71 181 PRO B O 1
ATOM 6072 N N . LYS B 1 141 ? 30.360 72.816 84.072 1.00 25.90 182 LYS B N 1
ATOM 6073 C CA . LYS B 1 141 ? 31.409 73.054 83.090 1.00 26.70 182 LYS B CA 1
ATOM 6074 C C . LYS B 1 141 ? 32.569 73.827 83.714 1.00 32.43 182 LYS B C 1
ATOM 6075 O O . LYS B 1 141 ? 32.705 75.037 83.537 1.00 38.19 182 LYS B O 1
ATOM 6081 N N . LYS B 1 142 ? 33.389 73.102 84.470 1.00 25.90 183 LYS B N 1
ATOM 6082 C CA . LYS B 1 142 ? 34.556 73.675 85.120 1.00 27.09 183 LYS B CA 1
ATOM 6083 C C . LYS B 1 142 ? 35.792 73.220 84.358 1.00 31.63 183 LYS B C 1
ATOM 6084 O O . LYS B 1 142 ? 35.770 72.162 83.723 1.00 26.36 183 LYS B O 1
ATOM 6090 N N . PRO B 1 143 ? 36.874 74.021 84.399 1.00 26.13 184 PRO B N 1
ATOM 6091 C CA . PRO B 1 143 ? 38.021 73.689 83.545 1.00 26.65 184 PRO B CA 1
ATOM 6092 C C . PRO B 1 143 ? 38.815 72.475 84.011 1.00 26.93 184 PRO B C 1
ATOM 6093 O O . PRO B 1 143 ? 38.812 72.103 85.194 1.00 21.39 184 PRO B O 1
ATOM 6097 N N . VAL B 1 144 ? 39.510 71.866 83.058 1.00 26.09 185 VAL B N 1
ATOM 6098 C CA . VAL B 1 144 ? 40.458 70.806 83.361 1.00 20.88 185 VAL B CA 1
ATOM 6099 C C . VAL B 1 144 ? 41.691 71.459 83.976 1.00 24.53 185 VAL B C 1
ATOM 6100 O O . VAL B 1 144 ? 42.266 72.370 83.384 1.00 26.14 185 VAL B O 1
ATOM 6104 N N . VAL B 1 145 ? 42.082 71.028 85.172 1.00 22.80 186 VAL B N 1
ATOM 6105 C CA . VAL B 1 145 ? 43.267 71.608 85.805 1.00 26.48 186 VAL B CA 1
ATOM 6106 C C . VAL B 1 145 ? 44.450 70.640 85.842 1.00 24.16 186 VAL B C 1
ATOM 6107 O O . VAL B 1 145 ? 45.586 71.046 86.102 1.00 22.74 186 VAL B O 1
ATOM 6111 N N . ALA B 1 146 ? 44.192 69.360 85.585 1.00 23.07 187 ALA B N 1
ATOM 6112 C CA . ALA B 1 146 ? 45.251 68.354 85.644 1.00 20.38 187 ALA B CA 1
ATOM 6113 C C . ALA B 1 146 ? 44.854 67.101 84.889 1.00 24.09 187 ALA B C 1
ATOM 6114 O O . ALA B 1 146 ? 43.665 66.790 84.787 1.00 20.92 187 ALA B O 1
ATOM 6116 N N . VAL B 1 147 ? 45.856 66.390 84.372 1.00 18.11 188 VAL B N 1
ATOM 6117 C CA . VAL B 1 147 ? 45.652 65.100 83.716 1.00 16.99 188 VAL B CA 1
ATOM 6118 C C . VAL B 1 147 ? 46.621 64.109 84.345 1.00 17.67 188 VAL B C 1
ATOM 6119 O O . VAL B 1 147 ? 47.757 64.463 84.651 1.00 20.68 188 VAL B O 1
ATOM 6123 N N . ILE B 1 148 ? 46.170 62.883 84.577 1.00 14.35 189 ILE B N 1
ATOM 6124 C CA . ILE B 1 148 ? 47.068 61.832 85.049 1.00 13.01 189 ILE B CA 1
ATOM 6125 C C . ILE B 1 148 ? 47.080 60.673 84.058 1.00 17.53 189 ILE B C 1
ATOM 6126 O O . ILE B 1 148 ? 46.017 60.244 83.596 1.00 17.97 189 ILE B O 1
ATOM 6131 N N . TYR B 1 149 ? 48.273 60.186 83.705 1.00 17.16 190 TYR B N 1
ATOM 6132 C CA . TYR B 1 149 ? 48.392 58.937 82.944 1.00 18.18 190 TYR B CA 1
ATOM 6133 C C . TYR B 1 149 ? 48.775 57.854 83.952 1.00 16.25 190 TYR B C 1
ATOM 6134 O O . TYR B 1 149 ? 49.847 57.936 84.550 1.00 17.43 190 TYR B O 1
ATOM 6143 N N . THR B 1 150 ? 47.939 56.838 84.156 1.00 14.47 191 THR B N 1
ATOM 6144 C CA . THR B 1 150 ? 48.262 55.843 85.192 1.00 15.55 191 THR B CA 1
ATOM 6145 C C . THR B 1 150 ? 49.368 54.902 84.760 1.00 17.23 191 THR B C 1
ATOM 6146 O O . THR B 1 150 ? 50.083 54.364 85.602 1.00 15.66 191 THR B O 1
ATOM 6150 N N . HIS B 1 151 ? 49.488 54.667 83.454 1.00 13.73 192 HIS B N 1
ATOM 6151 C CA . HIS B 1 151 ? 50.546 53.784 82.965 1.00 14.96 192 HIS B CA 1
ATOM 6152 C C . HIS B 1 151 ? 50.864 53.957 81.480 1.00 14.88 192 HIS B C 1
ATOM 6153 O O . HIS B 1 151 ? 50.177 54.688 80.774 1.00 16.51 192 HIS B O 1
ATOM 6160 N N . SER B 1 152 ? 51.920 53.291 81.023 1.00 15.94 193 SER B N 1
ATOM 6161 C CA . SER B 1 152 ? 52.511 53.566 79.711 1.00 17.38 193 SER B CA 1
ATOM 6162 C C . SER B 1 152 ? 51.932 52.820 78.504 1.00 20.46 193 SER B C 1
ATOM 6163 O O . SER B 1 152 ? 52.661 52.526 77.558 1.00 27.05 193 SER B O 1
ATOM 6166 N N . HIS B 1 153 ? 50.642 52.513 78.521 1.00 14.87 194 HIS B N 1
ATOM 6167 C CA . HIS B 1 153 ? 50.008 51.929 77.340 1.00 16.64 194 HIS B CA 1
ATOM 6168 C C . HIS B 1 153 ? 49.077 52.945 76.676 1.00 16.66 194 HIS B C 1
ATOM 6169 O O . HIS B 1 153 ? 48.524 53.808 77.348 1.00 15.13 194 HIS B O 1
ATOM 6176 N N . VAL B 1 154 ? 48.897 52.825 75.360 1.00 16.11 195 VAL B N 1
ATOM 6177 C CA . VAL B 1 154 ? 48.270 53.881 74.560 1.00 13.09 195 VAL B CA 1
ATOM 6178 C C . VAL B 1 154 ? 46.837 54.221 74.968 1.00 16.33 195 VAL B C 1
ATOM 6179 O O . VAL B 1 154 ? 46.378 55.357 74.777 1.00 19.55 195 VAL B O 1
ATOM 6183 N N . ASP B 1 155 ? 46.123 53.256 75.547 1.00 18.20 196 ASP B N 1
ATOM 6184 C CA . ASP B 1 155 ? 44.731 53.507 75.911 1.00 19.31 196 ASP B CA 1
ATOM 6185 C C . ASP B 1 155 ? 44.585 54.323 77.194 1.00 14.44 196 ASP B C 1
ATOM 6186 O O . ASP B 1 155 ? 43.471 54.538 77.686 1.00 16.61 196 ASP B O 1
ATOM 6191 N N . HIS B 1 156 ? 45.712 54.795 77.718 1.00 15.13 197 HIS B N 1
ATOM 6192 C CA . HIS B 1 156 ? 45.697 55.628 78.918 1.00 16.25 197 HIS B CA 1
ATOM 6193 C C . HIS B 1 156 ? 46.380 56.971 78.734 1.00 16.11 197 HIS B C 1
ATOM 6194 O O . HIS B 1 156 ? 46.646 57.665 79.709 1.00 15.87 197 HIS B O 1
ATOM 6201 N N . TYR B 1 157 ? 46.663 57.338 77.486 1.00 16.75 198 TYR B N 1
ATOM 6202 C CA . TYR B 1 157 ? 47.173 58.676 77.206 1.00 15.77 198 TYR B CA 1
ATOM 6203 C C . TYR B 1 157 ? 46.803 59.188 75.810 1.00 20.07 198 TYR B C 1
ATOM 6204 O O . TYR B 1 157 ? 46.858 60.387 75.560 1.00 18.22 198 TYR B O 1
ATOM 6213 N N . GLY B 1 158 ? 46.438 58.277 74.908 1.00 13.75 199 GLY B N 1
ATOM 6214 C CA . GLY B 1 158 ? 46.320 58.580 73.487 1.00 15.57 199 GLY B CA 1
ATOM 6215 C C . GLY B 1 158 ? 45.374 59.715 73.125 1.00 19.21 199 GLY B C 1
ATOM 6216 O O . GLY B 1 158 ? 45.591 60.426 72.154 1.00 19.46 199 GLY B O 1
ATOM 6217 N N . GLY B 1 159 ? 44.312 59.883 73.898 1.00 14.98 200 GLY B N 1
ATOM 6218 C CA . GLY B 1 159 ? 43.349 60.929 73.597 1.00 16.52 200 GLY B CA 1
ATOM 6219 C C . GLY B 1 159 ? 43.579 62.245 74.317 1.00 17.90 200 GLY B C 1
ATOM 6220 O O . GLY B 1 159 ? 42.691 63.094 74.341 1.00 19.38 200 GLY B O 1
ATOM 6221 N N . VAL B 1 160 ? 44.765 62.431 74.887 1.00 16.07 201 VAL B N 1
ATOM 6222 C CA . VAL B 1 160 ? 45.009 63.588 75.759 1.00 18.93 201 VAL B CA 1
ATOM 6223 C C . VAL B 1 160 ? 44.685 64.953 75.129 1.00 19.03 201 VAL B C 1
ATOM 6224 O O . VAL B 1 160 ? 44.124 65.827 75.792 1.00 21.28 201 VAL B O 1
ATOM 6228 N N . ARG B 1 161 ? 44.996 65.142 73.851 1.00 17.50 202 ARG B N 1
ATOM 6229 C CA . ARG B 1 161 ? 44.695 66.433 73.223 1.00 18.62 202 ARG B CA 1
ATOM 6230 C C . ARG B 1 161 ? 43.206 66.675 73.044 1.00 19.00 202 ARG B C 1
ATOM 6231 O O . ARG B 1 161 ? 42.794 67.780 72.684 1.00 22.06 202 ARG B O 1
ATOM 6239 N N . GLY B 1 162 ? 42.397 65.648 73.298 1.00 20.86 203 GLY B N 1
ATOM 6240 C CA . GLY B 1 162 ? 40.954 65.806 73.248 1.00 27.00 203 GLY B CA 1
ATOM 6241 C C . GLY B 1 162 ? 40.397 66.386 74.534 1.00 25.30 203 GLY B C 1
ATOM 6242 O O . GLY B 1 162 ? 39.242 66.823 74.572 1.00 27.61 203 GLY B O 1
ATOM 6243 N N . VAL B 1 163 ? 41.210 66.401 75.593 1.00 17.51 204 VAL B N 1
ATOM 6244 C CA . VAL B 1 163 ? 40.748 66.935 76.881 1.00 21.85 204 VAL B CA 1
ATOM 6245 C C . VAL B 1 163 ? 41.519 68.162 77.380 1.00 25.02 204 VAL B C 1
ATOM 6246 O O . VAL B 1 163 ? 41.073 68.847 78.300 1.00 24.30 204 VAL B O 1
ATOM 6250 N N . VAL B 1 164 ? 42.673 68.436 76.784 1.00 23.28 205 VAL B N 1
ATOM 6251 C CA . VAL B 1 164 ? 43.467 69.587 77.205 1.00 23.23 205 VAL B CA 1
ATOM 6252 C C . VAL B 1 164 ? 44.237 70.190 76.027 1.00 28.94 205 VAL B C 1
ATOM 6253 O O . VAL B 1 164 ? 44.608 69.480 75.092 1.00 22.00 205 VAL B O 1
ATOM 6257 N N . ASP B 1 165 ? 44.443 71.504 76.056 1.00 25.31 206 ASP B N 1
ATOM 6258 C CA . ASP B 1 165 ? 45.259 72.170 75.046 1.00 24.08 206 ASP B CA 1
ATOM 6259 C C . ASP B 1 165 ? 46.674 72.329 75.584 1.00 26.73 206 ASP B C 1
ATOM 6260 O O . ASP B 1 165 ? 46.869 72.824 76.694 1.00 28.05 206 ASP B O 1
ATOM 6265 N N . GLU B 1 166 ? 47.660 71.912 74.797 1.00 27.14 207 GLU B N 1
ATOM 6266 C CA . GLU B 1 166 ? 49.052 71.938 75.243 1.00 27.79 207 GLU B CA 1
ATOM 6267 C C . GLU B 1 166 ? 49.555 73.346 75.585 1.00 30.72 207 GLU B C 1
ATOM 6268 O O . GLU B 1 166 ? 50.450 73.501 76.414 1.00 31.50 207 GLU B O 1
ATOM 6274 N N . ALA B 1 167 ? 48.978 74.366 74.953 1.00 31.34 208 ALA B N 1
ATOM 6275 C CA . ALA B 1 167 ? 49.316 75.751 75.288 1.00 31.78 208 ALA B CA 1
ATOM 6276 C C . ALA B 1 167 ? 49.155 76.023 76.791 1.00 29.05 208 ALA B C 1
ATOM 6277 O O . ALA B 1 167 ? 49.963 76.743 77.391 1.00 30.85 208 ALA B O 1
ATOM 6279 N N . ASP B 1 168 ? 48.115 75.445 77.391 1.00 27.44 209 ASP B N 1
ATOM 6280 C CA . ASP B 1 168 ? 47.870 75.581 78.830 1.00 34.15 209 ASP B CA 1
ATOM 6281 C C . ASP B 1 168 ? 48.839 74.765 79.694 1.00 32.13 209 ASP B C 1
ATOM 6282 O O . ASP B 1 168 ? 49.125 75.138 80.835 1.00 29.76 209 ASP B O 1
ATOM 6287 N N . VAL B 1 169 ? 49.325 73.646 79.164 1.00 27.28 210 VAL B N 1
ATOM 6288 C CA . VAL B 1 169 ? 50.349 72.864 79.843 1.00 27.51 210 VAL B CA 1
ATOM 6289 C C . VAL B 1 169 ? 51.655 73.655 79.873 1.00 31.68 210 VAL B C 1
ATOM 6290 O O . VAL B 1 169 ? 52.306 73.764 80.913 1.00 33.77 210 VAL B O 1
ATOM 6294 N N . LYS B 1 170 ? 52.023 74.218 78.725 1.00 31.02 211 LYS B N 1
ATOM 6295 C CA . LYS B 1 170 ? 53.234 75.027 78.602 1.00 30.39 211 LYS B CA 1
ATOM 6296 C C . LYS B 1 170 ? 53.210 76.251 79.505 1.00 32.81 211 LYS B C 1
ATOM 6297 O O . LYS B 1 170 ? 54.240 76.666 80.030 1.00 43.34 211 LYS B O 1
ATOM 6303 N N . ALA B 1 171 ? 52.031 76.836 79.673 1.00 33.30 212 ALA B N 1
ATOM 6304 C CA . ALA B 1 171 ? 51.900 78.054 80.466 1.00 37.55 212 ALA B CA 1
ATOM 6305 C C . ALA B 1 171 ? 51.813 77.766 81.968 1.00 43.71 212 ALA B C 1
ATOM 6306 O O . ALA B 1 171 ? 51.794 78.691 82.781 1.00 41.74 212 ALA B O 1
ATOM 6308 N N . GLY B 1 172 ? 51.751 76.485 82.327 1.00 44.14 213 GLY B N 1
ATOM 6309 C CA . GLY B 1 172 ? 51.746 76.073 83.723 1.00 39.62 213 GLY B CA 1
ATOM 6310 C C . GLY B 1 172 ? 50.370 75.981 84.364 1.00 38.86 213 GLY B C 1
ATOM 6311 O O . GLY B 1 172 ? 50.255 75.746 85.571 1.00 40.04 213 GLY B O 1
ATOM 6312 N N . LYS B 1 173 ? 49.326 76.158 83.561 1.00 31.04 214 LYS B N 1
ATOM 6313 C CA . LYS B 1 173 ? 47.950 76.135 84.061 1.00 37.22 214 LYS B CA 1
ATOM 6314 C C . LYS B 1 173 ? 47.411 74.715 84.240 1.00 40.28 214 LYS B C 1
ATOM 6315 O O . LYS B 1 173 ? 46.468 74.489 85.002 1.00 40.99 214 LYS B O 1
ATOM 6321 N N . VAL B 1 174 ? 48.009 73.765 83.526 1.00 32.89 215 VAL B N 1
ATOM 6322 C CA . VAL B 1 174 ? 47.611 72.364 83.615 1.00 27.94 215 VAL B CA 1
ATOM 6323 C C . VAL B 1 174 ? 48.843 71.496 83.796 1.00 26.17 215 VAL B C 1
ATOM 6324 O O . VAL B 1 174 ? 49.763 71.551 82.980 1.00 26.14 215 VAL B O 1
ATOM 6328 N N . LYS B 1 175 ? 48.866 70.695 84.859 1.00 23.73 216 LYS B N 1
ATOM 6329 C CA . LYS B 1 175 ? 49.964 69.754 85.062 1.00 21.15 216 LYS B CA 1
ATOM 6330 C C . LYS B 1 175 ? 49.561 68.359 84.615 1.00 23.05 216 LYS B C 1
ATOM 6331 O O . LYS B 1 175 ? 48.393 67.983 84.722 1.00 20.98 216 LYS B O 1
ATOM 6337 N N . ILE B 1 176 ? 50.526 67.602 84.106 1.00 17.84 217 ILE B N 1
ATOM 6338 C CA . ILE B 1 176 ? 50.277 66.230 83.675 1.00 16.74 217 ILE B CA 1
ATOM 6339 C C . ILE B 1 176 ? 51.151 65.278 84.481 1.00 20.38 217 ILE B C 1
ATOM 6340 O O . ILE B 1 176 ? 52.382 65.357 84.422 1.00 21.90 217 ILE B O 1
ATOM 6345 N N . TYR B 1 177 ? 50.508 64.392 85.243 1.00 16.52 218 TYR B N 1
ATOM 6346 C CA . TYR B 1 177 ? 51.216 63.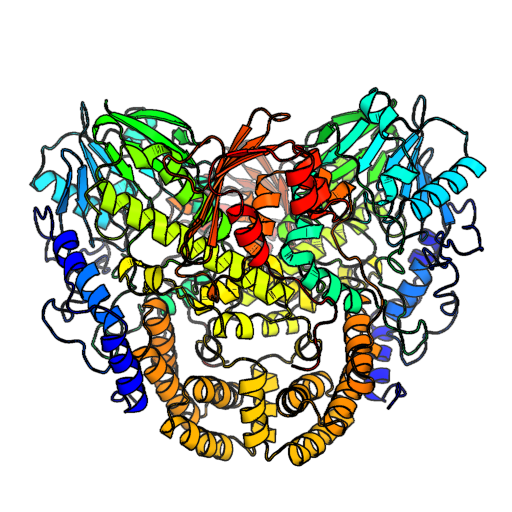480 86.146 1.00 15.84 218 TYR B CA 1
ATOM 6347 C C . TYR B 1 177 ? 51.360 62.101 85.518 1.00 17.33 218 TYR B C 1
ATOM 6348 O O . TYR B 1 177 ? 50.449 61.628 84.840 1.00 18.53 218 TYR B O 1
ATOM 6357 N N . ALA B 1 178 ? 52.503 61.459 85.747 1.00 19.31 219 ALA B N 1
ATOM 6358 C CA . ALA B 1 178 ? 52.780 60.133 85.194 1.00 16.76 219 ALA B CA 1
ATOM 6359 C C . ALA B 1 178 ? 53.809 59.419 86.062 1.00 16.30 219 ALA B C 1
ATOM 6360 O O . ALA B 1 178 ? 54.594 60.070 86.757 1.00 17.70 219 ALA B O 1
ATOM 6362 N N . PRO B 1 179 ? 53.814 58.078 86.024 1.00 15.56 220 PRO B N 1
ATOM 6363 C CA . PRO B 1 179 ? 54.823 57.322 86.780 1.00 18.79 220 PRO B CA 1
ATOM 6364 C C . PRO B 1 179 ? 56.193 57.383 86.113 1.00 20.23 220 PRO B C 1
ATOM 6365 O O . PRO B 1 179 ? 56.281 57.500 84.891 1.00 17.58 220 PRO B O 1
ATOM 6369 N N . LEU B 1 180 ? 57.246 57.309 86.922 1.00 14.65 221 LEU B N 1
ATOM 6370 C CA . LEU B 1 180 ? 58.615 57.293 86.422 1.00 18.02 221 LEU B CA 1
ATOM 6371 C C . LEU B 1 180 ? 58.768 56.207 85.377 1.00 19.66 221 LEU B C 1
ATOM 6372 O O . LEU B 1 180 ? 58.372 55.060 85.601 1.00 19.76 221 LEU B O 1
ATOM 6377 N N . GLY B 1 181 ? 59.299 56.581 84.212 1.00 16.81 222 GLY B N 1
ATOM 6378 C CA . GLY B 1 181 ? 59.501 55.634 83.132 1.00 18.49 222 GLY B CA 1
ATOM 6379 C C . GLY B 1 181 ? 58.423 55.732 82.071 1.00 19.00 222 GLY B C 1
ATOM 6380 O O . GLY B 1 181 ? 58.525 55.085 81.022 1.00 17.28 222 GLY B O 1
ATOM 6381 N N . PHE B 1 182 ? 57.391 56.532 82.336 1.00 17.69 223 PHE B N 1
ATOM 6382 C CA . PHE B 1 182 ? 56.257 56.626 81.422 1.00 15.98 223 PHE B CA 1
ATOM 6383 C C . PHE B 1 182 ? 56.666 56.939 79.988 1.00 18.01 223 PHE B C 1
ATOM 6384 O O . PHE B 1 182 ? 56.300 56.220 79.054 1.00 17.86 223 PHE B O 1
ATOM 6392 N N . LEU B 1 183 ? 57.397 58.034 79.811 1.00 16.30 224 LEU B N 1
ATOM 6393 C CA . LEU B 1 183 ? 57.645 58.541 78.470 1.00 18.54 224 LEU B CA 1
ATOM 6394 C C . LEU B 1 183 ? 58.510 57.593 77.646 1.00 25.16 224 LEU B C 1
ATOM 6395 O O . LEU B 1 183 ? 58.186 57.301 76.494 1.00 20.96 224 LEU B O 1
ATOM 6400 N N . GLU B 1 184 ? 59.589 57.096 78.241 1.00 19.85 225 GLU B N 1
ATOM 6401 C CA . GLU B 1 184 ? 60.475 56.180 77.534 1.00 20.29 225 GLU B CA 1
ATOM 6402 C C . GLU B 1 184 ? 59.742 54.913 77.100 1.00 24.85 225 GLU B C 1
ATOM 6403 O O . GLU B 1 184 ? 59.899 54.455 75.965 1.00 22.85 225 GLU B O 1
ATOM 6409 N N . HIS B 1 185 ? 58.920 54.357 77.986 1.00 19.38 226 HIS B N 1
ATOM 6410 C CA . HIS B 1 185 ? 58.203 53.125 77.646 1.00 18.89 226 HIS B CA 1
ATOM 6411 C C . HIS B 1 185 ? 57.007 53.336 76.734 1.00 18.19 226 HIS B C 1
ATOM 6412 O O . HIS B 1 185 ? 56.748 52.506 75.849 1.00 20.89 226 HIS B O 1
ATOM 6419 N N . ALA B 1 186 ? 56.275 54.433 76.926 1.00 17.84 227 ALA B N 1
ATOM 6420 C CA . ALA B 1 186 ? 55.131 54.698 76.056 1.00 18.69 227 ALA B CA 1
ATOM 6421 C C . ALA B 1 186 ? 55.608 54.856 74.625 1.00 16.10 227 ALA B C 1
ATOM 6422 O O . ALA B 1 186 ? 55.012 54.307 73.692 1.00 20.53 227 ALA B O 1
ATOM 6424 N N . VAL B 1 187 ? 56.698 55.593 74.449 1.00 17.87 228 VAL B N 1
ATOM 6425 C CA . VAL B 1 187 ? 57.147 55.928 73.102 1.00 22.80 228 VAL B CA 1
ATOM 6426 C C . VAL B 1 187 ? 57.756 54.716 72.393 1.00 24.17 228 VAL B C 1
ATOM 6427 O O . VAL B 1 187 ? 57.628 54.559 71.182 1.00 23.21 228 VAL B O 1
ATOM 6431 N N . ALA B 1 188 ? 58.383 53.839 73.164 1.00 20.35 229 ALA B N 1
ATOM 6432 C CA . ALA B 1 188 ? 59.130 52.723 72.580 1.00 20.13 229 ALA B CA 1
ATOM 6433 C C . ALA B 1 188 ? 58.231 51.534 72.281 1.00 24.67 229 ALA B C 1
ATOM 6434 O O . ALA B 1 188 ? 58.591 50.651 71.494 1.00 26.24 229 ALA B O 1
ATOM 6436 N N . GLU B 1 189 ? 57.070 51.498 72.925 1.00 29.83 230 GLU B N 1
ATOM 6437 C CA . GLU B 1 189 ? 56.120 50.415 72.708 1.00 35.99 230 GLU B CA 1
ATOM 6438 C C . GLU B 1 189 ? 55.651 50.416 71.251 1.00 43.51 230 GLU B C 1
ATOM 6439 O O . GLU B 1 189 ? 55.312 51.469 70.696 1.00 50.87 230 GLU B O 1
ATOM 6445 N N . ASN B 1 190 ? 55.647 49.232 70.642 1.00 38.80 231 ASN B N 1
ATOM 6446 C CA . ASN B 1 190 ? 55.279 49.054 69.231 1.00 38.87 231 ASN B CA 1
ATOM 6447 C C . ASN B 1 190 ? 56.262 49.672 68.222 1.00 28.36 231 ASN B C 1
ATOM 6448 O O . ASN B 1 190 ? 55.916 49.857 67.059 1.00 43.12 231 ASN B O 1
ATOM 6453 N N . VAL B 1 191 ? 57.490 49.977 68.640 1.00 23.33 232 VAL B N 1
ATOM 6454 C CA . VAL B 1 191 ? 58.474 50.470 67.680 1.00 22.67 232 VAL B CA 1
ATOM 6455 C C . VAL B 1 191 ? 59.285 49.334 67.064 1.00 27.03 232 VAL B C 1
ATOM 6456 O O . VAL B 1 191 ? 59.175 49.058 65.866 1.00 28.77 232 VAL B O 1
ATOM 6460 N N . MET B 1 192 ? 60.087 48.665 67.882 1.00 17.66 233 MET B N 1
ATOM 6461 C CA . MET B 1 192 ? 61.060 47.710 67.351 1.00 14.86 233 MET B CA 1
ATOM 6462 C C . MET B 1 192 ? 60.410 46.488 66.683 1.00 14.20 233 MET B C 1
ATOM 6463 O O . MET B 1 192 ? 60.857 46.061 65.614 1.00 17.15 233 MET B O 1
ATOM 6468 N N . ALA B 1 193 ? 59.374 45.940 67.307 1.00 16.46 234 ALA B N 1
ATOM 6469 C CA . ALA B 1 193 ? 58.690 44.762 66.769 1.00 18.54 234 ALA B CA 1
ATOM 6470 C C . ALA B 1 193 ? 57.282 45.131 66.332 1.00 16.29 234 ALA B C 1
ATOM 6471 O O . ALA B 1 193 ? 56.369 44.314 66.401 1.00 14.86 234 ALA B O 1
ATOM 6473 N N . GLY B 1 194 ? 57.111 46.371 65.871 1.00 16.91 235 GLY B N 1
ATOM 6474 C CA . GLY B 1 194 ? 55.788 46.920 65.644 1.00 19.37 235 GLY B CA 1
ATOM 6475 C C . GLY B 1 194 ? 54.930 46.214 64.610 1.00 15.76 235 GLY B C 1
ATOM 6476 O O . GLY B 1 194 ? 53.716 46.117 64.780 1.00 19.10 235 GLY B O 1
ATOM 6477 N N . THR B 1 195 ? 55.544 45.732 63.537 1.00 13.48 236 THR B N 1
ATOM 6478 C CA . THR B 1 195 ? 54.759 45.063 62.498 1.00 14.22 236 THR B CA 1
ATOM 6479 C C . THR B 1 195 ? 54.289 43.703 63.003 1.00 16.43 236 THR B C 1
ATOM 6480 O O . THR B 1 195 ? 53.128 43.364 62.859 1.00 14.43 236 THR B O 1
ATOM 6484 N N . ALA B 1 196 ? 55.198 42.920 63.580 1.00 14.72 237 ALA B N 1
ATOM 6485 C CA . ALA B 1 196 ? 54.795 41.650 64.194 1.00 13.67 237 ALA B CA 1
ATOM 6486 C C . ALA B 1 196 ? 53.694 41.843 65.224 1.00 14.38 237 ALA B C 1
ATOM 6487 O O . ALA B 1 196 ? 52.680 41.132 65.209 1.00 11.81 237 ALA B O 1
ATOM 6489 N N . MET B 1 197 ? 53.877 42.803 66.126 1.00 13.98 238 MET B N 1
ATOM 6490 C CA . MET B 1 197 ? 52.896 43.033 67.175 1.00 13.05 238 MET B CA 1
ATOM 6491 C C . MET B 1 197 ? 51.555 43.491 66.624 1.00 16.32 238 MET B C 1
ATOM 6492 O O . MET B 1 197 ? 50.515 43.037 67.077 1.00 15.39 238 MET B O 1
ATOM 6497 N N . SER B 1 198 ? 51.559 44.385 65.643 1.00 18.68 239 SER B N 1
ATOM 6498 C CA . SER B 1 198 ? 50.273 44.880 65.146 1.00 15.77 239 SER B CA 1
ATOM 6499 C C . SER B 1 198 ? 49.512 43.833 64.325 1.00 12.99 239 SER B C 1
ATOM 6500 O O . SER B 1 198 ? 48.284 43.764 64.380 1.00 15.44 239 SER B O 1
ATOM 6503 N N . ARG B 1 199 ? 50.236 43.024 63.556 1.00 14.97 240 ARG B N 1
ATOM 6504 C CA . ARG B 1 199 ? 49.586 41.952 62.798 1.00 13.82 240 ARG B CA 1
ATOM 6505 C C . ARG B 1 199 ? 49.025 40.907 63.759 1.00 14.56 240 ARG B C 1
ATOM 6506 O O . ARG B 1 199 ? 47.904 40.405 63.581 1.00 14.27 240 ARG B O 1
ATOM 6514 N N . ARG B 1 200 ? 49.793 40.575 64.790 1.00 14.45 241 ARG B N 1
ATOM 6515 C CA . ARG B 1 200 ? 49.274 39.668 65.814 1.00 14.96 241 ARG B CA 1
ATOM 6516 C C . ARG B 1 200 ? 48.086 40.281 66.550 1.00 14.79 241 ARG B C 1
ATOM 6517 O O . ARG B 1 200 ? 47.150 39.581 66.912 1.00 14.98 241 ARG B O 1
ATOM 6525 N N . ALA B 1 201 ? 48.111 41.595 66.746 1.00 14.84 242 ALA B N 1
ATOM 6526 C CA . ALA B 1 201 ? 46.989 42.272 67.398 1.00 20.06 242 ALA B CA 1
ATOM 6527 C C . ALA B 1 201 ? 45.714 42.218 66.548 1.00 17.73 242 ALA B C 1
ATOM 6528 O O . ALA B 1 201 ? 44.596 42.273 67.081 1.00 18.56 242 ALA B O 1
ATOM 6530 N N . SER B 1 202 ? 45.862 42.103 65.230 1.00 17.53 243 SER B N 1
ATOM 6531 C CA . SER B 1 202 ? 44.680 42.002 64.365 1.00 14.56 243 SER B CA 1
ATOM 6532 C C . SER B 1 202 ? 43.925 40.707 64.650 1.00 16.51 243 SER B C 1
ATOM 6533 O O . SER B 1 202 ? 42.701 40.649 64.523 1.00 18.89 243 SER B O 1
ATOM 6536 N N . TYR B 1 203 ? 44.657 39.670 65.049 1.00 15.76 244 TYR B N 1
ATOM 6537 C CA . TYR B 1 203 ? 44.033 38.439 65.541 1.00 11.93 244 TYR B CA 1
ATOM 6538 C C . TYR B 1 203 ? 43.485 38.657 66.944 1.00 13.75 244 TYR B C 1
ATOM 6539 O O . TYR B 1 203 ? 42.325 38.348 67.217 1.00 17.66 244 TYR B O 1
ATOM 6548 N N . MET B 1 204 ? 44.321 39.190 67.830 1.00 15.67 245 MET B N 1
ATOM 6549 C CA . MET B 1 204 ? 43.967 39.318 69.249 1.00 13.28 245 MET B CA 1
ATOM 6550 C C . MET B 1 204 ? 42.644 40.037 69.511 1.00 15.21 245 MET B C 1
ATOM 6551 O O . MET B 1 204 ? 41.814 39.588 70.323 1.00 14.74 245 MET B O 1
ATOM 6556 N N . TYR B 1 205 ? 42.440 41.153 68.818 1.00 15.70 246 TYR B N 1
ATOM 6557 C CA . TYR B 1 205 ? 41.282 41.993 69.095 1.00 15.07 246 TYR B CA 1
ATOM 6558 C C . TYR B 1 205 ? 40.106 41.679 68.173 1.00 16.59 246 TYR B C 1
ATOM 6559 O O . TYR B 1 205 ? 39.053 42.305 68.263 1.00 20.98 246 TYR B O 1
ATOM 6568 N N . GLY B 1 206 ? 40.285 40.697 67.296 1.00 15.69 247 GLY B N 1
ATOM 6569 C CA . GLY B 1 206 ? 39.179 40.187 66.497 1.00 16.07 247 GLY B CA 1
ATOM 6570 C C . GLY B 1 206 ? 38.723 41.148 65.415 1.00 19.17 247 GLY B C 1
ATOM 6571 O O . GLY B 1 206 ? 37.604 41.038 64.912 1.00 19.49 247 GLY B O 1
ATOM 6572 N N . ASN B 1 207 ? 39.602 42.079 65.059 1.00 19.44 248 ASN B N 1
ATOM 6573 C CA . ASN B 1 207 ? 39.295 43.139 64.102 1.00 24.29 248 ASN B CA 1
ATOM 6574 C C . ASN B 1 207 ? 38.841 42.631 62.735 1.00 26.08 248 ASN B C 1
ATOM 6575 O O . ASN B 1 207 ? 38.155 43.335 62.009 1.00 25.23 248 ASN B O 1
ATOM 6580 N N . LEU B 1 208 ? 39.241 41.413 62.380 1.00 18.20 249 LEU B N 1
ATOM 6581 C CA . LEU B 1 208 ? 38.976 40.888 61.042 1.00 21.26 249 LEU B CA 1
ATOM 6582 C C . LEU B 1 208 ? 37.706 40.048 61.024 1.00 22.70 249 LEU B C 1
ATOM 6583 O O . LEU B 1 208 ? 37.245 39.631 59.968 1.00 21.98 249 LEU B O 1
ATOM 6588 N N . LEU B 1 209 ? 37.132 39.818 62.202 1.00 19.06 250 LEU B N 1
ATOM 6589 C CA . LEU B 1 209 ? 35.949 38.972 62.342 1.00 18.85 250 LEU B CA 1
ATOM 6590 C C . LEU B 1 209 ? 34.652 39.764 62.332 1.00 22.08 250 LEU B C 1
ATOM 6591 O O . LEU B 1 209 ? 34.614 40.919 62.758 1.00 20.67 250 LEU B O 1
ATOM 6596 N N . PRO B 1 210 ? 33.570 39.128 61.870 1.00 23.38 251 PRO B N 1
ATOM 6597 C CA . PRO B 1 210 ? 32.249 39.744 62.016 1.00 23.97 251 PRO B CA 1
ATOM 6598 C C . PRO B 1 210 ? 31.839 39.671 63.481 1.00 23.93 251 PRO B C 1
ATOM 6599 O O . PRO B 1 210 ? 32.143 38.676 64.146 1.00 21.35 251 PRO B O 1
ATOM 6603 N N . PRO B 1 211 ? 31.188 40.722 63.994 1.00 24.88 252 PRO B N 1
ATOM 6604 C CA . PRO B 1 211 ? 30.642 40.621 65.352 1.00 30.00 252 PRO B CA 1
ATOM 6605 C C . PRO B 1 211 ? 29.315 39.857 65.331 1.00 27.77 252 PRO B C 1
ATOM 6606 O O . PRO B 1 211 ? 28.278 40.410 64.949 1.00 25.38 252 PRO B O 1
ATOM 6610 N N . ASP B 1 212 ? 29.364 38.585 65.717 1.00 21.85 253 ASP B N 1
ATOM 6611 C CA . ASP B 1 212 ? 28.170 37.748 65.835 1.00 22.67 253 ASP B CA 1
ATOM 6612 C C . ASP B 1 212 ? 28.485 36.503 66.664 1.00 23.41 253 ASP B C 1
ATOM 6613 O O . ASP B 1 212 ? 29.606 36.352 67.157 1.00 24.57 253 ASP B O 1
ATOM 6618 N N . ALA B 1 213 ? 27.505 35.623 66.823 1.00 20.57 254 ALA B N 1
ATOM 6619 C CA . ALA B 1 213 ? 27.650 34.481 67.729 1.00 24.17 254 ALA B CA 1
ATOM 6620 C C . ALA B 1 213 ? 28.723 33.487 67.285 1.00 22.41 254 ALA B C 1
ATOM 6621 O O . ALA B 1 213 ? 29.190 32.681 68.087 1.00 23.14 254 ALA B O 1
ATOM 6623 N N . LYS B 1 214 ? 29.089 33.532 66.002 1.00 20.27 255 LYS B N 1
ATOM 6624 C CA . LYS B 1 214 ? 30.176 32.694 65.484 1.00 22.26 255 LYS B CA 1
ATOM 6625 C C . LYS B 1 214 ? 31.394 33.528 65.096 1.00 22.52 255 LYS B C 1
ATOM 6626 O O . LYS B 1 214 ? 32.245 33.084 64.319 1.00 24.12 255 LYS B O 1
ATOM 6632 N N . GLY B 1 215 ? 31.463 34.741 65.639 1.00 20.45 256 GLY B N 1
ATOM 6633 C CA . GLY B 1 215 ? 32.557 35.653 65.359 1.00 20.24 256 GLY B CA 1
ATOM 6634 C C . GLY B 1 215 ? 33.060 36.285 66.640 1.00 18.34 256 GLY B C 1
ATOM 6635 O O . GLY B 1 215 ? 33.068 35.640 67.694 1.00 20.06 256 GLY B O 1
ATOM 6636 N N . GLN B 1 216 ? 33.473 37.546 66.566 1.00 21.49 257 GLN B N 1
ATOM 6637 C CA . GLN B 1 216 ? 34.076 38.197 67.726 1.00 19.08 257 GLN B CA 1
ATOM 6638 C C . GLN B 1 216 ? 33.007 38.691 68.710 1.00 22.87 257 GLN B C 1
ATOM 6639 O O . GLN B 1 216 ? 31.914 39.106 68.304 1.00 19.59 257 GLN B O 1
ATOM 6645 N N . LEU B 1 217 ? 33.331 38.631 70.004 1.00 20.51 258 LEU B N 1
ATOM 6646 C CA . LEU B 1 217 ? 32.411 39.043 71.063 1.00 20.05 258 LEU B CA 1
ATOM 6647 C C . LEU B 1 217 ? 32.937 40.231 71.863 1.00 19.09 258 LEU B C 1
ATOM 6648 O O . LEU B 1 217 ? 32.220 40.794 72.687 1.00 21.01 258 LEU B O 1
ATOM 6653 N N . GLY B 1 218 ? 34.194 40.594 71.643 1.00 16.80 259 GLY B N 1
ATOM 6654 C CA . GLY B 1 218 ? 34.841 41.589 72.479 1.00 17.23 259 GLY B CA 1
ATOM 6655 C C . GLY B 1 218 ? 36.115 41.020 73.077 1.00 15.93 259 GLY B C 1
ATOM 6656 O O . GLY B 1 218 ? 36.368 39.813 72.982 1.00 18.53 259 GLY B O 1
ATOM 6657 N N . ALA B 1 219 ? 36.916 41.884 73.696 1.00 20.24 260 ALA B N 1
ATOM 6658 C CA . ALA B 1 219 ? 38.230 41.481 74.198 1.00 16.46 260 ALA B CA 1
ATOM 6659 C C . ALA B 1 219 ? 38.244 41.106 75.678 1.00 19.90 260 ALA B C 1
ATOM 6660 O O . ALA B 1 219 ? 39.310 40.882 76.237 1.00 22.05 260 ALA B O 1
ATOM 6662 N N . GLY B 1 220 ? 37.083 41.045 76.323 1.00 18.85 261 GLY B N 1
ATOM 6663 C CA . GLY B 1 220 ? 37.045 40.671 77.733 1.00 18.67 261 GLY B CA 1
ATOM 6664 C C . GLY B 1 220 ? 37.385 41.805 78.685 1.00 18.25 261 GLY B C 1
ATOM 6665 O O . GLY B 1 220 ? 36.671 42.048 79.662 1.00 19.80 261 GLY B O 1
ATOM 6666 N N . LEU B 1 221 ? 38.494 42.490 78.415 1.00 15.32 262 LEU B N 1
ATOM 6667 C CA . LEU B 1 221 ? 38.900 43.642 79.225 1.00 19.39 262 LEU B CA 1
ATOM 6668 C C . LEU B 1 221 ? 38.097 44.884 78.839 1.00 20.80 262 LEU B C 1
ATOM 6669 O O . LEU B 1 221 ? 37.826 45.757 79.665 1.00 21.79 262 LEU B O 1
ATOM 6674 N N . GLY B 1 222 ? 37.732 44.953 77.567 1.00 22.05 263 GLY B N 1
ATOM 6675 C CA . GLY B 1 222 ? 36.887 46.010 77.039 1.00 16.53 263 GLY B CA 1
ATOM 6676 C C . GLY B 1 222 ? 36.404 45.487 75.706 1.00 19.92 263 GLY B C 1
ATOM 6677 O O . GLY B 1 222 ? 36.787 44.384 75.299 1.00 18.17 263 GLY B O 1
ATOM 6678 N N . THR B 1 223 ? 35.569 46.253 75.016 1.00 13.53 264 THR B N 1
ATOM 6679 C CA . THR B 1 223 ? 34.960 45.735 73.790 1.00 13.32 264 THR B CA 1
ATOM 6680 C C . THR B 1 223 ? 35.989 45.699 72.659 1.00 15.68 264 THR B C 1
ATOM 6681 O O . THR B 1 223 ? 36.325 44.626 72.145 1.00 19.70 264 THR B O 1
ATOM 6685 N N . THR B 1 224 ? 36.503 46.867 72.288 1.00 15.59 265 THR B N 1
ATOM 6686 C CA . THR B 1 224 ? 37.564 46.937 71.282 1.00 15.25 265 THR B CA 1
ATOM 6687 C C . THR B 1 224 ? 38.286 48.284 71.361 1.00 16.95 265 THR B C 1
ATOM 6688 O O . THR B 1 224 ? 37.981 49.109 72.227 1.00 16.10 265 THR B O 1
ATOM 6692 N N . THR B 1 225 ? 39.245 48.496 70.470 1.00 20.11 266 THR B N 1
ATOM 6693 C CA . THR B 1 225 ? 40.039 49.720 70.467 1.00 18.44 266 THR B CA 1
ATOM 6694 C C . THR B 1 225 ? 39.472 50.731 69.470 1.00 20.31 266 THR B C 1
ATOM 6695 O O . THR B 1 225 ? 39.043 50.358 68.371 1.00 22.00 266 THR B O 1
ATOM 6699 N N . SER B 1 226 ? 39.470 52.013 69.834 1.00 16.68 267 SER B N 1
ATOM 6700 C CA . SER B 1 226 ? 39.072 53.044 68.868 1.00 14.53 267 SER B CA 1
ATOM 6701 C C . SER B 1 226 ? 40.153 53.186 67.806 1.00 22.90 267 SER B C 1
ATOM 6702 O O . SER B 1 226 ? 41.261 52.667 67.962 1.00 21.38 267 SER B O 1
ATOM 6705 N N . ALA B 1 227 ? 39.832 53.901 66.734 1.00 21.19 268 ALA B N 1
ATOM 6706 C CA . ALA B 1 227 ? 40.728 53.993 65.577 1.00 21.35 268 ALA B CA 1
ATOM 6707 C C . ALA B 1 227 ? 40.871 55.430 65.097 1.00 24.96 268 ALA B C 1
ATOM 6708 O O . ALA B 1 227 ? 40.817 55.704 63.893 1.00 22.75 268 ALA B O 1
ATOM 6710 N N . GLY B 1 228 ? 41.063 56.346 66.040 1.00 21.33 269 GLY B N 1
ATOM 6711 C CA . GLY B 1 228 ? 41.210 57.749 65.698 1.00 20.29 269 GLY B CA 1
ATOM 6712 C C . GLY B 1 228 ? 42.643 58.214 65.875 1.00 28.14 269 GLY B C 1
ATOM 6713 O O . GLY B 1 228 ? 43.586 57.450 65.674 1.00 27.28 269 GLY B O 1
ATOM 6714 N N . THR B 1 229 ? 42.797 59.476 66.262 1.00 24.16 270 THR B N 1
ATOM 6715 C CA . THR B 1 229 ? 44.101 60.130 66.306 1.00 25.24 270 THR B CA 1
ATOM 6716 C C . THR B 1 229 ? 44.797 59.912 67.641 1.00 22.87 270 THR B C 1
ATOM 6717 O O . THR B 1 229 ? 44.297 60.351 68.673 1.00 20.58 270 THR B O 1
ATOM 6721 N N . VAL B 1 230 ? 45.954 59.250 67.631 1.00 18.21 271 VAL B N 1
ATOM 6722 C CA . VAL B 1 230 ? 46.705 59.034 68.869 1.00 20.77 271 VAL B CA 1
ATOM 6723 C C . VAL B 1 230 ? 47.585 60.243 69.145 1.00 19.57 271 VAL B C 1
ATOM 6724 O O . VAL B 1 230 ? 48.348 60.659 68.278 1.00 23.52 271 VAL B O 1
ATOM 6728 N N . THR B 1 231 ? 47.463 60.820 70.340 1.00 19.37 272 THR B N 1
ATOM 6729 C CA . THR B 1 231 ? 48.195 62.044 70.665 1.00 16.37 272 THR B CA 1
ATOM 6730 C C . THR B 1 231 ? 49.019 61.809 71.921 1.00 20.54 272 THR B C 1
ATOM 6731 O O . THR B 1 231 ? 48.852 60.796 72.597 1.00 20.69 272 THR B O 1
ATOM 6735 N N . LEU B 1 232 ? 49.913 62.740 72.238 1.00 18.15 273 LEU B N 1
ATOM 6736 C CA . LEU B 1 232 ? 50.714 62.600 73.447 1.00 21.62 273 LEU B CA 1
ATOM 6737 C C . LEU B 1 232 ? 51.305 63.933 73.847 1.00 22.60 273 LEU B C 1
ATOM 6738 O O . LEU B 1 232 ? 51.969 64.589 73.049 1.00 26.91 273 LEU B O 1
ATOM 6743 N N . ILE B 1 233 ? 51.043 64.337 75.085 1.00 17.27 274 ILE B N 1
ATOM 6744 C CA . ILE B 1 233 ? 51.719 65.483 75.666 1.00 17.22 274 ILE B CA 1
ATOM 6745 C C . ILE B 1 233 ? 52.593 64.955 76.790 1.00 18.60 274 ILE B C 1
ATOM 6746 O O . ILE B 1 233 ? 52.088 64.323 77.716 1.00 20.51 274 ILE B O 1
ATOM 6751 N N . PRO B 1 234 ? 53.912 65.190 76.702 1.00 24.13 275 PRO B N 1
ATOM 6752 C CA . PRO B 1 234 ? 54.830 64.680 77.730 1.00 21.39 275 PRO B CA 1
ATOM 6753 C C . PRO B 1 234 ? 54.463 65.189 79.124 1.00 21.53 275 PRO B C 1
ATOM 6754 O O . PRO B 1 234 ? 54.081 66.354 79.279 1.00 21.40 275 PRO B O 1
ATOM 6758 N N . PRO B 1 235 ? 54.575 64.322 80.140 1.00 19.02 276 PRO B N 1
ATOM 6759 C CA . PRO B 1 235 ? 54.187 64.718 81.501 1.00 19.06 276 PRO B CA 1
ATOM 6760 C C . PRO B 1 235 ? 55.079 65.814 82.095 1.00 22.47 276 PRO B C 1
ATOM 6761 O O . PRO B 1 235 ? 56.250 65.946 81.714 1.00 21.83 276 PRO B O 1
ATOM 6765 N N . THR B 1 236 ? 54.515 66.594 83.015 1.00 21.55 277 THR B N 1
ATOM 6766 C CA . THR B 1 236 ? 55.250 67.664 83.680 1.00 23.49 277 THR B CA 1
ATOM 6767 C C . THR B 1 236 ? 55.680 67.255 85.082 1.00 28.11 277 THR B C 1
ATOM 6768 O O . THR B 1 236 ? 56.661 67.775 85.615 1.00 28.70 277 THR B O 1
ATOM 6772 N N . ASP B 1 237 ? 54.936 66.329 85.678 1.00 19.87 278 ASP B N 1
ATOM 6773 C CA . ASP B 1 237 ? 55.227 65.867 87.033 1.00 20.29 278 ASP B CA 1
ATOM 6774 C C . ASP B 1 237 ? 55.332 64.344 87.113 1.00 25.16 278 ASP B C 1
ATOM 6775 O O . ASP B 1 237 ? 54.405 63.616 86.740 1.00 24.82 278 ASP B O 1
ATOM 6780 N N . ILE B 1 238 ? 56.470 63.872 87.607 1.00 23.21 279 ILE B N 1
ATOM 6781 C CA . ILE B 1 238 ? 56.776 62.449 87.615 1.00 22.71 279 ILE B CA 1
ATOM 6782 C C . ILE B 1 238 ? 56.687 61.869 89.027 1.00 24.06 279 ILE B C 1
ATOM 6783 O O . ILE B 1 238 ? 57.303 62.389 89.957 1.00 25.86 279 ILE B O 1
ATOM 6788 N N . ILE B 1 239 ? 55.905 60.802 89.177 1.00 18.69 280 ILE B N 1
ATOM 6789 C CA . ILE B 1 239 ? 55.779 60.086 90.448 1.00 18.70 280 ILE B CA 1
ATOM 6790 C C . ILE B 1 239 ? 56.865 59.018 90.510 1.00 23.64 280 ILE B C 1
ATOM 6791 O O . ILE B 1 239 ? 56.928 58.159 89.636 1.00 22.59 280 ILE B O 1
ATOM 6796 N N . LYS B 1 240 ? 57.705 59.051 91.544 1.00 20.23 281 LYS B N 1
ATOM 6797 C CA . LYS B 1 240 ? 58.909 58.219 91.552 1.00 23.90 281 LYS B CA 1
ATOM 6798 C C . LYS B 1 240 ? 58.980 57.142 92.640 1.00 26.65 281 LYS B C 1
ATOM 6799 O O . LYS B 1 240 ? 59.811 56.241 92.549 1.00 27.30 281 LYS B O 1
ATOM 6805 N N . GLU B 1 241 ? 58.137 57.231 93.667 1.00 23.68 282 GLU B N 1
ATOM 6806 C CA . GLU B 1 241 ? 58.199 56.247 94.757 1.00 28.69 282 GLU B CA 1
ATOM 6807 C C . GLU B 1 241 ? 56.896 56.150 95.543 1.00 29.79 282 GLU B C 1
ATOM 6808 O O . GLU B 1 241 ? 56.167 57.141 95.674 1.00 26.13 282 GLU B O 1
ATOM 6814 N N . THR B 1 242 ? 56.580 54.964 96.061 1.00 21.79 283 THR B N 1
ATOM 6815 C CA . THR B 1 242 ? 55.324 54.846 96.794 1.00 22.77 283 THR B CA 1
ATOM 6816 C C . THR B 1 242 ? 55.436 55.607 98.098 1.00 23.16 283 THR B C 1
ATOM 6817 O O . THR B 1 242 ? 56.513 55.674 98.708 1.00 22.75 283 THR B O 1
ATOM 6821 N N . GLY B 1 243 ? 54.323 56.194 98.514 1.00 19.35 284 GLY B N 1
ATOM 6822 C CA . GLY B 1 243 ? 54.302 57.024 99.703 1.00 26.52 284 GLY B CA 1
ATOM 6823 C C . GLY B 1 243 ? 54.222 58.490 99.328 1.00 22.55 284 GLY B C 1
ATOM 6824 O O . GLY B 1 243 ? 53.812 59.318 100.146 1.00 28.02 284 GLY B O 1
ATOM 6825 N N . GLU B 1 244 ? 54.615 58.805 98.093 1.00 21.54 285 GLU B N 1
ATOM 6826 C CA . GLU B 1 244 ? 54.526 60.167 97.560 1.00 26.58 285 GLU B CA 1
ATOM 6827 C C . GLU B 1 244 ? 53.111 60.708 97.675 1.00 25.89 285 GLU B C 1
ATOM 6828 O O . GLU B 1 244 ? 52.159 60.039 97.275 1.00 25.96 285 GLU B O 1
ATOM 6834 N N . THR B 1 245 ? 52.979 61.927 98.200 1.00 20.73 286 THR B N 1
ATOM 6835 C CA . THR B 1 245 ? 51.678 62.557 98.361 1.00 25.72 286 THR B CA 1
ATOM 6836 C C . THR B 1 245 ? 51.671 63.912 97.652 1.00 33.37 286 THR B C 1
ATOM 6837 O O . THR B 1 245 ? 52.623 64.689 97.770 1.00 28.97 286 THR B O 1
ATOM 6841 N N . HIS B 1 246 ? 50.606 64.192 96.904 1.00 25.55 287 HIS B N 1
ATOM 6842 C CA . HIS B 1 246 ? 50.472 65.483 96.231 1.00 26.93 287 HIS B CA 1
ATOM 6843 C C . HIS B 1 246 ? 49.048 65.985 96.355 1.00 26.41 287 HIS B C 1
ATOM 6844 O O . HIS B 1 246 ? 48.105 65.208 96.232 1.00 23.66 287 HIS B O 1
ATOM 6851 N N . VAL B 1 247 ? 48.880 67.280 96.606 1.00 22.34 288 VAL B N 1
ATOM 6852 C CA . VAL B 1 247 ? 47.550 67.864 96.545 1.00 17.90 288 VAL B CA 1
ATOM 6853 C C . VAL B 1 247 ? 47.308 68.308 95.109 1.00 25.52 288 VAL B C 1
ATOM 6854 O O . VAL B 1 247 ? 48.077 69.093 94.555 1.00 27.43 288 VAL B O 1
ATOM 6858 N N . ILE B 1 248 ? 46.256 67.768 94.502 1.00 23.10 289 ILE B N 1
ATOM 6859 C CA . ILE B 1 248 ? 45.885 68.124 93.139 1.00 24.34 289 ILE B CA 1
ATOM 6860 C C . ILE B 1 248 ? 44.452 68.647 93.138 1.00 26.06 289 ILE B C 1
ATOM 6861 O O . ILE B 1 248 ? 43.518 67.910 93.472 1.00 24.60 289 ILE B O 1
ATOM 6866 N N . ASP B 1 249 ? 44.285 69.920 92.771 1.00 24.35 290 ASP B N 1
ATOM 6867 C CA . ASP B 1 249 ? 42.985 70.595 92.805 1.00 24.18 290 ASP B CA 1
ATOM 6868 C C . ASP B 1 249 ? 42.284 70.436 94.151 1.00 26.27 290 ASP B C 1
ATOM 6869 O O . ASP B 1 249 ? 41.082 70.178 94.208 1.00 25.76 290 ASP B O 1
ATOM 6874 N N . GLY B 1 250 ? 43.040 70.584 95.236 1.00 22.70 291 GLY B N 1
ATOM 6875 C CA . GLY B 1 250 ? 42.460 70.573 96.572 1.00 24.99 291 GLY B CA 1
ATOM 6876 C C . GLY B 1 250 ? 42.216 69.205 97.193 1.00 29.72 291 GLY B C 1
ATOM 6877 O O . GLY B 1 250 ? 41.780 69.114 98.344 1.00 32.11 291 GLY B O 1
ATOM 6878 N N . LEU B 1 251 ? 42.492 68.143 96.440 1.00 22.72 292 LEU B N 1
ATOM 6879 C CA . LEU B 1 251 ? 42.350 66.779 96.948 1.00 22.35 292 LEU B CA 1
ATOM 6880 C C . LEU B 1 251 ? 43.716 66.146 97.182 1.00 22.96 292 LEU B C 1
ATOM 6881 O O . LEU B 1 251 ? 44.667 66.407 96.443 1.00 24.01 292 LEU B O 1
ATOM 6886 N N . THR B 1 252 ? 43.815 65.299 98.203 1.00 22.38 293 THR B N 1
ATOM 6887 C CA . THR B 1 252 ? 45.096 64.685 98.556 1.00 17.31 293 THR B CA 1
ATOM 6888 C C . THR B 1 252 ? 45.263 63.292 97.965 1.00 22.59 293 THR B C 1
ATOM 6889 O O . THR B 1 252 ? 44.512 62.368 98.299 1.00 22.33 293 THR B O 1
ATOM 6893 N N . TYR B 1 253 ? 46.261 63.144 97.096 1.00 19.37 294 TYR B N 1
ATOM 6894 C CA . TYR B 1 253 ? 46.525 61.877 96.426 1.00 16.48 294 TYR B CA 1
ATOM 6895 C C . TYR B 1 253 ? 47.754 61.223 97.021 1.00 20.59 294 TYR B C 1
ATOM 6896 O O . TYR B 1 253 ? 48.829 61.828 97.044 1.00 23.37 294 TYR B O 1
ATOM 6905 N N . GLU B 1 254 ? 47.619 59.980 97.470 1.00 18.64 295 GLU B N 1
ATOM 6906 C CA . GLU B 1 254 ? 48.783 59.218 97.900 1.00 14.76 295 GLU B CA 1
ATOM 6907 C C . GLU B 1 254 ? 49.081 58.135 96.865 1.00 16.74 295 GLU B C 1
ATOM 6908 O O . GLU B 1 254 ? 48.188 57.371 96.484 1.00 17.73 295 GLU B O 1
ATOM 6914 N N . PHE B 1 255 ? 50.334 58.063 96.413 1.00 16.74 296 PHE B N 1
ATOM 6915 C CA . PHE B 1 255 ? 50.682 57.182 95.288 1.00 16.18 296 PHE B CA 1
ATOM 6916 C C . PHE B 1 255 ? 51.386 55.892 95.674 1.00 19.49 296 PHE B C 1
ATOM 6917 O O . PHE B 1 255 ? 52.094 55.843 96.676 1.00 21.20 296 PHE B O 1
ATOM 6925 N N . MET B 1 256 ? 51.166 54.847 94.877 1.00 18.83 297 MET B N 1
ATOM 6926 C CA . MET B 1 256 ? 52.016 53.651 94.904 1.00 18.11 297 MET B CA 1
ATOM 6927 C C . MET B 1 256 ? 52.668 53.496 93.540 1.00 20.16 297 MET B C 1
ATOM 6928 O O . MET B 1 256 ? 51.979 53.365 92.532 1.00 21.54 297 MET B O 1
ATOM 6933 N N . TYR B 1 257 ? 53.996 53.525 93.508 1.00 16.38 298 TYR B N 1
ATOM 6934 C CA . TYR B 1 257 ? 54.746 53.334 92.273 1.00 15.19 298 TYR B CA 1
ATOM 6935 C C . TYR B 1 257 ? 54.872 51.844 92.006 1.00 18.14 298 TYR B C 1
ATOM 6936 O O . TYR B 1 257 ? 55.413 51.098 92.826 1.00 20.40 298 TYR B O 1
ATOM 6945 N N . ALA B 1 258 ? 54.357 51.399 90.862 1.00 18.04 299 ALA B N 1
ATOM 6946 C CA . ALA B 1 258 ? 54.255 49.962 90.593 1.00 18.85 299 ALA B CA 1
ATOM 6947 C C . ALA B 1 258 ? 54.872 49.534 89.273 1.00 20.28 299 ALA B C 1
ATOM 6948 O O . ALA B 1 258 ? 54.187 48.957 88.432 1.00 19.18 299 ALA B O 1
ATOM 6950 N N . PRO B 1 259 ? 56.182 49.781 89.091 1.00 18.75 300 PRO B N 1
ATOM 6951 C CA . PRO B 1 259 ? 56.772 49.385 87.807 1.00 19.20 300 PRO B CA 1
ATOM 6952 C C . PRO B 1 259 ? 56.819 47.873 87.607 1.00 16.60 300 PRO B C 1
ATOM 6953 O O . PRO B 1 259 ? 56.989 47.125 88.573 1.00 23.06 300 PRO B O 1
ATOM 6957 N N . GLY B 1 260 ? 56.691 47.427 86.361 1.00 21.36 301 GLY B N 1
ATOM 6958 C CA . GLY B 1 260 ? 56.806 46.012 86.043 1.00 23.40 301 GLY B CA 1
ATOM 6959 C C . GLY B 1 260 ? 55.600 45.157 86.408 1.00 33.91 301 GLY B C 1
ATOM 6960 O O . GLY B 1 260 ? 55.742 43.960 86.665 1.00 35.42 301 GLY B O 1
ATOM 6961 N N . SER B 1 261 ? 54.417 45.767 86.414 1.00 28.56 302 SER B N 1
ATOM 6962 C CA . SER B 1 261 ? 53.168 45.074 86.729 1.00 27.38 302 SER B CA 1
ATOM 6963 C C . SER B 1 261 ? 52.091 45.528 85.759 1.00 41.33 302 SER B C 1
ATOM 6964 O O . SER B 1 261 ? 51.665 46.682 85.812 1.00 58.23 302 SER B O 1
ATOM 6967 N N . GLU B 1 262 ? 51.621 44.631 84.905 1.00 40.56 303 GLU B N 1
ATOM 6968 C CA . GLU B 1 262 ? 50.734 44.999 83.795 1.00 23.41 303 GLU B CA 1
ATOM 6969 C C . GLU B 1 262 ? 51.400 45.945 82.794 1.00 21.40 303 GLU B C 1
ATOM 6970 O O . GLU B 1 262 ? 51.224 45.777 81.591 1.00 26.04 303 GLU B O 1
ATOM 6976 N N . ALA B 1 263 ? 52.148 46.939 83.282 1.00 17.02 304 ALA B N 1
ATOM 6977 C CA . ALA B 1 263 ? 52.937 47.806 82.402 1.00 19.67 304 ALA B CA 1
ATOM 6978 C C . ALA B 1 263 ? 54.301 48.102 83.021 1.00 18.65 304 ALA B C 1
ATOM 6979 O O . ALA B 1 263 ? 54.460 48.034 84.238 1.00 20.12 304 ALA B O 1
ATOM 6981 N N . PRO B 1 264 ? 55.296 48.430 82.180 1.00 17.52 305 PRO B N 1
ATOM 6982 C CA . PRO B 1 264 ? 56.630 48.775 82.690 1.00 21.74 305 PRO B CA 1
ATOM 6983 C C . PRO B 1 264 ? 56.612 49.973 83.634 1.00 22.44 305 PRO B C 1
ATOM 6984 O O . PRO B 1 264 ? 57.319 49.980 84.644 1.00 21.44 305 PRO B O 1
ATOM 6988 N N . ALA B 1 265 ? 55.821 50.989 83.294 1.00 20.55 306 ALA B N 1
ATOM 6989 C CA . ALA B 1 265 ? 55.623 52.146 84.166 1.00 19.08 306 ALA B CA 1
ATOM 6990 C C . ALA B 1 265 ? 54.149 52.228 84.538 1.00 19.92 306 ALA B C 1
ATOM 6991 O O . ALA B 1 265 ? 53.306 52.363 83.665 1.00 16.26 306 ALA B O 1
ATOM 6993 N N . GLU B 1 266 ? 53.839 52.141 85.826 1.00 15.85 307 GLU B N 1
ATOM 6994 C CA . GLU B 1 266 ? 52.443 52.111 86.277 1.00 14.18 307 GLU B CA 1
ATOM 6995 C C . GLU B 1 266 ? 52.383 52.601 87.713 1.00 16.00 307 GLU B C 1
ATOM 6996 O O . GLU B 1 266 ? 53.353 52.473 88.468 1.00 18.12 307 GLU B O 1
ATOM 7002 N N . MET B 1 267 ? 51.255 53.187 88.089 1.00 15.52 308 MET B N 1
ATOM 7003 C CA . MET B 1 267 ? 51.065 53.618 89.459 1.00 13.59 308 MET B CA 1
ATOM 7004 C C . MET B 1 267 ? 49.599 53.546 89.839 1.00 15.97 308 MET B C 1
ATOM 7005 O O . MET B 1 267 ? 48.714 53.711 88.993 1.00 16.24 308 MET B O 1
ATOM 7010 N N . LEU B 1 268 ? 49.360 53.313 91.125 1.00 15.20 309 LEU B N 1
ATOM 7011 C CA . LEU B 1 268 ? 48.024 53.312 91.697 1.00 14.62 309 LEU B CA 1
ATOM 7012 C C . LEU B 1 268 ? 47.985 54.491 92.655 1.00 14.48 309 LEU B C 1
ATOM 7013 O O . LEU B 1 268 ? 49.033 54.980 93.081 1.00 17.54 309 LEU B O 1
ATOM 7018 N N . TYR B 1 269 ? 46.797 54.970 92.986 1.00 15.66 310 TYR B N 1
ATOM 7019 C CA . TYR B 1 269 ? 46.707 56.035 93.974 1.00 16.10 310 TYR B CA 1
ATOM 7020 C C . TYR B 1 269 ? 45.383 56.094 94.702 1.00 19.07 310 TYR B C 1
ATOM 7021 O O . TYR B 1 269 ? 44.349 55.666 94.189 1.00 18.97 310 TYR B O 1
ATOM 7030 N N . TYR B 1 270 ? 45.446 56.661 95.901 1.00 15.97 311 TYR B N 1
ATOM 7031 C CA . TYR B 1 270 ? 44.310 56.776 96.797 1.00 17.41 311 TYR B CA 1
ATOM 7032 C C . TYR B 1 270 ? 44.025 58.247 97.003 1.00 18.12 311 TYR B C 1
ATOM 7033 O O . TYR B 1 270 ? 44.941 59.034 97.247 1.00 19.42 311 TYR B O 1
ATOM 7042 N N . ILE B 1 271 ? 42.758 58.627 96.885 1.00 16.04 312 ILE B N 1
ATOM 7043 C CA . ILE B 1 271 ? 42.352 59.980 97.223 1.00 16.05 312 ILE B CA 1
ATOM 7044 C C . ILE B 1 271 ? 41.764 59.954 98.629 1.00 18.93 312 ILE B C 1
ATOM 7045 O O . ILE B 1 271 ? 40.675 59.413 98.855 1.00 19.63 312 ILE B O 1
ATOM 7050 N N . LYS B 1 272 ? 42.495 60.529 99.575 1.00 21.75 313 LYS B N 1
ATOM 7051 C CA . LYS B 1 272 ? 42.152 60.387 100.986 1.00 25.07 313 LYS B CA 1
ATOM 7052 C C . LYS B 1 272 ? 40.772 60.933 101.376 1.00 22.87 313 LYS B C 1
ATOM 7053 O O . LYS B 1 272 ? 40.073 60.331 102.194 1.00 26.58 313 LYS B O 1
ATOM 7059 N N . GLU B 1 273 ? 40.375 62.067 100.806 1.00 21.88 314 GLU B N 1
ATOM 7060 C CA . GLU B 1 273 ? 39.099 62.673 101.181 1.00 22.65 314 GLU B CA 1
ATOM 7061 C C . GLU B 1 273 ? 37.911 61.832 100.730 1.00 23.26 314 GLU B C 1
ATOM 7062 O O . GLU B 1 273 ? 36.820 61.939 101.278 1.00 22.72 314 GLU B O 1
ATOM 7068 N N . LYS B 1 274 ? 38.129 60.991 99.726 1.00 20.65 315 LYS B N 1
ATOM 7069 C CA . LYS B 1 274 ? 37.042 60.238 99.118 1.00 20.47 315 LYS B CA 1
ATOM 7070 C C . LYS B 1 274 ? 37.135 58.754 99.433 1.00 20.57 315 LYS B C 1
ATOM 7071 O O . LYS B 1 274 ? 36.284 57.966 99.007 1.00 23.39 315 LYS B O 1
ATOM 7077 N N . LYS B 1 275 ? 38.161 58.405 100.206 1.00 17.52 316 LYS B N 1
ATOM 7078 C CA . LYS B 1 275 ? 38.490 57.025 100.549 1.00 21.29 316 LYS B CA 1
ATOM 7079 C C . LYS B 1 275 ? 38.377 56.111 99.332 1.00 20.21 316 LYS B C 1
ATOM 7080 O O . LYS B 1 275 ? 37.819 55.017 99.402 1.00 20.61 316 LYS B O 1
ATOM 7086 N N . ALA B 1 276 ? 38.953 56.565 98.222 1.00 15.51 317 ALA B N 1
ATOM 7087 C CA . ALA B 1 276 ? 38.752 55.925 96.923 1.00 14.28 317 ALA B CA 1
ATOM 7088 C C . ALA B 1 276 ? 40.074 55.511 96.313 1.00 15.32 317 ALA B C 1
ATOM 7089 O O . ALA B 1 276 ? 40.982 56.332 96.175 1.00 20.27 317 ALA B O 1
ATOM 7091 N N . LEU B 1 277 ? 40.177 54.238 95.936 1.00 15.03 318 LEU B N 1
ATOM 7092 C CA . LEU B 1 277 ? 41.411 53.692 95.403 1.00 14.38 318 LEU B CA 1
ATOM 7093 C C . LEU B 1 277 ? 41.314 53.494 93.895 1.00 15.90 318 LEU B C 1
ATOM 7094 O O . LEU B 1 277 ? 40.360 52.890 93.404 1.00 16.68 318 LEU B O 1
ATOM 7099 N N . ASN B 1 278 ? 42.305 54.003 93.162 1.00 13.69 319 ASN B N 1
ATOM 7100 C CA . ASN B 1 278 ? 42.412 53.756 91.722 1.00 11.91 319 ASN B CA 1
ATOM 7101 C C . ASN B 1 278 ? 43.371 52.591 91.544 1.00 15.44 319 ASN B C 1
ATOM 7102 O O . ASN B 1 278 ? 44.561 52.709 91.837 1.00 15.96 319 ASN B O 1
ATOM 7107 N N . ALA B 1 279 ? 42.853 51.460 91.069 1.00 15.11 320 ALA B N 1
ATOM 7108 C CA . ALA B 1 279 ? 43.668 50.252 90.928 1.00 18.79 320 ALA B CA 1
ATOM 7109 C C . ALA B 1 279 ? 44.384 50.211 89.580 1.00 17.00 320 ALA B C 1
ATOM 7110 O O . ALA B 1 279 ? 44.981 49.188 89.227 1.00 15.64 320 ALA B O 1
ATOM 7112 N N . ALA B 1 280 ? 44.339 51.324 88.842 1.00 14.87 321 ALA B N 1
ATOM 7113 C CA . ALA B 1 280 ? 44.991 51.427 87.533 1.00 12.61 321 ALA B CA 1
ATOM 7114 C C . ALA B 1 280 ? 44.518 50.292 86.639 1.00 15.13 321 ALA B C 1
ATOM 7115 O O . ALA B 1 280 ? 43.323 50.170 86.381 1.00 15.98 321 ALA B O 1
ATOM 7117 N N . GLU B 1 281 ? 45.446 49.466 86.164 1.00 13.10 322 GLU B N 1
ATOM 7118 C CA . GLU B 1 281 ? 45.059 48.245 85.460 1.00 13.45 322 GLU B CA 1
ATOM 7119 C C . GLU B 1 281 ? 45.578 46.998 86.189 1.00 15.31 322 GLU B C 1
ATOM 7120 O O . GLU B 1 281 ? 45.641 45.907 85.615 1.00 16.35 322 GLU B O 1
ATOM 7126 N N . ASP B 1 282 ? 45.948 47.146 87.460 1.00 13.16 323 ASP B N 1
ATOM 7127 C CA . ASP B 1 282 ? 46.521 46.016 88.197 1.00 14.44 323 ASP B CA 1
ATOM 7128 C C . ASP B 1 282 ? 45.476 45.151 88.902 1.00 15.76 323 ASP B C 1
ATOM 7129 O O . ASP B 1 282 ? 45.735 44.002 89.270 1.00 16.40 323 ASP B O 1
ATOM 7134 N N . SER B 1 283 ? 44.292 45.701 89.088 1.00 15.47 324 SER B N 1
ATOM 7135 C CA . SER B 1 283 ? 43.173 44.890 89.539 1.00 14.22 324 SER B CA 1
ATOM 7136 C C . SER B 1 283 ? 41.947 45.324 88.756 1.00 18.42 324 SER B C 1
ATOM 7137 O O . SER B 1 283 ? 41.511 46.473 88.840 1.00 19.55 324 SER B O 1
ATOM 7140 N N . THR B 1 284 ? 41.430 44.404 87.954 1.00 15.10 325 THR B N 1
ATOM 7141 C CA . THR B 1 284 ? 40.211 44.632 87.192 1.00 15.97 325 THR B CA 1
ATOM 7142 C C . THR B 1 284 ? 39.347 43.386 87.352 1.00 19.91 325 THR B C 1
ATOM 7143 O O . THR B 1 284 ? 39.676 42.498 88.135 1.00 20.50 325 THR B O 1
ATOM 7147 N N . HIS B 1 285 ? 38.261 43.296 86.600 1.00 16.03 326 HIS B N 1
ATOM 7148 C CA . HIS B 1 285 ? 37.354 42.163 86.765 1.00 13.85 326 HIS B CA 1
ATOM 7149 C C . HIS B 1 285 ? 37.651 41.060 85.750 1.00 15.99 326 HIS B C 1
ATOM 7150 O O . HIS B 1 285 ? 36.751 40.464 85.166 1.00 17.26 326 HIS B O 1
ATOM 7157 N N . THR B 1 286 ? 38.940 40.797 85.562 1.00 14.20 327 THR B N 1
ATOM 7158 C CA . THR B 1 286 ? 39.392 39.651 84.786 1.00 15.64 327 THR B CA 1
ATOM 7159 C C . THR B 1 286 ? 40.747 39.233 85.307 1.00 14.95 327 THR B C 1
ATOM 7160 O O . THR B 1 286 ? 41.450 40.043 85.913 1.00 14.61 327 THR B O 1
ATOM 7164 N N . LEU B 1 287 ? 41.111 37.969 85.112 1.00 12.79 328 LEU B N 1
ATOM 7165 C CA . LEU B 1 287 ? 42.529 37.615 85.178 1.00 13.38 328 LEU B CA 1
ATOM 7166 C C . LEU B 1 287 ? 43.188 38.300 83.977 1.00 15.75 328 LEU B C 1
ATOM 7167 O O . LEU B 1 287 ? 42.681 38.225 82.856 1.00 16.45 328 LEU B O 1
ATOM 7172 N N . HIS B 1 288 ? 44.298 39.001 84.207 1.00 12.51 329 HIS B N 1
ATOM 7173 C CA . HIS B 1 288 ? 44.911 39.825 83.167 1.00 12.16 329 HIS B CA 1
ATOM 7174 C C . HIS B 1 288 ? 46.061 39.040 82.544 1.00 15.37 329 HIS B C 1
ATOM 7175 O O . HIS B 1 288 ? 46.291 37.879 82.896 1.00 16.33 329 HIS B O 1
ATOM 7182 N N . ASN B 1 289 ? 46.769 39.670 81.617 1.00 14.29 330 ASN B N 1
ATOM 7183 C CA . ASN B 1 289 ? 47.920 39.054 80.957 1.00 14.25 330 ASN B CA 1
ATOM 7184 C C . ASN B 1 289 ? 49.189 39.285 81.738 1.00 19.74 330 ASN B C 1
ATOM 7185 O O . ASN B 1 289 ? 49.603 40.425 81.911 1.00 22.58 330 ASN B O 1
ATOM 7190 N N . THR B 1 290 ? 49.839 38.223 82.191 1.00 16.59 331 THR B N 1
ATOM 7191 C CA . THR B 1 290 ? 51.234 38.371 82.573 1.00 16.26 331 THR B CA 1
ATOM 7192 C C . THR B 1 290 ? 52.095 38.260 81.310 1.00 20.20 331 THR B C 1
ATOM 7193 O O . THR B 1 290 ? 53.298 38.526 81.326 1.00 18.33 331 THR B O 1
ATOM 7197 N N . TYR B 1 291 ? 51.444 37.871 80.216 1.00 15.93 332 TYR B N 1
ATOM 7198 C CA . TYR B 1 291 ? 52.048 37.808 78.888 1.00 13.12 332 TYR B CA 1
ATOM 7199 C C . TYR B 1 291 ? 50.933 37.991 77.879 1.00 13.23 332 TYR B C 1
ATOM 7200 O O . TYR B 1 291 ? 49.896 37.328 77.963 1.00 15.96 332 TYR B O 1
ATOM 7209 N N . SER B 1 292 ? 51.115 38.920 76.945 1.00 14.02 333 SER B N 1
ATOM 7210 C CA . SER B 1 292 ? 50.076 39.186 75.957 1.00 17.09 333 SER B CA 1
ATOM 7211 C C . SER B 1 292 ? 50.363 38.426 74.675 1.00 15.80 333 SER B C 1
ATOM 7212 O O . SER B 1 292 ? 51.490 38.431 74.195 1.00 16.42 333 SER B O 1
ATOM 7215 N N . LEU B 1 293 ? 49.345 37.777 74.118 1.00 13.22 334 LEU B N 1
ATOM 7216 C CA . LEU B 1 293 ? 49.531 36.998 72.893 1.00 12.83 334 LEU B CA 1
ATOM 7217 C C . LEU B 1 293 ? 49.851 37.881 71.699 1.00 19.47 334 LEU B C 1
ATOM 7218 O O . LEU B 1 293 ? 50.314 37.391 70.665 1.00 19.57 334 LEU B O 1
ATOM 7223 N N . ARG B 1 294 ? 49.598 39.182 71.830 1.00 17.83 335 ARG B N 1
ATOM 7224 C CA . ARG B 1 294 ? 49.987 40.145 70.804 1.00 22.34 335 ARG B CA 1
ATOM 7225 C C . ARG B 1 294 ? 51.494 40.077 70.586 1.00 24.06 335 ARG B C 1
ATOM 7226 O O . ARG B 1 294 ? 52.004 40.338 69.484 1.00 19.48 335 ARG B O 1
ATOM 7234 N N . GLY B 1 295 ? 52.204 39.694 71.644 1.00 17.81 336 GLY B N 1
ATOM 7235 C CA . GLY B 1 295 ? 53.649 39.647 71.605 1.00 18.48 336 GLY B CA 1
ATOM 7236 C C . GLY B 1 295 ? 54.183 40.850 72.342 1.00 22.28 336 GLY B C 1
ATOM 7237 O O . GLY B 1 295 ? 53.969 41.995 71.930 1.00 27.31 336 GLY B O 1
ATOM 7238 N N . ALA B 1 296 ? 54.868 40.586 73.447 1.00 17.98 337 ALA B N 1
ATOM 7239 C CA . ALA B 1 296 ? 55.358 41.625 74.332 1.00 18.56 337 ALA B CA 1
ATOM 7240 C C . ALA B 1 296 ? 56.323 40.978 75.303 1.00 19.80 337 ALA B C 1
ATOM 7241 O O . ALA B 1 296 ? 56.392 39.753 75.389 1.00 19.95 337 ALA B O 1
ATOM 7243 N N . LYS B 1 297 ? 57.068 41.803 76.027 1.00 15.53 338 LYS B N 1
ATOM 7244 C CA . LYS B 1 297 ? 57.942 41.313 77.088 1.00 17.55 338 LYS B CA 1
ATOM 7245 C C . LYS B 1 297 ? 57.081 40.641 78.157 1.00 19.13 338 LYS B C 1
ATOM 7246 O O . LYS B 1 297 ? 55.989 41.108 78.454 1.00 18.48 338 LYS B O 1
ATOM 7252 N N . ILE B 1 298 ? 57.550 39.518 78.699 1.00 17.26 339 ILE B N 1
ATOM 7253 C CA . ILE B 1 298 ? 56.798 38.786 79.727 1.00 17.00 339 ILE B CA 1
ATOM 7254 C C . ILE B 1 298 ? 56.864 39.509 81.077 1.00 18.38 339 ILE B C 1
ATOM 7255 O O . ILE B 1 298 ? 57.934 39.959 81.501 1.00 18.28 339 ILE B O 1
ATOM 7260 N N . ARG B 1 299 ? 55.727 39.612 81.760 1.00 14.86 340 ARG B N 1
ATOM 7261 C CA . ARG B 1 299 ? 55.658 40.323 83.033 1.00 16.89 340 ARG B CA 1
ATOM 7262 C C . ARG B 1 299 ? 55.825 39.402 84.242 1.00 19.96 340 ARG B C 1
ATOM 7263 O O . ARG B 1 299 ? 55.677 38.188 84.139 1.00 17.66 340 ARG B O 1
ATOM 7271 N N . ASP B 1 300 ? 56.129 40.011 85.382 1.00 19.88 341 ASP B N 1
ATOM 7272 C CA . ASP B 1 300 ? 56.446 39.301 86.619 1.00 19.50 341 ASP B CA 1
ATOM 7273 C C . ASP B 1 300 ? 55.202 39.202 87.506 1.00 18.71 341 ASP B C 1
ATOM 7274 O O . ASP B 1 300 ? 54.810 40.187 88.130 1.00 14.73 341 ASP B O 1
ATOM 7279 N N . PRO B 1 301 ? 54.575 38.010 87.573 1.00 14.37 342 PRO B N 1
ATOM 7280 C CA . PRO B 1 301 ? 53.372 37.894 88.407 1.00 13.85 342 PRO B CA 1
ATOM 7281 C C . PRO B 1 301 ? 53.643 38.067 89.900 1.00 12.86 342 PRO B C 1
ATOM 7282 O O . PRO B 1 301 ? 52.733 38.440 90.637 1.00 12.78 342 PRO B O 1
ATOM 7286 N N . LEU B 1 302 ? 54.861 37.789 90.358 1.00 10.35 343 LEU B N 1
ATOM 7287 C CA . LEU B 1 302 ? 55.148 37.964 91.783 1.00 10.64 343 LEU B CA 1
ATOM 7288 C C . LEU B 1 302 ? 55.159 39.447 92.145 1.00 16.53 343 LEU B C 1
ATOM 7289 O O . LEU B 1 302 ? 54.625 39.849 93.177 1.00 11.70 343 LEU B O 1
ATOM 7294 N N . ALA B 1 303 ? 55.774 40.265 91.293 1.00 12.25 344 ALA B N 1
ATOM 7295 C CA . ALA B 1 303 ? 55.828 41.702 91.554 1.00 13.39 344 ALA B CA 1
ATOM 7296 C C . ALA B 1 303 ? 54.412 42.246 91.579 1.00 15.24 344 ALA B C 1
ATOM 7297 O O . ALA B 1 303 ? 54.048 43.071 92.427 1.00 14.50 344 ALA B O 1
ATOM 7299 N N . TRP B 1 304 ? 53.603 41.764 90.644 1.00 13.18 345 TRP B N 1
ATOM 7300 C CA . TRP B 1 304 ? 52.212 42.194 90.517 1.00 14.57 345 TRP B CA 1
ATOM 7301 C C . TRP B 1 304 ? 51.449 41.866 91.803 1.00 13.68 345 TRP B C 1
ATOM 7302 O O . TRP B 1 304 ? 50.765 42.721 92.367 1.00 12.24 345 TRP B O 1
ATOM 7313 N N . SER B 1 305 ? 51.602 40.633 92.286 1.00 11.38 346 SER B N 1
ATOM 7314 C CA . SER B 1 305 ? 50.973 40.215 93.538 1.00 9.12 346 SER B CA 1
ATOM 7315 C C . SER B 1 305 ? 51.381 41.118 94.685 1.00 11.36 346 SER B C 1
ATOM 7316 O O . SER B 1 305 ? 50.547 41.536 95.491 1.00 12.32 346 SER B O 1
ATOM 7319 N N . LYS B 1 306 ? 52.676 41.400 94.782 1.00 11.71 347 LYS B N 1
ATOM 7320 C CA . LYS B 1 306 ? 53.183 42.198 95.892 1.00 11.61 347 LYS B CA 1
ATOM 7321 C C . LYS B 1 306 ? 52.669 43.635 95.854 1.00 11.64 347 LYS B C 1
ATOM 7322 O O . LYS B 1 306 ? 52.494 44.247 96.904 1.00 14.70 347 LYS B O 1
ATOM 7328 N N . TYR B 1 307 ? 52.448 44.180 94.661 1.00 13.85 348 TYR B N 1
ATOM 7329 C CA . TYR B 1 307 ? 51.862 45.516 94.577 1.00 13.14 348 TYR B CA 1
ATOM 7330 C C . TYR B 1 307 ? 50.433 45.516 95.091 1.00 14.63 348 TYR B C 1
ATOM 7331 O O . TYR B 1 307 ? 50.013 46.450 95.773 1.00 16.19 348 TYR B O 1
ATOM 7340 N N . LEU B 1 308 ? 49.679 44.472 94.766 1.00 14.02 349 LEU B N 1
ATOM 7341 C CA . LEU B 1 308 ? 48.322 44.369 95.295 1.00 14.13 349 LEU B CA 1
ATOM 7342 C C . LEU B 1 308 ? 48.333 44.216 96.821 1.00 14.02 349 LEU B C 1
ATOM 7343 O O . LEU B 1 308 ? 47.516 44.813 97.518 1.00 13.73 349 LEU B O 1
ATOM 7348 N N . ASN B 1 309 ? 49.267 43.418 97.336 1.00 13.51 350 ASN B N 1
ATOM 7349 C CA . ASN B 1 309 ? 49.446 43.282 98.778 1.00 12.50 350 ASN B CA 1
ATOM 7350 C C . ASN B 1 309 ? 49.801 44.612 99.436 1.00 15.07 350 ASN B C 1
ATOM 7351 O O . ASN B 1 309 ? 49.321 44.927 100.520 1.00 14.84 350 ASN B O 1
ATOM 7356 N N . GLU B 1 310 ? 50.627 45.407 98.764 1.00 14.96 351 GLU B N 1
ATOM 7357 C CA . GLU B 1 310 ? 51.062 46.685 99.323 1.00 19.98 351 GLU B CA 1
ATOM 7358 C C . GLU B 1 310 ? 49.883 47.652 99.337 1.00 16.68 351 GLU B C 1
ATOM 7359 O O . GLU B 1 310 ? 49.731 48.439 100.266 1.00 17.12 351 GLU B O 1
ATOM 7365 N N . ALA B 1 311 ? 49.031 47.574 98.318 1.00 15.40 352 ALA B N 1
ATOM 7366 C CA . ALA B 1 311 ? 47.803 48.366 98.312 1.00 16.35 352 ALA B CA 1
ATOM 7367 C C . ALA B 1 311 ? 46.923 48.032 99.521 1.00 17.50 352 ALA B C 1
ATOM 7368 O O . ALA B 1 311 ? 46.360 48.927 100.161 1.00 19.09 352 ALA B O 1
ATOM 7370 N N . LEU B 1 312 ? 46.812 46.746 99.848 1.00 19.00 353 LEU B N 1
ATOM 7371 C CA . LEU B 1 312 ? 46.098 46.336 101.057 1.00 18.43 353 LEU B CA 1
ATOM 7372 C C . LEU B 1 312 ? 46.752 46.888 102.315 1.00 16.95 353 LEU B C 1
ATOM 7373 O O . LEU B 1 312 ? 46.066 47.348 103.234 1.00 19.54 353 LEU B O 1
ATOM 7378 N N . LYS B 1 313 ? 48.080 46.846 102.369 1.00 14.79 354 LYS B N 1
ATOM 7379 C CA . LYS B 1 313 ? 48.793 47.353 103.540 1.00 14.48 354 LYS B CA 1
ATOM 7380 C C . LYS B 1 313 ? 48.530 48.847 103.745 1.00 17.60 354 LYS B C 1
ATOM 7381 O O . LYS B 1 313 ? 48.225 49.290 104.853 1.00 21.01 354 LYS B O 1
ATOM 7387 N N . LEU B 1 314 ? 48.645 49.614 102.670 1.00 18.19 355 LEU B N 1
ATOM 7388 C CA . LEU B 1 314 ? 48.525 51.072 102.735 1.00 15.81 355 LEU B CA 1
ATOM 7389 C C . LEU B 1 314 ? 47.092 51.566 102.942 1.00 16.99 355 LEU B C 1
ATOM 7390 O O . LEU B 1 314 ? 46.866 52.480 103.734 1.00 20.63 355 LEU B O 1
ATOM 7395 N N . TRP B 1 315 ? 46.132 50.969 102.234 1.00 18.97 356 TRP B N 1
ATOM 7396 C CA . TRP B 1 315 ? 44.756 51.492 102.222 1.00 17.80 356 TRP B CA 1
ATOM 7397 C C . TRP B 1 315 ? 43.656 50.544 102.650 1.00 21.73 356 TRP B C 1
ATOM 7398 O O . TRP B 1 315 ? 42.502 50.955 102.716 1.00 21.63 356 TRP B O 1
ATOM 7409 N N . GLY B 1 316 ? 43.987 49.277 102.860 1.00 17.91 357 GLY B N 1
ATOM 7410 C CA . GLY B 1 316 ? 42.990 48.252 103.118 1.00 23.21 357 GLY B CA 1
ATOM 7411 C C . GLY B 1 316 ? 42.014 48.538 104.245 1.00 25.60 357 GLY B C 1
ATOM 7412 O O . GLY B 1 316 ? 40.836 48.198 104.145 1.00 25.87 357 GLY B O 1
ATOM 7413 N N . ASP B 1 317 ? 42.496 49.158 105.319 1.00 20.51 358 ASP B N 1
ATOM 7414 C CA . ASP B 1 317 ? 41.655 49.438 106.474 1.00 22.09 358 ASP B CA 1
ATOM 7415 C C . ASP B 1 317 ? 40.675 50.568 106.223 1.00 27.23 358 ASP B C 1
ATOM 7416 O O . ASP B 1 317 ? 39.642 50.648 106.879 1.00 30.57 358 ASP B O 1
ATOM 7421 N N . ASP B 1 318 ? 41.004 51.446 105.284 1.00 21.49 359 ASP B N 1
ATOM 7422 C CA . ASP B 1 318 ? 40.262 52.695 105.142 1.00 23.19 359 ASP B CA 1
ATOM 7423 C C . ASP B 1 318 ? 39.381 52.742 103.892 1.00 21.43 359 ASP B C 1
ATOM 7424 O O . ASP B 1 318 ? 38.330 53.399 103.895 1.00 22.32 359 ASP B O 1
ATOM 7429 N N . VAL B 1 319 ? 39.797 52.036 102.841 1.00 17.56 360 VAL B N 1
ATOM 7430 C CA . VAL B 1 319 ? 39.168 52.171 101.519 1.00 17.81 360 VAL B CA 1
ATOM 7431 C C . VAL B 1 319 ? 37.662 51.842 101.501 1.00 20.74 360 VAL B C 1
ATOM 7432 O O . VAL B 1 319 ? 37.227 50.849 102.088 1.00 20.20 360 VAL B O 1
ATOM 7436 N N . GLN B 1 320 ? 36.878 52.693 100.835 1.00 17.72 361 GLN B N 1
ATOM 7437 C CA . GLN B 1 320 ? 35.430 52.511 100.740 1.00 18.02 361 GLN B CA 1
ATOM 7438 C C . GLN B 1 320 ? 34.951 52.177 99.332 1.00 19.34 361 GLN B C 1
ATOM 7439 O O . GLN B 1 320 ? 33.837 51.677 99.147 1.00 20.32 361 GLN B O 1
ATOM 7445 N N . VAL B 1 321 ? 35.779 52.482 98.340 1.00 17.94 362 VAL B N 1
ATOM 7446 C CA . VAL B 1 321 ? 35.438 52.210 96.952 1.00 14.49 362 VAL B CA 1
ATOM 7447 C C . VAL B 1 321 ? 36.723 52.081 96.154 1.00 18.72 362 VAL B C 1
ATOM 7448 O O . VAL B 1 321 ? 37.701 52.793 96.407 1.00 17.76 362 VAL B O 1
ATOM 7452 N N . MET B 1 322 ? 36.739 51.129 95.229 1.00 15.45 363 MET B N 1
ATOM 7453 C CA . MET B 1 322 ? 37.865 50.948 94.334 1.00 13.65 363 MET B CA 1
ATOM 7454 C C . MET B 1 322 ? 37.350 50.985 92.912 1.00 20.52 363 MET B C 1
ATOM 7455 O O . MET B 1 322 ? 36.366 50.324 92.588 1.00 20.05 363 MET B O 1
ATOM 7460 N N . TYR B 1 323 ? 38.000 51.778 92.068 1.00 14.89 364 TYR B N 1
ATOM 7461 C CA . TYR B 1 323 ? 37.649 51.825 90.654 1.00 14.25 364 TYR B CA 1
ATOM 7462 C C . TYR B 1 323 ? 38.917 51.548 89.861 1.00 16.38 364 TYR B C 1
ATOM 7463 O O . TYR B 1 323 ? 40.021 51.559 90.413 1.00 15.75 364 TYR B O 1
ATOM 7472 N N . ALA B 1 324 ? 38.776 51.263 88.573 1.00 16.85 365 ALA B N 1
ATOM 7473 C CA . ALA B 1 324 ? 39.957 50.982 87.768 1.00 18.72 365 ALA B CA 1
ATOM 7474 C C . ALA B 1 324 ? 39.816 51.601 86.391 1.00 16.11 365 ALA B C 1
ATOM 7475 O O . ALA B 1 324 ? 38.785 52.199 86.067 1.00 16.06 365 ALA B O 1
ATOM 7477 N N . MET B 1 325 ? 40.864 51.482 85.586 1.00 11.59 366 MET B N 1
ATOM 7478 C CA . MET B 1 325 ? 40.872 52.141 84.285 1.00 13.62 366 MET B CA 1
ATOM 7479 C C . MET B 1 325 ? 40.268 51.251 83.192 1.00 18.65 366 MET B C 1
ATOM 7480 O O . MET B 1 325 ? 40.176 51.645 82.032 1.00 17.79 366 MET B O 1
ATOM 7485 N N . HIS B 1 326 ? 39.878 50.040 83.586 1.00 16.50 367 HIS B N 1
ATOM 7486 C CA . HIS B 1 326 ? 38.964 49.201 82.803 1.00 16.86 367 HIS B CA 1
ATOM 7487 C C . HIS B 1 326 ? 37.917 48.637 83.745 1.00 15.99 367 HIS B C 1
ATOM 7488 O O . HIS B 1 326 ? 38.160 48.534 84.944 1.00 15.05 367 HIS B O 1
ATOM 7495 N N . HIS B 1 327 ? 36.760 48.275 83.193 1.00 13.92 368 HIS B N 1
ATOM 7496 C CA . HIS B 1 327 ? 35.658 47.689 83.960 1.00 13.80 368 HIS B CA 1
ATOM 7497 C C . HIS B 1 327 ? 35.065 48.629 85.027 1.00 19.66 368 HIS B C 1
ATOM 7498 O O . HIS B 1 327 ? 35.399 49.819 85.095 1.00 17.79 368 HIS B O 1
ATOM 7505 N N . TRP B 1 328 ? 34.192 48.064 85.864 1.00 16.02 369 TRP B N 1
ATOM 7506 C CA . TRP B 1 328 ? 33.360 48.808 86.821 1.00 18.19 369 TRP B CA 1
ATOM 7507 C C . TRP B 1 328 ? 33.938 48.786 88.249 1.00 16.10 369 TRP B C 1
ATOM 7508 O O . TRP B 1 328 ? 34.854 48.002 88.547 1.00 17.70 369 TRP B O 1
ATOM 7519 N N . PRO B 1 329 ? 33.430 49.656 89.140 1.00 15.35 370 PRO B N 1
ATOM 7520 C CA . PRO B 1 329 ? 34.007 49.694 90.489 1.00 16.40 370 PRO B CA 1
ATOM 7521 C C . PRO B 1 329 ? 33.509 48.587 91.413 1.00 17.83 370 PRO B C 1
ATOM 7522 O O . PRO B 1 329 ? 32.625 47.799 91.054 1.00 17.78 370 PRO B O 1
ATOM 7526 N N . VAL B 1 330 ? 34.105 48.555 92.599 1.00 16.00 371 VAL B N 1
ATOM 7527 C CA . VAL B 1 330 ? 33.680 47.719 93.705 1.00 15.78 371 VAL B CA 1
ATOM 7528 C C . VAL B 1 330 ? 33.489 48.628 94.911 1.00 19.62 371 VAL B C 1
ATOM 7529 O O . VAL B 1 330 ? 34.344 49.464 95.197 1.00 19.76 371 VAL B O 1
ATOM 7533 N N . TRP B 1 331 ? 32.370 48.472 95.613 1.00 17.60 372 TRP B N 1
ATOM 7534 C CA . TRP B 1 331 ? 32.048 49.329 96.749 1.00 17.55 372 TRP B CA 1
ATOM 7535 C C . TRP B 1 331 ? 32.027 48.553 98.045 1.00 19.88 372 TRP B C 1
ATOM 7536 O O . TRP B 1 331 ? 31.539 47.418 98.095 1.00 21.56 372 TRP B O 1
ATOM 7547 N N . GLY B 1 332 ? 32.516 49.182 99.107 1.00 17.63 373 GLY B N 1
ATOM 7548 C CA . GLY B 1 332 ? 32.450 48.603 100.440 1.00 20.62 373 GLY B CA 1
ATOM 7549 C C . GLY B 1 332 ? 33.817 48.122 100.865 1.00 19.74 373 GLY B C 1
ATOM 7550 O O . GLY B 1 332 ? 34.516 47.483 100.084 1.00 19.00 373 GLY B O 1
ATOM 7551 N N . ASN B 1 333 ? 34.211 48.416 102.096 1.00 20.25 374 ASN B N 1
ATOM 7552 C CA . ASN B 1 333 ? 35.554 48.033 102.524 1.00 20.47 374 ASN B CA 1
ATOM 7553 C C . ASN B 1 333 ? 35.813 46.534 102.412 1.00 21.23 374 ASN B C 1
ATOM 7554 O O . ASN B 1 333 ? 36.862 46.109 101.931 1.00 20.26 374 ASN B O 1
ATOM 7559 N N . LYS B 1 334 ? 34.852 45.737 102.864 1.00 16.91 375 LYS B N 1
ATOM 7560 C CA . LYS B 1 334 ? 34.981 44.282 102.828 1.00 24.76 375 LYS B CA 1
ATOM 7561 C C . LYS B 1 334 ? 35.136 43.762 101.403 1.00 24.33 375 LYS B C 1
ATOM 7562 O O . LYS B 1 334 ? 35.975 42.891 101.116 1.00 19.65 375 LYS B O 1
ATOM 7568 N N . GLU B 1 335 ? 34.306 44.297 100.520 1.00 19.99 376 GLU B N 1
ATOM 7569 C CA . GLU B 1 335 ? 34.299 43.909 99.112 1.00 16.84 376 GLU B CA 1
ATOM 7570 C C . GLU B 1 335 ? 35.581 44.313 98.386 1.00 18.09 376 GLU B C 1
ATOM 7571 O O . GLU B 1 335 ? 36.116 43.552 97.568 1.00 16.16 376 GLU B O 1
ATOM 7577 N N . VAL B 1 336 ? 36.068 45.518 98.662 1.00 17.13 377 VAL B N 1
ATOM 7578 C CA . VAL B 1 336 ? 37.322 45.966 98.048 1.00 17.50 377 VAL B CA 1
ATOM 7579 C C . VAL B 1 336 ? 38.464 45.078 98.515 1.00 15.74 377 VAL B C 1
ATOM 7580 O O . VAL B 1 336 ? 39.282 44.620 97.710 1.00 17.96 377 VAL B O 1
ATOM 7584 N N . ARG B 1 337 ? 38.526 44.831 99.817 1.00 15.95 378 ARG B N 1
ATOM 7585 C CA . ARG B 1 337 ? 39.595 43.996 100.353 1.00 16.13 378 ARG B CA 1
ATOM 7586 C C . ARG B 1 337 ? 39.565 42.597 99.759 1.00 19.25 378 ARG B C 1
ATOM 7587 O O . ARG B 1 337 ? 40.619 42.005 99.504 1.00 18.60 378 ARG B O 1
ATOM 7595 N N . GLU B 1 338 ? 38.367 42.062 99.538 1.00 18.02 379 GLU B N 1
ATOM 7596 C CA . GLU B 1 338 ? 38.267 40.717 98.975 1.00 19.07 379 GLU B CA 1
ATOM 7597 C C . GLU B 1 338 ? 38.815 40.674 97.561 1.00 18.16 379 GLU B C 1
ATOM 7598 O O . GLU B 1 338 ? 39.578 39.779 97.227 1.00 17.58 379 GLU B O 1
ATOM 7604 N N . GLN B 1 339 ? 38.419 41.623 96.719 1.00 14.82 380 GLN B N 1
ATOM 7605 C CA . GLN B 1 339 ? 38.935 41.617 95.353 1.00 17.05 380 GLN B CA 1
ATOM 7606 C C . GLN B 1 339 ? 40.456 41.729 95.332 1.00 17.86 380 GLN B C 1
ATOM 7607 O O . GLN B 1 339 ? 41.138 40.981 94.622 1.00 16.33 380 GLN B O 1
ATOM 7613 N N . LEU B 1 340 ? 41.000 42.643 96.127 1.00 15.66 381 LEU B N 1
ATOM 7614 C CA . LEU B 1 340 ? 42.452 42.827 96.146 1.00 14.99 381 LEU B CA 1
ATOM 7615 C C . LEU B 1 340 ? 43.134 41.572 96.655 1.00 16.08 381 LEU B C 1
ATOM 7616 O O . LEU B 1 340 ? 44.162 41.162 96.125 1.00 17.15 381 LEU B O 1
ATOM 7621 N N . SER B 1 341 ? 42.546 40.962 97.675 1.00 15.30 382 SER B N 1
ATOM 7622 C CA . SER B 1 341 ? 43.148 39.796 98.319 1.00 16.12 382 SER B CA 1
ATOM 7623 C C . SER B 1 341 ? 43.142 38.594 97.392 1.00 13.48 382 SER B C 1
ATOM 7624 O O . SER B 1 341 ? 44.146 37.905 97.255 1.00 12.80 382 SER B O 1
ATOM 7627 N N . LEU B 1 342 ? 42.004 38.324 96.770 1.00 13.81 383 LEU B N 1
ATOM 7628 C CA . LEU B 1 342 ? 41.928 37.168 95.884 1.00 16.00 383 LEU B CA 1
ATOM 7629 C C . LEU B 1 342 ? 42.827 37.338 94.665 1.00 17.56 383 LEU B C 1
ATOM 7630 O O . LEU B 1 342 ? 43.437 36.376 94.207 1.00 14.50 383 LEU B O 1
ATOM 7635 N N . GLN B 1 343 ? 42.918 38.554 94.134 1.00 14.42 384 GLN B N 1
ATOM 7636 C CA . GLN B 1 343 ? 43.748 38.761 92.955 1.00 13.55 384 GLN B CA 1
ATOM 7637 C C . GLN B 1 343 ? 45.233 38.739 93.330 1.00 13.79 384 GLN B C 1
ATOM 7638 O O . GLN B 1 343 ? 46.054 38.186 92.599 1.00 13.84 384 GLN B O 1
ATOM 7644 N N . ARG B 1 344 ? 45.566 39.289 94.495 1.00 13.05 385 ARG B N 1
ATOM 7645 C CA . ARG B 1 344 ? 46.924 39.126 95.033 1.00 14.61 385 ARG B CA 1
ATOM 7646 C C . ARG B 1 344 ? 47.274 37.645 95.077 1.00 13.87 385 ARG B C 1
ATOM 7647 O O . ARG B 1 344 ? 48.325 37.235 94.581 1.00 12.37 385 ARG B O 1
ATOM 7655 N N . ASP B 1 345 ? 46.382 36.839 95.654 1.00 12.51 386 ASP B N 1
ATOM 7656 C CA . ASP B 1 345 ? 46.640 35.400 95.820 1.00 14.54 386 ASP B CA 1
ATOM 7657 C C . ASP B 1 345 ? 46.778 34.727 94.466 1.00 14.15 386 ASP B C 1
ATOM 7658 O O . ASP B 1 345 ? 47.645 33.878 94.266 1.00 14.50 386 ASP B O 1
ATOM 7663 N N . MET B 1 346 ? 45.927 35.135 93.530 1.00 12.62 387 MET B N 1
ATOM 7664 C CA . MET B 1 346 ? 45.920 34.569 92.184 1.00 11.82 387 MET B CA 1
ATOM 7665 C C . MET B 1 346 ? 47.260 34.764 91.467 1.00 14.56 387 MET B C 1
ATOM 7666 O O . MET B 1 346 ? 47.826 33.811 90.928 1.00 13.60 387 MET B O 1
ATOM 7671 N N . TYR B 1 347 ? 47.790 35.984 91.472 1.00 12.53 388 TYR B N 1
ATOM 7672 C CA . TYR B 1 347 ? 49.067 36.218 90.796 1.00 12.01 388 TYR B CA 1
ATOM 7673 C C . TYR B 1 347 ? 50.236 35.536 91.520 1.00 10.09 388 TYR B C 1
ATOM 7674 O O . TYR B 1 347 ? 51.155 35.035 90.877 1.00 11.89 388 TYR B O 1
ATOM 7683 N N . ARG B 1 348 ? 50.195 35.490 92.848 1.00 11.26 389 ARG B N 1
ATOM 7684 C CA . ARG B 1 348 ? 51.234 34.764 93.569 1.00 13.61 389 ARG B CA 1
ATOM 7685 C C . ARG B 1 348 ? 51.161 33.263 93.281 1.00 13.00 389 ARG B C 1
ATOM 7686 O O . ARG B 1 348 ? 52.187 32.604 93.159 1.00 11.90 389 ARG B O 1
ATOM 7694 N N . TYR B 1 349 ? 49.949 32.730 93.162 1.00 10.19 390 TYR B N 1
ATOM 7695 C CA . TYR B 1 349 ? 49.777 31.296 92.879 1.00 13.44 390 TYR B CA 1
ATOM 7696 C C . TYR B 1 349 ? 50.404 30.935 91.526 1.00 14.79 390 TYR B C 1
ATOM 7697 O O . TYR B 1 349 ? 51.079 29.909 91.386 1.00 13.50 390 TYR B O 1
ATOM 7706 N N . ILE B 1 350 ? 50.185 31.787 90.535 1.00 11.76 391 ILE B N 1
ATOM 7707 C CA . ILE B 1 350 ? 50.788 31.587 89.217 1.00 9.70 391 ILE B CA 1
ATOM 7708 C C . ILE B 1 350 ? 52.306 31.548 89.328 1.00 12.57 391 ILE B C 1
ATOM 7709 O O . ILE B 1 350 ? 52.970 30.676 88.752 1.00 15.40 391 ILE B O 1
ATOM 7714 N N . ASN B 1 351 ? 52.861 32.481 90.091 1.00 10.97 392 ASN B N 1
ATOM 7715 C CA . ASN B 1 351 ? 54.304 32.531 90.254 1.00 9.32 392 ASN B CA 1
ATOM 7716 C C . ASN B 1 351 ? 54.870 31.327 90.988 1.00 12.71 392 ASN B C 1
ATOM 7717 O O . ASN B 1 351 ? 55.772 30.629 90.492 1.00 11.32 392 ASN B O 1
ATOM 7722 N N . ASP B 1 352 ? 54.358 31.101 92.187 1.00 11.19 393 ASP B N 1
ATOM 7723 C CA . ASP B 1 352 ? 54.950 30.120 93.080 1.00 12.14 393 ASP B CA 1
ATOM 7724 C C . ASP B 1 352 ? 54.733 28.685 92.621 1.00 11.64 393 ASP B C 1
ATOM 7725 O O . ASP B 1 352 ? 55.630 27.854 92.742 1.00 13.24 393 ASP B O 1
ATOM 7730 N N . GLU B 1 353 ? 53.556 28.389 92.088 1.00 11.61 394 GLU B N 1
ATOM 7731 C CA . GLU B 1 353 ? 53.287 27.013 91.651 1.00 12.66 394 GLU B CA 1
ATOM 7732 C C . GLU B 1 353 ? 54.068 26.669 90.389 1.00 15.09 394 GLU B C 1
ATOM 7733 O O . GLU B 1 353 ? 54.497 25.528 90.205 1.00 14.87 394 GLU B O 1
ATOM 7739 N N . THR B 1 354 ? 54.265 27.655 89.523 1.00 11.43 395 THR B N 1
ATOM 7740 C CA . THR B 1 354 ? 55.044 27.434 88.310 1.00 11.05 395 THR B CA 1
ATOM 7741 C C . THR B 1 354 ? 56.476 27.101 88.713 1.00 15.93 395 THR B C 1
ATOM 7742 O O . THR B 1 354 ? 57.070 26.140 88.219 1.00 13.18 395 THR B O 1
ATOM 7746 N N . LEU B 1 355 ? 57.013 27.874 89.648 1.00 11.20 396 LEU B N 1
ATOM 7747 C CA . LEU B 1 355 ? 58.372 27.640 90.121 1.00 11.94 396 LEU B CA 1
ATOM 7748 C C . LEU B 1 355 ? 58.510 26.311 90.848 1.00 9.99 396 LEU B C 1
ATOM 7749 O O . LEU B 1 355 ? 59.513 25.625 90.668 1.00 13.26 396 LEU B O 1
ATOM 7754 N N . ARG B 1 356 ? 57.529 25.958 91.681 1.00 10.87 397 ARG B N 1
ATOM 7755 C CA . ARG B 1 356 ? 57.612 24.709 92.440 1.00 12.73 397 ARG B CA 1
ATOM 7756 C C . ARG B 1 356 ? 57.631 23.533 91.469 1.00 12.99 397 ARG B C 1
ATOM 7757 O O . ARG B 1 356 ? 58.466 22.630 91.581 1.00 11.63 397 ARG B O 1
ATOM 7765 N N . LEU B 1 357 ? 56.722 23.559 90.504 1.00 12.83 398 LEU B N 1
ATOM 7766 C CA . LEU B 1 357 ? 56.668 22.496 89.502 1.00 14.23 398 LEU B CA 1
ATOM 7767 C C . LEU B 1 357 ? 57.915 22.459 88.614 1.00 12.34 398 LEU B C 1
ATOM 7768 O O . LEU B 1 357 ? 58.389 21.380 88.258 1.00 11.47 398 LEU B O 1
ATOM 7773 N N . ALA B 1 358 ? 58.468 23.619 88.271 1.00 12.62 399 ALA B N 1
ATOM 7774 C CA . ALA B 1 358 ? 59.714 23.639 87.499 1.00 11.23 399 ALA B CA 1
ATOM 7775 C C . ALA B 1 358 ? 60.877 23.021 88.291 1.00 15.86 399 ALA B C 1
ATOM 7776 O O . ALA B 1 358 ? 61.705 22.298 87.737 1.00 13.20 399 ALA B O 1
ATOM 7778 N N . ASN B 1 359 ? 60.936 23.310 89.587 1.00 10.95 400 ASN B N 1
ATOM 7779 C CA . ASN B 1 359 ? 61.956 22.728 90.457 1.00 13.10 400 ASN B CA 1
ATOM 7780 C C . ASN B 1 359 ? 61.781 21.218 90.633 1.00 14.51 400 ASN B C 1
ATOM 7781 O O . ASN B 1 359 ? 62.730 20.500 90.983 1.00 15.69 400 ASN B O 1
ATOM 7786 N N . LYS B 1 360 ? 60.569 20.741 90.379 1.00 12.34 401 LYS B N 1
ATOM 7787 C CA . LYS B 1 360 ? 60.293 19.307 90.397 1.00 12.28 401 LYS B CA 1
ATOM 7788 C C . LYS B 1 360 ? 60.573 18.645 89.050 1.00 15.28 401 LYS B C 1
ATOM 7789 O O . LYS B 1 360 ? 60.422 17.425 88.903 1.00 17.75 401 LYS B O 1
ATOM 7795 N N . GLY B 1 361 ? 60.961 19.446 88.064 1.00 15.55 402 GLY B N 1
ATOM 7796 C CA . GLY B 1 361 ? 61.348 18.910 86.767 1.00 15.08 402 GLY B CA 1
ATOM 7797 C C . GLY B 1 361 ? 60.294 18.942 85.674 1.00 14.58 402 GLY B C 1
ATOM 7798 O O . GLY B 1 361 ? 60.541 18.479 84.558 1.00 13.75 402 GLY B O 1
ATOM 7799 N N . TYR B 1 362 ? 59.117 19.481 85.973 1.00 13.10 403 TYR B N 1
ATOM 7800 C CA . TYR B 1 362 ? 58.098 19.627 84.936 1.00 13.38 403 TYR B CA 1
ATOM 7801 C C . TYR B 1 362 ? 58.510 20.746 83.981 1.00 11.14 403 TYR B C 1
ATOM 7802 O O . TYR B 1 362 ? 59.171 21.711 84.388 1.00 12.91 403 TYR B O 1
ATOM 7811 N N . THR B 1 363 ? 58.143 20.613 82.706 1.00 9.97 404 THR B N 1
ATOM 7812 C CA . THR B 1 363 ? 58.521 21.611 81.708 1.00 12.17 404 THR B CA 1
ATOM 7813 C C . THR B 1 363 ? 57.319 22.461 81.326 1.00 11.19 404 THR B C 1
ATOM 7814 O O . THR B 1 363 ? 56.213 22.169 81.747 1.00 13.56 404 THR B O 1
ATOM 7818 N N . MET B 1 364 ? 57.554 23.498 80.521 1.00 15.70 405 MET B N 1
ATOM 7819 C CA . MET B 1 364 ? 56.572 24.565 80.252 1.00 11.45 405 MET B CA 1
ATOM 7820 C C . MET B 1 364 ? 55.106 24.135 80.072 1.00 17.15 405 MET B C 1
ATOM 7821 O O . MET B 1 364 ? 54.212 24.582 80.803 1.00 14.43 405 MET B O 1
ATOM 7826 N N . THR B 1 365 ? 54.850 23.258 79.108 1.00 15.26 406 THR B N 1
ATOM 7827 C CA . THR B 1 365 ? 53.476 22.891 78.783 1.00 15.96 406 THR B CA 1
ATOM 7828 C C . THR B 1 365 ? 52.899 21.927 79.804 1.00 14.20 406 THR B C 1
ATOM 7829 O O . THR B 1 365 ? 51.699 21.953 80.064 1.00 15.13 406 THR B O 1
ATOM 7833 N N . GLU B 1 366 ? 53.752 21.093 80.401 1.00 13.77 407 GLU B N 1
ATOM 7834 C CA . GLU B 1 366 ? 53.311 20.217 81.480 1.00 13.28 407 GLU B CA 1
ATOM 7835 C C . GLU B 1 366 ? 52.859 21.019 82.692 1.00 13.61 407 GLU B C 1
ATOM 7836 O O . GLU B 1 366 ? 51.862 20.677 83.319 1.00 14.92 407 GLU B O 1
ATOM 7842 N N . ILE B 1 367 ? 53.600 22.070 83.030 1.00 13.34 408 ILE B N 1
ATOM 7843 C CA . ILE B 1 367 ? 53.241 22.890 84.187 1.00 12.59 408 ILE B CA 1
ATOM 7844 C C . ILE B 1 367 ? 51.915 23.599 83.925 1.00 13.99 408 ILE B C 1
ATOM 7845 O O . ILE B 1 367 ? 51.052 23.645 84.798 1.00 14.05 408 ILE B O 1
ATOM 7850 N N . ALA B 1 368 ? 51.744 24.133 82.716 1.00 12.44 409 ALA B N 1
ATOM 7851 C CA . ALA B 1 368 ? 50.496 24.810 82.349 1.00 15.54 409 ALA B CA 1
ATOM 7852 C C . ALA B 1 368 ? 49.286 23.874 82.393 1.00 15.69 409 ALA B C 1
ATOM 7853 O O . ALA B 1 368 ? 48.154 24.308 82.655 1.00 15.03 409 ALA B O 1
ATOM 7855 N N . GLU B 1 369 ? 49.518 22.584 82.162 1.00 14.09 410 GLU B N 1
ATOM 7856 C CA . GLU B 1 369 ? 48.429 21.610 82.193 1.00 14.27 410 GLU B CA 1
ATOM 7857 C C . GLU B 1 369 ? 47.987 21.313 83.625 1.00 17.73 410 GLU B C 1
ATOM 7858 O O . GLU B 1 369 ? 46.824 20.969 83.868 1.00 21.29 410 GLU B O 1
ATOM 7864 N N . GLN B 1 370 ? 48.914 21.449 84.569 1.00 15.00 411 GLN B N 1
ATOM 7865 C CA . GLN B 1 370 ? 48.655 21.062 85.958 1.00 20.22 411 GLN B CA 1
ATOM 7866 C C . GLN B 1 370 ? 48.140 22.187 86.832 1.00 18.41 411 GLN B C 1
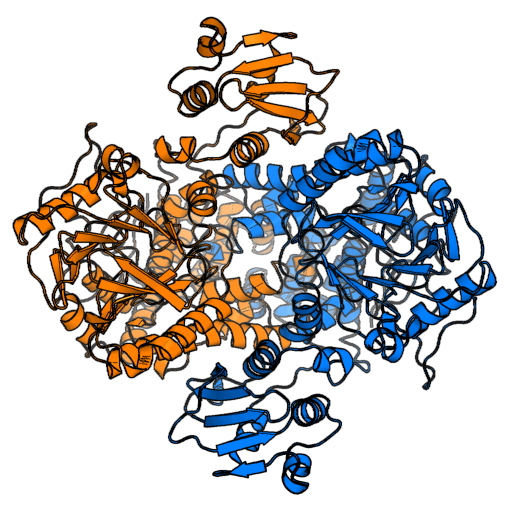ATOM 7867 O O . GLN B 1 370 ? 47.328 21.962 87.729 1.00 22.40 411 GLN B O 1
ATOM 7873 N N . VAL B 1 371 ? 48.654 23.392 86.622 1.00 16.62 412 VAL B N 1
ATOM 7874 C CA . VAL B 1 371 ? 48.322 24.483 87.532 1.00 14.94 412 VAL B CA 1
ATOM 7875 C C . VAL B 1 371 ? 46.846 24.853 87.409 1.00 17.56 412 VAL B C 1
ATOM 7876 O O . VAL B 1 371 ? 46.364 25.15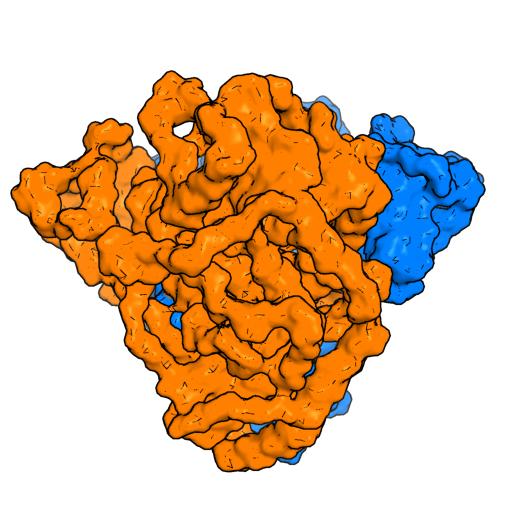1 86.316 1.00 17.70 412 VAL B O 1
ATOM 7880 N N . LYS B 1 372 ? 46.127 24.807 88.531 1.00 16.18 413 LYS B N 1
ATOM 7881 C CA . LYS B 1 372 ? 44.699 25.143 88.562 1.00 16.16 413 LYS B CA 1
ATOM 7882 C C . LYS B 1 372 ? 44.443 26.014 89.775 1.00 17.51 413 LYS B C 1
ATOM 7883 O O . LYS B 1 372 ? 44.801 25.646 90.891 1.00 18.13 413 LYS B O 1
ATOM 7889 N N . LEU B 1 373 ? 43.821 27.166 89.565 1.00 14.52 414 LEU B N 1
ATOM 7890 C CA . LEU B 1 373 ? 43.607 28.095 90.670 1.00 16.49 414 LEU B CA 1
ATOM 7891 C C . LEU B 1 373 ? 42.651 27.472 91.674 1.00 20.82 414 LEU B C 1
ATOM 7892 O O . LEU B 1 373 ? 41.713 26.768 91.294 1.00 18.37 414 LEU B O 1
ATOM 7897 N N . PRO B 1 374 ? 42.900 27.708 92.970 1.00 21.72 415 PRO B N 1
ATOM 7898 C CA . PRO B 1 374 ? 42.039 27.205 94.043 1.00 19.10 415 PRO B CA 1
ATOM 7899 C C . PRO B 1 374 ? 40.598 27.688 93.873 1.00 16.76 415 PRO B C 1
ATOM 7900 O O . PRO B 1 374 ? 40.368 28.780 93.354 1.00 18.08 415 PRO B O 1
ATOM 7904 N N . LYS B 1 375 ? 39.645 26.890 94.340 1.00 22.90 416 LYS B N 1
ATOM 7905 C CA . LYS B 1 375 ? 38.224 27.152 94.121 1.00 28.47 416 LYS B CA 1
ATOM 7906 C C . LYS B 1 375 ? 37.736 28.532 94.585 1.00 20.43 416 LYS B C 1
ATOM 7907 O O . LYS B 1 375 ? 36.925 29.167 93.905 1.00 21.26 416 LYS B O 1
ATOM 7913 N N . LYS B 1 376 ? 38.230 29.003 95.729 1.00 20.00 417 LYS B N 1
ATOM 7914 C CA . LYS B 1 376 ? 37.805 30.305 96.259 1.00 23.26 417 LYS B CA 1
ATOM 7915 C C . LYS B 1 376 ? 38.180 31.464 95.335 1.00 23.84 417 LYS B C 1
ATOM 7916 O O . LYS B 1 376 ? 37.470 32.478 95.270 1.00 21.05 417 LYS B O 1
ATOM 7922 N N . ILE B 1 377 ? 39.294 31.311 94.621 1.00 19.79 418 ILE B N 1
ATOM 7923 C CA . ILE B 1 377 ? 39.699 32.282 93.607 1.00 18.52 418 ILE B CA 1
ATOM 7924 C C . ILE B 1 377 ? 38.923 32.038 92.308 1.00 17.33 418 ILE B C 1
ATOM 7925 O O . ILE B 1 377 ? 38.307 32.957 91.742 1.00 16.23 418 ILE B O 1
ATOM 7930 N N . ALA B 1 378 ? 38.936 30.786 91.854 1.00 17.29 419 ALA B N 1
ATOM 7931 C CA . ALA B 1 378 ? 38.452 30.442 90.510 1.00 17.51 419 ALA B CA 1
ATOM 7932 C C . ALA B 1 378 ? 36.935 30.554 90.322 1.00 20.15 419 ALA B C 1
ATOM 7933 O O . ALA B 1 378 ? 36.458 30.657 89.190 1.00 21.74 419 ALA B O 1
ATOM 7935 N N . THR B 1 379 ? 36.171 30.530 91.410 1.00 16.56 420 THR B N 1
ATOM 7936 C CA . THR B 1 379 ? 34.712 30.597 91.265 1.00 20.98 420 THR B CA 1
ATOM 7937 C C . THR B 1 379 ? 34.152 32.018 91.326 1.00 22.93 420 THR B C 1
ATOM 7938 O O . THR B 1 379 ? 32.939 32.207 91.350 1.00 25.66 420 THR B O 1
ATOM 7942 N N . LYS B 1 380 ? 35.032 33.015 91.366 1.00 18.76 421 LYS B N 1
ATOM 7943 C CA . LYS B 1 380 ? 34.596 34.410 91.278 1.00 17.30 421 LYS B CA 1
ATOM 7944 C C . LYS B 1 380 ? 34.740 34.856 89.830 1.00 18.20 421 LYS B C 1
ATOM 7945 O O . LYS B 1 380 ? 35.790 34.663 89.233 1.00 19.80 421 LYS B O 1
ATOM 7951 N N . PHE B 1 381 ? 33.699 35.454 89.259 1.00 20.13 422 PHE B N 1
ATOM 7952 C CA . PHE B 1 381 ? 33.784 35.895 87.867 1.00 16.89 422 PHE B CA 1
ATOM 7953 C C . PHE B 1 381 ? 34.883 36.932 87.635 1.00 21.16 422 PHE B C 1
ATOM 7954 O O . PHE B 1 381 ? 35.476 36.975 86.562 1.00 18.56 422 PHE B O 1
ATOM 7962 N N . SER B 1 382 ? 35.178 37.749 88.644 1.00 16.97 423 SER B N 1
ATOM 7963 C CA . SER B 1 382 ? 36.243 38.750 88.525 1.00 16.20 423 SER B CA 1
ATOM 7964 C C . SER B 1 382 ? 37.634 38.150 88.304 1.00 14.48 423 SER B C 1
ATOM 7965 O O . SER B 1 382 ? 38.559 38.849 87.880 1.00 17.43 423 SER B O 1
ATOM 7968 N N . ASN B 1 383 ? 37.791 36.860 88.601 1.00 14.73 424 ASN B N 1
ATOM 7969 C CA . ASN B 1 383 ? 39.101 36.217 88.478 1.00 13.02 424 ASN B CA 1
ATOM 7970 C C . ASN B 1 383 ? 39.211 35.280 87.271 1.00 15.49 424 ASN B C 1
ATOM 7971 O O . ASN B 1 383 ? 40.212 34.582 87.106 1.00 14.70 424 ASN B O 1
ATOM 7976 N N . ARG B 1 384 ? 38.180 35.255 86.427 1.00 16.08 425 ARG B N 1
ATOM 7977 C CA . ARG B 1 384 ? 38.186 34.353 85.287 1.00 16.39 425 ARG B CA 1
ATOM 7978 C C . ARG B 1 384 ? 39.073 34.915 84.180 1.00 13.39 425 ARG B C 1
ATOM 7979 O O . ARG B 1 384 ? 39.271 36.134 84.076 1.00 16.08 425 ARG B O 1
ATOM 7987 N N . GLY B 1 385 ? 39.610 34.029 83.349 1.00 15.93 426 GLY B N 1
ATOM 7988 C CA . GLY B 1 385 ? 40.492 34.462 82.282 1.00 14.99 426 GLY B CA 1
ATOM 7989 C C . GLY B 1 385 ? 39.721 34.950 81.077 1.00 17.06 426 GLY B C 1
ATOM 7990 O O . GLY B 1 385 ? 39.591 34.229 80.085 1.00 16.94 426 GLY B O 1
ATOM 7991 N N . TYR B 1 386 ? 39.219 36.181 81.147 1.00 13.47 427 TYR B N 1
ATOM 7992 C CA . TYR B 1 386 ? 38.518 36.782 80.013 1.00 16.72 427 TYR B CA 1
ATOM 7993 C C . TYR B 1 386 ? 39.455 37.503 79.057 1.00 16.55 427 TYR B C 1
ATOM 7994 O O . TYR B 1 386 ? 39.154 37.694 77.877 1.00 16.28 427 TYR B O 1
ATOM 8003 N N . TYR B 1 387 ? 40.577 37.953 79.588 1.00 18.74 428 TYR B N 1
ATOM 8004 C CA . TYR B 1 387 ? 41.577 38.645 78.790 1.00 13.68 428 TYR B CA 1
ATOM 8005 C C . TYR B 1 387 ? 42.829 37.797 78.831 1.00 20.18 428 TYR B C 1
ATOM 8006 O O . TYR B 1 387 ? 43.187 37.169 77.844 1.00 19.42 428 TYR B O 1
ATOM 8015 N N . GLY B 1 388 ? 43.484 37.744 79.985 1.00 15.97 429 GLY B N 1
ATOM 8016 C CA . GLY B 1 388 ? 44.534 36.763 80.173 1.00 17.36 429 GLY B CA 1
ATOM 8017 C C . GLY B 1 388 ? 43.915 35.377 80.235 1.00 17.74 429 GLY B C 1
ATOM 8018 O O . GLY B 1 388 ? 42.692 35.231 80.279 1.00 19.84 429 GLY B O 1
ATOM 8019 N N . SER B 1 389 ? 44.756 34.348 80.215 1.00 14.51 430 SER B N 1
ATOM 8020 C CA . SER B 1 389 ? 44.304 32.990 80.493 1.00 14.50 430 SER B CA 1
ATOM 8021 C C . SER B 1 389 ? 45.335 32.403 81.415 1.00 18.41 430 SER B C 1
ATOM 8022 O O . SER B 1 389 ? 46.514 32.780 81.349 1.00 16.73 430 SER B O 1
ATOM 8025 N N . LEU B 1 390 ? 44.908 31.496 82.284 1.00 14.00 431 LEU B N 1
ATOM 8026 C CA . LEU B 1 390 ? 45.844 30.896 83.228 1.00 14.89 431 LEU B CA 1
ATOM 8027 C C . LEU B 1 390 ? 46.906 30.114 82.468 1.00 16.84 431 LEU B C 1
ATOM 8028 O O . LEU B 1 390 ? 48.089 30.201 82.775 1.00 13.95 431 LEU B O 1
ATOM 8033 N N . ASN B 1 391 ? 46.486 29.386 81.439 1.00 15.90 432 ASN B N 1
ATOM 8034 C CA . ASN B 1 391 ? 47.414 28.530 80.705 1.00 15.12 432 ASN B CA 1
ATOM 8035 C C . ASN B 1 391 ? 48.577 29.297 80.074 1.00 14.98 432 ASN B C 1
ATOM 8036 O O . ASN B 1 391 ? 49.734 28.924 80.263 1.00 13.52 432 ASN B O 1
ATOM 8041 N N . HIS B 1 392 ? 48.294 30.377 79.340 1.00 13.52 433 HIS B N 1
ATOM 8042 C CA . HIS B 1 392 ? 49.395 31.101 78.698 1.00 13.20 433 HIS B CA 1
ATOM 8043 C C . HIS B 1 392 ? 50.186 31.961 79.671 1.00 14.49 433 HIS B C 1
ATOM 8044 O O . HIS B 1 392 ? 51.364 32.220 79.431 1.00 12.51 433 HIS B O 1
ATOM 8051 N N . ASN B 1 393 ? 49.558 32.372 80.779 1.00 12.83 434 ASN B N 1
ATOM 8052 C CA . ASN B 1 393 ? 50.282 33.062 81.845 1.00 12.75 434 ASN B CA 1
ATOM 8053 C C . ASN B 1 393 ? 51.289 32.138 82.521 1.00 13.25 434 ASN B C 1
ATOM 8054 O O . ASN B 1 393 ? 52.402 32.543 82.831 1.00 10.90 434 ASN B O 1
ATOM 8059 N N . VAL B 1 394 ? 50.897 30.895 82.740 1.00 11.23 435 VAL B N 1
ATOM 8060 C CA . VAL B 1 394 ? 51.783 29.938 83.386 1.00 11.51 435 VAL B CA 1
ATOM 8061 C C . VAL B 1 394 ? 52.941 29.566 82.469 1.00 11.31 435 VAL B C 1
ATOM 8062 O O . VAL B 1 394 ? 54.084 29.527 82.906 1.00 12.71 435 VAL B O 1
ATOM 8066 N N . LYS B 1 395 ? 52.659 29.309 81.192 1.00 9.81 436 LYS B N 1
ATOM 8067 C CA . LYS B 1 395 ? 53.743 29.057 80.244 1.00 9.75 436 LYS B CA 1
ATOM 8068 C C . LYS B 1 395 ? 54.736 30.204 80.231 1.00 13.46 436 LYS B C 1
ATOM 8069 O O . LYS B 1 395 ? 55.942 29.987 80.279 1.00 12.84 436 LYS B O 1
ATOM 8075 N N . ALA B 1 396 ? 54.226 31.430 80.190 1.00 11.10 437 ALA B N 1
ATOM 8076 C CA . ALA B 1 396 ? 55.098 32.594 80.168 1.00 9.65 437 ALA B CA 1
ATOM 8077 C C . ALA B 1 396 ? 55.949 32.695 81.423 1.00 11.49 437 ALA B C 1
ATOM 8078 O O . ALA B 1 396 ? 57.098 33.135 81.367 1.00 12.53 437 ALA B O 1
ATOM 8080 N N . THR B 1 397 ? 55.381 32.302 82.561 1.00 11.28 438 THR B N 1
ATOM 8081 C CA . THR B 1 397 ? 56.114 32.367 83.822 1.00 9.84 438 THR B CA 1
ATOM 8082 C C . THR B 1 397 ? 57.283 31.380 83.847 1.00 11.26 438 THR B C 1
ATOM 8083 O O . THR B 1 397 ? 58.358 31.699 84.341 1.00 10.28 438 THR B O 1
ATOM 8087 N N . TYR B 1 398 ? 57.101 30.196 83.271 1.00 9.13 439 TYR B N 1
ATOM 8088 C CA . TYR B 1 398 ? 58.238 29.279 83.120 1.00 10.57 439 TYR B CA 1
ATOM 8089 C C . TYR B 1 398 ? 59.327 29.944 82.291 1.00 11.72 439 TYR B C 1
ATOM 8090 O O . TYR B 1 398 ? 60.508 29.872 82.630 1.00 11.68 439 TYR B O 1
ATOM 8099 N N . VAL B 1 399 ? 58.932 30.607 81.209 1.00 11.78 440 VAL B N 1
ATOM 8100 C CA . VAL B 1 399 ? 59.899 31.249 80.317 1.00 9.05 440 VAL B CA 1
ATOM 8101 C C . VAL B 1 399 ? 60.580 32.447 80.984 1.00 10.62 440 VAL B C 1
ATOM 8102 O O . VAL B 1 399 ? 61.761 32.705 80.759 1.00 12.62 440 VAL B O 1
ATOM 8106 N N . LEU B 1 400 ? 59.844 33.159 81.832 1.00 11.92 441 LEU B N 1
ATOM 8107 C CA . LEU B 1 400 ? 60.412 34.275 82.586 1.00 10.28 441 LEU B CA 1
ATOM 8108 C C . LEU B 1 400 ? 61.628 33.837 83.399 1.00 12.14 441 LEU B C 1
ATOM 8109 O O . LEU B 1 400 ? 62.640 34.541 83.463 1.00 12.85 441 LEU B O 1
ATOM 8114 N N . TYR B 1 401 ? 61.532 32.666 84.018 1.00 10.17 442 TYR B N 1
ATOM 8115 C CA . TYR B 1 401 ? 62.615 32.169 84.877 1.00 11.49 442 TYR B CA 1
ATOM 8116 C C . TYR B 1 401 ? 63.665 31.312 84.172 1.00 15.35 442 TYR B C 1
ATOM 8117 O O . TYR B 1 401 ? 64.840 31.333 84.555 1.00 13.94 442 TYR B O 1
ATOM 8126 N N . LEU B 1 402 ? 63.256 30.563 83.152 1.00 9.80 443 LEU B N 1
ATOM 8127 C CA . LEU B 1 402 ? 64.140 29.542 82.577 1.00 10.37 443 LEU B CA 1
ATOM 8128 C C . LEU B 1 402 ? 64.337 29.657 81.076 1.00 10.15 443 LEU B C 1
ATOM 8129 O O . LEU B 1 402 ? 65.129 28.918 80.512 1.00 10.46 443 LEU B O 1
ATOM 8134 N N . GLY B 1 403 ? 63.615 30.570 80.439 1.00 10.09 444 GLY B N 1
ATOM 8135 C CA . GLY B 1 403 ? 63.743 30.780 79.002 1.00 11.04 444 GLY B CA 1
ATOM 8136 C C . GLY B 1 403 ? 62.967 29.778 78.168 1.00 9.55 444 GLY B C 1
ATOM 8137 O O . GLY B 1 403 ? 62.089 29.079 78.680 1.00 10.54 444 GLY B O 1
ATOM 8138 N N . TRP B 1 404 ? 63.303 29.695 76.881 1.00 8.41 445 TRP B N 1
ATOM 8139 C CA . TRP B 1 404 ? 62.483 28.936 75.929 1.00 9.07 445 TRP B CA 1
ATOM 8140 C C . TRP B 1 404 ? 62.774 27.434 75.910 1.00 8.35 445 TRP B C 1
ATOM 8141 O O . TRP B 1 404 ? 61.904 26.636 75.555 1.00 13.16 445 TRP B O 1
ATOM 8152 N N . PHE B 1 405 ? 63.987 27.060 76.288 1.00 10.60 446 PHE B N 1
ATOM 8153 C CA . PHE B 1 405 ? 64.440 25.681 76.127 1.00 9.02 446 PHE B CA 1
ATOM 8154 C C . PHE B 1 405 ? 64.031 24.860 77.348 1.00 11.98 446 PHE B C 1
ATOM 8155 O O . PHE B 1 405 ? 64.301 25.261 78.486 1.00 11.92 446 PHE B O 1
ATOM 8163 N N . ILE B 1 406 ? 63.366 23.726 77.115 1.00 11.02 447 ILE B N 1
ATOM 8164 C CA . ILE B 1 406 ? 62.839 22.922 78.218 1.00 11.41 447 ILE B CA 1
ATOM 8165 C C . ILE B 1 406 ? 63.831 21.877 78.712 1.00 14.86 447 ILE B C 1
ATOM 8166 O O . ILE B 1 406 ? 63.491 21.051 79.540 1.00 15.83 447 ILE B O 1
ATOM 8171 N N . GLY B 1 407 ? 65.055 21.909 78.200 1.00 10.87 448 GLY B N 1
ATOM 8172 C CA . GLY B 1 407 ? 66.107 21.081 78.770 1.00 11.14 448 GLY B CA 1
ATOM 8173 C C . GLY B 1 407 ? 66.369 19.762 78.066 1.00 14.20 448 GLY B C 1
ATOM 8174 O O . GLY B 1 407 ? 67.487 19.246 78.098 1.00 13.31 448 GLY B O 1
ATOM 8175 N N . ASN B 1 408 ? 65.334 19.204 77.453 1.00 12.17 449 ASN B N 1
ATOM 8176 C CA . ASN B 1 408 ? 65.478 17.945 76.717 1.00 8.31 449 ASN B CA 1
ATOM 8177 C C . ASN B 1 408 ? 66.124 18.250 75.367 1.00 9.37 449 ASN B C 1
ATOM 8178 O O . ASN B 1 408 ? 65.536 18.955 74.541 1.00 12.39 449 ASN B O 1
ATOM 8183 N N . PRO B 1 409 ? 67.340 17.728 75.133 1.00 11.51 450 PRO B N 1
ATOM 8184 C CA . PRO B 1 409 ? 68.085 18.088 73.915 1.00 14.37 450 PRO B CA 1
ATOM 8185 C C . PRO B 1 409 ? 67.439 17.630 72.604 1.00 10.90 450 PRO B C 1
ATOM 8186 O O . PRO B 1 409 ? 67.828 18.096 71.527 1.00 11.47 450 PRO B O 1
ATOM 8190 N N . ALA B 1 410 ? 66.448 16.750 72.677 1.00 10.03 451 ALA B N 1
ATOM 8191 C CA . ALA B 1 410 ? 65.652 16.437 71.488 1.00 10.72 451 ALA B CA 1
ATOM 8192 C C . ALA B 1 410 ? 64.982 17.692 70.925 1.00 15.91 451 ALA B C 1
ATOM 8193 O O . ALA B 1 410 ? 64.604 17.731 69.748 1.00 15.85 451 ALA B O 1
ATOM 8195 N N . THR B 1 411 ? 64.845 18.713 71.768 1.00 14.60 452 THR B N 1
ATOM 8196 C CA . THR B 1 411 ? 64.161 19.953 71.388 1.00 10.61 452 THR B CA 1
ATOM 8197 C C . THR B 1 411 ? 65.093 21.132 71.168 1.00 12.92 452 THR B C 1
ATOM 8198 O O . THR B 1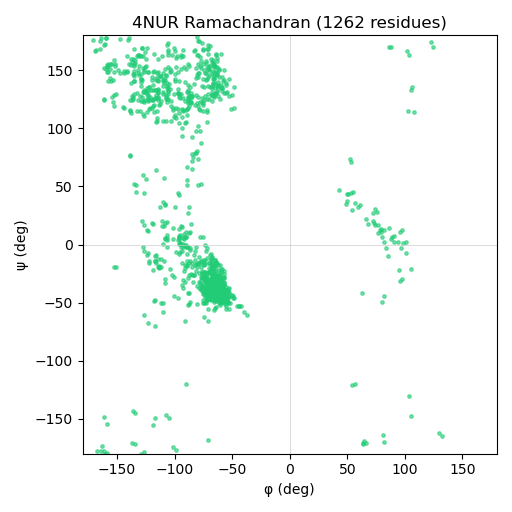 411 ? 64.630 22.245 70.908 1.00 13.94 452 THR B O 1
ATOM 8202 N N . LEU B 1 412 ? 66.398 20.903 71.259 1.00 9.96 453 LEU B N 1
ATOM 8203 C CA . LEU B 1 412 ? 67.364 22.002 71.146 1.00 10.23 453 LEU B CA 1
ATOM 8204 C C . LEU B 1 412 ? 67.496 22.590 69.740 1.00 13.75 453 LEU B C 1
ATOM 8205 O O . LEU B 1 412 ? 67.588 23.811 69.569 1.00 11.92 453 LEU B O 1
ATOM 8210 N N . TRP B 1 413 ? 67.483 21.725 68.726 1.00 11.93 454 TRP B N 1
ATOM 8211 C CA . TRP B 1 413 ? 67.778 22.152 67.363 1.00 10.61 454 TRP B CA 1
ATOM 8212 C C . TRP B 1 413 ? 66.771 21.533 66.395 1.00 11.54 454 TRP B C 1
ATOM 8213 O O . TRP B 1 413 ? 67.141 20.915 65.395 1.00 11.87 454 TRP B O 1
ATOM 8224 N N . GLU B 1 414 ? 65.492 21.708 66.704 1.00 12.11 455 GLU B N 1
ATOM 8225 C CA . GLU B 1 414 ? 64.431 21.160 65.860 1.00 12.68 455 GLU B CA 1
ATOM 8226 C C . GLU B 1 414 ? 64.419 21.821 64.498 1.00 13.35 455 GLU B C 1
ATOM 8227 O O . GLU B 1 414 ? 64.849 22.968 64.332 1.00 13.12 455 GLU B O 1
ATOM 8233 N N . LEU B 1 415 ? 63.923 21.095 63.506 1.00 13.11 456 LEU B N 1
ATOM 8234 C CA . LEU B 1 415 ? 63.741 21.696 62.198 1.00 13.35 456 LEU B CA 1
ATOM 8235 C C . LEU B 1 415 ? 62.602 22.708 62.290 1.00 10.02 456 LEU B C 1
ATOM 8236 O O . LEU B 1 415 ? 61.716 22.583 63.136 1.00 12.43 456 LEU B O 1
ATOM 8241 N N . PRO B 1 416 ? 62.619 23.727 61.417 1.00 12.62 457 PRO B N 1
ATOM 8242 C CA . PRO B 1 416 ? 61.546 24.728 61.355 1.00 14.93 457 PRO B CA 1
ATOM 8243 C C . PRO B 1 416 ? 60.213 24.092 60.962 1.00 17.41 457 PRO B C 1
ATOM 8244 O O . PRO B 1 416 ? 60.221 22.996 60.391 1.00 14.57 457 PRO B O 1
ATOM 8248 N N . PRO B 1 417 ? 59.086 24.773 61.253 1.00 16.90 458 PRO B N 1
ATOM 8249 C CA . PRO B 1 417 ? 57.721 24.267 61.026 1.00 20.78 458 PRO B CA 1
ATOM 8250 C C . PRO B 1 417 ? 57.462 23.623 59.667 1.00 19.49 458 PRO B C 1
ATOM 8251 O O . PRO B 1 417 ? 56.948 22.501 59.637 1.00 17.97 458 PRO B O 1
ATOM 8255 N N . ALA B 1 418 ? 57.782 24.310 58.570 1.00 14.61 459 ALA B N 1
ATOM 8256 C CA . ALA B 1 418 ? 57.537 23.740 57.237 1.00 16.84 459 ALA B CA 1
ATOM 8257 C C . ALA B 1 418 ? 58.377 22.480 56.972 1.00 22.09 459 ALA B C 1
ATOM 8258 O O . ALA B 1 418 ? 57.919 21.522 56.336 1.00 21.17 459 ALA B O 1
ATOM 8260 N N . ASP B 1 419 ? 59.601 22.472 57.473 1.00 16.51 460 ASP B N 1
ATOM 8261 C CA . ASP B 1 419 ? 60.493 21.334 57.266 1.00 17.10 460 ASP B CA 1
ATOM 8262 C C . ASP B 1 419 ? 60.094 20.107 58.081 1.00 16.40 460 ASP B C 1
ATOM 8263 O O . ASP B 1 419 ? 60.097 18.986 57.561 1.00 21.72 460 ASP B O 1
ATOM 8268 N N . LYS B 1 420 ? 59.747 20.308 59.347 1.00 18.38 461 LYS B N 1
ATOM 8269 C CA . LYS B 1 420 ? 59.311 19.179 60.170 1.00 19.78 461 LYS B CA 1
ATOM 8270 C C . LYS B 1 420 ? 57.958 18.669 59.682 1.00 21.93 461 LYS B C 1
ATOM 8271 O O . LYS B 1 420 ? 57.675 17.473 59.757 1.00 17.41 461 LYS B O 1
ATOM 8277 N N . ALA B 1 421 ? 57.121 19.570 59.169 1.00 16.91 462 ALA B N 1
ATOM 8278 C CA . ALA B 1 421 ? 55.773 19.188 58.750 1.00 17.46 462 ALA B CA 1
ATOM 8279 C C . ALA B 1 421 ? 55.812 18.150 57.644 1.00 17.22 462 ALA B C 1
ATOM 8280 O O . ALA B 1 421 ? 55.046 17.182 57.650 1.00 16.23 462 ALA B O 1
ATOM 8282 N N . LYS B 1 422 ? 56.698 18.368 56.682 1.00 15.07 463 LYS B N 1
ATOM 8283 C CA . LYS B 1 422 ? 56.827 17.455 55.554 1.00 17.89 463 LYS B CA 1
ATOM 8284 C C . LYS B 1 422 ? 57.194 16.052 56.039 1.00 18.12 463 LYS B C 1
ATOM 8285 O O . LYS B 1 422 ? 56.703 15.049 55.511 1.00 19.24 463 LYS B O 1
ATOM 8291 N N . ARG B 1 423 ? 58.045 15.990 57.054 1.00 17.58 464 ARG B N 1
ATOM 8292 C CA . ARG B 1 423 ? 58.505 14.705 57.570 1.00 16.55 464 ARG B CA 1
ATOM 8293 C C . ARG B 1 423 ? 57.423 14.030 58.393 1.00 20.79 464 ARG B C 1
ATOM 8294 O O . ARG B 1 423 ? 57.240 12.820 58.297 1.00 15.68 464 ARG B O 1
ATOM 8302 N N . TYR B 1 424 ? 56.705 14.806 59.202 1.00 14.74 465 TYR B N 1
ATOM 8303 C CA . TYR B 1 424 ? 55.574 14.255 59.947 1.00 16.19 465 TYR B CA 1
ATOM 8304 C C . TYR B 1 424 ? 54.534 13.662 59.008 1.00 22.36 465 TYR B C 1
ATOM 8305 O O . TYR B 1 424 ? 54.048 12.553 59.230 1.00 20.65 465 TYR B O 1
ATOM 8314 N N . VAL B 1 425 ? 54.185 14.400 57.956 1.00 15.99 466 VAL B N 1
ATOM 8315 C CA . VAL B 1 425 ? 53.155 13.938 57.030 1.00 15.87 466 VAL B CA 1
ATOM 8316 C C . VAL B 1 425 ? 53.587 12.655 56.331 1.00 22.15 466 VAL B C 1
ATOM 8317 O O . VAL B 1 425 ? 52.795 11.722 56.186 1.00 21.81 466 VAL B O 1
ATOM 8321 N N . GLU B 1 426 ? 54.854 12.609 55.929 1.00 17.61 467 GLU B N 1
ATOM 8322 C CA . GLU B 1 426 ? 55.431 11.433 55.276 1.00 19.51 467 GLU B CA 1
ATOM 8323 C C . GLU B 1 426 ? 55.297 10.204 56.181 1.00 20.97 467 GLU B C 1
ATOM 8324 O O . GLU B 1 426 ? 54.842 9.143 55.734 1.00 20.86 467 GLU B O 1
ATOM 8330 N N . MET B 1 427 ? 55.662 10.352 57.452 1.00 22.48 468 MET B N 1
ATOM 8331 C CA . MET B 1 427 ? 55.677 9.217 58.381 1.00 21.87 468 MET B CA 1
ATOM 8332 C C . MET B 1 427 ? 54.292 8.780 58.816 1.00 27.95 468 MET B C 1
ATOM 8333 O O . MET B 1 427 ? 54.110 7.665 59.315 1.00 22.51 468 MET B O 1
ATOM 8338 N N . MET B 1 428 ? 53.311 9.652 58.615 1.00 19.50 469 MET B N 1
ATOM 8339 C CA . MET B 1 428 ? 51.935 9.313 58.937 1.00 20.07 469 MET B CA 1
ATOM 8340 C C . MET B 1 428 ? 51.178 8.819 57.719 1.00 22.19 469 MET B C 1
ATOM 8341 O O . MET B 1 428 ? 49.974 8.593 57.787 1.00 26.53 469 MET B O 1
ATOM 8346 N N . GLY B 1 429 ? 51.883 8.657 56.605 1.00 22.40 470 GLY B N 1
ATOM 8347 C CA . GLY B 1 429 ? 51.296 8.020 55.437 1.00 25.36 470 GLY B CA 1
ATOM 8348 C C . GLY B 1 429 ? 50.741 8.937 54.363 1.00 26.27 470 GLY B C 1
ATOM 8349 O O . GLY B 1 429 ? 50.042 8.475 53.459 1.00 26.10 470 GLY B O 1
ATOM 8350 N N . GLY B 1 430 ? 51.050 10.230 54.444 1.00 21.33 471 GLY B N 1
ATOM 8351 C CA . GLY B 1 430 ? 50.603 11.173 53.427 1.00 24.56 471 GLY B CA 1
ATOM 8352 C C . GLY B 1 430 ? 49.435 12.031 53.878 1.00 20.90 471 GLY B C 1
ATOM 8353 O O . GLY B 1 430 ? 48.752 11.698 54.846 1.00 21.12 471 GLY B O 1
ATOM 8354 N N . ALA B 1 431 ? 49.191 13.130 53.167 1.00 24.29 472 ALA B N 1
ATOM 8355 C CA . ALA B 1 431 ? 48.152 14.091 53.557 1.00 23.79 472 ALA B CA 1
ATOM 8356 C C . ALA B 1 431 ? 46.758 13.477 53.717 1.00 24.35 472 ALA B C 1
ATOM 8357 O O . ALA B 1 431 ? 46.070 13.741 54.705 1.00 21.80 472 ALA B O 1
ATOM 8359 N N . ASP B 1 432 ? 46.334 12.675 52.746 1.00 21.17 473 ASP B N 1
ATOM 8360 C CA . ASP B 1 432 ? 45.014 12.052 52.809 1.00 24.58 473 ASP B CA 1
ATOM 8361 C C . ASP B 1 432 ? 44.866 11.171 54.053 1.00 27.17 473 ASP B C 1
ATOM 8362 O O . ASP B 1 432 ? 43.841 11.213 54.740 1.00 24.43 473 ASP B O 1
ATOM 8367 N N . ALA B 1 433 ? 45.904 10.393 54.348 1.00 26.78 474 ALA B N 1
ATOM 8368 C CA . ALA B 1 433 ? 45.885 9.498 55.502 1.00 25.69 474 ALA B CA 1
ATOM 8369 C C . ALA B 1 433 ? 45.847 10.278 56.810 1.00 23.70 474 ALA B C 1
ATOM 8370 O O . ALA B 1 433 ? 45.178 9.867 57.759 1.00 26.21 474 ALA B O 1
ATOM 8372 N N . VAL B 1 434 ? 46.571 11.392 56.869 1.00 24.10 475 VAL B N 1
ATOM 8373 C CA . VAL B 1 434 ? 46.567 12.221 58.075 1.00 18.75 475 VAL B CA 1
ATOM 8374 C C . VAL B 1 434 ? 45.175 12.795 58.346 1.00 20.14 475 VAL B C 1
ATOM 8375 O O . VAL B 1 434 ? 44.690 12.756 59.471 1.00 22.20 475 VAL B O 1
ATOM 8379 N N . LEU B 1 435 ? 44.528 13.315 57.311 1.00 20.69 476 LEU B N 1
ATOM 8380 C CA . LEU B 1 435 ? 43.197 13.901 57.481 1.00 23.78 476 LEU B CA 1
ATOM 8381 C C . LEU B 1 435 ? 42.158 12.864 57.917 1.00 25.54 476 LEU B C 1
ATOM 8382 O O . LEU B 1 435 ? 41.295 13.149 58.745 1.00 23.07 476 LEU B O 1
ATOM 8387 N N . LYS B 1 436 ? 42.251 11.657 57.370 1.00 22.39 477 LYS B N 1
ATOM 8388 C CA . LYS B 1 436 ? 41.327 10.591 57.750 1.00 25.31 477 LYS B CA 1
ATOM 8389 C C . LYS B 1 436 ? 41.493 10.201 59.214 1.00 24.41 477 LYS B C 1
ATOM 8390 O O . LYS B 1 436 ? 40.507 10.028 59.933 1.00 26.94 477 LYS B O 1
ATOM 8396 N N . LYS B 1 437 ? 42.740 10.067 59.655 1.00 23.10 478 LYS B N 1
ATOM 8397 C CA . LYS B 1 437 ? 43.009 9.743 61.053 1.00 21.09 478 LYS B CA 1
ATOM 8398 C C . LYS B 1 437 ? 42.591 10.887 61.962 1.00 24.56 478 LYS B C 1
ATOM 8399 O O . LYS B 1 437 ? 41.981 10.668 63.010 1.00 22.92 478 LYS B O 1
ATOM 8405 N N . ALA B 1 438 ? 42.913 12.110 61.546 1.00 24.63 479 ALA B N 1
ATOM 8406 C CA . ALA B 1 438 ? 42.570 13.299 62.323 1.00 25.03 479 ALA B CA 1
ATOM 8407 C C . ALA B 1 438 ? 41.058 13.448 62.500 1.00 27.52 479 ALA B C 1
ATOM 8408 O O . ALA B 1 438 ? 40.592 13.944 63.531 1.00 27.12 479 ALA B O 1
ATOM 8410 N N . LYS B 1 439 ? 40.291 13.012 61.503 1.00 26.91 480 LYS B N 1
ATOM 8411 C CA . LYS B 1 439 ? 38.833 13.061 61.607 1.00 24.78 480 LYS B CA 1
ATOM 8412 C C . LYS B 1 439 ? 38.306 12.260 62.801 1.00 25.61 480 LYS B C 1
ATOM 8413 O O . LYS B 1 439 ? 37.364 12.690 63.469 1.00 24.38 480 LYS B O 1
ATOM 8419 N N . GLU B 1 440 ? 38.920 11.107 63.067 1.00 25.39 481 GLU B N 1
ATOM 8420 C CA . GLU B 1 440 ? 38.508 10.246 64.175 1.00 28.50 481 GLU B CA 1
ATOM 8421 C C . GLU B 1 440 ? 38.702 10.959 65.505 1.00 24.54 481 GLU B C 1
ATOM 8422 O O . GLU B 1 440 ? 37.859 10.875 66.405 1.00 24.35 481 GLU B O 1
ATOM 8428 N N . TYR B 1 441 ? 39.835 11.642 65.624 1.00 23.98 482 TYR B N 1
ATOM 8429 C CA . TYR B 1 441 ? 40.137 12.426 66.812 1.00 20.51 482 TYR B CA 1
ATOM 8430 C C . TYR B 1 441 ? 39.162 13.588 66.966 1.00 23.22 482 TYR B C 1
ATOM 8431 O O . TYR B 1 441 ? 38.737 13.905 68.078 1.00 21.91 482 TYR B O 1
ATOM 8440 N N . TYR B 1 442 ? 38.823 14.223 65.849 1.00 23.11 483 TYR B N 1
ATOM 8441 C CA . TYR B 1 442 ? 37.895 15.355 65.849 1.00 23.34 483 TYR B CA 1
ATOM 8442 C C . TYR B 1 442 ? 36.536 14.909 66.365 1.00 26.46 483 TYR B C 1
ATOM 8443 O O . TYR B 1 442 ? 35.929 15.568 67.214 1.00 24.26 483 TYR B O 1
ATOM 8452 N N . ASP B 1 443 ? 36.060 13.776 65.857 1.00 23.32 484 ASP B N 1
ATOM 8453 C CA . ASP B 1 443 ? 34.759 13.261 66.258 1.00 25.63 484 ASP B CA 1
ATOM 8454 C C . ASP B 1 443 ? 34.732 12.838 67.725 1.00 29.48 484 ASP B C 1
ATOM 8455 O O . ASP B 1 443 ? 33.665 12.700 68.315 1.00 29.79 484 ASP B O 1
ATOM 8460 N N . LYS B 1 444 ? 35.909 12.639 68.312 1.00 28.54 485 LYS B N 1
ATOM 8461 C CA . LYS B 1 444 ? 36.008 12.342 69.737 1.00 29.29 485 LYS B CA 1
ATOM 8462 C C . LYS B 1 444 ? 36.215 13.625 70.545 1.00 32.68 485 LYS B C 1
ATOM 8463 O O . LYS B 1 444 ? 36.344 13.586 71.769 1.00 29.21 485 LYS B O 1
ATOM 8469 N N . GLY B 1 445 ? 36.257 14.761 69.851 1.00 23.83 486 GLY B N 1
ATOM 8470 C CA . GLY B 1 445 ? 36.374 16.057 70.507 1.00 22.97 486 GLY B CA 1
ATOM 8471 C C . GLY B 1 445 ? 37.773 16.480 70.918 1.00 26.17 486 GLY B C 1
ATOM 8472 O O . GLY B 1 445 ? 37.936 17.448 71.665 1.00 21.68 486 GLY B O 1
ATOM 8473 N N . ASP B 1 446 ? 38.785 15.768 70.434 1.00 24.90 487 ASP B N 1
ATOM 8474 C CA . ASP B 1 446 ? 40.176 16.079 70.766 1.00 22.29 487 ASP B CA 1
ATOM 8475 C C . ASP B 1 446 ? 40.705 17.155 69.823 1.00 21.60 487 ASP B C 1
ATOM 8476 O O . ASP B 1 446 ? 41.619 16.912 69.026 1.00 16.79 487 ASP B O 1
ATOM 8481 N N . PHE B 1 447 ? 40.133 18.352 69.909 1.00 17.23 488 PHE B N 1
ATOM 8482 C CA . PHE B 1 447 ? 40.484 19.421 68.980 1.00 18.17 488 PHE B CA 1
ATOM 8483 C C . PHE B 1 447 ? 41.886 19.994 69.192 1.00 17.00 488 PHE B C 1
ATOM 8484 O O . PHE B 1 447 ? 42.499 20.492 68.246 1.00 20.10 488 PHE B O 1
ATOM 8492 N N . ARG B 1 448 ? 42.385 19.952 70.428 1.00 17.37 489 ARG B N 1
ATOM 8493 C CA . ARG B 1 448 ? 43.747 20.405 70.702 1.00 17.91 489 ARG B CA 1
ATOM 8494 C C . ARG B 1 448 ? 44.737 19.564 69.906 1.00 23.17 489 ARG B C 1
ATOM 8495 O O . ARG B 1 448 ? 45.731 20.074 69.388 1.00 18.81 489 ARG B O 1
ATOM 8503 N N . TRP B 1 449 ? 44.458 18.272 69.800 1.00 17.85 490 TRP B N 1
ATOM 8504 C CA . TRP B 1 449 ? 45.310 17.406 68.996 1.00 20.70 490 TRP B CA 1
ATOM 85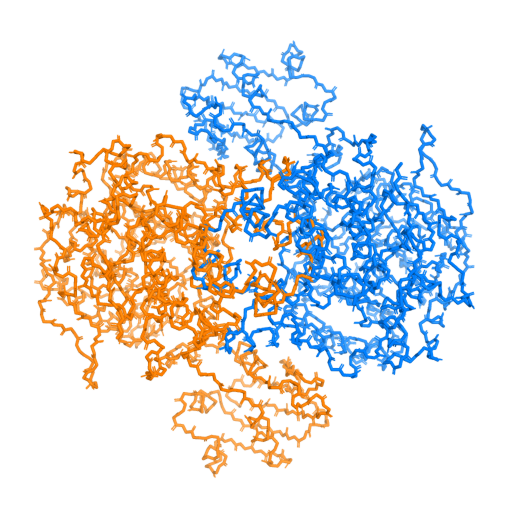05 C C . TRP B 1 449 ? 45.125 17.620 67.499 1.00 19.81 490 TRP B C 1
ATOM 8506 O O . TRP B 1 449 ? 46.103 17.688 66.760 1.00 18.53 490 TRP B O 1
ATOM 8517 N N . VAL B 1 450 ? 43.878 17.708 67.042 1.00 17.17 491 VAL B N 1
ATOM 8518 C CA . VAL B 1 450 ? 43.617 17.895 65.611 1.00 17.67 491 VAL B CA 1
ATOM 8519 C C . VAL B 1 450 ? 44.307 19.172 65.122 1.00 19.32 491 VAL B C 1
ATOM 8520 O O . VAL B 1 450 ? 44.942 19.194 64.060 1.00 17.87 491 VAL B O 1
ATOM 8524 N N . ALA B 1 451 ? 44.203 20.233 65.914 1.00 17.52 492 ALA B N 1
ATOM 8525 C CA . ALA B 1 451 ? 44.816 21.502 65.530 1.00 19.98 492 ALA B CA 1
ATOM 8526 C C . ALA B 1 451 ? 46.333 21.390 65.403 1.00 21.90 492 ALA B C 1
ATOM 8527 O O . ALA B 1 451 ? 46.925 22.023 64.539 1.00 22.95 492 ALA B O 1
ATOM 8529 N N . GLU B 1 452 ? 46.970 20.580 66.243 1.00 16.10 493 GLU B N 1
ATOM 8530 C CA . GLU B 1 452 ? 48.418 20.397 66.114 1.00 15.63 493 GLU B CA 1
ATOM 8531 C C . GLU B 1 452 ? 48.789 19.558 64.898 1.00 15.12 493 GLU B C 1
ATOM 8532 O O . GLU B 1 452 ? 49.637 19.955 64.109 1.00 17.48 493 GLU B O 1
ATOM 8538 N N . VAL B 1 453 ? 48.159 18.400 64.740 1.00 16.71 494 VAL B N 1
ATOM 8539 C CA . VAL B 1 453 ? 48.598 17.469 63.702 1.00 18.27 494 VAL B CA 1
ATOM 8540 C C . VAL B 1 453 ? 48.200 17.912 62.290 1.00 16.48 494 VAL B C 1
ATOM 8541 O O . VAL B 1 453 ? 48.989 17.788 61.363 1.00 15.58 494 VAL B O 1
ATOM 8545 N N . VAL B 1 454 ? 47.007 18.474 62.129 1.00 17.85 495 VAL B N 1
ATOM 8546 C CA . VAL B 1 454 ? 46.583 18.931 60.806 1.00 16.94 495 VAL B CA 1
ATOM 8547 C C . VAL B 1 454 ? 47.365 20.181 60.387 1.00 17.32 495 VAL B C 1
ATOM 8548 O O . VAL B 1 454 ? 47.519 20.454 59.203 1.00 16.82 495 VAL B O 1
ATOM 8552 N N . ASN B 1 455 ? 47.876 20.921 61.363 1.00 16.62 496 ASN B N 1
ATOM 8553 C CA . ASN B 1 455 ? 48.743 22.061 61.076 1.00 15.10 496 ASN B CA 1
ATOM 8554 C C . ASN B 1 455 ? 49.966 21.627 60.260 1.00 17.11 496 ASN B C 1
ATOM 8555 O O . ASN B 1 455 ? 50.443 22.362 59.395 1.00 15.84 496 ASN B O 1
ATOM 8560 N N . HIS B 1 456 ? 50.464 20.416 60.513 1.00 14.02 497 HIS B N 1
ATOM 8561 C CA . HIS B 1 456 ? 51.562 19.877 59.703 1.00 18.47 497 HIS B CA 1
ATOM 8562 C C . HIS B 1 456 ? 51.162 19.674 58.241 1.00 14.07 497 HIS B C 1
ATOM 8563 O O . HIS B 1 456 ? 51.961 19.892 57.339 1.00 16.08 497 HIS B O 1
ATOM 8570 N N . VAL B 1 457 ? 49.939 19.223 57.990 1.00 17.08 498 VAL B N 1
ATOM 8571 C CA . VAL B 1 457 ? 49.516 19.047 56.608 1.00 15.55 498 VAL B CA 1
ATOM 8572 C C . VAL B 1 457 ? 49.474 20.401 55.914 1.00 17.84 498 VAL B C 1
ATOM 8573 O O . VAL B 1 457 ? 49.917 20.549 54.769 1.00 18.09 498 VAL B O 1
ATOM 8577 N N . VAL B 1 458 ? 48.957 21.396 56.625 1.00 16.36 499 VAL B N 1
ATOM 8578 C CA . VAL B 1 458 ? 48.872 22.741 56.066 1.00 19.62 499 VAL B CA 1
ATOM 8579 C C . VAL B 1 458 ? 50.262 23.307 55.777 1.00 20.85 499 VAL B C 1
ATOM 8580 O O . VAL B 1 458 ? 50.501 23.867 54.706 1.00 19.29 499 VAL B O 1
ATOM 8584 N N . PHE B 1 459 ? 51.189 23.137 56.713 1.00 15.57 500 PHE B N 1
ATOM 8585 C CA . PHE B 1 459 ? 52.534 23.686 56.508 1.00 15.03 500 PHE B CA 1
ATOM 8586 C C . PHE B 1 459 ? 53.349 22.894 55.485 1.00 18.61 500 PHE B C 1
ATOM 8587 O O . PHE B 1 459 ? 54.252 23.430 54.858 1.00 20.66 500 PHE B O 1
ATOM 8595 N N . ALA B 1 460 ? 53.002 21.626 55.296 1.00 15.21 501 ALA B N 1
ATOM 8596 C CA . ALA B 1 460 ? 53.645 20.825 54.261 1.00 17.96 501 ALA B CA 1
ATOM 8597 C C . ALA B 1 460 ? 53.046 21.112 52.891 1.00 20.18 501 ALA B C 1
ATOM 8598 O O . ALA B 1 460 ? 53.749 21.076 51.882 1.00 19.69 501 ALA B O 1
ATOM 8600 N N . GLU B 1 461 ? 51.739 21.365 52.860 1.00 19.82 502 GLU B N 1
ATOM 8601 C CA . GLU B 1 461 ? 51.000 21.511 51.612 1.00 22.66 502 GLU B CA 1
ATOM 8602 C C . GLU B 1 461 ? 50.003 22.658 51.725 1.00 18.33 502 GLU B C 1
ATOM 8603 O O . GLU B 1 461 ? 48.805 22.431 51.893 1.00 19.83 502 GLU B O 1
ATOM 8609 N N . PRO B 1 462 ? 50.498 23.899 51.646 1.00 22.15 503 PRO B N 1
ATOM 8610 C CA . PRO B 1 462 ? 49.631 25.046 51.950 1.00 19.91 503 PRO B CA 1
ATOM 8611 C C . PRO B 1 462 ? 48.505 25.269 50.958 1.00 23.71 503 PRO B C 1
ATOM 8612 O O . PRO B 1 462 ? 47.607 26.058 51.250 1.00 21.76 503 PRO B O 1
ATOM 8616 N N . ASN B 1 463 ? 48.539 24.588 49.814 1.00 20.63 504 ASN B N 1
ATOM 8617 C CA . ASN B 1 463 ? 47.446 24.688 48.853 1.00 20.82 504 ASN B CA 1
ATOM 8618 C C . ASN B 1 463 ? 46.383 23.612 49.049 1.00 24.35 504 ASN B C 1
ATOM 8619 O O . ASN B 1 463 ? 45.397 23.570 48.315 1.00 24.71 504 ASN B O 1
ATOM 8624 N N . ASN B 1 464 ? 46.578 22.742 50.033 1.00 22.07 505 ASN B N 1
ATOM 8625 C CA . ASN B 1 464 ? 45.596 21.683 50.300 1.00 21.17 505 ASN B CA 1
ATOM 8626 C C . ASN B 1 464 ? 44.401 22.269 51.050 1.00 20.06 505 ASN B C 1
ATOM 8627 O O . ASN B 1 464 ? 44.456 22.430 52.269 1.00 19.80 505 ASN B O 1
ATOM 8632 N N . GLN B 1 465 ? 43.323 22.592 50.342 1.00 22.64 506 GLN B N 1
ATOM 8633 C CA . GLN B 1 465 ? 42.188 23.244 50.992 1.00 22.70 506 GLN B CA 1
ATOM 8634 C C . GLN B 1 465 ? 41.449 22.298 51.939 1.00 24.16 506 GLN B C 1
ATOM 8635 O O . GLN B 1 465 ? 40.893 22.734 52.947 1.00 22.21 506 GLN B O 1
ATOM 8641 N N . ALA B 1 466 ? 41.448 21.003 51.625 1.00 19.82 507 ALA B N 1
ATOM 8642 C CA . ALA B 1 466 ? 40.804 20.031 52.507 1.00 23.45 507 ALA B CA 1
ATOM 8643 C C . ALA B 1 466 ? 41.461 20.053 53.887 1.00 26.53 507 ALA B C 1
ATOM 8644 O O . ALA B 1 466 ? 40.786 19.971 54.914 1.00 19.23 507 ALA B O 1
ATOM 8646 N N . ALA B 1 467 ? 42.782 20.177 53.902 1.00 23.13 508 ALA B N 1
ATOM 8647 C CA . ALA B 1 467 ? 43.526 20.243 55.153 1.00 18.53 508 ALA B CA 1
ATOM 8648 C C . ALA B 1 467 ? 43.235 21.547 55.881 1.00 19.36 508 ALA B C 1
ATOM 8649 O O . ALA B 1 467 ? 43.037 21.565 57.091 1.00 19.34 508 ALA B O 1
ATOM 8651 N N . LYS B 1 468 ? 43.223 22.643 55.136 1.00 19.14 509 LYS B N 1
ATOM 8652 C CA . LYS B 1 468 ? 42.954 23.951 55.723 1.00 16.64 509 LYS B CA 1
ATOM 8653 C C . LYS B 1 468 ? 41.534 24.012 56.275 1.00 22.89 509 LYS B C 1
ATOM 8654 O O . LYS B 1 468 ? 41.298 24.594 57.331 1.00 19.71 509 LYS B O 1
ATOM 8660 N N . ASN B 1 469 ? 40.593 23.394 55.571 1.00 21.39 510 ASN B N 1
ATOM 8661 C CA . ASN B 1 469 ? 39.215 23.333 56.045 1.00 19.18 510 ASN B CA 1
ATOM 8662 C C . ASN B 1 469 ? 39.058 22.583 57.361 1.00 20.10 510 ASN B C 1
ATOM 8663 O O . ASN B 1 469 ? 38.281 22.989 58.224 1.00 21.05 510 ASN B O 1
ATOM 8668 N N . MET B 1 470 ? 39.769 21.467 57.505 1.00 19.32 511 MET B N 1
ATOM 8669 C CA . MET B 1 470 ? 39.672 20.664 58.725 1.00 20.13 511 MET B CA 1
ATOM 8670 C C . MET B 1 470 ? 40.369 21.361 59.890 1.00 20.54 511 MET B C 1
ATOM 8671 O O . MET B 1 470 ? 39.871 21.364 61.019 1.00 19.84 511 MET B O 1
ATOM 8676 N N . GLN B 1 471 ? 41.519 21.961 59.608 1.00 18.09 512 GLN B N 1
ATOM 8677 C CA . GLN B 1 471 ? 42.242 22.738 60.611 1.00 16.28 512 GLN B CA 1
ATOM 8678 C C . GLN B 1 471 ? 41.361 23.881 61.107 1.00 16.79 512 GLN B C 1
ATOM 8679 O O . GLN B 1 471 ? 41.280 24.139 62.306 1.00 18.35 512 GLN B O 1
ATOM 8685 N N . ALA B 1 472 ? 40.686 24.552 60.179 1.00 17.05 513 ALA B N 1
ATOM 8686 C CA . ALA B 1 472 ? 39.747 25.621 60.537 1.00 18.61 513 ALA B CA 1
ATOM 8687 C C . ALA B 1 472 ? 38.629 25.119 61.437 1.00 21.58 513 ALA B C 1
ATOM 8688 O O . ALA B 1 472 ? 38.279 25.771 62.420 1.00 16.93 513 ALA B O 1
ATOM 8690 N N . ASP B 1 473 ? 38.044 23.976 61.090 1.00 19.12 514 ASP B N 1
ATOM 8691 C CA . ASP B 1 473 ? 36.979 23.408 61.911 1.00 21.65 514 ASP B CA 1
ATOM 8692 C C . ASP B 1 473 ? 37.466 23.172 63.339 1.00 20.19 514 ASP B C 1
ATOM 8693 O O . ASP B 1 473 ? 36.743 23.437 64.295 1.00 18.60 514 ASP B O 1
ATOM 8698 N N . ALA B 1 474 ? 38.695 22.684 63.479 1.00 16.59 515 ALA B N 1
ATOM 8699 C CA . ALA B 1 474 ? 39.259 22.390 64.803 1.00 17.60 515 ALA B CA 1
ATOM 8700 C C . ALA B 1 474 ? 39.522 23.664 65.595 1.00 17.32 515 ALA B C 1
ATOM 8701 O O . ALA B 1 474 ? 39.169 23.758 66.776 1.00 16.45 515 ALA B O 1
ATOM 8703 N N . LEU B 1 475 ? 40.145 24.642 64.946 1.00 17.09 516 LEU B N 1
ATOM 8704 C CA . LEU B 1 475 ? 40.408 25.927 65.599 1.00 20.04 516 LEU B CA 1
ATOM 8705 C C . LEU B 1 475 ? 39.096 26.552 66.040 1.00 17.43 516 LEU B C 1
ATOM 8706 O O . LEU B 1 475 ? 38.980 27.114 67.131 1.00 16.49 516 LEU B O 1
ATOM 8711 N N . GLU B 1 476 ? 38.093 26.439 65.181 1.00 18.42 517 GLU B N 1
ATOM 8712 C CA . GLU B 1 476 ? 36.801 27.060 65.444 1.00 17.56 517 GLU B CA 1
ATOM 8713 C C . GLU B 1 476 ? 36.101 26.499 66.685 1.00 17.79 517 GLU B C 1
ATOM 8714 O O . GLU B 1 476 ? 35.564 27.259 67.500 1.00 17.47 517 GLU B O 1
ATOM 8720 N N . GLN B 1 477 ? 36.117 25.177 66.845 1.00 18.03 518 GLN B N 1
ATOM 8721 C CA . GLN B 1 477 ? 35.533 24.562 68.040 1.00 18.91 518 GLN B CA 1
ATOM 8722 C C . GLN B 1 477 ? 36.266 25.018 69.303 1.00 20.56 518 GLN B C 1
ATOM 8723 O O . GLN B 1 477 ? 35.643 25.260 70.341 1.00 18.69 518 GLN B O 1
ATOM 8729 N N . LEU B 1 478 ? 37.586 25.150 69.201 1.00 15.74 519 LEU B N 1
ATOM 8730 C CA . LEU B 1 478 ? 38.391 25.646 70.308 1.00 17.50 519 LEU B CA 1
ATOM 8731 C C . LEU B 1 478 ? 38.011 27.100 70.609 1.00 18.63 519 LEU B C 1
ATOM 8732 O O . LEU B 1 478 ? 37.973 27.508 71.770 1.00 18.54 519 LEU B O 1
ATOM 8737 N N . GLY B 1 479 ? 37.714 27.863 69.560 1.00 17.04 520 GLY B N 1
ATOM 8738 C CA . GLY B 1 479 ? 37.253 29.235 69.705 1.00 19.28 520 GLY B CA 1
ATOM 8739 C C . GLY B 1 479 ? 35.913 29.300 70.414 1.00 21.30 520 GLY B C 1
ATOM 8740 O O . GLY B 1 479 ? 35.699 30.134 71.301 1.00 17.27 520 GLY B O 1
ATOM 8741 N N . TYR B 1 480 ? 35.008 28.403 70.034 1.00 18.66 521 TYR B N 1
ATOM 8742 C CA . TYR B 1 480 ? 33.693 28.328 70.664 1.00 18.50 521 TYR B CA 1
ATOM 8743 C C . TYR B 1 480 ? 33.812 28.002 72.149 1.00 17.32 521 TYR B C 1
ATOM 8744 O O . TYR B 1 480 ? 32.947 28.375 72.946 1.00 20.27 521 TYR B O 1
ATOM 8753 N N . GLN B 1 481 ? 34.880 27.297 72.516 1.00 17.75 522 GLN B N 1
ATOM 8754 C CA . GLN B 1 481 ? 35.087 26.877 73.902 1.00 17.78 522 GLN B CA 1
ATOM 8755 C C . GLN B 1 481 ? 35.845 27.892 74.747 1.00 16.39 522 GLN B C 1
ATOM 8756 O O . GLN B 1 481 ? 35.803 27.828 75.977 1.00 18.84 522 GLN B O 1
ATOM 8762 N N . ALA B 1 482 ? 36.524 28.823 74.089 1.00 15.65 523 ALA B N 1
ATOM 8763 C CA . ALA B 1 482 ? 37.437 29.752 74.760 1.00 13.63 523 ALA B CA 1
ATOM 8764 C C . ALA B 1 482 ? 36.753 30.755 75.697 1.00 15.25 523 ALA B C 1
ATOM 8765 O O . ALA B 1 482 ? 35.807 31.449 75.308 1.00 17.81 523 ALA B O 1
ATOM 8767 N N . GLU B 1 483 ? 37.252 30.840 76.926 1.00 16.76 524 GLU B N 1
ATOM 8768 C CA . GLU B 1 483 ? 36.732 31.787 77.909 1.00 16.77 524 GLU B CA 1
ATOM 8769 C C . GLU B 1 483 ? 37.407 33.150 77.739 1.00 20.58 524 GLU B C 1
ATOM 8770 O O . GLU B 1 483 ? 36.852 34.187 78.111 1.00 15.35 524 GLU B O 1
ATOM 8776 N N . SER B 1 484 ? 38.616 33.140 77.183 1.00 11.93 525 SER B N 1
ATOM 8777 C CA . SER B 1 484 ? 39.354 34.372 76.936 1.00 11.86 525 SER B CA 1
ATOM 8778 C C . SER B 1 484 ? 38.940 34.960 75.599 1.00 13.55 525 SER B C 1
ATOM 8779 O O . SER B 1 484 ? 38.924 34.261 74.585 1.00 16.47 525 SER B O 1
ATOM 8782 N N . GLY B 1 485 ? 38.615 36.247 75.594 1.00 15.62 526 GLY B N 1
ATOM 8783 C CA . GLY B 1 485 ? 38.337 36.952 74.349 1.00 14.41 526 GLY B CA 1
ATOM 8784 C C . GLY B 1 485 ? 39.483 36.838 73.355 1.00 13.72 526 GLY B C 1
ATOM 8785 O O . GLY B 1 485 ? 39.266 36.444 72.195 1.00 14.35 526 GLY B O 1
ATOM 8786 N N . PRO B 1 486 ? 40.710 37.185 73.785 1.00 16.05 527 PRO B N 1
ATOM 8787 C CA . PRO B 1 486 ? 41.860 37.036 72.890 1.00 14.52 527 PRO B CA 1
ATOM 8788 C C . PRO B 1 486 ? 42.041 35.609 72.357 1.00 14.98 527 PRO B C 1
ATOM 8789 O O . PRO B 1 486 ? 42.343 35.449 71.175 1.00 15.18 527 PRO B O 1
ATOM 8793 N N . TRP B 1 487 ? 41.843 34.595 73.196 1.00 13.16 528 TRP B N 1
ATOM 8794 C CA . TRP B 1 487 ? 41.907 33.208 72.725 1.00 13.51 528 TRP B CA 1
ATOM 8795 C C . TRP B 1 487 ? 40.864 32.950 71.646 1.00 14.95 528 TRP B C 1
ATOM 8796 O O . TRP B 1 487 ? 41.185 32.442 70.568 1.00 14.37 528 TRP B O 1
ATOM 8807 N N . ARG B 1 488 ? 39.611 33.291 71.933 1.00 12.02 529 ARG B N 1
ATOM 8808 C CA . ARG B 1 488 ? 38.529 33.107 70.967 1.00 12.42 529 ARG B CA 1
ATOM 8809 C C . ARG B 1 488 ? 38.858 33.780 69.649 1.00 17.13 529 ARG B C 1
ATOM 8810 O O . ARG B 1 488 ? 38.698 33.188 68.579 1.00 14.70 529 ARG B O 1
ATOM 8818 N N . ASN B 1 489 ? 39.322 35.023 69.724 1.00 17.23 530 ASN B N 1
ATOM 8819 C CA . ASN B 1 489 ? 39.660 35.764 68.514 1.00 16.53 530 ASN B CA 1
ATOM 8820 C C . ASN B 1 489 ? 40.826 35.159 67.723 1.00 17.81 530 ASN B C 1
ATOM 8821 O O . ASN B 1 489 ? 40.781 35.120 66.496 1.00 18.12 530 ASN B O 1
ATOM 8826 N N . PHE B 1 490 ? 41.865 34.688 68.406 1.00 13.57 531 PHE B N 1
ATOM 8827 C CA . PHE B 1 490 ? 42.975 34.051 67.692 1.00 11.38 531 PHE B CA 1
ATOM 8828 C C . PHE B 1 490 ? 42.471 32.817 66.945 1.00 14.48 531 PHE B C 1
ATOM 8829 O O . PHE B 1 490 ? 42.782 32.619 65.773 1.00 14.54 531 PHE B O 1
ATOM 8837 N N . TYR B 1 491 ? 41.680 31.999 67.626 1.00 14.91 532 TYR B N 1
ATOM 8838 C CA . TYR B 1 491 ? 41.154 30.766 67.032 1.00 11.78 532 TYR B CA 1
ATOM 8839 C C . TYR B 1 491 ? 40.221 31.041 65.864 1.00 13.37 532 TYR B C 1
ATOM 8840 O O . TYR B 1 491 ? 40.354 30.447 64.795 1.00 16.40 532 TYR B O 1
ATOM 8849 N N . LEU B 1 492 ? 39.269 31.945 66.057 1.00 15.35 533 LEU B N 1
ATOM 8850 C CA . LEU B 1 492 ? 38.298 32.214 65.005 1.00 15.80 533 LEU B CA 1
ATOM 8851 C C . LEU B 1 492 ? 38.902 32.957 63.811 1.00 17.44 533 LEU B C 1
ATOM 8852 O O . LEU B 1 492 ? 38.498 32.735 62.665 1.00 17.90 533 LEU B O 1
ATOM 8857 N N . THR B 1 493 ? 39.872 33.827 64.065 1.00 15.61 534 THR B N 1
ATOM 8858 C CA . THR B 1 493 ? 40.534 34.519 62.961 1.00 14.70 534 THR B CA 1
ATOM 8859 C C . THR B 1 493 ? 41.396 33.534 62.168 1.00 13.85 534 THR B C 1
ATOM 8860 O O . THR B 1 493 ? 41.444 33.603 60.941 1.00 13.90 534 THR B O 1
ATOM 8864 N N . GLY B 1 494 ? 42.064 32.620 62.867 1.00 16.15 535 GLY B N 1
ATOM 8865 C CA . GLY B 1 494 ? 42.829 31.572 62.204 1.00 14.48 535 GLY B CA 1
ATOM 8866 C C . GLY B 1 494 ? 41.926 30.758 61.293 1.00 17.24 535 GLY B C 1
ATOM 8867 O O . GLY B 1 494 ? 42.245 30.535 60.124 1.00 17.02 535 GLY B O 1
ATOM 8868 N N . ALA B 1 495 ? 40.783 30.339 61.828 1.00 18.42 536 ALA B N 1
ATOM 8869 C CA . ALA B 1 495 ? 39.788 29.601 61.044 1.00 15.45 536 ALA B CA 1
ATOM 8870 C C . ALA B 1 495 ? 39.368 30.375 59.805 1.00 17.39 536 ALA B C 1
ATOM 8871 O O . ALA B 1 495 ? 39.290 29.818 58.703 1.00 18.37 536 ALA B O 1
ATOM 8873 N N . GLN B 1 496 ? 39.102 31.667 59.974 1.00 15.13 537 GLN B N 1
ATOM 8874 C CA . GLN B 1 496 ? 38.664 32.499 58.851 1.00 15.99 537 GLN B CA 1
ATOM 8875 C C . GLN B 1 496 ? 39.722 32.635 57.749 1.00 17.12 537 GLN B C 1
ATOM 8876 O O . GLN B 1 496 ? 39.408 32.517 56.561 1.00 18.64 537 GLN B O 1
ATOM 8882 N N . GLU B 1 497 ? 40.974 32.859 58.134 1.00 17.81 538 GLU B N 1
ATOM 8883 C CA . GLU B 1 497 ? 42.034 32.986 57.142 1.00 14.92 538 GLU B CA 1
ATOM 8884 C C . GLU B 1 497 ? 42.333 31.664 56.427 1.00 20.05 538 GLU B C 1
ATOM 8885 O O . GLU B 1 497 ? 42.680 31.655 55.243 1.00 20.42 538 GLU B O 1
ATOM 8891 N N . LEU B 1 498 ? 42.185 30.551 57.136 1.00 17.20 539 LEU B N 1
ATOM 8892 C CA . LEU B 1 498 ? 42.392 29.239 56.521 1.00 19.24 539 LEU B CA 1
ATOM 8893 C C . LEU B 1 498 ? 41.341 28.955 55.462 1.00 22.01 539 LEU B C 1
ATOM 8894 O O . LEU B 1 498 ? 41.637 28.380 54.413 1.00 19.51 539 LEU B O 1
ATOM 8899 N N . ARG B 1 499 ? 40.107 29.352 55.744 1.00 19.74 540 ARG B N 1
ATOM 8900 C CA . ARG B 1 499 ? 39.015 29.141 54.802 1.00 20.49 540 ARG B CA 1
ATOM 8901 C C . ARG B 1 499 ? 39.047 30.106 53.625 1.00 23.18 540 ARG B C 1
ATOM 8902 O O . ARG B 1 499 ? 38.722 29.725 52.505 1.00 23.61 540 ARG B O 1
ATOM 8910 N N . ASN B 1 500 ? 39.445 31.351 53.878 1.00 21.92 541 ASN B N 1
ATOM 8911 C CA . ASN B 1 500 ? 39.282 32.421 52.887 1.00 21.21 541 ASN B CA 1
ATOM 8912 C C . ASN B 1 500 ? 40.558 33.028 52.313 1.00 24.26 541 ASN B C 1
ATOM 8913 O O . ASN B 1 500 ? 40.500 33.768 51.328 1.00 27.93 541 ASN B O 1
ATOM 8918 N N . GLY B 1 501 ? 41.703 32.728 52.922 1.00 22.24 542 GLY B N 1
ATOM 8919 C CA . GLY B 1 501 ? 42.936 33.412 52.594 1.00 23.82 542 GLY B CA 1
ATOM 8920 C C . GLY B 1 501 ? 43.042 34.686 53.417 1.00 25.37 542 GLY B C 1
ATOM 8921 O O . GLY B 1 501 ? 42.088 35.084 54.087 1.00 28.83 542 GLY B O 1
ATOM 8922 N N . VAL B 1 502 ? 44.203 35.322 53.383 1.00 22.97 543 VAL B N 1
ATOM 8923 C CA . VAL B 1 502 ? 44.397 36.579 54.099 1.00 21.23 543 VAL B CA 1
ATOM 8924 C C . VAL B 1 502 ? 43.823 37.696 53.252 1.00 30.54 543 VAL B C 1
ATOM 8925 O O . VAL B 1 502 ? 44.120 37.801 52.056 1.00 25.54 543 VAL B O 1
ATOM 8929 N N . GLN B 1 503 ? 42.979 38.521 53.855 1.00 27.90 544 GLN B N 1
ATOM 8930 C CA . GLN B 1 503 ? 42.365 39.604 53.102 1.00 34.68 544 GLN B CA 1
ATOM 8931 C C . GLN B 1 503 ? 43.332 40.769 52.947 1.00 48.82 544 GLN B C 1
ATOM 8932 O O . GLN B 1 503 ? 43.910 41.250 53.922 1.00 46.07 544 GLN B O 1
ATOM 8938 N N . GLN B 1 504 ? 43.533 41.191 51.703 1.00 61.90 545 GLN B N 1
ATOM 8939 C CA . GLN B 1 504 ? 44.495 42.243 51.407 1.00 70.37 545 GLN B CA 1
ATOM 8940 C C . GLN B 1 504 ? 43.954 43.611 51.779 1.00 72.19 545 GLN B C 1
ATOM 8941 O O . GLN B 1 504 ? 42.898 44.032 51.302 1.00 77.88 545 GLN B O 1
ATOM 8947 N N . LEU B 1 505 ? 44.686 44.297 52.645 1.00 69.44 546 LEU B N 1
ATOM 8948 C CA . LEU B 1 505 ? 44.244 45.582 53.160 1.00 70.49 546 LEU B CA 1
ATOM 8949 C C . LEU B 1 505 ? 45.395 46.571 53.298 1.00 72.98 546 LEU B C 1
ATOM 8950 O O . LEU B 1 505 ? 46.569 46.187 53.266 1.00 71.28 546 LEU B O 1
ATOM 8955 N N . PRO B 1 506 ? 45.053 47.860 53.408 1.00 78.22 547 PRO B N 1
ATOM 8956 C CA . PRO B 1 506 ? 45.964 48.906 53.866 1.00 80.76 547 PRO B CA 1
ATOM 8957 C C . PRO B 1 506 ? 46.689 48.503 55.144 1.00 77.11 547 PRO B C 1
ATOM 8958 O O . PRO B 1 506 ? 46.067 47.950 56.056 1.00 74.08 547 PRO B O 1
ATOM 8962 N N . THR B 1 507 ? 47.992 48.761 55.198 1.00 73.10 548 THR B N 1
ATOM 8963 C CA . THR B 1 507 ? 48.687 48.804 56.471 1.00 72.66 548 THR B CA 1
ATOM 8964 C C . THR B 1 507 ? 47.932 49.856 57.266 1.00 78.39 548 THR B C 1
ATOM 8965 O O . THR B 1 507 ? 47.660 50.939 56.744 1.00 79.34 548 THR B O 1
ATOM 8969 N N . PRO B 1 508 ? 47.549 49.547 58.514 1.00 82.42 549 PRO B N 1
ATOM 8970 C CA . PRO B 1 508 ? 46.949 50.654 59.267 1.00 87.85 549 PRO B CA 1
ATOM 8971 C C . PRO B 1 508 ? 47.981 51.712 59.654 1.00 93.84 549 PRO B C 1
ATOM 8972 O O . PRO B 1 508 ? 49.109 51.706 59.153 1.00 91.46 549 PRO B O 1
ATOM 8976 N N . ASP B 1 509 ? 47.584 52.618 60.542 1.00 100.52 550 ASP B N 1
ATOM 8977 C CA . ASP B 1 509 ? 48.473 53.671 61.021 1.00 102.76 550 ASP B CA 1
ATOM 8978 C C . ASP B 1 509 ? 49.713 53.088 61.703 1.00 101.67 550 ASP B C 1
ATOM 8979 O O . ASP B 1 509 ? 49.741 51.913 62.074 1.00 104.44 550 ASP B O 1
ATOM 8984 N N . THR B 1 510 ? 50.727 53.927 61.875 1.00 98.05 551 THR B N 1
ATOM 8985 C CA . THR B 1 510 ? 52.085 53.452 62.115 1.00 94.53 551 THR B CA 1
ATOM 8986 C C . THR B 1 510 ? 52.711 54.056 63.372 1.00 92.69 551 THR B C 1
ATOM 8987 O O . THR B 1 510 ? 53.088 53.340 64.307 1.00 93.61 551 THR B O 1
ATOM 8991 N N . ALA B 1 511 ? 52.833 55.379 63.369 1.00 87.91 552 ALA B N 1
ATOM 8992 C CA . ALA B 1 511 ? 53.306 56.135 64.520 1.00 80.96 552 ALA B CA 1
ATOM 8993 C C . ALA B 1 511 ? 52.727 57.537 64.419 1.00 73.41 552 ALA B C 1
ATOM 8994 O O . ALA B 1 511 ? 52.854 58.194 63.386 1.00 76.80 552 ALA B O 1
ATOM 8996 N N . SER B 1 512 ? 52.075 57.988 65.483 1.00 57.46 553 SER B N 1
ATOM 8997 C CA . SER B 1 512 ? 51.488 59.319 65.495 1.00 44.28 553 SER B CA 1
ATOM 8998 C C . SER B 1 512 ? 52.586 60.377 65.534 1.00 34.60 553 SER B C 1
ATOM 8999 O O . SER B 1 512 ? 53.677 60.122 66.059 1.00 35.87 553 SER B O 1
ATOM 9002 N N . PRO B 1 513 ? 52.308 61.561 64.959 1.00 35.70 554 PRO B N 1
ATOM 9003 C CA . PRO B 1 513 ? 53.228 62.703 64.985 1.00 35.44 554 PRO B CA 1
ATOM 9004 C C . PRO B 1 513 ? 53.764 62.992 66.387 1.00 34.60 554 PRO B C 1
ATOM 9005 O O . PRO B 1 513 ? 54.963 63.204 66.534 1.00 28.14 554 PRO B O 1
ATOM 9009 N N . ASP B 1 514 ? 52.895 63.004 67.397 1.00 27.75 555 ASP B N 1
ATOM 9010 C CA . ASP B 1 514 ? 53.347 63.269 68.764 1.00 27.99 555 ASP B CA 1
ATOM 9011 C C . ASP B 1 514 ? 54.319 62.194 69.251 1.00 24.10 555 ASP B C 1
ATOM 9012 O O . ASP B 1 514 ? 55.303 62.490 69.931 1.00 27.59 555 ASP B O 1
ATOM 9017 N N . THR B 1 515 ? 54.035 60.945 68.900 1.00 22.45 556 THR B N 1
ATOM 9018 C CA . THR B 1 515 ? 54.877 59.831 69.318 1.00 25.11 556 THR B CA 1
ATOM 9019 C C . THR B 1 515 ? 56.271 59.912 68.683 1.00 35.68 556 THR B C 1
ATOM 9020 O O . THR B 1 515 ? 57.289 59.784 69.370 1.00 28.27 556 THR B O 1
ATOM 9024 N N . VAL B 1 516 ? 56.303 60.138 67.372 1.00 31.09 557 VAL B N 1
ATOM 9025 C CA . VAL B 1 516 ? 57.558 60.296 66.633 1.00 29.56 557 VAL B CA 1
ATOM 9026 C C . VAL B 1 516 ? 58.411 61.429 67.204 1.00 30.22 557 VAL B C 1
ATOM 9027 O O . VAL B 1 516 ? 59.618 61.275 67.389 1.00 31.04 557 VAL B O 1
ATOM 9031 N N . LYS B 1 517 ? 57.779 62.559 67.500 1.00 24.65 558 LYS B N 1
ATOM 9032 C CA . LYS B 1 517 ? 58.495 63.717 68.039 1.00 30.28 558 LYS B CA 1
ATOM 9033 C C . LYS B 1 517 ? 59.035 63.492 69.455 1.00 28.69 558 LYS B C 1
ATOM 9034 O O . LYS B 1 517 ? 60.027 64.104 69.855 1.00 30.36 558 LYS B O 1
ATOM 9040 N N . ALA B 1 518 ? 58.385 62.613 70.213 1.00 29.00 559 ALA B N 1
ATOM 9041 C CA . ALA B 1 518 ? 58.807 62.338 71.587 1.00 28.21 559 ALA B CA 1
ATOM 9042 C C . ALA B 1 518 ? 59.884 61.260 71.621 1.00 23.98 559 ALA B C 1
ATOM 9043 O O . ALA B 1 518 ? 60.549 61.059 72.637 1.00 30.01 559 ALA B O 1
ATOM 9045 N N . MET B 1 519 ? 60.040 60.564 70.500 1.00 22.11 560 MET B N 1
ATOM 9046 C CA . MET B 1 519 ? 61.066 59.533 70.352 1.00 25.29 560 MET B CA 1
ATOM 9047 C C . MET B 1 519 ? 62.454 60.158 70.406 1.00 28.78 560 MET B C 1
ATOM 9048 O O . MET B 1 519 ? 62.738 61.116 69.681 1.00 26.31 560 MET B O 1
ATOM 9053 N N . ASP B 1 520 ? 63.321 59.645 71.277 1.00 23.34 561 ASP B N 1
ATOM 9054 C CA . ASP B 1 520 ? 64.678 60.175 71.317 1.00 21.89 561 ASP B CA 1
ATOM 9055 C C . ASP B 1 520 ? 65.485 59.609 70.161 1.00 19.00 561 ASP B C 1
ATOM 9056 O O . ASP B 1 520 ? 65.096 58.605 69.556 1.00 17.21 561 ASP B O 1
ATOM 9061 N N . LEU B 1 521 ? 66.594 60.263 69.829 1.00 17.11 562 LEU B N 1
ATOM 9062 C CA . LEU B 1 521 ? 67.377 59.852 68.674 1.00 16.90 562 LEU B CA 1
ATOM 9063 C C . LEU B 1 521 ? 67.955 58.452 68.815 1.00 16.02 562 LEU B C 1
ATOM 9064 O O . LEU B 1 521 ? 68.084 57.732 67.824 1.00 18.36 562 LEU B O 1
ATOM 9069 N N . ASP B 1 522 ? 68.303 58.061 70.037 1.00 17.69 563 ASP B N 1
ATOM 9070 C CA . ASP B 1 522 ? 68.790 56.703 70.304 1.00 18.61 563 ASP B CA 1
ATOM 9071 C C . ASP B 1 522 ? 67.791 55.661 69.781 1.00 21.72 563 ASP B C 1
ATOM 9072 O O . ASP B 1 522 ? 68.159 54.738 69.038 1.00 19.46 563 ASP B O 1
ATOM 9077 N N . LEU B 1 523 ? 66.521 55.840 70.145 1.00 15.86 564 LEU B N 1
ATOM 9078 C CA . LEU B 1 523 ? 65.439 54.955 69.690 1.00 14.87 564 LEU B CA 1
ATOM 9079 C C . LEU B 1 523 ? 65.275 55.028 68.185 1.00 15.57 564 LEU B C 1
ATOM 9080 O O . LEU B 1 523 ? 65.057 54.018 67.523 1.00 14.83 564 LEU B O 1
ATOM 9085 N N . PHE B 1 524 ? 65.361 56.233 67.625 1.00 16.68 565 PHE B N 1
ATOM 9086 C CA . PHE B 1 524 ? 65.199 56.370 66.185 1.00 16.61 565 PHE B CA 1
ATOM 9087 C C . PHE B 1 524 ? 66.288 55.627 65.422 1.00 14.07 565 PHE B C 1
ATOM 9088 O O . PHE B 1 524 ? 66.021 54.919 64.445 1.00 15.41 565 PHE B O 1
ATOM 9096 N N . PHE B 1 525 ? 67.526 55.775 65.870 1.00 11.81 566 PHE B N 1
ATOM 9097 C CA . PHE B 1 525 ? 68.623 55.113 65.177 1.00 11.17 566 PHE B CA 1
ATOM 9098 C C . PHE B 1 525 ? 68.575 53.603 65.362 1.00 12.79 566 PHE B C 1
ATOM 9099 O O . PHE B 1 525 ? 68.984 52.867 64.466 1.00 14.19 566 PHE B O 1
ATOM 9107 N N . ASP B 1 526 ? 68.069 53.132 66.501 1.00 11.91 567 ASP B N 1
ATOM 9108 C CA . ASP B 1 526 ? 67.875 51.680 66.678 1.00 10.21 567 ASP B CA 1
ATOM 9109 C C . ASP B 1 526 ? 66.799 51.138 65.745 1.00 10.87 567 ASP B C 1
ATOM 9110 O O . ASP B 1 526 ? 66.899 50.021 65.241 1.00 13.40 567 ASP B O 1
ATOM 9115 N N . PHE B 1 527 ? 65.750 51.926 65.522 1.00 11.89 568 PHE B N 1
ATOM 9116 C CA . PHE B 1 527 ? 64.696 51.534 64.601 1.00 14.09 568 PHE B CA 1
ATOM 9117 C C . PHE B 1 527 ? 65.204 51.469 63.158 1.00 16.20 568 PHE B C 1
ATOM 9118 O O . PHE B 1 527 ? 64.918 50.514 62.428 1.00 13.94 568 PHE B O 1
ATOM 9126 N N . LEU B 1 528 ? 65.975 52.468 62.731 1.00 12.85 569 LEU B N 1
ATOM 9127 C CA . LEU B 1 528 ? 66.632 52.381 61.427 1.00 13.45 569 LEU B CA 1
ATOM 9128 C C . LEU B 1 528 ? 67.545 51.166 61.359 1.00 13.57 569 LEU B C 1
ATOM 9129 O O . LEU B 1 528 ? 67.615 50.491 60.338 1.00 15.15 569 LEU B O 1
ATOM 9134 N N . ALA B 1 529 ? 68.263 50.885 62.441 1.00 11.34 570 ALA B N 1
ATOM 9135 C CA . ALA B 1 529 ? 69.187 49.751 62.411 1.00 11.27 570 ALA B CA 1
ATOM 9136 C C . ALA B 1 529 ? 68.428 48.440 62.220 1.00 12.71 570 ALA B C 1
ATOM 9137 O O . ALA B 1 529 ? 68.881 47.533 61.506 1.00 13.14 570 ALA B O 1
ATOM 9139 N N . MET B 1 530 ? 67.276 48.338 62.869 1.00 10.52 571 MET B N 1
ATOM 9140 C CA . MET B 1 530 ? 66.440 47.150 62.734 1.00 12.26 571 MET B CA 1
ATOM 9141 C C . MET B 1 530 ? 66.039 46.933 61.276 1.00 16.09 571 MET B C 1
ATOM 9142 O O . MET B 1 530 ? 65.973 45.798 60.809 1.00 12.67 571 MET B O 1
ATOM 9147 N N . ARG B 1 531 ? 65.790 48.020 60.545 1.00 10.08 572 ARG B N 1
ATOM 9148 C CA . ARG B 1 531 ? 65.311 47.915 59.171 1.00 9.58 572 ARG B CA 1
ATOM 9149 C C . ARG B 1 531 ? 66.401 47.552 58.178 1.00 13.49 572 ARG B C 1
ATOM 9150 O O . ARG B 1 531 ? 66.108 47.185 57.046 1.00 12.86 572 ARG B O 1
ATOM 9158 N N . LEU B 1 532 ? 67.658 47.662 58.588 1.00 12.64 573 LEU B N 1
ATOM 9159 C CA . LEU B 1 532 ? 68.767 47.444 57.655 1.00 12.78 573 LEU B CA 1
ATOM 9160 C C . LEU B 1 532 ? 68.773 46.010 57.127 1.00 12.79 573 LEU B C 1
ATOM 9161 O O . LEU B 1 532 ? 68.661 45.054 57.901 1.00 14.57 573 LEU B O 1
ATOM 9166 N N . LYS B 1 533 ? 68.889 45.859 55.810 1.00 11.82 574 LYS B N 1
ATOM 9167 C CA . LYS B 1 533 ? 68.923 44.525 55.216 1.00 12.06 574 LYS B CA 1
ATOM 9168 C C . LYS B 1 533 ? 70.345 43.978 55.283 1.00 14.40 574 LYS B C 1
ATOM 9169 O O . LYS B 1 533 ? 71.067 43.961 54.283 1.00 17.66 574 LYS B O 1
ATOM 9175 N N . GLY B 1 534 ? 70.740 43.559 56.485 1.00 13.83 575 GLY B N 1
ATOM 9176 C CA . GLY B 1 534 ? 72.107 43.159 56.768 1.00 13.83 575 GLY B CA 1
ATOM 9177 C C . GLY B 1 534 ? 72.785 42.266 55.743 1.00 12.82 575 GLY B C 1
ATOM 9178 O O . GLY B 1 534 ? 73.879 42.592 55.280 1.00 16.82 575 GLY B O 1
ATOM 9179 N N . PRO B 1 535 ? 72.148 41.138 55.386 1.00 19.34 576 PRO B N 1
ATOM 9180 C CA . PRO B 1 535 ? 72.803 40.211 54.457 1.00 24.49 576 PRO B CA 1
ATOM 9181 C C . PRO B 1 535 ? 73.090 40.840 53.094 1.00 23.20 576 PRO B C 1
ATOM 9182 O O . PRO B 1 535 ? 74.007 40.400 52.403 1.00 30.30 576 PRO B O 1
ATOM 9186 N N . ASP B 1 536 ? 72.323 41.859 52.718 1.00 17.11 577 ASP B N 1
ATOM 9187 C CA . ASP B 1 536 ? 72.504 42.511 51.422 1.00 21.55 577 ASP B CA 1
ATOM 9188 C C . ASP B 1 536 ? 73.721 43.433 51.399 1.00 25.43 577 ASP B C 1
ATOM 9189 O O . ASP B 1 536 ? 74.262 43.734 50.329 1.00 22.50 577 ASP B O 1
ATOM 9194 N N . VAL B 1 537 ? 74.148 43.884 52.578 1.00 18.22 578 VAL B N 1
ATOM 9195 C CA . VAL B 1 537 ? 75.166 44.936 52.682 1.00 18.92 578 VAL B CA 1
ATOM 9196 C C . VAL B 1 537 ? 76.365 44.582 53.566 1.00 16.71 578 VAL B C 1
ATOM 9197 O O . VAL B 1 537 ? 77.133 45.464 53.960 1.00 18.89 578 VAL B O 1
ATOM 9201 N N . ALA B 1 538 ? 76.528 43.295 53.856 1.00 18.31 579 ALA B N 1
ATOM 9202 C CA . ALA B 1 538 ? 77.526 42.839 54.826 1.00 22.51 579 ALA B CA 1
ATOM 9203 C C . ALA B 1 538 ? 78.946 43.276 54.478 1.00 21.26 579 ALA B C 1
ATOM 9204 O O . ALA B 1 538 ? 79.766 43.529 55.361 1.00 25.92 579 ALA B O 1
ATOM 9206 N N . ASP B 1 539 ? 79.237 43.365 53.182 1.00 20.31 580 ASP B N 1
ATOM 9207 C CA . ASP B 1 539 ? 80.575 43.702 52.725 1.00 21.19 580 ASP B CA 1
ATOM 9208 C C . ASP B 1 539 ? 80.781 45.204 52.587 1.00 19.65 580 ASP B C 1
ATOM 9209 O O . ASP B 1 539 ? 81.896 45.653 52.360 1.00 27.30 580 ASP B O 1
ATOM 9214 N N . LYS B 1 540 ? 79.710 45.981 52.736 1.00 17.92 581 LYS B N 1
ATOM 9215 C CA . LYS B 1 540 ? 79.790 47.426 52.520 1.00 15.06 581 LYS B CA 1
ATOM 9216 C C . LYS B 1 540 ? 80.081 48.183 53.813 1.00 17.01 581 LYS B C 1
ATOM 9217 O O . LYS B 1 540 ? 79.905 47.662 54.913 1.00 15.64 581 LYS B O 1
ATOM 9223 N N . HIS B 1 541 ? 80.527 49.424 53.666 1.00 18.71 582 HIS B N 1
ATOM 9224 C CA . HIS B 1 541 ? 80.891 50.253 54.807 1.00 18.33 582 HIS B CA 1
ATOM 9225 C C . HIS B 1 541 ? 80.479 51.681 54.486 1.00 16.97 582 HIS B C 1
ATOM 9226 O O . HIS B 1 541 ? 80.965 52.253 53.509 1.00 19.80 582 HIS B O 1
ATOM 9233 N N . ILE B 1 542 ? 79.565 52.240 55.281 1.00 13.29 583 ILE B N 1
ATOM 9234 C CA . ILE B 1 542 ? 79.226 53.668 55.195 1.00 15.38 583 ILE B CA 1
ATOM 9235 C C . ILE B 1 542 ? 79.357 54.307 56.567 1.00 15.32 583 ILE B C 1
ATOM 9236 O O . ILE B 1 542 ? 78.858 53.775 57.549 1.00 15.59 583 ILE B O 1
ATOM 9241 N N . THR B 1 543 ? 80.039 55.444 56.640 1.00 13.23 584 THR B N 1
ATOM 9242 C CA . THR B 1 543 ? 80.123 56.190 57.894 1.00 12.77 584 THR B CA 1
ATOM 9243 C C . THR B 1 543 ? 79.574 57.592 57.668 1.00 14.26 584 THR B C 1
ATOM 9244 O O . THR B 1 543 ? 80.032 58.296 56.780 1.00 14.20 584 THR B O 1
ATOM 9248 N N . LEU B 1 544 ? 78.585 57.995 58.461 1.00 12.84 585 LEU B N 1
ATOM 9249 C CA . LEU B 1 544 ? 78.019 59.343 58.328 1.00 14.17 585 LEU B CA 1
ATOM 9250 C C . LEU B 1 544 ? 78.146 60.094 59.637 1.00 14.67 585 LEU B C 1
ATOM 9251 O O . LEU B 1 544 ? 77.855 59.552 60.707 1.00 15.00 585 LEU B O 1
ATOM 9256 N N . ASN B 1 545 ? 78.567 61.348 59.551 1.00 13.02 586 ASN B N 1
ATOM 9257 C CA . ASN B 1 545 ? 78.536 62.234 60.700 1.00 13.33 586 ASN B CA 1
ATOM 9258 C C . ASN B 1 545 ? 77.261 63.042 60.624 1.00 13.64 586 ASN B C 1
ATOM 9259 O O . ASN B 1 545 ? 76.977 63.638 59.593 1.00 21.04 586 ASN B O 1
ATOM 9264 N N . LEU B 1 546 ? 76.476 63.039 61.698 1.00 12.28 587 LEU B N 1
ATOM 9265 C CA . LEU B 1 546 ? 75.255 63.838 61.733 1.00 17.13 587 LEU B CA 1
ATOM 9266 C C . LEU B 1 546 ? 75.450 64.975 62.719 1.00 20.81 587 LEU B C 1
ATOM 9267 O O . LEU B 1 546 ? 75.967 64.769 63.814 1.00 18.88 587 LEU B O 1
ATOM 9272 N N . ASP B 1 547 ? 75.030 66.176 62.336 1.00 17.21 588 ASP B N 1
ATOM 9273 C CA . ASP B 1 547 ? 75.112 67.324 63.221 1.00 15.24 588 ASP B CA 1
ATOM 9274 C C . ASP B 1 547 ? 73.733 67.952 63.292 1.00 17.95 588 ASP B C 1
ATOM 9275 O O . ASP B 1 547 ? 73.254 68.526 62.311 1.00 18.35 588 ASP B O 1
ATOM 9280 N N . PHE B 1 548 ? 73.094 67.827 64.451 1.00 16.95 589 PHE B N 1
ATOM 9281 C CA . PHE B 1 548 ? 71.778 68.410 64.660 1.00 16.44 589 PHE B CA 1
ATOM 9282 C C . PHE B 1 548 ? 71.942 69.815 65.223 1.00 18.30 589 PHE B C 1
ATOM 9283 O O . PHE B 1 548 ? 72.253 69.989 66.401 1.00 20.92 589 PHE B O 1
ATOM 9291 N N . THR B 1 549 ? 71.723 70.806 64.363 1.00 19.36 590 THR B N 1
ATOM 9292 C CA . THR B 1 549 ? 72.093 72.194 64.630 1.00 23.82 590 THR B CA 1
ATOM 9293 C C . THR B 1 549 ? 71.294 72.850 65.734 1.00 27.70 590 THR B C 1
ATOM 9294 O O . THR B 1 549 ? 71.806 73.722 66.448 1.00 34.48 590 THR B O 1
ATOM 9298 N N . ASP B 1 550 ? 70.029 72.469 65.852 1.00 26.84 591 ASP B N 1
ATOM 9299 C CA . ASP B 1 550 ? 69.191 73.014 66.907 1.00 30.26 591 ASP B CA 1
ATOM 9300 C C . ASP B 1 550 ? 69.552 72.413 68.266 1.00 31.28 591 ASP B C 1
ATOM 9301 O O . ASP B 1 550 ? 69.657 73.129 69.267 1.00 30.69 591 ASP B O 1
ATOM 9306 N N . LEU B 1 551 ? 69.783 71.104 68.280 1.00 23.79 592 LEU B N 1
ATOM 9307 C CA . LEU B 1 551 ? 70.034 70.372 69.514 1.00 23.30 592 LEU B CA 1
ATOM 9308 C C . LEU B 1 551 ? 71.475 70.531 69.965 1.00 22.60 592 LEU B C 1
ATOM 9309 O O . LEU B 1 551 ? 71.783 70.295 71.135 1.00 28.88 592 LEU B O 1
ATOM 9314 N N . LYS B 1 552 ? 72.347 70.930 69.038 1.00 17.99 593 LYS B N 1
ATOM 9315 C CA . LYS B 1 552 ? 73.796 70.938 69.270 1.00 21.98 593 LYS B CA 1
ATOM 9316 C C . LYS B 1 552 ? 74.218 69.538 69.711 1.00 29.04 593 LYS B C 1
ATOM 9317 O O . LYS B 1 552 ? 74.952 69.369 70.691 1.00 27.16 593 LYS B O 1
ATOM 9323 N N . GLN B 1 553 ? 73.712 68.534 69.004 1.00 19.42 594 GLN B N 1
ATOM 9324 C CA . GLN B 1 553 ? 74.053 67.143 69.293 1.00 17.09 594 GLN B CA 1
ATOM 9325 C C . GLN B 1 553 ? 74.651 66.547 68.040 1.00 20.60 594 GLN B C 1
ATOM 9326 O O . GLN B 1 553 ? 74.137 66.761 66.945 1.00 21.07 594 GLN B O 1
ATOM 9332 N N . LYS B 1 554 ? 75.747 65.815 68.197 1.00 17.93 595 LYS B N 1
ATOM 9333 C CA . LYS B 1 554 ? 76.403 65.194 67.055 1.00 15.75 595 LYS B CA 1
ATOM 9334 C C . LYS B 1 554 ? 76.425 63.680 67.213 1.00 17.53 595 LYS B C 1
ATOM 9335 O O . LYS B 1 554 ? 76.527 63.165 68.326 1.00 18.38 595 LYS B O 1
ATOM 9341 N N . TYR B 1 555 ? 76.278 62.977 66.096 1.00 13.01 596 TYR B N 1
ATOM 9342 C CA . TYR B 1 555 ? 76.286 61.513 66.100 1.00 11.64 596 TYR B CA 1
ATOM 9343 C C . TYR B 1 555 ? 77.148 61.008 64.969 1.00 15.98 596 TYR B C 1
ATOM 9344 O O . TYR B 1 555 ? 77.315 61.681 63.952 1.00 17.09 596 TYR B O 1
ATOM 9353 N N . THR B 1 556 ? 77.690 59.810 65.143 1.00 10.98 597 THR B N 1
ATOM 9354 C CA . THR B 1 556 ? 78.297 59.088 64.030 1.00 10.83 597 THR B CA 1
ATOM 9355 C C . THR B 1 556 ? 77.435 57.859 63.810 1.00 15.54 597 THR B C 1
ATOM 9356 O O . THR B 1 556 ? 77.103 57.172 64.767 1.00 14.90 597 THR B O 1
ATOM 9360 N N . LEU B 1 557 ? 77.051 57.605 62.561 1.00 11.05 598 LEU B N 1
ATOM 9361 C CA . LEU B 1 557 ? 76.322 56.387 62.199 1.00 9.83 598 LEU B CA 1
ATOM 9362 C C . LEU B 1 557 ? 77.296 55.569 61.384 1.00 14.26 598 LEU B C 1
ATOM 9363 O O . LEU B 1 557 ? 77.924 56.095 60.458 1.00 17.07 598 LEU B O 1
ATOM 9368 N N . GLU B 1 558 ? 77.442 54.291 61.711 1.00 10.97 599 GLU B N 1
ATOM 9369 C CA . GLU B 1 558 ? 78.382 53.463 60.974 1.00 12.73 599 GLU B CA 1
ATOM 9370 C C . GLU B 1 558 ? 77.699 52.190 60.539 1.00 10.04 599 GLU B C 1
ATOM 9371 O O . GLU B 1 558 ? 77.296 51.381 61.368 1.00 11.70 599 GLU B O 1
ATOM 9377 N N . MET B 1 559 ? 77.556 52.026 59.229 1.00 11.14 600 MET B N 1
ATOM 9378 C CA . MET B 1 559 ? 77.029 50.784 58.685 1.00 10.15 600 MET B CA 1
ATOM 9379 C C . MET B 1 559 ? 78.231 49.913 58.359 1.00 11.99 600 MET B C 1
ATOM 9380 O O . MET B 1 559 ? 79.073 50.286 57.538 1.00 13.26 600 MET B O 1
ATOM 9385 N N . VAL B 1 560 ? 78.337 48.774 59.033 1.00 9.13 601 VAL B N 1
ATOM 9386 C CA . VAL B 1 560 ? 79.518 47.924 58.921 1.00 10.25 601 VAL B CA 1
ATOM 9387 C C . VAL B 1 560 ? 79.138 46.513 59.326 1.00 12.26 601 VAL B C 1
ATOM 9388 O O . VAL B 1 560 ? 78.335 46.329 60.242 1.00 14.22 601 VAL B O 1
ATOM 9392 N N . ASN B 1 561 ? 79.673 45.519 58.610 1.00 11.53 602 ASN B N 1
ATOM 9393 C CA . ASN B 1 561 ? 79.331 44.117 58.869 1.00 12.59 602 ASN B CA 1
ATOM 9394 C C . ASN B 1 561 ? 77.832 43.859 58.950 1.00 14.88 602 ASN B C 1
ATOM 9395 O O . ASN B 1 561 ? 77.359 43.067 59.771 1.00 16.54 602 ASN B O 1
ATOM 9400 N N . GLY B 1 562 ? 77.064 44.552 58.111 1.00 12.81 603 GLY B N 1
ATOM 9401 C CA . GLY B 1 562 ? 75.640 44.309 58.058 1.00 10.81 603 GLY B CA 1
ATOM 9402 C C . GLY B 1 562 ? 74.828 44.840 59.227 1.00 14.55 603 GLY B C 1
ATOM 9403 O O . GLY B 1 562 ? 73.686 44.433 59.397 1.00 14.40 603 GLY B O 1
ATOM 9404 N N . VAL B 1 563 ? 75.396 45.760 60.012 1.00 11.01 604 VAL B N 1
ATOM 9405 C CA . VAL B 1 563 ? 74.635 46.407 61.085 1.00 7.34 604 VAL B CA 1
ATOM 9406 C C . VAL B 1 563 ? 74.802 47.912 61.009 1.00 9.73 604 VAL B C 1
ATOM 9407 O O . VAL B 1 563 ? 75.716 48.401 60.350 1.00 12.82 604 VAL B O 1
ATOM 9411 N N . LEU B 1 564 ? 73.911 48.636 61.686 1.00 9.05 605 LEU B N 1
ATOM 9412 C CA . LEU B 1 564 ? 74.014 50.093 61.777 1.00 9.08 605 LEU B CA 1
ATOM 9413 C C . LEU B 1 564 ? 74.240 50.505 63.223 1.00 9.30 605 LEU B C 1
ATOM 9414 O O . LEU B 1 564 ? 73.321 50.461 64.034 1.00 12.43 605 LEU B O 1
ATOM 9419 N N . ASN B 1 565 ? 75.474 50.894 63.542 1.00 10.33 606 ASN B N 1
ATOM 9420 C CA . ASN B 1 565 ? 75.831 51.352 64.879 1.00 7.69 606 ASN B CA 1
ATOM 9421 C C . ASN B 1 565 ? 75.630 52.862 64.957 1.00 8.58 606 ASN B C 1
ATOM 9422 O O . ASN B 1 565 ? 75.743 53.558 63.955 1.00 12.73 606 ASN B O 1
ATOM 9427 N N . HIS B 1 566 ? 75.331 53.379 66.140 1.00 8.97 607 HIS B N 1
ATOM 9428 C CA . HIS B 1 566 ? 75.333 54.834 66.305 1.00 11.16 607 HIS B CA 1
ATOM 9429 C C . HIS B 1 566 ? 76.025 55.231 67.586 1.00 11.73 607 HIS B C 1
ATOM 9430 O O . HIS B 1 566 ? 75.944 54.513 68.586 1.00 14.00 607 HIS B O 1
ATOM 9437 N N . THR B 1 567 ? 76.692 56.377 67.558 1.00 10.07 608 THR B N 1
ATOM 9438 C CA . THR B 1 567 ? 77.349 56.886 68.760 1.00 9.29 608 THR B CA 1
ATOM 9439 C C . THR B 1 567 ? 77.096 58.374 68.914 1.00 10.97 608 THR B C 1
ATOM 9440 O O . THR B 1 567 ? 77.400 59.155 68.020 1.00 15.71 608 THR B O 1
ATOM 9444 N N . GLU B 1 568 ? 76.567 58.759 70.066 1.00 12.63 609 GLU B N 1
ATOM 9445 C CA . GLU B 1 568 ? 76.360 60.182 70.372 1.00 14.43 609 GLU B CA 1
ATOM 9446 C C . GLU B 1 568 ? 77.667 60.834 70.808 1.00 17.85 609 GLU B C 1
ATOM 9447 O O . GLU B 1 568 ? 78.497 60.194 71.446 1.00 16.16 609 GLU B O 1
ATOM 9453 N N . GLY B 1 569 ? 77.844 62.118 70.489 1.00 16.13 610 GLY B N 1
ATOM 9454 C CA . GLY B 1 569 ? 78.989 62.869 70.972 1.00 22.08 610 GLY B CA 1
ATOM 9455 C C . GLY B 1 569 ? 80.308 62.490 70.320 1.00 24.22 610 GLY B C 1
ATOM 9456 O O . GLY B 1 569 ? 81.376 62.631 70.921 1.00 23.62 610 GLY B O 1
ATOM 9457 N N . MET B 1 570 ? 80.238 62.000 69.087 1.00 18.92 611 MET B N 1
ATOM 9458 C CA . MET B 1 570 ? 81.437 61.703 68.312 1.00 21.26 611 MET B CA 1
ATOM 9459 C C . MET B 1 570 ? 81.251 62.160 66.876 1.00 24.33 611 MET B C 1
ATOM 9460 O O . MET B 1 570 ? 80.124 62.235 66.383 1.00 19.72 611 MET B O 1
ATOM 9465 N N . GLN B 1 571 ? 82.365 62.447 66.207 1.00 20.36 612 GLN B N 1
ATOM 9466 C CA . GLN B 1 571 ? 82.377 62.659 64.766 1.00 22.10 612 GLN B CA 1
ATOM 9467 C C . GLN B 1 571 ? 83.569 61.891 64.213 1.00 30.36 612 GLN B C 1
ATOM 9468 O O . GLN B 1 571 ? 84.683 62.035 64.708 1.00 29.14 612 GLN B O 1
ATOM 9474 N N . ALA B 1 572 ? 83.342 61.074 63.191 1.00 22.19 613 ALA B N 1
ATOM 9475 C CA . ALA B 1 572 ? 84.434 60.308 62.601 1.00 25.76 613 ALA B CA 1
ATOM 9476 C C . ALA B 1 572 ? 85.309 61.205 61.735 1.00 29.27 613 ALA B C 1
ATOM 9477 O O . ALA B 1 572 ? 84.805 62.091 61.037 1.00 31.09 613 ALA B O 1
ATOM 9479 N N . LYS B 1 573 ? 86.617 60.973 61.772 1.00 40.02 614 LYS B N 1
ATOM 9480 C CA . LYS B 1 573 ? 87.535 61.723 60.923 1.00 52.25 614 LYS B CA 1
ATOM 9481 C C . LYS B 1 573 ? 87.313 61.383 59.453 1.00 54.66 614 LYS B C 1
ATOM 9482 O O . LYS B 1 573 ? 87.320 62.261 58.588 1.00 59.99 614 LYS B O 1
ATOM 9488 N N . ASN B 1 574 ? 87.097 60.097 59.193 1.00 49.88 615 ASN B N 1
ATOM 9489 C CA . ASN B 1 574 ? 87.036 59.559 57.837 1.00 54.97 615 ASN B CA 1
ATOM 9490 C C . ASN B 1 574 ? 85.625 59.333 57.297 1.00 42.64 615 ASN B C 1
ATOM 9491 O O . ASN B 1 574 ? 85.405 58.402 56.515 1.00 46.11 615 ASN B O 1
ATOM 9496 N N . ALA B 1 575 ? 84.669 60.165 57.704 1.00 24.46 616 ALA B N 1
ATOM 9497 C CA . ALA B 1 575 ? 83.284 59.924 57.311 1.00 17.15 616 ALA B CA 1
ATOM 9498 C C . ALA B 1 575 ? 83.106 60.097 55.810 1.00 17.40 616 ALA B C 1
ATOM 9499 O O . ALA B 1 575 ? 83.746 60.958 55.188 1.00 21.96 616 ALA B O 1
ATOM 9501 N N . ASP B 1 576 ? 82.234 59.277 55.234 1.00 17.51 617 ASP B N 1
ATOM 9502 C CA . ASP B 1 576 ? 81.878 59.413 53.825 1.00 14.90 617 ASP B CA 1
ATOM 9503 C C . ASP B 1 576 ? 81.177 60.748 53.561 1.00 18.31 617 ASP B C 1
ATOM 9504 O O . ASP B 1 576 ? 81.359 61.355 52.507 1.00 19.86 617 ASP B O 1
ATOM 9509 N N . ALA B 1 577 ? 80.387 61.206 54.531 1.00 15.65 618 ALA B N 1
ATOM 9510 C CA . ALA B 1 577 ? 79.646 62.457 54.406 1.00 17.62 618 ALA B CA 1
ATOM 9511 C C . ALA B 1 577 ? 79.279 63.022 55.773 1.00 17.77 618 ALA B C 1
ATOM 9512 O O . ALA B 1 577 ? 79.185 62.282 56.759 1.00 16.01 618 ALA B O 1
ATOM 9514 N N . THR B 1 578 ? 79.077 64.333 55.824 1.00 16.31 619 THR B N 1
ATOM 9515 C CA . THR B 1 578 ? 78.605 64.993 57.038 1.00 18.46 619 THR B CA 1
ATOM 9516 C C . THR B 1 578 ? 77.251 65.613 56.736 1.00 19.04 619 THR B C 1
ATOM 9517 O O . THR B 1 578 ? 77.105 66.372 55.775 1.00 20.87 619 THR B O 1
ATOM 9521 N N . VAL B 1 579 ? 76.265 65.276 57.565 1.00 15.73 620 VAL B N 1
ATOM 9522 C CA . VAL B 1 579 ? 74.879 65.651 57.333 1.00 15.23 620 VAL B CA 1
ATOM 9523 C C . VAL B 1 579 ? 74.434 66.615 58.415 1.00 15.43 620 VAL B C 1
ATOM 9524 O O . VAL B 1 579 ? 74.447 66.289 59.600 1.00 18.31 620 VAL B O 1
ATOM 9528 N N . THR B 1 580 ? 74.037 67.806 57.993 1.00 17.10 621 THR B N 1
ATOM 9529 C CA . THR B 1 580 ? 73.665 68.858 58.913 1.00 16.74 621 THR B CA 1
ATOM 9530 C C . THR B 1 580 ? 72.183 69.168 58.751 1.00 17.82 621 THR B C 1
ATOM 9531 O O . THR B 1 580 ? 71.718 69.455 57.650 1.00 21.53 621 THR B O 1
ATOM 9535 N N . LEU B 1 581 ? 71.443 69.120 59.855 1.00 17.24 622 LEU B N 1
ATOM 9536 C CA . LEU B 1 581 ? 69.991 69.291 59.819 1.00 21.03 622 LEU B CA 1
ATOM 9537 C C . LEU B 1 581 ? 69.428 69.566 61.211 1.00 19.85 622 LEU B C 1
ATOM 9538 O O . LEU B 1 581 ? 70.120 69.407 62.212 1.00 19.61 622 LEU B O 1
ATOM 9543 N N . THR B 1 582 ? 68.169 69.978 61.276 1.00 18.97 623 THR B N 1
ATOM 9544 C CA . THR B 1 582 ? 67.493 70.124 62.565 1.00 20.70 623 THR B CA 1
ATOM 9545 C C . THR B 1 582 ? 66.709 68.859 62.902 1.00 24.44 623 THR B C 1
ATOM 9546 O O . THR B 1 582 ? 66.407 68.052 62.020 1.00 21.77 623 THR B O 1
ATOM 9550 N N . ARG B 1 583 ? 66.366 68.684 64.176 1.00 23.98 624 ARG B N 1
ATOM 9551 C CA . ARG B 1 583 ? 65.568 67.534 64.578 1.00 25.44 624 ARG B CA 1
ATOM 9552 C C . ARG B 1 583 ? 64.192 67.609 63.923 1.00 21.72 624 ARG B C 1
ATOM 9553 O O . ARG B 1 583 ? 63.629 66.582 63.538 1.00 24.56 624 ARG B O 1
ATOM 9561 N N . GLU B 1 584 ? 63.670 68.826 63.790 1.00 24.30 625 GLU B N 1
ATOM 9562 C CA . GLU B 1 584 ? 62.375 69.046 63.142 1.00 26.22 625 GLU B CA 1
ATOM 9563 C C . GLU B 1 584 ? 62.368 68.498 61.715 1.00 32.45 625 GLU B C 1
ATOM 9564 O O . GLU B 1 584 ? 61.448 67.778 61.317 1.00 31.56 625 GLU B O 1
ATOM 9570 N N . THR B 1 585 ? 63.403 68.837 60.951 1.00 27.17 626 THR B N 1
ATOM 9571 C CA . THR B 1 585 ? 63.546 68.318 59.590 1.00 27.47 626 THR B CA 1
ATOM 9572 C C . THR B 1 585 ? 63.561 66.785 59.560 1.00 27.55 626 THR B C 1
ATOM 9573 O O . THR B 1 585 ? 62.893 66.174 58.726 1.00 27.34 626 THR B O 1
ATOM 9577 N N . LEU B 1 586 ? 64.304 66.161 60.472 1.00 19.82 627 LEU B N 1
ATOM 9578 C CA . LEU B 1 586 ? 64.319 64.703 60.561 1.00 23.96 627 LEU B CA 1
ATOM 9579 C C . LEU B 1 586 ? 62.916 64.140 60.832 1.00 33.88 627 LEU B C 1
ATOM 9580 O O . LEU B 1 586 ? 62.508 63.157 60.210 1.00 28.49 627 LEU B O 1
ATOM 9585 N N . ASN B 1 587 ? 62.179 64.762 61.751 1.00 33.32 628 ASN B N 1
ATOM 9586 C CA . ASN B 1 587 ? 60.815 64.317 62.040 1.00 37.30 628 ASN B CA 1
ATOM 9587 C C . ASN B 1 587 ? 59.928 64.420 60.798 1.00 32.90 628 ASN B C 1
ATOM 9588 O O . ASN B 1 587 ? 59.111 63.539 60.525 1.00 41.42 628 ASN B O 1
ATOM 9593 N N . ASN B 1 588 ? 60.113 65.504 60.053 1.00 28.12 629 ASN B N 1
ATOM 9594 C CA . ASN B 1 588 ? 59.371 65.763 58.822 1.00 34.03 629 ASN B CA 1
ATOM 9595 C C . ASN B 1 588 ? 59.523 64.668 57.760 1.00 42.13 629 ASN B C 1
ATOM 9596 O O . ASN B 1 588 ? 58.566 64.322 57.064 1.00 44.01 629 ASN B O 1
ATOM 9601 N N . VAL B 1 589 ? 60.735 64.140 57.636 1.00 27.97 630 VAL B N 1
ATOM 9602 C CA . VAL B 1 589 ? 61.024 63.065 56.695 1.00 32.09 630 VAL B CA 1
ATOM 9603 C C . VAL B 1 589 ? 60.440 61.741 57.185 1.00 35.68 630 VAL B C 1
ATOM 9604 O O . VAL B 1 589 ? 59.879 60.968 56.410 1.00 36.76 630 VAL B O 1
ATOM 9608 N N . MET B 1 590 ? 60.562 61.491 58.484 1.00 30.28 631 MET B N 1
ATOM 9609 C CA . MET B 1 590 ? 60.067 60.246 59.058 1.00 34.77 631 MET B CA 1
ATOM 9610 C C . MET B 1 590 ? 58.542 60.202 59.040 1.00 33.22 631 MET B C 1
ATOM 9611 O O . MET B 1 590 ? 57.941 59.134 58.908 1.00 39.42 631 MET B O 1
ATOM 9616 N N . LEU B 1 591 ? 57.924 61.369 59.165 1.00 34.44 632 LEU B N 1
ATOM 9617 C CA . LEU B 1 591 ? 56.468 61.468 59.118 1.00 39.01 632 LEU B CA 1
ATOM 9618 C C . LEU B 1 591 ? 55.982 61.609 57.677 1.00 48.10 632 LEU B C 1
ATOM 9619 O O . LEU B 1 591 ? 54.809 61.904 57.435 1.00 48.44 632 LEU B O 1
ATOM 9624 N N . LYS B 1 592 ? 56.900 61.395 56.732 1.00 48.57 633 LYS B N 1
ATOM 9625 C CA . LYS B 1 592 ? 56.608 61.453 55.297 1.00 48.09 633 LYS B CA 1
ATOM 9626 C C . LYS B 1 592 ? 55.946 62.758 54.861 1.00 48.99 633 LYS B C 1
ATOM 9627 O O . LYS B 1 592 ? 55.169 62.782 53.907 1.00 53.02 633 LYS B O 1
ATOM 9633 N N . GLN B 1 593 ? 56.258 63.839 55.568 1.00 43.52 634 GLN B N 1
ATOM 9634 C CA . GLN B 1 593 ? 55.776 65.166 55.210 1.00 47.66 634 GLN B CA 1
ATOM 9635 C C . GLN B 1 593 ? 56.609 65.753 54.058 1.00 48.01 634 GLN B C 1
ATOM 9636 O O . GLN B 1 593 ? 56.079 66.437 53.182 1.00 54.34 634 GLN B O 1
ATOM 9642 N N . THR B 1 594 ? 57.915 65.485 54.073 1.00 47.48 635 THR B N 1
ATOM 9643 C CA . THR B 1 594 ? 58.774 65.711 52.906 1.00 49.35 635 THR B CA 1
ATOM 9644 C C . THR B 1 594 ? 59.615 64.473 52.631 1.00 36.11 635 THR B C 1
ATOM 9645 O O . THR B 1 594 ? 59.922 63.701 53.540 1.00 33.41 635 THR B O 1
ATOM 9649 N N . THR B 1 595 ? 60.002 64.294 51.375 1.00 36.15 636 THR B N 1
ATOM 9650 C CA . THR B 1 595 ? 60.906 63.209 51.017 1.00 33.16 636 THR B CA 1
ATOM 9651 C C . THR B 1 595 ? 62.341 63.600 51.349 1.00 26.16 636 THR B C 1
ATOM 9652 O O . THR B 1 595 ? 62.670 64.797 51.399 1.00 28.49 636 THR B O 1
ATOM 9656 N N . LEU B 1 596 ? 63.187 62.594 51.557 1.00 26.36 637 LEU B N 1
ATOM 9657 C CA . LEU B 1 596 ? 64.614 62.815 51.755 1.00 27.16 637 LEU B CA 1
ATOM 9658 C C . LEU B 1 596 ? 65.207 63.683 50.646 1.00 27.39 637 LEU B C 1
ATOM 9659 O O . LEU B 1 596 ? 65.975 64.608 50.914 1.00 28.63 637 LEU B O 1
ATOM 9664 N N . LYS B 1 597 ? 64.833 63.405 49.403 1.00 27.79 638 LYS B N 1
ATOM 9665 C CA . LYS B 1 597 ? 65.394 64.145 48.277 1.00 29.48 638 LYS B CA 1
ATOM 9666 C C . LYS B 1 597 ? 65.001 65.619 48.278 1.00 33.80 638 LYS B C 1
ATOM 9667 O O . LYS B 1 597 ? 65.827 66.488 47.981 1.00 31.47 638 LYS B O 1
ATOM 9673 N N . ASP B 1 598 ? 63.746 65.904 48.612 1.00 31.56 639 ASP B N 1
ATOM 9674 C CA . ASP B 1 598 ? 63.275 67.288 48.652 1.00 36.38 639 ASP B CA 1
ATOM 9675 C C . ASP B 1 598 ? 63.900 68.072 49.810 1.00 34.99 639 ASP B C 1
ATOM 9676 O O . ASP B 1 598 ? 64.164 69.269 49.687 1.00 38.06 639 ASP B O 1
ATOM 9681 N N . ALA B 1 599 ? 64.126 67.387 50.930 1.00 27.83 640 ALA B N 1
ATOM 9682 C CA . ALA B 1 599 ? 64.803 67.973 52.084 1.00 27.25 640 ALA B CA 1
ATOM 9683 C C . ALA B 1 599 ? 66.240 68.346 51.735 1.00 32.37 640 ALA B C 1
ATOM 9684 O O . ALA B 1 599 ? 66.757 69.368 52.193 1.00 30.93 640 ALA B O 1
ATOM 9686 N N . GLU B 1 600 ? 66.882 67.505 50.925 1.00 28.94 641 GLU B N 1
ATOM 9687 C CA . GLU B 1 600 ? 68.224 67.790 50.424 1.00 26.86 641 GLU B CA 1
ATOM 9688 C C . GLU B 1 600 ? 68.221 68.929 49.411 1.00 28.75 641 GLU B C 1
ATOM 9689 O O . GLU B 1 600 ? 69.072 69.818 49.474 1.00 31.27 641 GLU B O 1
ATOM 9695 N N . SER B 1 601 ? 67.270 68.892 48.476 1.00 31.02 642 SER B N 1
ATOM 9696 C CA . SER B 1 601 ? 67.126 69.938 47.461 1.00 36.92 642 SER B CA 1
ATOM 9697 C C . SER B 1 601 ? 66.929 71.310 48.081 1.00 38.39 642 SER B C 1
ATOM 9698 O O . SER B 1 601 ? 67.510 72.295 47.629 1.00 35.66 642 SER B O 1
ATOM 9701 N N . SER B 1 602 ? 66.089 71.367 49.109 1.00 33.04 643 SER B N 1
ATOM 9702 C CA . SER B 1 602 ? 65.673 72.636 49.708 1.00 30.99 643 SER B CA 1
ATOM 9703 C C . SER B 1 602 ? 66.746 73.210 50.626 1.00 35.02 643 SER B C 1
ATOM 9704 O O . SER B 1 602 ? 66.694 74.385 51.005 1.00 39.45 643 SER B O 1
ATOM 9707 N N . GLY B 1 603 ? 67.712 72.375 50.988 1.00 31.96 644 GLY B N 1
ATOM 9708 C CA . GLY B 1 603 ? 68.804 72.806 51.839 1.00 41.30 644 GLY B CA 1
ATOM 9709 C C . GLY B 1 603 ? 68.516 72.595 53.312 1.00 38.61 644 GLY B C 1
ATOM 9710 O O . GLY B 1 603 ? 69.333 72.956 54.157 1.00 39.89 644 GLY B O 1
ATOM 9711 N N . ASP B 1 604 ? 67.356 72.020 53.626 1.00 34.21 645 ASP B N 1
ATOM 9712 C CA . ASP B 1 604 ? 67.024 71.684 55.013 1.00 31.68 645 ASP B CA 1
ATOM 9713 C C . ASP B 1 604 ? 67.956 70.594 55.526 1.00 29.26 645 ASP B C 1
ATOM 9714 O O . ASP B 1 604 ? 68.245 70.511 56.720 1.00 27.57 645 ASP B O 1
ATOM 9719 N N . ILE B 1 605 ? 68.405 69.740 54.614 1.00 27.05 646 ILE B N 1
ATOM 9720 C CA . ILE B 1 605 ? 69.462 68.785 54.917 1.00 19.24 646 ILE B CA 1
ATOM 9721 C C . ILE B 1 605 ? 70.679 69.139 54.064 1.00 27.79 646 ILE B C 1
ATOM 9722 O O . ILE B 1 605 ? 70.632 69.075 52.829 1.00 29.40 646 ILE B O 1
ATOM 9727 N N . LYS B 1 606 ? 71.758 69.548 54.722 1.00 24.02 647 LYS B N 1
ATOM 9728 C CA . LYS B 1 606 ? 72.971 69.956 54.021 1.00 21.74 647 LYS B CA 1
ATOM 9729 C C . LYS B 1 606 ? 73.999 68.854 54.144 1.00 20.44 647 LYS B C 1
ATOM 9730 O O . LYS B 1 606 ? 74.212 68.320 55.229 1.00 20.84 647 LYS B O 1
ATOM 9736 N N . ILE B 1 607 ? 74.630 68.511 53.025 1.00 19.70 648 ILE B N 1
ATOM 9737 C CA . ILE B 1 607 ? 75.565 67.390 52.992 1.00 19.86 648 ILE B CA 1
ATOM 9738 C C . ILE B 1 607 ? 76.937 67.853 52.496 1.00 22.56 648 ILE B C 1
ATOM 9739 O O . ILE B 1 607 ? 77.051 68.471 51.429 1.00 26.28 648 ILE B O 1
ATOM 9744 N N . GLU B 1 608 ? 77.970 67.588 53.292 1.00 20.05 649 GLU B N 1
ATOM 9745 C CA . GLU B 1 608 ? 79.346 67.806 52.865 1.00 19.96 649 GLU B CA 1
ATOM 9746 C C . GLU B 1 608 ? 79.907 66.431 52.575 1.00 20.09 649 GLU B C 1
ATOM 9747 O O . GLU B 1 608 ? 79.657 65.490 53.320 1.00 25.23 649 GLU B O 1
ATOM 9753 N N . GLY B 1 609 ? 80.662 66.287 51.494 1.00 16.99 650 GLY B N 1
ATOM 9754 C CA . GLY B 1 609 ? 81.229 64.976 51.216 1.00 16.30 650 GLY B CA 1
ATOM 9755 C C . GLY B 1 609 ? 80.522 64.269 50.079 1.00 18.65 650 GLY B C 1
ATOM 9756 O O . GLY B 1 609 ? 80.071 64.920 49.138 1.00 19.63 650 GLY B O 1
ATOM 9757 N N . ASP B 1 610 ? 80.450 62.942 50.152 1.00 17.30 651 ASP B N 1
ATOM 9758 C CA . ASP B 1 610 ? 79.785 62.148 49.114 1.00 20.11 651 ASP B CA 1
ATOM 9759 C C . ASP B 1 610 ? 78.280 62.378 49.232 1.00 20.54 651 ASP B C 1
ATOM 9760 O O . ASP B 1 610 ? 77.634 61.866 50.146 1.00 22.97 651 ASP B O 1
ATOM 9765 N N . LYS B 1 611 ? 77.742 63.159 48.301 1.00 21.63 652 LYS B N 1
ATOM 9766 C CA . LYS B 1 611 ? 76.356 63.624 48.360 1.00 22.04 652 LYS B CA 1
ATOM 9767 C C . LYS B 1 611 ? 75.336 62.492 48.272 1.00 24.22 652 LYS B C 1
ATOM 9768 O O . LYS B 1 611 ? 74.163 62.693 48.577 1.00 30.15 652 LYS B O 1
ATOM 9774 N N . GLY B 1 612 ? 75.778 61.308 47.858 1.00 17.60 653 GLY B N 1
ATOM 9775 C CA . GLY B 1 612 ? 74.864 60.196 47.636 1.00 19.57 653 GLY B CA 1
ATOM 9776 C C . GLY B 1 612 ? 74.719 59.199 48.772 1.00 21.20 653 GLY B C 1
ATOM 9777 O O . GLY B 1 612 ? 73.848 58.333 48.724 1.00 19.07 653 GLY B O 1
ATOM 9778 N N . LYS B 1 613 ? 75.550 59.330 49.803 1.00 18.94 654 LYS B N 1
ATOM 9779 C CA . LYS B 1 613 ? 75.675 58.299 50.832 1.00 21.20 654 LYS B CA 1
ATOM 9780 C C . LYS B 1 613 ? 74.472 58.167 51.774 1.00 17.72 654 LYS B C 1
ATOM 9781 O O . LYS B 1 613 ? 74.179 57.073 52.252 1.00 18.09 654 LYS B O 1
ATOM 9787 N N . LEU B 1 614 ? 73.782 59.268 52.049 1.00 17.43 655 LEU B N 1
ATOM 9788 C CA . LEU B 1 614 ? 72.600 59.192 52.911 1.00 21.24 655 LEU B CA 1
ATOM 9789 C C . LEU B 1 614 ? 71.479 58.468 52.169 1.00 19.38 655 LEU B C 1
ATOM 9790 O O . LEU B 1 614 ? 70.835 57.569 52.722 1.00 18.30 655 LEU B O 1
ATOM 9795 N N . GLU B 1 615 ? 71.254 58.856 50.914 1.00 18.53 656 GLU B N 1
ATOM 9796 C CA . GLU B 1 615 ? 70.295 58.139 50.073 1.00 18.00 656 GLU B CA 1
ATOM 9797 C C . GLU B 1 615 ? 70.672 56.670 49.956 1.00 21.64 656 GLU B C 1
ATOM 9798 O O . GLU B 1 615 ? 69.801 55.800 49.981 1.00 20.54 656 GLU B O 1
ATOM 9804 N N . GLU B 1 616 ? 71.968 56.389 49.824 1.00 17.17 657 GLU B N 1
ATOM 9805 C CA . GLU B 1 616 ? 72.407 55.000 49.685 1.00 15.21 657 GLU B CA 1
ATOM 9806 C C . GLU B 1 616 ? 72.043 54.216 50.930 1.00 18.12 657 GLU B C 1
ATOM 9807 O O . GLU B 1 616 ? 71.491 53.121 50.840 1.00 16.45 657 GLU B O 1
ATOM 9813 N N . LEU B 1 617 ? 72.343 54.782 52.095 1.00 14.67 658 LEU B N 1
ATOM 9814 C CA . LEU B 1 617 ? 72.026 54.110 53.353 1.00 12.09 658 LEU B CA 1
ATOM 9815 C C . LEU B 1 617 ? 70.533 53.850 53.445 1.00 15.58 658 LEU B C 1
ATOM 9816 O O . LEU B 1 617 ? 70.108 52.755 53.800 1.00 17.15 658 LEU B O 1
ATOM 9821 N N . MET B 1 618 ? 69.726 54.846 53.099 1.00 17.68 659 MET B N 1
ATOM 9822 C CA . MET B 1 618 ? 68.280 54.673 53.197 1.00 18.32 659 MET B CA 1
ATOM 9823 C C . MET B 1 618 ? 67.743 53.635 52.211 1.00 19.28 659 MET B C 1
ATOM 9824 O O . MET B 1 618 ? 66.720 52.998 52.483 1.00 19.47 659 MET B O 1
ATOM 9829 N N . SER B 1 619 ? 68.440 53.440 51.091 1.00 13.37 660 SER B N 1
ATOM 9830 C CA . SER B 1 619 ? 68.013 52.469 50.081 1.00 15.58 660 SER B CA 1
ATOM 9831 C C . SER B 1 619 ? 68.172 51.026 50.568 1.00 19.60 660 SER B C 1
ATOM 9832 O O . SER B 1 619 ? 67.599 50.095 49.988 1.00 19.76 660 SER B O 1
ATOM 9835 N N . TYR B 1 620 ? 68.948 50.837 51.631 1.00 15.03 661 TYR B N 1
ATOM 9836 C CA . TYR B 1 620 ? 69.166 49.494 52.183 1.00 15.47 661 TYR B CA 1
ATOM 9837 C C . TYR B 1 620 ? 68.174 49.162 53.291 1.00 18.49 661 TYR B C 1
ATOM 9838 O O . TYR B 1 620 ? 68.289 48.123 53.946 1.00 16.64 661 TYR B O 1
ATOM 9847 N N . MET B 1 621 ? 67.207 50.045 53.516 1.00 13.54 662 MET B N 1
ATOM 9848 C CA . MET B 1 621 ? 66.230 49.848 54.589 1.00 14.23 662 MET B CA 1
ATOM 9849 C C . MET B 1 621 ? 65.036 49.038 54.101 1.00 16.67 662 MET B C 1
ATOM 9850 O O . MET B 1 621 ? 64.469 49.311 53.038 1.00 19.05 662 MET B O 1
ATOM 9855 N N . ASP B 1 622 ? 64.650 48.041 54.888 1.00 13.03 663 ASP B N 1
ATOM 9856 C CA . ASP B 1 622 ? 63.555 47.160 54.509 1.00 14.29 663 ASP B CA 1
ATOM 9857 C C . ASP B 1 622 ? 62.203 47.830 54.734 1.00 16.88 663 ASP B C 1
ATOM 9858 O O . ASP B 1 622 ? 62.072 48.772 55.525 1.00 19.12 663 ASP B O 1
ATOM 9863 N N . ASN B 1 623 ? 61.195 47.335 54.025 1.00 17.19 664 ASN B N 1
ATOM 9864 C CA . ASN B 1 623 ? 59.809 47.721 54.272 1.00 21.62 664 ASN B CA 1
ATOM 9865 C C . ASN B 1 623 ? 59.009 46.453 54.555 1.00 22.20 664 ASN B C 1
ATOM 9866 O O . ASN B 1 623 ? 59.330 45.390 54.025 1.00 27.43 664 ASN B O 1
ATOM 9871 N N . PHE B 1 624 ? 57.976 46.549 55.384 1.00 16.15 665 PHE B N 1
ATOM 9872 C CA . PHE B 1 624 ? 57.273 45.340 55.805 1.00 15.68 665 PHE B CA 1
ATOM 9873 C C . PHE B 1 624 ? 55.839 45.274 55.306 1.00 21.30 665 PHE B C 1
ATOM 9874 O O . PHE B 1 624 ? 55.103 46.253 55.395 1.00 26.06 665 PHE B O 1
ATOM 9882 N N . ASP B 1 625 ? 55.460 44.122 54.757 1.00 23.80 666 ASP B N 1
ATOM 9883 C CA . ASP B 1 625 ? 54.073 43.885 54.392 1.00 26.39 666 ASP B CA 1
ATOM 9884 C C . ASP B 1 625 ? 53.355 43.549 55.682 1.00 25.89 666 ASP B C 1
ATOM 9885 O O . ASP B 1 625 ? 53.729 42.613 56.384 1.00 26.60 666 ASP B O 1
ATOM 9890 N N . PHE B 1 626 ? 52.322 44.312 55.999 1.00 29.09 667 PHE B N 1
ATOM 9891 C CA . PHE B 1 626 ? 51.641 44.130 57.266 1.00 22.41 667 PHE B CA 1
ATOM 9892 C C . PHE B 1 626 ? 50.971 42.760 57.339 1.00 21.09 667 PHE B C 1
ATOM 9893 O O . PHE B 1 626 ? 51.022 42.082 58.366 1.00 23.65 667 PHE B O 1
ATOM 9901 N N . TRP B 1 627 ? 50.367 42.338 56.239 1.00 15.52 668 TRP B N 1
ATOM 9902 C CA . TRP B 1 627 ? 49.498 41.170 56.295 1.00 16.86 668 TRP B CA 1
ATOM 9903 C C . TRP B 1 627 ? 50.228 39.866 56.047 1.00 15.66 668 TRP B C 1
ATOM 9904 O O . TRP B 1 627 ? 49.850 39.096 55.160 1.00 18.98 668 TRP B O 1
ATOM 9915 N N . PHE B 1 628 ? 51.267 39.616 56.829 1.00 14.61 669 PHE B N 1
ATOM 9916 C CA . PHE B 1 628 ? 52.018 38.386 56.655 1.00 15.84 669 PHE B CA 1
ATOM 9917 C C . PHE B 1 628 ? 51.208 37.161 57.088 1.00 16.95 669 PHE B C 1
ATOM 9918 O O . PHE B 1 628 ? 50.300 37.265 57.922 1.00 16.44 669 PHE B O 1
ATOM 9926 N N . ASN B 1 629 ? 51.522 36.012 56.496 1.00 15.26 670 ASN B N 1
ATOM 9927 C CA . ASN B 1 629 ? 50.839 34.761 56.819 1.00 12.70 670 ASN B CA 1
ATOM 9928 C C . ASN B 1 629 ? 51.116 34.299 58.242 1.00 14.59 670 ASN B C 1
ATOM 9929 O O . ASN B 1 629 ? 52.250 34.370 58.716 1.00 15.09 670 ASN B O 1
ATOM 9934 N N . ILE B 1 630 ? 50.069 33.813 58.909 1.00 13.76 671 ILE B N 1
ATOM 9935 C CA . ILE B 1 630 ? 50.202 33.262 60.252 1.00 14.10 671 ILE B CA 1
ATOM 9936 C C . ILE B 1 630 ? 49.829 31.769 60.309 1.00 13.18 671 ILE B C 1
ATOM 9937 O O . ILE B 1 630 ? 50.572 30.955 60.870 1.00 15.42 671 ILE B O 1
ATOM 9942 N N . VAL B 1 631 ? 48.690 31.410 59.720 1.00 16.06 672 VAL B N 1
ATOM 9943 C CA . VAL B 1 631 ? 48.218 30.017 59.738 1.00 16.85 672 VAL B CA 1
ATOM 9944 C C . VAL B 1 631 ? 48.644 29.156 58.532 1.00 19.51 672 VAL B C 1
ATOM 9945 O O . VAL B 1 631 ? 48.334 27.969 58.470 1.00 18.17 672 VAL B O 1
ATOM 9949 N N . THR B 1 632 ? 49.355 29.763 57.587 1.00 14.32 673 THR B N 1
ATOM 9950 C CA . THR B 1 632 ? 50.009 29.038 56.495 1.00 15.00 673 THR B CA 1
ATOM 9951 C C . THR B 1 632 ? 51.447 29.546 56.437 1.00 15.35 673 THR B C 1
ATOM 9952 O O . THR B 1 632 ? 51.749 30.598 57.011 1.00 18.16 673 THR B O 1
ATOM 9956 N N . PRO B 1 633 ? 52.346 28.802 55.773 1.00 16.99 674 PRO B N 1
ATOM 9957 C CA . PRO B 1 633 ? 53.740 29.257 55.720 1.00 18.04 674 PRO B CA 1
ATOM 9958 C C . PRO B 1 633 ? 53.901 30.612 55.030 1.00 30.04 674 PRO B C 1
ATOM 9959 O O . PRO B 1 633 ? 53.205 30.904 54.046 1.00 19.69 674 PRO B O 1
#

Nearest PDB structures (foldseek):
  4nur-assembly1_A  TM=1.002E+00  e=0.000E+00  Pseudomonas sp. S9
  7tl5-assembly1_A  TM=9.806E-01  e=4.074E-92  Klebsiella pneumoniae subsp. pneumoniae NTUH-K2044
  4pdx-assembly1_A  TM=9.704E-01  e=3.110E-78  Escherichia coli K-12
  4av7-assembly3_E  TM=9.621E-01  e=3.760E-76  Pseudomonas sp. DSM 6611
  2yhe-assembly3_C  TM=9.574E-01  e=7.928E-76  Pseudomonas sp. DSM 6611

InterPro domains:
  IPR001279 Metallo-beta-lactamase [PF00753] (145-367)
  IPR001279 Metallo-beta-lactamase [SM00849] (145-367)
  IPR029228 Alkyl sulfatase dimerisation domain [PF14863] (404-542)
  IPR029229 Alkyl sulfatase, C-terminal [PF14864] (551-674)
  IPR036527 SCP2 sterol-binding domain superfamily [G3DSA:3.30.1050.10] (544-674)
  IPR036527 SCP2 sterol-binding domain superfamily [SSF55718] (552-674)
  IPR036866 Ribonuclease Z/Hydroxyacylglutathione hydrolase-like [SSF56281] (45-545)
  IPR038536 Alkyl/aryl-sulfatase, dimerisation domain superfamily [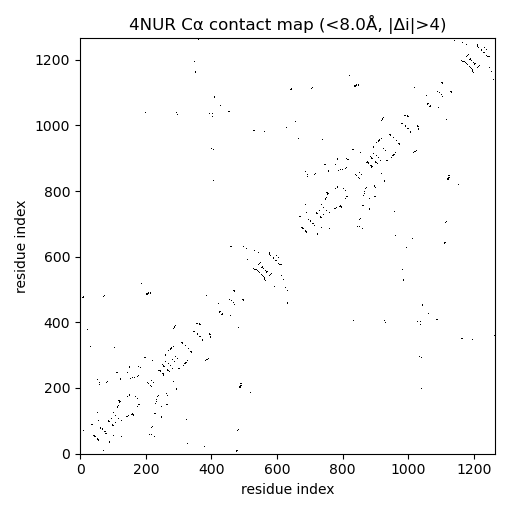G3DSA:1.25.40.880] (403-543)
  IPR044097 Alkyl/aryl-sulfatase Bds1/ SdsA1 , MBL-fold [cd07710] (129-373)
  IPR052195 Bacterial Alkyl/Aryl-Sulfatase [PTHR43223] (48-674)

GO terms:
  GO:0018741 linear primary-alkylsulfatase activity (F, EXP)

B-factor: mean 22.89, std 11.85, range [5.79, 109.49]

Sequence (1266 aa):
AETAKPATDATKAANDALLKELPFDDKTSFDLAHKGFIAPLPAEPIKGEKGNMIWDPSKYGFIKEGEAAPDTTNPSLWRQSQLINISGLFEVTDGIYQVRNYDLSNMTIVEGKDGITIFDPLISQETAKAALDLYYKHRPKKPVVAVIYTHSHVDHYGGVRGVVDEADVKAGKVKIYAPLGFLEHAVAENVMAGTAMSRRASYMYGNLLPPDAKGQLGAGLGTTTSAGTVTLIPPTDIIKETGETHVIDGLTYEFMYAPGSEAPAEMLYYIKEKKALNAAEDSTHTLHNTYSLRGAKIRDPLAWSKYLNEALKLWGDDVQVMYAMHHWPVWGNKEVREQLSLQRDMYRYINDETLRLANKGYTMTEIAEQVKLPKKIATKFSNRGYYGSLNHNVKATYVLYLGWFIGNPATLWELPPADKAKRYVEMMGGADAVLKKAKEYYDKGDFRWVAEVVNHVVFAEPNNQAAKNMQADALEQLGYQAESGPWRNFYLTGAQELRNGVQQLPTPDTASPDTVKAMDLDLFFDFLAMRLKGPDVADKHITLNLDFTDLKQKYTLEMVNGVLNHTEGMQAKNADATVTLTRETLNNVMLKQTTLKDAESSGDIKIEGDKGKLEELMSYMDNFDFWFNIVTPAETAKPATDATKAANDALLKELPFDDKTSFDLAHKGFIAPLPAEPIKGEKGNMIWDPSKYGFIKEGEAAPDTTNPSLWRQSQLINISGLFEVTDGIYQVRNYDLSNMTIVEGKDGITIFDPLISQETAKAALDLYYKHRPKKPVVAVIYTHSHVDHYGGVRGVVDEADVKAGKVKIYAPLGFLEHAVAENVMAGTAMSRRASYMYGNLLPPDAKGQLGAGLGTTTSAGTVTLIPPTDIIKETGETHVIDGLTYEFMYAPGSEAPAEMLYYIKEKKALNAAEDSTHTLHNTYSLRGAKIRDPLAWSKYLNEALKLWGDDVQVMYAMHHWPVWGNKEVREQLSLQRDMYRYINDETLRLANKGYTMTEIAEQVKLPKKIATKFSNRGYYGSLNHNVKATYVLYLGWFIGNPATLWELPPADKAKRYVEMMGGADAVLKKAKEYYDKGDFRWVAEVVNHVVFAEPNNQAAKNMQADALEQLGYQAESGPWRNFYLTGAQELRNGVQQLPTPDTASPDTVKAMDLDLFFDFLAMRLKGPDVADKHITLNLDFTDLKQKYTLEMVNGVLNHTEGMQAKNADATVTLTRETLNNVMLKQTTLKDAESSGDIKIEGDKGKLEELMSYMDNFDFWFNIVTP

Organism: Pseudomonas sp. (NCBI:txid306)

Secondary structure (DSSP, 8-state):
---PPPPPHHHHHHHHHHTTTS-TT--HHHHHHHTTEEEPPPSSPEE-TT--EEE-TTTTTT--TTPPPPTTS-HHHHHHHHHHT--EEEEEETTEEEEESSSSS-EEEEE-SSSEEEE--BSSHHHHHHHHHHHHHHS----EEEEE--BSSTTBTTTGGGT--HHHHHTTSSEEEEETTHHHHHHHHHHTTHHHHHHHHHHHT-TTS-SSTTS----SSSS----S-------SEEE--TT-EEEETTEEEEEEE-TTSSSSSBEEEEEGGGTEEE-TTTS-SS---SS-TT--PPP-HHHHHHHHHHHHHHHTTT--EEE-SSS--EESHHHHHHHHHHHHHHHHHHHHHHHHHHHTT--HHHHHHH----HHHHTSGGGS-SSS-HHHHHHHHHHHHH-S--S-GGGTTPPPHHHHHHHHHHHTT-HHHHHHHHHHHHHTT-HHHHHHHHHHHHHH-TT-HHHHHHHHHHHHHHHHH-SSHHHHHHHHHHHHHHHH--------SS--HHHHHH--HHHHHHHHHHHB-GGGSTT--EEEEEEETTTTEEEEEEEETTEEEEEET---TT-SEEEEE-HHHHHHHHTTSS-HHHHHHHTSSEEEE-TTHHHHHHHTB----S---SS--/---PPPPPHHHHHHHHHHHHHS-TT--HHHHHHHTTEEEPPPSSPEE-TTS-EEE-TTTTTT--TTPPPPTTS-HHHHHHHHHHT--EEEEEETTEEEEESSSSS-EEEEE-SSSEEEE--BS-HHHHHHHHHHHHHHS----EEEEE--BSSTTBTTTGGGT--HHHHHTTSSEEEEETTHHHHHHHTTTTTHHHHHHHHHHHTTTTS-SSTTS----SSSS----S-------SEEE-STT-EEEETTEEEEEEE-TTBSBSSBEEEEEGGGTEEE-TTTS-SS---SS-TT--PPP-HHHHHHHHHHHHHHHTTT--EEE-SSS--EESHHHHHHHHHHHHHHHHHHHHHHHHHHHTT--HHHHHHH----HHHHTSGGGS-SSS-HHHHHHHHHHHHH-S--S-GGGTTPPPHHHHHHHHHHHTT-HHHHHHHHHHHHHTT-HHHHHHHHHHHHHH-TT-HHHHHHHHHHHHHHHHH-SSHHHHHHHHHHHHHHHH-PPP--------HHHHHHS-HHHHHHHHHHHB-HHHHTT--EEEEEEETTTTEEEEEEEETTEEEEEET---TT-SEEEEE-HHHHHHHHTTSS-HHHHHHHTSSEEEE-TTHHHHHHHTB----SS--SS--

Solvent-accessible surface area: 44739 Å² total; per-residue (Å²): 108,70,99,39,57,98,8,36,118,35,0,80,62,48,8,80,52,30,88,175,116,8,47,53,126,56,111,71,13,22,99,36,0,80,97,28,98,71,4,90,20,56,80,125,55,26,121,17,177,180,48,67,85,7,11,38,44,74,71,8,41,52,10,126,86,82,72,87,38,34,83,3,3,6,14,0,0,7,10,2,0,17,1,11,37,19,31,0,0,3,62,5,37,109,6,0,11,1,1,8,17,3,1,10,1,5,0,0,0,2,33,26,154,80,1,1,2,0,0,0,0,0,11,0,56,45,0,0,109,18,0,14,68,10,1,45,161,80,80,70,159,96,83,20,39,2,0,0,0,0,0,0,27,47,13,0,2,0,0,0,79,15,11,12,91,36,60,50,14,155,66,52,145,7,104,0,15,0,0,80,22,1,51,125,64,0,2,32,44,50,8,20,2,12,28,2,18,46,0,6,14,7,0,1,24,0,78,38,13,66,49,60,28,86,0,0,0,2,0,0,3,6,2,10,38,9,66,21,65,51,6,4,2,54,23,70,41,62,0,119,119,41,64,39,68,59,106,6,26,40,19,24,1,42,0,1,40,0,44,25,0,10,0,33,0,0,0,0,0,5,0,112,98,36,83,0,0,0,0,0,5,1,2,3,8,1,2,6,10,0,0,20,1,54,0,14,95,13,32,49,0,18,22,0,1,57,41,0,17,54,0,15,64,64,6,1,134,56,1,85,4,6,2,5,0,0,10,7,4,10,42,25,41,160,87,0,94,83,17,0,21,18,0,16,1,0,1,5,5,0,0,4,5,1,1,13,10,4,1,82,14,84,23,33,22,34,0,4,64,80,5,136,25,10,139,113,0,19,36,72,10,25,5,43,12,0,15,0,13,31,20,0,0,0,3,0,0,6,4,36,39,2,0,28,0,41,0,6,1,4,28,0,74,42,16,8,28,42,65,32,0,144,53,3,9,93,0,3,57,25,13,122,29,0,17,164,64,0,115,108,32,36,96,171,20,27,4,34,0,0,2,10,0,0,16,15,0,0,17,32,71,47,144,30,75,62,0,32,25,40,3,0,25,0,0,4,0,7,0,0,33,8,30,4,0,2,18,1,0,0,2,7,0,0,1,44,10,2,18,69,36,42,105,140,103,136,54,125,107,43,29,31,88,25,7,0,141,18,2,88,8,63,23,7,2,7,36,16,1,1,53,2,62,0,85,96,1,29,134,90,104,2,18,0,9,10,34,0,71,72,61,194,63,97,16,15,5,41,1,24,13,2,2,2,5,20,23,67,38,81,72,36,190,140,27,45,3,48,1,29,8,45,29,125,20,25,13,41,32,38,21,126,132,54,60,25,124,83,4,41,100,69,41,82,4,116,8,108,62,68,121,36,48,18,76,46,1,56,73,35,8,14,106,45,124,40,37,29,69,14,6,25,67,118,70,101,36,55,101,7,36,116,38,0,78,62,47,10,78,56,22,90,188,91,5,55,40,138,64,116,69,15,16,99,38,0,78,95,29,99,69,5,90,21,54,75,125,59,26,107,13,178,188,49,68,90,4,11,48,38,75,75,8,40,62,11,122,91,79,80,90,37,40,82,2,2,5,15,0,0,9,10,2,0,16,1,12,36,20,30,0,0,3,59,4,35,110,8,0,11,0,0,8,17,3,1,11,0,5,0,0,0,2,33,21,148,85,0,1,2,0,0,0,0,0,11,0,59,49,0,0,105,19,0,10,66,10,1,40,156,78,78,72,160,79,86,21,37,2,0,0,0,0,0,0,26,55,13,0,10,0,0,0,76,9,11,13,87,40,59,51,14,163,64,53,145,6,101,0,16,0,0,79,13,2,59,120,73,3,4,41,72,45,19,22,3,8,27,2,22,31,0,5,14,6,0,3,26,0,83,43,12,65,48,57,28,86,0,2,0,1,0,0,3,6,3,12,45,8,56,12,62,35,5,4,2,56,22,69,42,55,1,114,114,57,40,34,72,66,102,6,22,38,19,31,1,31,0,0,35,0,44,31,0,4,0,52,0,0,0,0,0,1,0,94,97,39,84,0,0,0,0,0,6,1,1,3,7,1,2,5,3,0,0,10,2,46,0,20,117,17,34,50,0,20,26,0,1,56,41,0,17,49,0,14,64,59,3,0,136,51,0,84,4,5,1,5,0,0,10,9,3,10,39,24,44,165,90,0,84,71,18,0,23,10,1,16,1,0,2,5,6,0,1,4,6,1,1,16,11,3,2,74,14,83,24,30,20,35,0,5,58,79,6,142,23,12,143,108,0,14,34,64,13,27,6,32,12,0,14,0,13,35,21,0,0,0,3,0,0,6,4,24,45,2,0,30,0,40,0,7,1,4,28,0,71,42,16,8,28,41,61,33,0,120,42,3,10,97,0,3,59,26,11,118,28,1,18,144,58,0,114,99,20,36,96,149,21,29,3,35,0,0,2,12,0,0,17,16,0,0,18,31,69,52,141,30,74,62,0,30,26,35,3,0,26,0,0,3,0,6,0,0,36,8,29,3,0,2,18,0,0,0,2,5,0,0,1,46,10,2,19,79,37,34,105,133,92,102,75,64,118,115,49,19,71,24,17,4,106,29,9,86,8,60,24,12,2,7,52,6,1,2,54,2,57,0,83,95,1,22,114,90,104,2,10,1,9,10,31,0,55,73,69,165,64,95,14,10,3,41,1,22,6,2,1,1,5,18,14,77,45,72,70,26,219,126,27,52,3,32,2,31,10,47,28,117,11,22,10,35,37,46,49,190,110,48,82,31,121,83,4,35,98,80,24,80,7,132,19,109,54,71,136,35,41,13,58,48,1,61,73,37,8,16,118,43,94,10,20,23,70,15,6,26,68

Foldseek 3Di:
DDDFDAFAPLLLVLLVVVPVQADPVDPVLVCQLPAQADDFADQDFDADPVRHGFGHLCQQVVLEPPDAQDSLARRLLSVLLNSQSSFAWGDQFVQKIWGGQLFLWIWIWGDFQQAIEIWFQAQALRSSLSRVVRVVVGDPPGAHQEYEQQAQERGTFFNVVNRDPVVCVVVVRYFYEFEPCRLVQNLCCCFACNLLLVLLVCLQQQVVWRNDSLGASAQSQHRGGGDHGTFHDDGDHYDYAQQDWDQDRHWIKGKHFQAQALHNGGIKIATQVGLETECEPLFWLEAAACPASSDDQGGQLLSSLVSLVVCCVPRLVRHAKYAYGTGGIFGGSVRVNLRSNLSSVVSVLLQPQLVVVVVVLDFQQRSLVPRDDDSVNDNRSSYYHANHHSSVSSSSSRCVVPNDDSPPVVPVDDDDLLVVLQVLQVVQPHLVSQLVVLVVCVSVVVLVVSLVNLLSVCSPPVPPLSSLQSNLNSLSNQLSNDSYSSSVSNSNVSSVCSNPNFDDDDDDPARRLNSLVSDDVVRVQVSQQSQFPQVVQQPPWAWEWEQAVVPRWIKIWICYRSTIDMDIPDDDDPGQKYKYAHSVLVSCCRNVVDPPVVCPVVPRIDMDHNSCSVVVSVVRGHGDDSRDDDSYD/DDDADAFDPLLLVLLVVVPVQADPVDPVLVCQLCAQADDFADQDFDADPVRHGFGHLCQQVVLEPPDAARSLARRLLSSLLNSQSSFAWGDQFVQKIWGGQLFLWIWIWGHFQQAIEIWQQAQALRSSLSNVVRVVVGDPDGAHQEYEQQAQERGTFFNVCNRDPVVCVVVVRYFYEFEPPRLVQNLLPLQLCVLLLVLQVCLQQQVVWRNDSLGFSAQSQHRHGTAHGGAHDDGDHYDYAFQDWDQDRNWIKGKHFQAQAVHNGGIKIATVVGLETECEPLAWLEAAACAASSGDQGGQLLSSLVSLVVCCVVRLVRHAKYAYGTGGIFGGSVRVNVRSNLSSVVSVLLQPQLVVVVVVLDFLQRSLVPRDDDSVSDNRSSYYHANHHSSVSSSSSRCVPPNDDSPPVVPVDDDDLLVVLLVLQVVQPHLVSQLVVLVVCVSVVVLVVSLVNLLSVCSPPVVPLSSLQSNLNSLSSQLSNDNYSSSVSNSNVSSVCSNPNFDDDDDGDRAHLNSLLSDDVVSVQVSQQSQFPQVVDQCHWAWEWEQAPVVRKIKIWICYRSTIDMDIPDDDPDHQKYKYAHVVLVSCCVVVVDPPVVCPVVVNIDMDHDPCRVVVSSVRGHDDDSRDDDSHD

CATH classificat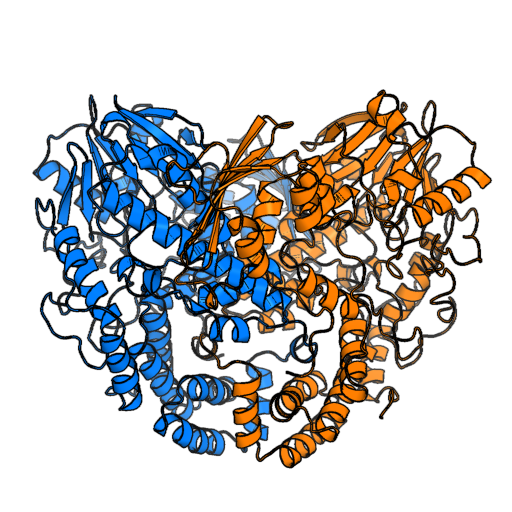ion: 3.60.15.30 (+2 more: 1.25.40.880, 3.30.1050.10)

Radius of gyration: 31.06 Å; Cα contacts (8 Å, |Δi|>4): 2834; chains: 2; bounding box: 87×79×76 Å